Protein AF-0000000080440824 (afdb_homodimer)

Secondary structure (DSSP, 8-state):
---S----S-PPPHHHHHHHHHHHHHHHHHHHHHHHHHHHHHHHHHHHHHT--HHHHHHTT---BGGGS-HHHHHHTT-EEEEE-TTSBEEEEES------SB--HHHHHHHHHH-EETTEEEEEEEEE-TT--EEEEEEEEEHHHHSS---TTTS-HHHHHHHHHHHHHHHHHHHHHHHHHHHHHHHHHHHHHHHHHHHHHHHHHHHHTT--SS-------HHHHHHHHHHHHHHHHHHHHHHHHHHHHHHHHHHHHHHHHHHHHHHHHHHHHHHHHHTT----HHHHHHHHHHHHHHHHHHHHHHHHHHHHHHHH-TTPPP--EEEEHHHHHHHHHHHHHHHHHHTTPEEEEE--SS--EEEE-HHHHHHHHHHHHHHHHHT-TT--EEEEEEEE-SSEEEEEEEE-SS---HHHHTTTTSTT---HHHHHTT---S-HHHHHHHHHHHTTEEEEEE--SSS-EEEEEEE-/---S----S-PPPHHHHHHHHHHHHHHHHHHHHHHHHHHHHHHHHHHHHHT--HHHHHHHT---BGGGS-HHHHHHTT-EEEEE-TTSBEEEEES------SB--HHHHHHHHHH-EETTEEEEEEEEE-TT--EEEEEEEEEHHHHSS--SGGGS-HHHHHHHHHHHHHHHHHHHHHHHHHHHHHHHHHHHHHHHHHHHHHHHHHHHHTT--SS-------HHHHHHHHHHHHHHHHHHHHHHHHHHHHHHHHHHHHHHHHHHHHHHHHHHHHHHHHHTT----HHHHHHHHHHHHHHHHHHHHHHHHHHHHHHHH-TTPPP--EEEEHHHHHHHHHHHHHHHHHHTTPEEEEE--SS--EEEE-HHHHHHHHHHHHHHHHHT-TT--EEEEEEEE-SSEEEEEEEE-SS---HHHHTTTTSTT---HHHHHTT---S-HHHHHHHHHHHTTEEEEEE--SSS-EEEEEEE-

Structure (mmCIF, N/CA/C/O backbone):
data_AF-0000000080440824-model_v1
#
loop_
_entity.id
_entity.type
_entity.pdbx_description
1 polymer 'histidine kinase'
#
loop_
_atom_site.group_PDB
_atom_site.id
_atom_site.type_symbol
_atom_site.label_atom_id
_atom_site.label_alt_id
_atom_site.label_comp_id
_atom_site.label_asym_id
_atom_site.label_entity_id
_atom_site.label_seq_id
_atom_site.pdbx_PDB_ins_code
_atom_site.Cartn_x
_atom_site.Cartn_y
_atom_site.Cartn_z
_atom_site.occupancy
_atom_site.B_iso_or_equiv
_atom_site.auth_seq_id
_atom_site.auth_comp_id
_atom_site.auth_asym_id
_atom_site.auth_atom_id
_atom_site.pdbx_PDB_model_num
ATOM 1 N N . MET A 1 1 ? 12.93 4.297 -14.852 1 28.53 1 MET A N 1
ATOM 2 C CA . MET A 1 1 ? 13.008 3.754 -13.5 1 28.53 1 MET A CA 1
ATOM 3 C C . MET A 1 1 ? 13.133 2.234 -13.531 1 28.53 1 MET A C 1
ATOM 5 O O . MET A 1 1 ? 12.148 1.528 -13.773 1 28.53 1 MET A O 1
ATOM 9 N N . LYS A 1 2 ? 14.406 1.755 -13.969 1 34.25 2 LYS A N 1
ATOM 10 C CA . LYS A 1 2 ? 15 0.425 -14.055 1 34.25 2 LYS A CA 1
ATOM 11 C C . LYS A 1 2 ? 14.578 -0.447 -12.875 1 34.25 2 LYS A C 1
ATOM 13 O O . LYS A 1 2 ? 14.18 0.066 -11.828 1 34.25 2 LYS A O 1
ATOM 18 N N . LYS A 1 3 ? 14.516 -1.812 -13.234 1 38.59 3 LYS A N 1
ATOM 19 C CA . LYS A 1 3 ? 14.344 -2.916 -12.289 1 38.59 3 LYS A CA 1
ATOM 20 C C . LYS A 1 3 ? 15.172 -2.701 -11.031 1 38.59 3 LYS A C 1
ATOM 22 O O . LYS A 1 3 ? 16.406 -2.762 -11.07 1 38.59 3 LYS A O 1
ATOM 27 N N . ILE A 1 4 ? 14.75 -1.822 -10.227 1 38.25 4 ILE A N 1
ATOM 28 C CA . ILE A 1 4 ? 15.555 -1.497 -9.055 1 38.25 4 ILE A CA 1
ATOM 29 C C . ILE A 1 4 ? 16.203 -2.766 -8.508 1 38.25 4 ILE A C 1
ATOM 31 O O . ILE A 1 4 ? 17.359 -2.732 -8.047 1 38.25 4 ILE A O 1
ATOM 35 N N . PHE A 1 5 ? 15.5 -3.883 -8.172 1 42.28 5 PHE A N 1
ATOM 36 C CA . PHE A 1 5 ? 16.188 -4.875 -7.352 1 42.28 5 PHE A CA 1
ATOM 37 C C . PHE A 1 5 ? 16.625 -6.066 -8.203 1 42.28 5 PHE A C 1
ATOM 39 O O . PHE A 1 5 ? 15.789 -6.754 -8.789 1 42.28 5 PHE A O 1
ATOM 46 N N . ARG A 1 6 ? 17.875 -5.789 -8.82 1 43.19 6 ARG A N 1
ATOM 47 C CA . ARG A 1 6 ? 18.578 -6.941 -9.375 1 43.19 6 ARG A CA 1
ATOM 48 C C . ARG A 1 6 ? 18.797 -8.016 -8.312 1 43.19 6 ARG A C 1
ATOM 50 O O . ARG A 1 6 ? 19.531 -7.789 -7.344 1 43.19 6 ARG A O 1
ATOM 57 N N . PHE A 1 7 ? 17.953 -8.984 -8.258 1 44.06 7 PHE A N 1
ATOM 58 C CA . PHE A 1 7 ? 17.875 -10.172 -7.422 1 44.06 7 PHE A CA 1
ATOM 59 C C . PHE A 1 7 ? 19.078 -11.086 -7.668 1 44.06 7 PHE A C 1
ATOM 61 O O . PHE A 1 7 ? 19.266 -11.578 -8.781 1 44.06 7 PHE A O 1
ATOM 68 N N . ASN A 1 8 ? 20.203 -10.984 -6.891 1 43.25 8 ASN A N 1
ATOM 69 C CA . ASN A 1 8 ? 21.359 -11.859 -6.988 1 43.25 8 ASN A CA 1
ATOM 70 C C . ASN A 1 8 ? 20.953 -13.328 -7.008 1 43.25 8 ASN A C 1
ATOM 72 O O . ASN A 1 8 ? 21.75 -14.188 -7.402 1 43.25 8 ASN A O 1
ATOM 76 N N . ARG A 1 9 ? 20.609 -14.031 -5.539 1 44.53 9 ARG A N 1
ATOM 77 C CA . ARG A 1 9 ? 20.75 -15.461 -5.262 1 44.53 9 ARG A CA 1
ATOM 78 C C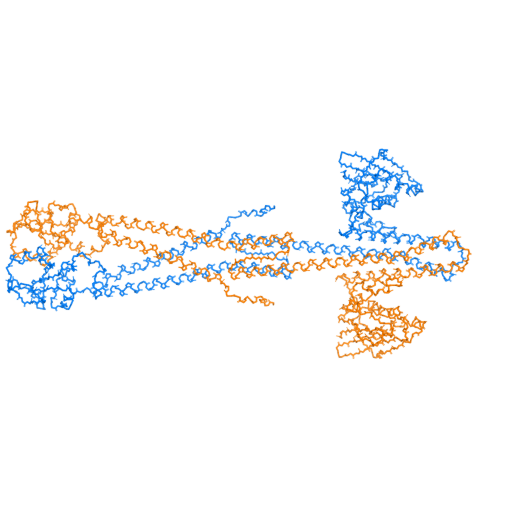 . ARG A 1 9 ? 20.047 -16.297 -6.324 1 44.53 9 ARG A C 1
ATOM 80 O O . ARG A 1 9 ? 19.062 -15.859 -6.922 1 44.53 9 ARG A O 1
ATOM 87 N N . LYS A 1 10 ? 20.547 -17.625 -6.504 1 52.56 10 LYS A N 1
ATOM 88 C CA . LYS A 1 10 ? 20.281 -18.641 -7.512 1 52.56 10 LYS A CA 1
ATOM 89 C C . LYS A 1 10 ? 18.844 -19.125 -7.422 1 52.56 10 LYS A C 1
ATOM 91 O O . LYS A 1 10 ? 18.578 -20.234 -6.945 1 52.56 10 LYS A O 1
ATOM 96 N N . LYS A 1 11 ? 17.75 -18.359 -7.117 1 67.56 11 LYS A N 1
ATOM 97 C CA . LYS A 1 11 ? 16.344 -18.641 -6.867 1 67.56 11 LYS A CA 1
ATOM 98 C C . LYS A 1 11 ? 15.672 -19.234 -8.109 1 67.56 11 LYS A C 1
ATOM 100 O O . LYS A 1 11 ? 15.922 -18.781 -9.227 1 67.56 11 LYS A O 1
ATOM 105 N N . GLU A 1 12 ? 14.953 -20.266 -7.719 1 85.38 12 GLU A N 1
ATOM 106 C CA . GLU A 1 12 ? 14.383 -21.062 -8.805 1 85.38 12 GLU A CA 1
ATOM 107 C C . GLU A 1 12 ? 13.203 -20.344 -9.453 1 85.38 12 GLU A C 1
ATOM 109 O O . GLU A 1 12 ? 12.32 -19.828 -8.758 1 85.38 12 GLU A O 1
ATOM 114 N N . LYS A 1 13 ? 13.273 -20.25 -10.766 1 92 13 LYS A N 1
ATOM 115 C CA . LYS A 1 13 ? 12.188 -19.641 -11.539 1 92 13 LYS A CA 1
ATOM 116 C C . LYS A 1 13 ? 10.961 -20.547 -11.57 1 92 13 LYS A C 1
ATOM 118 O O . LYS A 1 13 ? 11.078 -21.766 -11.438 1 92 13 LYS A O 1
ATOM 123 N N . LEU A 1 14 ? 9.82 -19.953 -11.625 1 93 14 LEU A N 1
ATOM 124 C CA . LEU A 1 14 ? 8.555 -20.688 -11.664 1 93 14 LEU A CA 1
ATOM 125 C C . LEU A 1 14 ? 8.555 -21.719 -12.789 1 93 14 LEU A C 1
ATOM 127 O O . LEU A 1 14 ? 8.086 -22.844 -12.609 1 93 14 LEU A O 1
ATOM 131 N N . ILE A 1 15 ? 9.164 -21.328 -13.922 1 93.62 15 ILE A N 1
ATOM 132 C CA . ILE A 1 15 ? 9.211 -22.219 -15.07 1 93.62 15 ILE A CA 1
ATOM 133 C C . ILE A 1 15 ? 10.016 -23.469 -14.719 1 93.62 15 ILE A C 1
ATOM 135 O O . ILE A 1 15 ? 9.648 -24.578 -15.109 1 93.62 15 ILE A O 1
ATOM 139 N N . VAL A 1 16 ? 11.055 -23.312 -14.031 1 94.12 16 VAL A N 1
ATOM 140 C CA . VAL A 1 16 ? 11.914 -24.438 -13.648 1 94.12 16 VAL A CA 1
ATOM 141 C C . VAL A 1 16 ? 11.18 -25.328 -12.656 1 94.12 16 VAL A C 1
ATOM 143 O O . VAL A 1 16 ? 11.227 -26.562 -12.766 1 94.12 16 VAL A O 1
ATOM 146 N N . SER A 1 17 ? 10.508 -24.766 -11.688 1 93.62 17 SER A N 1
ATOM 147 C CA . SER A 1 17 ? 9.766 -25.547 -10.703 1 93.62 17 SER A CA 1
ATOM 148 C C . SER A 1 17 ? 8.641 -26.344 -11.359 1 93.62 17 SER A C 1
ATOM 150 O O . SER A 1 17 ? 8.453 -27.516 -11.055 1 93.62 17 SER A O 1
ATOM 152 N N . VAL A 1 18 ? 7.902 -25.75 -12.305 1 93.88 18 VAL A N 1
ATOM 153 C CA . VAL A 1 18 ? 6.812 -26.422 -13.008 1 93.88 18 VAL A CA 1
ATOM 154 C C . VAL A 1 18 ? 7.371 -27.547 -13.883 1 93.88 18 VAL A C 1
ATOM 156 O O . VAL A 1 18 ? 6.816 -28.641 -13.914 1 93.88 18 VAL A O 1
ATOM 159 N N . PHE A 1 19 ? 8.461 -27.266 -14.523 1 94.81 19 PHE A N 1
ATOM 160 C CA . PHE A 1 19 ? 9.141 -28.281 -15.336 1 94.81 19 PHE A CA 1
ATOM 161 C C . PHE A 1 19 ? 9.5 -29.5 -14.5 1 94.81 19 PHE A C 1
ATOM 163 O O . PHE A 1 19 ? 9.219 -30.625 -14.891 1 94.81 19 PHE A O 1
ATOM 170 N N . LYS A 1 20 ? 10.117 -29.266 -13.391 1 94.38 20 LYS A N 1
ATOM 171 C CA . LYS A 1 20 ? 10.516 -30.359 -12.5 1 94.38 20 LYS A CA 1
ATOM 172 C C . LYS A 1 20 ? 9.305 -31.188 -12.062 1 94.38 20 LYS A C 1
ATOM 174 O O . LYS A 1 20 ? 9.398 -32.406 -11.93 1 94.38 20 LYS A O 1
ATOM 179 N N . ARG A 1 21 ? 8.203 -30.594 -11.883 1 94.12 21 ARG A N 1
ATOM 180 C CA . ARG A 1 21 ? 6.996 -31.281 -11.438 1 94.12 21 ARG A CA 1
ATOM 181 C C . ARG A 1 21 ? 6.422 -32.156 -12.547 1 94.12 21 ARG A C 1
ATOM 183 O O . ARG A 1 21 ? 6.023 -33.312 -12.305 1 94.12 21 ARG A O 1
ATOM 190 N N . TYR A 1 22 ? 6.426 -31.609 -13.766 1 94.81 22 TYR A N 1
ATOM 191 C CA . TYR A 1 22 ? 5.949 -32.406 -14.891 1 94.81 22 TYR A CA 1
ATOM 192 C C . TYR A 1 22 ? 6.871 -33.594 -15.148 1 94.81 22 TYR A C 1
ATOM 194 O O . TYR A 1 22 ? 6.41 -34.688 -15.461 1 94.81 22 TYR A O 1
ATOM 202 N N . VAL A 1 23 ? 8.172 -33.312 -14.984 1 93.94 23 VAL A N 1
ATOM 203 C CA . VAL A 1 23 ? 9.141 -34.375 -15.164 1 93.94 23 VAL A CA 1
ATOM 204 C C . VAL A 1 23 ? 8.906 -35.469 -14.125 1 93.94 23 VAL A C 1
ATOM 206 O O . VAL A 1 23 ? 8.82 -36.656 -14.461 1 93.94 23 VAL A O 1
ATOM 209 N N . SER A 1 24 ? 8.797 -35.062 -12.836 1 94.81 24 SER A N 1
ATOM 210 C CA . SER A 1 24 ? 8.562 -36.031 -11.766 1 94.81 24 SER A CA 1
ATOM 211 C C . SER A 1 24 ? 7.246 -36.781 -11.977 1 94.81 24 SER A C 1
ATOM 213 O O . SER A 1 24 ? 7.156 -37.969 -11.703 1 94.81 24 SER A O 1
ATOM 215 N N . PHE A 1 25 ? 6.246 -36.094 -12.516 1 95.06 25 PHE A N 1
ATOM 216 C CA . PHE A 1 25 ? 4.945 -36.688 -12.789 1 95.06 25 PHE A CA 1
ATOM 217 C C . PHE A 1 25 ? 5.059 -37.781 -13.859 1 95.06 25 PHE A C 1
ATOM 219 O O . PHE A 1 25 ? 4.512 -38.875 -13.703 1 95.06 25 PHE A O 1
ATOM 226 N N . VAL A 1 26 ? 5.816 -37.5 -14.891 1 93.56 26 VAL A N 1
ATOM 227 C CA . VAL A 1 26 ? 5.988 -38.438 -15.984 1 93.56 26 VAL A CA 1
ATOM 228 C C . VAL A 1 26 ? 6.773 -39.656 -15.492 1 93.56 26 VAL A C 1
ATOM 230 O O . VAL A 1 26 ? 6.484 -40.812 -15.883 1 93.56 26 VAL A O 1
ATOM 233 N N . ILE A 1 27 ? 7.742 -39.438 -14.617 1 92.38 27 ILE A N 1
ATOM 234 C CA . ILE A 1 27 ? 8.523 -40.531 -14.062 1 92.38 27 ILE A CA 1
ATOM 235 C C . ILE A 1 27 ? 7.613 -41.438 -13.25 1 92.38 27 ILE A C 1
ATOM 237 O O . ILE A 1 27 ? 7.676 -42.688 -13.391 1 92.38 27 ILE A O 1
ATOM 241 N N . VAL A 1 28 ? 6.719 -40.875 -12.43 1 93.38 28 VAL A N 1
ATOM 242 C CA . VAL A 1 28 ? 5.793 -41.656 -11.617 1 93.38 28 VAL A CA 1
ATOM 243 C C . VAL A 1 28 ? 4.836 -42.438 -12.523 1 93.38 28 VAL A C 1
ATOM 245 O O . VAL A 1 28 ? 4.559 -43.625 -12.281 1 93.38 28 VAL A O 1
ATOM 248 N N . LEU A 1 29 ? 4.34 -41.812 -13.633 1 92.56 29 LEU A N 1
ATOM 249 C CA . LEU A 1 29 ? 3.471 -42.469 -14.594 1 92.56 29 LEU A CA 1
ATOM 250 C C . LEU A 1 29 ? 4.207 -43.625 -15.289 1 92.56 29 LEU A C 1
ATOM 252 O O . LEU A 1 29 ? 3.623 -44.688 -15.531 1 92.56 29 LEU A O 1
ATOM 256 N N . GLY A 1 30 ? 5.539 -43.344 -15.555 1 90.06 30 GLY A N 1
ATOM 257 C CA . GLY A 1 30 ? 6.363 -44.375 -16.141 1 90.06 30 GLY A CA 1
ATOM 258 C C . GLY A 1 30 ? 6.512 -45.594 -15.242 1 90.06 30 GLY A C 1
ATOM 259 O O . GLY A 1 30 ? 6.469 -46.719 -15.719 1 90.06 30 GLY A O 1
ATOM 260 N N . ILE A 1 31 ? 6.605 -45.344 -13.977 1 91.25 31 ILE A N 1
ATOM 261 C CA . ILE A 1 31 ? 6.73 -46.438 -13 1 91.25 31 ILE A CA 1
ATOM 262 C C . ILE A 1 31 ? 5.43 -47.25 -12.945 1 91.25 31 ILE A C 1
ATOM 264 O O . ILE A 1 31 ? 5.453 -48.469 -12.914 1 91.25 31 ILE A O 1
ATOM 268 N N . VAL A 1 32 ? 4.285 -46.531 -12.938 1 91.25 32 VAL A N 1
ATOM 269 C CA . VAL A 1 32 ? 2.982 -47.188 -12.922 1 91.25 32 VAL A CA 1
ATOM 270 C C . VAL A 1 32 ? 2.838 -48.094 -14.156 1 91.25 32 VAL A C 1
ATOM 272 O O . VAL A 1 32 ? 2.424 -49.25 -1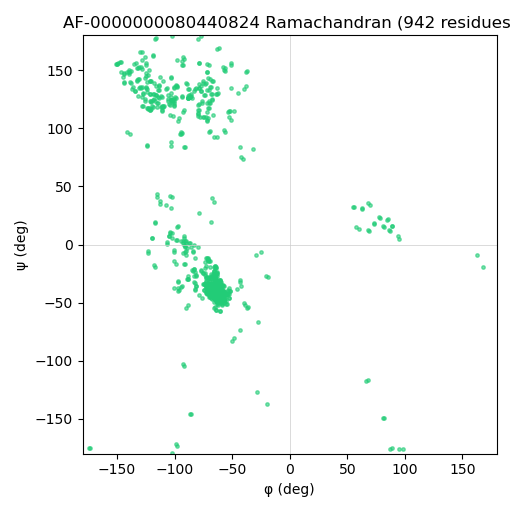4.055 1 91.25 32 VAL A O 1
ATOM 275 N N . CYS A 1 33 ? 3.301 -47.562 -15.328 1 87.94 33 CYS A N 1
ATOM 276 C CA . CYS A 1 33 ? 3.215 -48.312 -16.578 1 87.94 33 CYS A CA 1
ATOM 277 C C . CYS A 1 33 ? 4.16 -49.5 -16.562 1 87.94 33 CYS A C 1
ATOM 279 O O . CYS A 1 33 ? 3.809 -50.594 -17.031 1 87.94 33 CYS A O 1
ATOM 281 N N . SER A 1 34 ? 5.324 -49.344 -15.93 1 86.56 34 SER A N 1
ATOM 282 C CA . SER A 1 34 ? 6.305 -50.406 -15.859 1 86.56 34 SER A CA 1
ATOM 283 C C . SER A 1 34 ? 5.82 -51.531 -14.953 1 86.56 34 SER A C 1
ATOM 285 O O . SER A 1 34 ? 5.984 -52.719 -15.281 1 86.56 34 SER A O 1
ATOM 287 N N . ILE A 1 35 ? 5.211 -51.188 -13.875 1 89.56 35 ILE A N 1
ATOM 288 C CA . ILE A 1 35 ? 4.68 -52.188 -12.953 1 89.56 35 ILE A CA 1
ATOM 289 C C . ILE A 1 35 ? 3.545 -52.938 -13.625 1 89.56 35 ILE A C 1
ATOM 291 O O . ILE A 1 35 ? 3.465 -54.188 -13.516 1 89.56 35 ILE A O 1
ATOM 295 N N . ALA A 1 36 ? 2.645 -52.188 -14.344 1 87.12 36 ALA A N 1
ATOM 296 C CA . ALA A 1 36 ? 1.547 -52.812 -15.078 1 87.12 36 ALA A CA 1
ATOM 297 C C . ALA A 1 36 ? 2.074 -53.781 -16.141 1 87.12 36 ALA A C 1
ATOM 299 O O . ALA A 1 36 ? 1.58 -54.906 -16.266 1 87.12 36 ALA A O 1
ATOM 300 N N . TYR A 1 37 ? 3.139 -53.344 -16.797 1 81.19 37 TYR A N 1
ATOM 301 C CA . TYR A 1 37 ? 3.734 -54.188 -17.828 1 81.19 37 TYR A CA 1
ATOM 302 C C . TYR A 1 37 ? 4.352 -55.438 -17.234 1 81.19 37 TYR A C 1
ATOM 304 O O . TYR A 1 37 ? 4.188 -56.531 -17.781 1 81.19 37 TYR A O 1
ATOM 312 N N . LEU A 1 38 ? 5.043 -55.281 -16.141 1 82.88 38 LEU A N 1
ATOM 313 C CA . LEU A 1 38 ? 5.688 -56.406 -15.469 1 82.88 38 LEU A CA 1
ATOM 314 C C . LEU A 1 38 ? 4.648 -57.406 -14.961 1 82.88 38 LEU A C 1
ATOM 316 O O . LEU A 1 38 ? 4.844 -58.594 -15.062 1 82.88 38 LEU A O 1
ATOM 320 N N . TYR A 1 39 ? 3.531 -56.875 -14.531 1 85.12 39 TYR A N 1
ATOM 321 C CA . TYR A 1 39 ? 2.463 -57.75 -14.039 1 85.12 39 TYR A CA 1
ATOM 322 C C . TYR A 1 39 ? 1.868 -58.562 -15.172 1 85.12 39 TYR A C 1
ATOM 324 O O . TYR A 1 39 ? 1.649 -59.781 -15.016 1 85.12 39 TYR A O 1
ATOM 332 N N . ILE A 1 40 ? 1.668 -57.938 -16.297 1 81.12 40 ILE A N 1
ATOM 333 C CA . ILE A 1 40 ? 1.106 -58.656 -17.453 1 81.12 40 ILE A CA 1
ATOM 334 C C . ILE A 1 40 ? 2.094 -59.719 -17.938 1 81.12 40 ILE A C 1
ATOM 336 O O . ILE A 1 40 ? 1.701 -60.812 -18.281 1 81.12 40 ILE A O 1
ATOM 340 N N . ALA A 1 41 ? 3.424 -59.375 -17.906 1 74.75 41 ALA A N 1
ATOM 341 C CA . ALA A 1 41 ? 4.465 -60.281 -18.375 1 74.75 41 ALA A CA 1
ATOM 342 C C . ALA A 1 41 ? 4.551 -61.531 -17.5 1 74.75 41 ALA A C 1
ATOM 344 O O . ALA A 1 41 ? 4.836 -62.625 -18 1 74.75 41 ALA A O 1
ATOM 345 N N . LEU A 1 42 ? 4.164 -61.406 -16.328 1 77.31 42 LEU A N 1
ATOM 346 C CA . LEU A 1 42 ? 4.277 -62.531 -15.391 1 77.31 42 LEU A CA 1
ATOM 347 C C . LEU A 1 42 ? 2.99 -63.344 -15.352 1 77.31 42 LEU A C 1
ATOM 349 O O . LEU A 1 42 ? 3.031 -64.562 -15.234 1 77.31 42 LEU A O 1
ATOM 353 N N . GLU A 1 43 ? 1.827 -62.656 -15.484 1 77.62 43 GLU A N 1
ATOM 354 C CA . GLU A 1 43 ? 0.539 -63.312 -15.273 1 77.62 43 GLU A CA 1
ATOM 355 C C . GLU A 1 43 ? 0.011 -63.938 -16.562 1 77.62 43 GLU A C 1
ATOM 357 O O . GLU A 1 43 ? -0.681 -64.938 -16.547 1 77.62 43 GLU A O 1
ATOM 362 N N . LEU A 1 44 ? 0.389 -63.312 -17.734 1 73.19 44 LEU A N 1
ATOM 363 C CA . LEU A 1 44 ? -0.181 -63.719 -19 1 73.19 44 LEU A CA 1
ATOM 364 C C . LEU A 1 44 ? 0.197 -65.125 -19.328 1 73.19 44 LEU A C 1
ATOM 366 O O . LEU A 1 44 ? -0.655 -65.938 -19.75 1 73.19 44 LEU A O 1
ATOM 370 N N . PRO A 1 45 ? 1.508 -65.5 -19.125 1 64.06 45 PRO A N 1
ATOM 371 C CA . PRO A 1 45 ? 1.854 -66.875 -19.406 1 64.06 45 PRO A CA 1
ATOM 372 C C . PRO A 1 45 ? 1.074 -67.875 -18.531 1 64.06 45 PRO A C 1
ATOM 374 O O . PRO A 1 45 ? 0.71 -68.938 -19 1 64.06 45 PRO A O 1
ATOM 377 N N . LYS A 1 46 ? 0.75 -67.562 -17.469 1 70.88 46 LYS A N 1
ATOM 378 C CA . LYS A 1 46 ? -0.002 -68.438 -16.562 1 70.88 46 LYS A CA 1
ATOM 379 C C . LYS A 1 46 ? -1.436 -68.625 -17.062 1 70.88 46 LYS A C 1
ATOM 381 O O . LYS A 1 46 ? -1.991 -69.688 -16.969 1 70.88 46 LYS A O 1
ATOM 386 N N . VAL A 1 47 ? -2.014 -67.5 -17.562 1 70.12 47 VAL A N 1
ATOM 387 C CA . VAL A 1 47 ? -3.383 -67.562 -18.062 1 70.12 47 VAL A CA 1
ATOM 388 C C . VAL A 1 47 ? -3.445 -68.375 -19.328 1 70.12 47 VAL A C 1
ATOM 390 O O . VAL A 1 47 ? -4.41 -69.125 -19.531 1 70.12 47 VAL A O 1
ATOM 393 N N . ILE A 1 48 ? -2.408 -68.375 -20.125 1 64.12 48 ILE A N 1
ATOM 394 C CA . ILE A 1 48 ? -2.328 -69.125 -21.344 1 64.12 48 ILE A CA 1
ATOM 395 C C . ILE A 1 48 ? -2.225 -70.625 -21 1 64.12 48 ILE A C 1
ATOM 397 O O . ILE A 1 48 ? -2.906 -71.438 -21.594 1 64.12 48 ILE A O 1
ATOM 401 N N . GLU A 1 49 ? -1.372 -70.875 -20.031 1 60.88 49 GLU A N 1
ATOM 402 C CA . GLU A 1 49 ? -1.168 -72.312 -19.609 1 60.88 49 GLU A CA 1
ATOM 403 C C . GLU A 1 49 ? -2.447 -72.875 -19.016 1 60.88 49 GLU A C 1
ATOM 405 O O . GLU A 1 49 ? -2.789 -74 -19.297 1 60.88 49 GLU A O 1
ATOM 410 N N . LYS A 1 50 ? -3.041 -72.062 -18.25 1 63.66 50 LYS A N 1
ATOM 411 C CA . LYS A 1 50 ? -4.207 -72.562 -17.531 1 63.66 50 LYS A CA 1
ATOM 412 C C . LYS A 1 50 ? -5.402 -72.75 -18.469 1 63.66 50 LYS A C 1
ATOM 414 O O . LYS A 1 50 ? -6.23 -73.625 -18.281 1 63.66 50 LYS A O 1
ATOM 419 N N . ASN A 1 51 ? -5.465 -71.812 -19.438 1 55.94 51 ASN A N 1
ATOM 420 C CA . ASN A 1 51 ? -6.625 -71.812 -20.312 1 55.94 51 ASN A CA 1
ATOM 421 C C . ASN A 1 51 ? -6.273 -72.438 -21.688 1 55.94 51 ASN A C 1
ATOM 423 O O . ASN A 1 51 ? -6.949 -72.125 -22.672 1 55.94 51 ASN A O 1
ATOM 427 N N . SER A 1 52 ? -5.062 -72.938 -21.719 1 53.72 52 SER A N 1
ATOM 428 C CA . SER A 1 52 ? -4.684 -73.562 -22.984 1 53.72 52 SER A CA 1
ATOM 429 C C . SER A 1 52 ? -5.734 -74.625 -23.438 1 53.72 52 SER A C 1
ATOM 431 O O . SER A 1 52 ? -6.203 -75.438 -22.641 1 53.72 52 SER A O 1
ATOM 433 N N . LEU A 1 53 ? -6.414 -74.312 -24.422 1 55.31 53 LEU A N 1
ATOM 434 C CA . LEU A 1 53 ? -7.406 -75.188 -25.031 1 55.31 53 LEU A CA 1
ATOM 435 C C . LEU A 1 53 ? -6.746 -76.438 -25.609 1 55.31 53 LEU A C 1
ATOM 437 O O . LEU A 1 53 ? -5.668 -76.375 -26.219 1 55.31 53 LEU A O 1
ATOM 441 N N . PRO A 1 54 ? -7.375 -77.562 -25.188 1 56.03 54 PRO A N 1
ATOM 442 C CA . PRO A 1 54 ? -6.828 -78.812 -25.719 1 56.03 54 PRO A CA 1
ATOM 443 C C . PRO A 1 54 ? -6.508 -78.75 -27.219 1 56.03 54 PRO A C 1
ATOM 445 O O . PRO A 1 54 ? -5.531 -79.375 -27.672 1 56.03 54 PRO A O 1
ATOM 448 N N . LEU A 1 55 ? -7.328 -77.938 -27.812 1 56.94 55 LEU A N 1
ATOM 449 C CA . LEU A 1 55 ? -7.074 -77.812 -29.234 1 56.94 55 LEU A CA 1
ATOM 450 C C . LEU A 1 55 ? -5.766 -77.062 -29.5 1 56.94 55 LEU A C 1
ATOM 452 O O . LEU A 1 55 ? -5.02 -77.438 -30.406 1 56.94 55 LEU A O 1
ATOM 456 N N . ILE A 1 56 ? -5.477 -76.125 -28.656 1 59.22 56 ILE A N 1
ATOM 457 C CA . ILE A 1 56 ? -4.223 -75.438 -28.797 1 59.22 56 ILE A CA 1
ATOM 458 C C . ILE A 1 56 ? -3.047 -76.312 -28.453 1 59.22 56 ILE A C 1
ATOM 460 O O . ILE A 1 56 ? -1.983 -76.25 -29.062 1 59.22 56 ILE A O 1
ATOM 464 N N . ASP A 1 57 ? -3.365 -77.188 -27.594 1 59.09 57 ASP A N 1
ATOM 465 C CA . ASP A 1 57 ? -2.336 -78.188 -27.234 1 59.09 57 ASP A CA 1
ATOM 466 C C . ASP A 1 57 ? -2.018 -79.062 -28.422 1 59.09 57 ASP A C 1
ATOM 468 O O . ASP A 1 57 ? -0.855 -79.438 -28.656 1 59.09 57 ASP A O 1
ATOM 472 N N . VAL A 1 58 ? -3.141 -79.5 -29.078 1 60.38 58 VAL A N 1
ATOM 473 C CA . VAL A 1 58 ? -2.945 -80.375 -30.266 1 60.38 58 VAL A CA 1
ATOM 474 C C . VAL A 1 58 ? -2.205 -79.562 -31.344 1 60.38 58 VAL A C 1
ATOM 476 O O . VAL A 1 58 ? -1.278 -80.062 -31.969 1 60.38 58 VAL A O 1
ATOM 479 N N . ILE A 1 59 ? -2.611 -78.312 -31.328 1 60.03 59 ILE A N 1
ATOM 480 C CA . ILE A 1 59 ? -1.98 -77.438 -32.312 1 60.03 59 ILE A CA 1
ATOM 481 C C . ILE A 1 59 ? -0.51 -77.25 -31.969 1 60.03 59 ILE A C 1
ATOM 483 O O . ILE A 1 59 ? 0.353 -77.25 -32.844 1 60.03 59 ILE A O 1
ATOM 487 N N . SER A 1 60 ? -0.257 -77.188 -30.703 1 58.03 60 SER A N 1
ATOM 488 C CA . SER A 1 60 ? 1.106 -77 -30.234 1 58.03 60 SER A CA 1
ATOM 489 C C . SER A 1 60 ? 1.913 -78.25 -30.234 1 58.03 60 SER A C 1
ATOM 491 O O . SER A 1 60 ? 3.125 -78.25 -30 1 58.03 60 SER A O 1
ATOM 493 N N . GLY A 1 61 ? 1.263 -79.375 -30.625 1 60.44 61 GLY A N 1
ATOM 494 C CA . GLY A 1 61 ? 1.94 -80.688 -30.719 1 60.44 61 GLY A CA 1
ATOM 495 C C . GLY A 1 61 ? 2.002 -81.438 -29.406 1 60.44 61 GLY A C 1
ATOM 496 O O . GLY A 1 61 ? 2.822 -82.312 -29.234 1 60.44 61 GLY A O 1
ATOM 497 N N . GLU A 1 62 ? 1.128 -81.062 -28.531 1 62.31 62 GLU A N 1
ATOM 498 C CA . GLU A 1 62 ? 1.178 -81.75 -27.234 1 62.31 62 GLU A CA 1
ATOM 499 C C . GLU A 1 62 ? 0.452 -83.125 -27.297 1 62.31 62 GLU A C 1
ATOM 501 O O . GLU A 1 62 ? -0.535 -83.25 -28.031 1 62.31 62 GLU A O 1
ATOM 506 N N . TYR A 1 63 ? 1.154 -84.125 -26.719 1 65.38 63 TYR A N 1
ATOM 507 C CA . TYR A 1 63 ? 0.606 -85.438 -26.609 1 65.38 63 TYR A CA 1
ATOM 508 C C . TYR A 1 63 ? -0.546 -85.5 -25.625 1 65.38 63 TYR A C 1
ATOM 510 O O . TYR A 1 63 ? -0.324 -85.562 -24.406 1 65.38 63 TYR A O 1
ATOM 518 N N . ILE A 1 64 ? -1.812 -85.438 -26.109 1 70.38 64 ILE A N 1
ATOM 519 C CA . ILE A 1 64 ? -2.949 -85.312 -25.203 1 70.38 64 ILE A CA 1
ATOM 520 C C . ILE A 1 64 ? -3.977 -86.375 -25.516 1 70.38 64 ILE A C 1
ATOM 522 O O . ILE A 1 64 ? -3.904 -87 -26.562 1 70.38 64 ILE A O 1
ATOM 526 N N . ASP A 1 65 ? -4.812 -86.625 -24.5 1 76.19 65 ASP A N 1
ATOM 527 C CA . ASP A 1 65 ? -5.992 -87.438 -24.703 1 76.19 65 ASP A CA 1
ATOM 528 C C . ASP A 1 65 ? -7 -86.75 -25.625 1 76.19 65 ASP A C 1
ATOM 530 O O . ASP A 1 65 ? -7.547 -85.688 -25.297 1 76.19 65 ASP A O 1
ATOM 534 N N . TYR A 1 66 ? -7.152 -87.375 -26.859 1 77.81 66 TYR A N 1
ATOM 535 C CA . TYR A 1 66 ? -7.98 -86.75 -27.859 1 77.81 66 TYR A CA 1
ATOM 536 C C . TYR A 1 66 ? -9.438 -86.688 -27.406 1 77.81 66 TYR A C 1
ATOM 538 O O . TYR A 1 66 ? -10.219 -85.875 -27.938 1 77.81 66 TYR A O 1
ATOM 546 N N . THR A 1 67 ? -9.781 -87.5 -26.438 1 76.94 67 THR A N 1
ATOM 547 C CA . THR A 1 67 ? -11.156 -87.438 -25.953 1 76.94 67 THR A CA 1
ATOM 548 C C . THR A 1 67 ? -11.445 -86.188 -25.172 1 76.94 67 THR A C 1
ATOM 550 O O . THR A 1 67 ? -12.602 -85.812 -24.953 1 76.94 67 THR A O 1
ATOM 553 N N . THR A 1 68 ? -10.438 -85.5 -24.844 1 76.06 68 THR A N 1
ATOM 554 C CA . THR A 1 68 ? -10.594 -84.25 -24.047 1 76.06 68 THR A CA 1
ATOM 555 C C . THR A 1 68 ? -10.75 -83.062 -24.969 1 76.06 68 THR A C 1
ATOM 557 O O . THR A 1 68 ? -10.992 -81.938 -24.484 1 76.06 68 THR A O 1
ATOM 560 N N . ILE A 1 69 ? -10.602 -83.312 -26.172 1 73.81 69 ILE A N 1
ATOM 561 C CA . ILE A 1 69 ? -10.688 -82.188 -27.125 1 73.81 69 ILE A CA 1
ATOM 562 C C . ILE A 1 69 ? -12.125 -81.688 -27.219 1 73.81 69 ILE A C 1
ATOM 564 O O . ILE A 1 69 ? -13.055 -82.5 -27.422 1 73.81 69 ILE A O 1
ATOM 568 N N . ASN A 1 70 ? -12.289 -80.5 -26.938 1 68.12 70 ASN A N 1
ATOM 569 C CA . ASN A 1 70 ? -13.602 -79.875 -27.031 1 68.12 70 ASN A CA 1
ATOM 570 C C . ASN A 1 70 ? -14.023 -79.688 -28.484 1 68.12 70 ASN A C 1
ATOM 572 O O . ASN A 1 70 ? -13.492 -78.812 -29.172 1 68.12 70 ASN A O 1
ATOM 576 N N . ILE A 1 71 ? -14.906 -80.375 -29.016 1 74 71 ILE A N 1
ATOM 577 C CA . ILE A 1 71 ? -15.375 -80.438 -30.406 1 74 71 ILE A CA 1
ATOM 578 C C . ILE A 1 71 ? -16.047 -79.125 -30.734 1 74 71 ILE A C 1
ATOM 580 O O . ILE A 1 71 ? -16.016 -78.625 -31.891 1 74 71 ILE A O 1
ATOM 584 N N . LYS A 1 72 ? -16.609 -78.438 -29.75 1 73.31 72 LYS A N 1
ATOM 585 C CA . LYS A 1 72 ? -17.25 -77.188 -29.984 1 73.31 72 LYS A CA 1
ATOM 586 C C . LYS A 1 72 ? -16.25 -76.125 -30.469 1 73.31 72 LYS A C 1
ATOM 588 O O . LYS A 1 72 ? -16.562 -75.375 -31.359 1 73.31 72 LYS A O 1
ATOM 593 N N . GLU A 1 73 ? -15.141 -76.125 -29.922 1 69.44 73 GLU A N 1
ATOM 594 C CA . GLU A 1 73 ? -14.086 -75.188 -30.328 1 69.44 73 GLU A CA 1
ATOM 595 C C . GLU A 1 73 ? -13.641 -75.5 -31.766 1 69.44 73 GLU A C 1
ATOM 597 O O . GLU A 1 73 ? -13.367 -74.562 -32.531 1 69.44 73 GLU A O 1
ATOM 602 N N . LEU A 1 74 ? -13.555 -76.75 -32.062 1 74.31 74 LEU A N 1
ATOM 603 C CA . LEU A 1 74 ? -13.188 -77.188 -33.406 1 74.31 74 LEU A CA 1
ATOM 604 C C . LEU A 1 74 ? -14.203 -76.625 -34.406 1 74.31 74 LEU A C 1
ATOM 606 O O . LEU A 1 74 ? -13.828 -76.188 -35.5 1 74.31 74 LEU A O 1
ATOM 610 N N . LYS A 1 75 ? -15.391 -76.688 -34.031 1 74.19 75 LYS A N 1
ATOM 611 C CA . LYS A 1 75 ? -16.453 -76.25 -34.906 1 74.19 75 LYS A CA 1
ATOM 612 C C . LYS A 1 75 ? -16.375 -74.75 -35.094 1 74.19 75 LYS A C 1
ATOM 614 O O . LYS A 1 75 ? -16.609 -74.25 -36.188 1 74.19 75 LYS A O 1
ATOM 619 N N . GLU A 1 76 ? -16.047 -74.062 -34.031 1 71.81 76 GLU A N 1
ATOM 620 C CA . GLU A 1 76 ? -15.938 -72.625 -34.094 1 71.81 76 GLU A CA 1
ATOM 621 C C . GLU A 1 76 ? -14.82 -72.188 -35.062 1 71.81 76 GLU A C 1
ATOM 623 O O . GLU A 1 76 ? -14.891 -71.125 -35.656 1 71.81 76 GLU A O 1
ATOM 628 N N . LEU A 1 77 ? -13.867 -73.062 -35.188 1 69.19 77 LEU A N 1
ATOM 629 C CA . LEU A 1 77 ? -12.75 -72.75 -36.094 1 69.19 77 LEU A CA 1
ATOM 630 C C . LEU A 1 77 ? -13.031 -73.312 -37.469 1 69.19 77 LEU A C 1
ATOM 632 O O . LEU A 1 77 ? -12.18 -73.188 -38.375 1 69.19 77 LEU A O 1
ATOM 636 N N . ASN A 1 78 ? -14.141 -73.875 -37.625 1 74.94 78 ASN A N 1
ATOM 637 C CA . ASN A 1 78 ? -14.484 -74.562 -38.875 1 74.94 78 ASN A CA 1
ATOM 638 C C . ASN A 1 78 ? -13.453 -75.625 -39.219 1 74.94 78 ASN A C 1
ATOM 640 O O . ASN A 1 78 ? -13.102 -75.812 -40.375 1 74.94 78 ASN A O 1
ATOM 644 N N . GLY A 1 79 ? -12.914 -76.188 -38.125 1 77.69 79 GLY A N 1
ATOM 645 C CA . GLY A 1 79 ? -11.906 -77.25 -38.312 1 77.69 79 GLY A CA 1
ATOM 646 C C . GLY A 1 79 ? -12.484 -78.625 -38.312 1 77.69 79 GLY A C 1
ATOM 647 O O . GLY A 1 79 ? -13.664 -78.812 -38.031 1 77.69 79 GLY A O 1
ATOM 648 N N . GLU A 1 80 ? -11.688 -79.625 -38.875 1 86.38 80 GLU A N 1
ATOM 649 C CA . GLU A 1 80 ? -12.016 -81.062 -38.938 1 86.38 80 GLU A CA 1
ATOM 650 C C . GLU A 1 80 ? -10.922 -81.875 -38.281 1 86.38 80 GLU A C 1
ATOM 652 O O . GLU A 1 80 ? -9.758 -81.5 -38.25 1 86.38 80 GLU A O 1
ATOM 657 N N . MET A 1 81 ? -11.445 -82.938 -37.688 1 88 81 MET A N 1
ATOM 658 C CA . MET A 1 81 ? -10.477 -83.812 -37 1 88 81 MET A CA 1
ATOM 659 C C . MET A 1 81 ? -10.773 -85.312 -37.281 1 88 81 MET A C 1
ATOM 661 O O . MET A 1 81 ? -11.93 -85.688 -37.312 1 88 81 MET A O 1
ATOM 665 N N . GLU A 1 82 ? -9.75 -86 -37.594 1 90.44 82 GLU A N 1
ATOM 666 C CA . GLU A 1 82 ? -9.844 -87.438 -37.781 1 90.44 82 GLU A CA 1
ATOM 667 C C . GLU A 1 82 ? -8.867 -88.188 -36.875 1 90.44 82 GLU A C 1
ATOM 669 O O . GLU A 1 82 ? -7.727 -87.75 -36.688 1 90.44 82 GLU A O 1
ATOM 674 N N . ILE A 1 83 ? -9.391 -89.125 -36.25 1 90.62 83 ILE A N 1
ATOM 675 C CA . ILE A 1 83 ? -8.555 -90 -35.438 1 90.62 83 ILE A CA 1
ATOM 676 C C . ILE A 1 83 ? -8.281 -91.312 -36.219 1 90.62 83 ILE A C 1
ATOM 678 O O . ILE A 1 83 ? -9.211 -92 -36.594 1 90.62 83 ILE A O 1
ATOM 682 N N . ILE A 1 84 ? -7.043 -91.625 -36.375 1 92.62 84 ILE A N 1
ATOM 683 C CA . ILE A 1 84 ? -6.617 -92.75 -37.219 1 92.62 84 ILE A CA 1
ATOM 684 C C . ILE A 1 84 ? -5.754 -93.688 -36.375 1 92.62 84 ILE A C 1
ATOM 686 O O . ILE A 1 84 ? -4.859 -93.25 -35.656 1 92.62 84 ILE A O 1
ATOM 690 N N . ASN A 1 85 ? -6.047 -94.875 -36.531 1 90.75 85 ASN A N 1
ATOM 691 C CA . ASN A 1 85 ? -5.207 -95.875 -35.844 1 90.75 85 ASN A CA 1
ATOM 692 C C . ASN A 1 85 ? -3.896 -96.062 -36.562 1 90.75 85 ASN A C 1
ATOM 694 O O . ASN A 1 85 ? -3.691 -95.562 -37.656 1 90.75 85 ASN A O 1
ATOM 698 N N . LYS A 1 86 ? -3.008 -96.875 -36.125 1 88.25 86 LYS A N 1
ATOM 699 C CA . LYS A 1 86 ? -1.665 -97.062 -36.656 1 88.25 86 LYS A CA 1
ATOM 700 C C . LYS A 1 86 ? -1.711 -97.812 -38 1 88.25 86 LYS A C 1
ATOM 702 O O . LYS A 1 86 ? -0.77 -97.688 -38.781 1 88.25 86 LYS A O 1
ATOM 707 N N . ASN A 1 87 ? -2.834 -98.438 -38.188 1 88.38 87 ASN A N 1
ATOM 708 C CA . ASN A 1 87 ? -2.979 -99.188 -39.469 1 88.38 87 ASN A CA 1
ATOM 709 C C . ASN A 1 87 ? -3.602 -98.312 -40.531 1 88.38 87 ASN A C 1
ATOM 711 O O . ASN A 1 87 ? -3.811 -98.75 -41.656 1 88.38 87 ASN A O 1
ATOM 715 N N . GLY A 1 88 ? -3.953 -97.062 -40.188 1 90.44 88 GLY A N 1
ATOM 716 C CA . GLY A 1 88 ? -4.461 -96.125 -41.156 1 90.44 88 GLY A CA 1
ATOM 717 C C . GLY A 1 88 ? -5.977 -96.125 -41.219 1 90.44 88 GLY A C 1
ATOM 718 O O . GLY A 1 88 ? -6.547 -95.438 -42.094 1 90.44 88 GLY A O 1
ATOM 719 N N . VAL A 1 89 ? -6.566 -96.812 -40.344 1 91.81 89 VAL A N 1
ATOM 720 C CA . VAL A 1 89 ? -8.023 -96.812 -40.344 1 91.81 89 VAL A CA 1
ATOM 721 C C . VAL A 1 89 ? -8.578 -95.688 -39.531 1 91.81 89 VAL A C 1
ATOM 723 O O . VAL A 1 89 ? -8.117 -95.438 -38.406 1 91.81 89 VAL A O 1
ATOM 726 N N . ILE A 1 90 ? -9.547 -95 -40.062 1 92.56 90 ILE A N 1
ATOM 727 C CA . ILE A 1 90 ? -10.18 -93.875 -39.375 1 92.56 90 ILE A CA 1
ATOM 728 C C . ILE A 1 90 ? -11.125 -94.438 -38.281 1 92.56 90 ILE A C 1
ATOM 730 O O . ILE A 1 90 ? -12.062 -95.188 -38.594 1 92.56 90 ILE A O 1
ATOM 734 N N . VAL A 1 91 ? -10.93 -94.062 -37.125 1 90.56 91 VAL A N 1
ATOM 735 C CA . VAL A 1 91 ? -11.719 -94.5 -36 1 90.56 91 VAL A CA 1
ATOM 736 C C . VAL A 1 91 ? -12.82 -93.5 -35.656 1 90.56 91 VAL A C 1
ATOM 738 O O . VAL A 1 91 ? -13.93 -93.875 -35.281 1 90.56 91 VAL A O 1
ATOM 741 N N . LYS A 1 92 ? -12.484 -92.312 -35.781 1 89.75 92 LYS A N 1
ATOM 742 C CA . LYS A 1 92 ? -13.453 -91.25 -35.469 1 89.75 92 LYS A CA 1
ATOM 743 C C . LYS A 1 92 ? -13.289 -90.062 -36.375 1 89.75 92 LYS A C 1
ATOM 745 O O . LYS A 1 92 ? -12.164 -89.688 -36.75 1 89.75 92 LYS A O 1
ATOM 750 N N . ARG A 1 93 ? -14.344 -89.438 -36.719 1 89.5 93 ARG A N 1
ATOM 751 C CA . ARG A 1 93 ? -14.359 -88.25 -37.531 1 89.5 93 ARG A CA 1
ATOM 752 C C . ARG A 1 93 ? -15.18 -87.125 -36.875 1 89.5 93 ARG A C 1
ATOM 754 O O . ARG A 1 93 ? -16.266 -87.375 -36.344 1 89.5 93 ARG A O 1
ATOM 761 N N . TYR A 1 94 ? -14.586 -86.125 -36.781 1 84.5 94 TYR A N 1
ATOM 762 C CA . TYR A 1 94 ? -15.297 -84.938 -36.281 1 84.5 94 TYR A CA 1
ATOM 763 C C . TYR A 1 94 ? -15.336 -83.812 -37.344 1 84.5 94 TYR A C 1
ATOM 765 O O . TYR A 1 94 ? -14.305 -83.438 -37.906 1 84.5 94 TYR A O 1
ATOM 773 N N . GLY A 1 95 ? -16.562 -83.25 -37.75 1 79.94 95 GLY A N 1
ATOM 774 C CA . GLY A 1 95 ? -16.734 -82.25 -38.75 1 79.94 95 GLY A CA 1
ATOM 775 C C . GLY A 1 95 ? -17.141 -82.812 -40.125 1 79.94 95 GLY A C 1
ATOM 776 O O . GLY A 1 95 ? -17.484 -83.938 -40.25 1 79.94 95 GLY A O 1
ATOM 777 N N . GLU A 1 96 ? -17.234 -81.938 -41.125 1 73.44 96 GLU A N 1
ATOM 778 C CA . GLU A 1 96 ? -17.594 -82.312 -42.5 1 73.44 96 GLU A CA 1
ATOM 779 C C . GLU A 1 96 ? -16.359 -82.625 -43.344 1 73.44 96 GLU A C 1
ATOM 781 O O . GLU A 1 96 ? -15.727 -81.75 -43.875 1 73.44 96 GLU A O 1
ATOM 786 N N . ILE A 1 97 ? -15.789 -83.75 -43.344 1 70.19 97 ILE A N 1
ATOM 787 C CA . ILE A 1 97 ? -14.523 -84.125 -43.938 1 70.19 97 ILE A CA 1
ATOM 788 C C . ILE A 1 97 ? -14.734 -84.5 -45.406 1 70.19 97 ILE A C 1
ATOM 790 O O . ILE A 1 97 ? -15.625 -85.312 -45.75 1 70.19 97 ILE A O 1
ATOM 794 N N . PRO A 1 98 ? -13.953 -83.875 -46.25 1 61.25 98 PRO A N 1
ATOM 795 C CA . PRO A 1 98 ? -14.094 -84.188 -47.688 1 61.25 98 PRO A CA 1
ATOM 796 C C . PRO A 1 98 ? -13.633 -85.562 -48.062 1 61.25 98 PRO A C 1
ATOM 798 O O . PRO A 1 98 ? -13.898 -86.062 -49.156 1 61.25 98 PRO A O 1
ATOM 801 N N . HIS A 1 99 ? -12.906 -86.312 -47.25 1 64.56 99 HIS A N 1
ATOM 802 C CA . HIS A 1 99 ? -12.32 -87.562 -47.656 1 64.56 99 HIS A CA 1
ATOM 803 C C . HIS A 1 99 ? -13.352 -88.688 -47.625 1 64.56 99 HIS A C 1
ATOM 805 O O . HIS A 1 99 ? -14.016 -88.938 -46.625 1 64.56 99 HIS A O 1
ATOM 811 N N . GLU A 1 100 ? -13.656 -89.25 -48.75 1 67.56 100 GLU A N 1
ATOM 812 C CA . GLU A 1 100 ? -14.656 -90.312 -48.906 1 67.56 100 GLU A CA 1
ATOM 813 C C . GLU A 1 100 ? -14.141 -91.625 -48.375 1 67.56 100 GLU A C 1
ATOM 815 O O . GLU A 1 100 ? -14.922 -92.5 -47.938 1 67.56 100 GLU A O 1
ATOM 820 N N . GLY A 1 101 ? -12.859 -91.875 -48.094 1 76.69 101 GLY A N 1
ATOM 821 C CA . GLY A 1 101 ? -12.352 -93.188 -47.719 1 76.69 101 GLY A CA 1
ATOM 822 C C . GLY A 1 101 ? -12.219 -93.312 -46.188 1 76.69 101 GLY A C 1
ATOM 823 O O . GLY A 1 101 ? -12.289 -92.312 -45.469 1 76.69 101 GLY A O 1
ATOM 824 N N . ASN A 1 102 ? -12.203 -94.688 -45.781 1 84.75 102 ASN A N 1
ATOM 825 C CA . ASN A 1 102 ? -12.117 -94.938 -44.344 1 84.75 102 ASN A CA 1
ATOM 826 C C . ASN A 1 102 ? -10.703 -95.375 -43.938 1 84.75 102 ASN A C 1
ATOM 828 O O . ASN A 1 102 ? -10.492 -95.875 -42.844 1 84.75 102 ASN A O 1
ATOM 832 N N . ARG A 1 103 ? -9.797 -95.25 -44.875 1 89.31 103 ARG A N 1
ATOM 833 C CA . ARG A 1 103 ? -8.422 -95.625 -44.562 1 89.31 103 ARG A CA 1
ATOM 834 C C . ARG A 1 103 ? -7.422 -94.75 -45.312 1 89.31 103 ARG A C 1
ATOM 836 O O . ARG A 1 103 ? -7.695 -94.312 -46.406 1 89.31 103 ARG A O 1
ATOM 843 N N . TYR A 1 104 ? -6.352 -94.562 -44.688 1 91.94 104 TYR A N 1
ATOM 844 C CA . TYR A 1 104 ? -5.219 -93.875 -45.281 1 91.94 104 TYR A CA 1
ATOM 845 C C . TYR A 1 104 ? -4.016 -94.812 -45.406 1 91.94 104 TYR A C 1
ATOM 847 O O . TYR A 1 104 ? -3.777 -95.625 -44.531 1 91.94 104 TYR A O 1
ATOM 855 N N . SER A 1 105 ? -3.35 -94.75 -46.562 1 88.75 105 SER A N 1
ATOM 856 C CA . SER A 1 105 ? -2.053 -95.375 -46.625 1 88.75 105 SER A CA 1
ATOM 857 C C . SER A 1 105 ? -0.998 -94.625 -45.812 1 88.75 105 SER A C 1
ATOM 859 O O . SER A 1 105 ? -1.17 -93.438 -45.531 1 88.75 105 SER A O 1
ATOM 861 N N . GLN A 1 106 ? -0.035 -95.312 -45.406 1 88.69 106 GLN A N 1
ATOM 862 C CA . GLN A 1 106 ? 1.056 -94.688 -44.688 1 88.69 106 GLN A CA 1
ATOM 863 C C . GLN A 1 106 ? 1.681 -93.562 -45.531 1 88.69 106 GLN A C 1
ATOM 865 O O . GLN A 1 106 ? 2.049 -92.5 -44.969 1 88.69 106 GLN A O 1
ATOM 870 N N . ALA A 1 107 ? 1.801 -93.812 -46.75 1 86.75 107 ALA A N 1
ATOM 871 C CA . ALA A 1 107 ? 2.357 -92.812 -47.656 1 86.75 107 ALA A CA 1
ATOM 872 C C . ALA A 1 107 ? 1.476 -91.562 -47.688 1 86.75 107 ALA A C 1
ATOM 874 O O . ALA A 1 107 ? 1.979 -90.438 -47.688 1 86.75 107 ALA A O 1
ATOM 875 N N . GLU A 1 108 ? 0.21 -91.812 -47.688 1 88.81 108 GLU A N 1
ATOM 876 C CA . GLU A 1 108 ? -0.729 -90.688 -47.688 1 88.81 108 GLU A CA 1
ATOM 877 C C . GLU A 1 108 ? -0.64 -89.875 -46.406 1 88.81 108 GLU A C 1
ATOM 879 O O . GLU A 1 108 ? -0.628 -88.625 -46.438 1 88.81 108 GLU A O 1
ATOM 884 N N . LEU A 1 109 ? -0.596 -90.5 -45.375 1 91.06 109 LEU A N 1
ATOM 885 C CA . LEU A 1 109 ? -0.507 -89.875 -44.062 1 91.06 109 LEU A CA 1
ATOM 886 C C . LEU A 1 109 ? 0.789 -89.062 -43.938 1 91.06 109 LEU A C 1
ATOM 888 O O . LEU A 1 109 ? 0.791 -87.938 -43.406 1 91.06 109 LEU A O 1
ATOM 892 N N . LEU A 1 110 ? 1.812 -89.688 -44.375 1 90.06 110 LEU A N 1
ATOM 893 C CA . LEU A 1 110 ? 3.098 -89 -44.312 1 90.06 110 LEU A CA 1
ATOM 894 C C . LEU A 1 110 ? 3.066 -87.75 -45.188 1 90.06 110 LEU A C 1
ATOM 896 O O . LEU A 1 110 ? 3.59 -86.688 -44.781 1 90.06 110 LEU A O 1
ATOM 900 N N . ASN A 1 111 ? 2.531 -87.812 -46.312 1 87.56 111 ASN A N 1
ATOM 901 C CA . ASN A 1 111 ? 2.398 -86.625 -47.156 1 87.56 111 ASN A CA 1
ATOM 902 C C . ASN A 1 111 ? 1.588 -85.562 -46.5 1 87.56 111 ASN A C 1
ATOM 904 O O . ASN A 1 111 ? 1.963 -84.375 -46.562 1 87.56 111 ASN A O 1
ATOM 908 N N . LEU A 1 112 ? 0.574 -85.875 -45.875 1 87.69 112 LEU A N 1
ATOM 909 C CA . LEU A 1 112 ? -0.267 -84.938 -45.188 1 87.69 112 LEU A CA 1
ATOM 910 C C . LEU A 1 112 ? 0.477 -84.312 -44 1 87.69 112 LEU A C 1
ATOM 912 O O . LEU A 1 112 ? 0.384 -83.125 -43.781 1 87.69 112 LEU A O 1
ATOM 916 N N . ALA A 1 113 ? 1.135 -85.125 -43.312 1 86.56 113 ALA A N 1
ATOM 917 C CA . ALA A 1 113 ? 1.858 -84.625 -42.125 1 86.56 113 ALA A CA 1
ATOM 918 C C . ALA A 1 113 ? 2.984 -83.688 -42.5 1 86.56 113 ALA A C 1
ATOM 920 O O . ALA A 1 113 ? 3.336 -82.812 -41.75 1 86.56 113 ALA A O 1
ATOM 921 N N . THR A 1 114 ? 3.498 -83.812 -43.656 1 85.19 114 THR A N 1
ATOM 922 C CA . THR A 1 114 ? 4.68 -83.062 -44.031 1 85.19 114 THR A CA 1
ATOM 923 C C . THR A 1 114 ? 4.289 -81.875 -44.875 1 85.19 114 THR A C 1
ATOM 925 O O . THR A 1 114 ? 4.953 -80.812 -44.844 1 85.19 114 THR A O 1
ATOM 928 N N . ARG A 1 115 ? 3.354 -81.938 -45.719 1 81.25 115 ARG A N 1
ATOM 929 C CA . ARG A 1 115 ? 2.912 -80.812 -46.531 1 81.25 115 ARG A CA 1
ATOM 930 C C . ARG A 1 115 ? 2.16 -79.812 -45.688 1 81.25 115 ARG A C 1
ATOM 932 O O . ARG A 1 115 ? 2.174 -78.625 -46 1 81.25 115 ARG A O 1
ATOM 939 N N . LYS A 1 116 ? 1.54 -80.25 -44.688 1 80.44 116 LYS A N 1
ATOM 940 C CA . LYS A 1 116 ? 0.834 -79.438 -43.688 1 80.44 116 LYS A CA 1
ATOM 941 C C . LYS A 1 116 ? -0.249 -78.562 -44.344 1 80.44 116 LYS A C 1
ATOM 943 O O . LYS A 1 116 ? -0.67 -77.562 -43.781 1 80.44 116 LYS A O 1
ATOM 948 N N . GLU A 1 117 ? -0.586 -78.875 -45.562 1 82.38 117 GLU A N 1
ATOM 949 C CA . GLU A 1 117 ? -1.682 -78.188 -46.25 1 82.38 117 GLU A CA 1
ATOM 950 C C . GLU A 1 117 ? -2.457 -79.188 -47.156 1 82.38 117 GLU A C 1
ATOM 952 O O . GLU A 1 117 ? -1.889 -80.125 -47.688 1 82.38 117 GLU A O 1
ATOM 957 N N . ASP A 1 118 ? -3.645 -79.062 -47.156 1 80.31 118 ASP A N 1
ATOM 958 C CA . ASP A 1 118 ? -4.555 -79.812 -48.062 1 80.31 118 ASP A CA 1
ATOM 959 C C . ASP A 1 118 ? -5.68 -78.875 -48.531 1 80.31 118 ASP A C 1
ATOM 961 O O . ASP A 1 118 ? -6.684 -78.688 -47.844 1 80.31 118 ASP A O 1
ATOM 965 N N . GLY A 1 119 ? -5.426 -78.312 -49.781 1 80 119 GLY A N 1
ATOM 966 C CA . GLY A 1 119 ? -6.414 -77.438 -50.312 1 80 119 GLY A CA 1
ATOM 967 C C . GLY A 1 119 ? -6.523 -76.125 -49.5 1 80 119 GLY A C 1
ATOM 968 O O . GLY A 1 119 ? -5.543 -75.375 -49.344 1 80 119 GLY A O 1
ATOM 969 N N . LYS A 1 120 ? -7.625 -75.938 -48.938 1 81.19 120 LYS A N 1
ATOM 970 C CA . LYS A 1 120 ? -7.891 -74.688 -48.188 1 81.19 120 LYS A CA 1
ATOM 971 C C . LYS A 1 120 ? -7.594 -74.875 -46.688 1 81.19 120 LYS A C 1
ATOM 973 O O . LYS A 1 120 ? -7.734 -73.938 -45.906 1 81.19 120 LYS A O 1
ATOM 978 N N . TYR A 1 121 ? -7.113 -76.062 -46.375 1 81.06 121 TYR A N 1
ATOM 979 C CA . TYR A 1 121 ? -6.926 -76.312 -44.969 1 81.06 121 TYR A CA 1
ATOM 980 C C . TYR A 1 121 ? -5.445 -76.438 -44.625 1 81.06 121 TYR A C 1
ATOM 982 O O . TYR A 1 121 ? -4.645 -76.875 -45.438 1 81.06 121 TYR A O 1
ATOM 990 N N . ARG A 1 122 ? -5.133 -75.938 -43.469 1 78.75 122 ARG A N 1
ATOM 991 C CA . ARG A 1 122 ? -3.861 -76.312 -42.812 1 78.75 122 ARG A CA 1
ATOM 992 C C . ARG A 1 122 ? -3.971 -77.625 -42.062 1 78.75 122 ARG A C 1
ATOM 994 O O . ARG A 1 122 ? -4.941 -77.812 -41.312 1 78.75 122 ARG A O 1
ATOM 1001 N N . ILE A 1 123 ? -3.035 -78.438 -42.281 1 81.5 123 ILE A N 1
ATOM 1002 C CA . ILE A 1 123 ? -3.082 -79.812 -41.688 1 81.5 123 ILE A CA 1
ATOM 1003 C C . ILE A 1 123 ? -2.09 -79.875 -40.531 1 81.5 123 ILE A C 1
ATOM 1005 O O . ILE A 1 123 ? -0.945 -79.438 -40.656 1 81.5 123 ILE A O 1
ATOM 1009 N N . LEU A 1 124 ? -2.547 -80.25 -39.406 1 80.81 124 LEU A N 1
ATOM 1010 C CA . LEU A 1 124 ? -1.714 -80.562 -38.25 1 80.81 124 LEU A CA 1
ATOM 1011 C C . LEU A 1 124 ? -1.901 -82 -37.844 1 80.81 124 LEU A C 1
ATOM 1013 O O . LEU A 1 124 ? -3.033 -82.5 -37.688 1 80.81 124 LEU A O 1
ATOM 1017 N N . MET A 1 125 ? -0.888 -82.688 -37.906 1 85.38 125 MET A N 1
ATOM 1018 C CA . MET A 1 125 ? -0.969 -84.125 -37.531 1 85.38 125 MET A CA 1
ATOM 1019 C C . MET A 1 125 ? -0.129 -84.375 -36.281 1 85.38 125 MET A C 1
ATOM 1021 O O . MET A 1 125 ? 1.05 -84 -36.25 1 85.38 125 MET A O 1
ATOM 1025 N N . ASN A 1 126 ? -0.745 -84.875 -35.219 1 84.19 126 ASN A N 1
ATOM 1026 C CA . ASN A 1 126 ? -0.085 -85.25 -33.969 1 84.19 126 ASN A CA 1
ATOM 1027 C C . ASN A 1 126 ? -0.471 -86.625 -33.469 1 84.19 126 ASN A C 1
ATOM 1029 O O . ASN A 1 126 ? -1.524 -87.125 -33.844 1 84.19 126 ASN A O 1
ATOM 1033 N N . MET A 1 127 ? 0.438 -87.188 -32.781 1 86.69 127 MET A N 1
ATOM 1034 C CA . MET A 1 127 ? 0.091 -88.438 -32.094 1 86.69 127 MET A CA 1
ATOM 1035 C C . MET A 1 127 ? -0.733 -88.125 -30.844 1 86.69 127 MET A C 1
ATOM 1037 O O . MET A 1 127 ? -0.428 -87.188 -30.094 1 86.69 127 MET A O 1
ATOM 1041 N N . VAL A 1 128 ? -1.765 -88.75 -30.641 1 84.81 128 VAL A N 1
ATOM 1042 C CA . VAL A 1 128 ? -2.623 -88.625 -29.469 1 84.81 128 VAL A CA 1
ATOM 1043 C C . VAL A 1 128 ? -2.902 -89.938 -28.844 1 84.81 128 VAL A C 1
ATOM 1045 O O . VAL A 1 128 ? -2.547 -91 -29.406 1 84.81 128 VAL A O 1
ATOM 1048 N N . LYS A 1 129 ? -3.393 -89.875 -27.672 1 86.69 129 LYS A N 1
ATOM 1049 C CA . LYS A 1 129 ? -3.734 -91.062 -27 1 86.69 129 LYS A CA 1
ATOM 1050 C C . LYS A 1 129 ? -5.188 -91.062 -26.531 1 86.69 129 LYS A C 1
ATOM 1052 O O . LYS A 1 129 ? -5.824 -90 -26.484 1 86.69 129 LYS A O 1
ATOM 1057 N N . ASP A 1 130 ? -5.746 -92.25 -26.344 1 84.25 130 ASP A N 1
ATOM 1058 C CA . ASP A 1 130 ? -7.074 -92.312 -25.75 1 84.25 130 ASP A CA 1
ATOM 1059 C C . ASP A 1 130 ? -6.984 -92.625 -24.25 1 84.25 130 ASP A C 1
ATOM 1061 O O . ASP A 1 130 ? -5.891 -92.625 -23.688 1 84.25 130 ASP A O 1
ATOM 1065 N N . LYS A 1 131 ? -8.039 -92.875 -23.609 1 85.62 131 LYS A N 1
ATOM 1066 C CA . LYS A 1 131 ? -8.117 -93.062 -22.172 1 85.62 131 LYS A CA 1
ATOM 1067 C C . LYS A 1 131 ? -7.332 -94.375 -21.797 1 85.62 131 LYS A C 1
ATOM 1069 O O . LYS A 1 131 ? -6.789 -94.438 -20.688 1 85.62 131 LYS A O 1
ATOM 1074 N N . ASP A 1 132 ? -7.254 -95.312 -22.703 1 86.25 132 ASP A N 1
ATOM 1075 C CA . ASP A 1 132 ? -6.574 -96.562 -22.438 1 86.25 132 ASP A CA 1
ATOM 1076 C C . ASP A 1 132 ? -5.105 -96.5 -22.859 1 86.25 132 ASP A C 1
ATOM 1078 O O . ASP A 1 132 ? -4.43 -97.562 -22.938 1 86.25 132 ASP A O 1
ATOM 1082 N N . ASN A 1 133 ? -4.621 -95.375 -23.266 1 86.62 133 ASN A N 1
ATOM 1083 C CA . ASN A 1 133 ? -3.238 -95.125 -23.641 1 86.62 133 ASN A CA 1
ATOM 1084 C C . ASN A 1 133 ? -2.881 -95.75 -24.984 1 86.62 133 ASN A C 1
ATOM 1086 O O . ASN A 1 133 ? -1.715 -96.062 -25.25 1 86.62 133 ASN A O 1
ATOM 1090 N N . GLN A 1 134 ? -3.887 -96.062 -25.719 1 88.81 134 GLN A N 1
ATOM 1091 C CA . GLN A 1 134 ? -3.613 -96.5 -27.094 1 88.81 134 GLN A CA 1
ATOM 1092 C C . GLN A 1 134 ? -3.334 -95.25 -27.969 1 88.81 134 GLN A C 1
ATOM 1094 O O . GLN A 1 134 ? -4.016 -94.25 -27.859 1 88.81 134 GLN A O 1
ATOM 1099 N N . GLU A 1 135 ? -2.377 -95.375 -28.781 1 90.38 135 GLU A N 1
ATOM 1100 C CA . GLU A 1 135 ? -1.92 -94.25 -29.578 1 90.38 135 GLU A CA 1
ATOM 1101 C C . GLU A 1 135 ? -2.668 -94.188 -30.906 1 90.38 135 GLU A C 1
ATOM 1103 O O . GLU A 1 135 ? -2.959 -95.188 -31.531 1 90.38 135 GLU A O 1
ATOM 1108 N N . TYR A 1 136 ? -3.025 -93 -31.297 1 89.94 136 TYR A N 1
ATOM 1109 C CA . TYR A 1 136 ? -3.684 -92.75 -32.562 1 89.94 136 TYR A CA 1
ATOM 1110 C C . TYR A 1 136 ? -3.027 -91.5 -33.25 1 89.94 136 TYR A C 1
ATOM 1112 O O . TYR A 1 136 ? -2.32 -90.75 -32.594 1 89.94 136 TYR A O 1
ATOM 1120 N N . TYR A 1 137 ? -3.17 -91.5 -34.562 1 90.5 137 TYR A N 1
ATOM 1121 C CA . TYR A 1 137 ? -2.844 -90.312 -35.281 1 90.5 137 TYR A CA 1
ATOM 1122 C C . TYR A 1 137 ? -4.035 -89.312 -35.312 1 90.5 137 TYR A C 1
ATOM 1124 O O . TYR A 1 137 ? -5.156 -89.75 -35.625 1 90.5 137 TYR A O 1
ATOM 1132 N N . CYS A 1 138 ? -3.766 -88.188 -34.906 1 88.62 138 CYS A N 1
ATOM 1133 C CA . CYS A 1 138 ? -4.793 -87.125 -35 1 88.62 138 CYS A CA 1
ATOM 1134 C C . CYS A 1 138 ? -4.52 -86.188 -36.188 1 88.62 138 CYS A C 1
ATOM 1136 O O . CYS A 1 138 ? -3.49 -85.562 -36.219 1 88.62 138 CYS A O 1
ATOM 1138 N N . LEU A 1 139 ? -5.336 -86.25 -37.156 1 88.62 139 LEU A N 1
ATOM 1139 C CA . LEU A 1 139 ? -5.277 -85.375 -38.312 1 88.62 139 LEU A CA 1
ATOM 1140 C C . LEU A 1 139 ? -6.242 -84.188 -38.156 1 88.62 139 LEU A C 1
ATOM 1142 O O . LEU A 1 139 ? -7.461 -84.375 -38.219 1 88.62 139 LEU A O 1
ATOM 1146 N N . LEU A 1 140 ? -5.66 -83.062 -37.906 1 85.88 140 LEU A N 1
ATOM 1147 C CA . LEU A 1 140 ? -6.441 -81.875 -37.719 1 85.88 140 LEU A CA 1
ATOM 1148 C C . LEU A 1 140 ? -6.375 -81 -38.969 1 85.88 140 LEU A C 1
ATOM 1150 O O . LEU A 1 140 ? -5.289 -80.688 -39.469 1 85.88 140 LEU A O 1
ATOM 1154 N N . ARG A 1 141 ? -7.488 -80.625 -39.5 1 83.62 141 ARG A N 1
ATOM 1155 C CA . ARG A 1 141 ? -7.617 -79.688 -40.625 1 83.62 141 ARG A CA 1
ATOM 1156 C C . ARG A 1 141 ? -8.242 -78.375 -40.188 1 83.62 141 ARG A C 1
ATOM 1158 O O . ARG A 1 141 ? -9.391 -78.312 -39.75 1 83.62 141 ARG A O 1
ATOM 1165 N N . ILE A 1 142 ? -7.465 -77.312 -40.281 1 78 142 ILE A N 1
ATOM 1166 C CA . ILE A 1 142 ? -7.945 -76 -39.938 1 78 142 ILE A CA 1
ATOM 1167 C C . ILE A 1 142 ? -7.859 -75.125 -41.188 1 78 142 ILE A C 1
ATOM 1169 O O . ILE A 1 142 ? -6.824 -75.062 -41.844 1 78 142 ILE A O 1
ATOM 1173 N N . PRO A 1 143 ? -8.922 -74.438 -41.562 1 73.81 143 PRO A N 1
ATOM 1174 C CA . PRO A 1 143 ? -8.852 -73.5 -42.719 1 73.81 143 PRO A CA 1
ATOM 1175 C C . PRO A 1 143 ? -7.691 -72.562 -42.594 1 73.81 143 PRO A C 1
ATOM 1177 O O . PRO A 1 143 ? -7.434 -72 -41.531 1 73.81 143 PRO A O 1
ATOM 1180 N N . LYS A 1 144 ? -6.891 -72.375 -43.781 1 69.12 144 LYS A N 1
ATOM 1181 C CA . LYS A 1 144 ? -5.684 -71.562 -43.875 1 69.12 144 LYS A CA 1
ATOM 1182 C C . LYS A 1 144 ? -5.953 -70.188 -43.375 1 69.12 144 LYS A C 1
ATOM 1184 O O . LYS A 1 144 ? -5.078 -69.5 -42.781 1 69.12 144 LYS A O 1
ATOM 1189 N N . ASP A 1 145 ? -6.988 -69.688 -43.719 1 60.19 145 ASP A N 1
ATOM 1190 C CA . ASP A 1 145 ? -7.324 -68.312 -43.344 1 60.19 145 ASP A CA 1
ATOM 1191 C C . ASP A 1 145 ? -7.457 -68.125 -41.844 1 60.19 145 ASP A C 1
ATOM 1193 O O . ASP A 1 145 ? -7.309 -67.062 -41.312 1 60.19 145 ASP A O 1
ATOM 1197 N N . LYS A 1 146 ? -7.754 -69.375 -41.25 1 54.22 146 LYS A N 1
ATOM 1198 C CA . LYS A 1 146 ? -7.945 -69.312 -39.812 1 54.22 146 LYS A CA 1
ATOM 1199 C C . LYS A 1 146 ? -6.633 -69.5 -39.062 1 54.22 146 LYS A C 1
ATOM 1201 O O . LYS A 1 146 ? -6.473 -69.125 -37.938 1 54.22 146 LYS A O 1
ATOM 1206 N N . LEU A 1 147 ? -5.68 -70.375 -39.844 1 50.03 147 LEU A N 1
ATOM 1207 C CA . LEU A 1 147 ? -4.461 -70.75 -39.156 1 50.03 147 LEU A CA 1
ATOM 1208 C C . LEU A 1 147 ? -3.357 -69.688 -39.375 1 50.03 147 LEU A C 1
ATOM 1210 O O . LEU A 1 147 ? -2.5 -69.5 -38.5 1 50.03 147 LEU A O 1
ATOM 1214 N N . ARG A 1 148 ? -3.225 -69.438 -40.844 1 44.25 148 ARG A N 1
ATOM 1215 C CA . ARG A 1 148 ? -1.992 -68.688 -41.062 1 44.25 148 ARG A CA 1
ATOM 1216 C C . ARG A 1 148 ? -1.538 -68 -39.75 1 44.25 148 ARG A C 1
ATOM 1218 O O . ARG A 1 148 ? -0.391 -68.188 -39.344 1 44.25 148 ARG A O 1
ATOM 1225 N N . LEU A 1 149 ? -1.167 -66.812 -40.125 1 38.44 149 LEU A N 1
ATOM 1226 C CA . LEU A 1 149 ? -0.226 -66 -39.375 1 38.44 149 LEU A CA 1
ATOM 1227 C C . LEU A 1 149 ? -0.521 -66.062 -37.906 1 38.44 149 LEU A C 1
ATOM 1229 O O . LEU A 1 149 ? 0.402 -66.062 -37.062 1 38.44 149 LEU A O 1
ATOM 1233 N N . ASN A 1 150 ? -1.764 -65.312 -37.281 1 36.84 150 ASN A N 1
ATOM 1234 C CA . ASN A 1 150 ? -2.195 -64.438 -36.188 1 36.84 150 ASN A CA 1
ATOM 1235 C C . ASN A 1 150 ? -2.369 -65.25 -34.906 1 36.84 150 ASN A C 1
ATOM 1237 O O . ASN A 1 150 ? -3.443 -65.75 -34.625 1 36.84 150 ASN A O 1
ATOM 1241 N N . LEU A 1 151 ? -1.861 -66.125 -34.688 1 38.81 151 LEU A N 1
ATOM 1242 C CA . LEU A 1 151 ? -1.518 -66.062 -33.25 1 38.81 151 LEU A CA 1
ATOM 1243 C C . LEU A 1 151 ? -1.446 -64.625 -32.781 1 38.81 151 LEU A C 1
ATOM 1245 O O . LEU A 1 151 ? -0.482 -64.25 -32.094 1 38.81 151 LEU A O 1
ATOM 1249 N N . ASN A 1 152 ? -1.529 -63.656 -33.531 1 36.78 152 ASN A N 1
ATOM 1250 C CA . ASN A 1 152 ? -1.993 -62.312 -33.219 1 36.78 152 ASN A CA 1
ATOM 1251 C C . ASN A 1 152 ? -3.074 -62.344 -32.125 1 36.78 152 ASN A C 1
ATOM 1253 O O . ASN A 1 152 ? -4.152 -62.906 -32.344 1 36.78 152 ASN A O 1
ATOM 1257 N N . LEU A 1 153 ? -2.58 -62.406 -31.141 1 43.38 153 LEU A N 1
ATOM 1258 C CA . LEU A 1 153 ? -3.439 -62.281 -29.969 1 43.38 153 LEU A CA 1
ATOM 1259 C C . LEU A 1 153 ? -4.754 -61.594 -30.328 1 43.38 153 LEU A C 1
ATOM 1261 O O . LEU A 1 153 ? -5.793 -61.875 -29.734 1 43.38 153 LEU A O 1
ATOM 1265 N N . PHE A 1 154 ? -4.727 -60.75 -31.375 1 41.28 154 PHE A N 1
ATOM 1266 C CA . PHE A 1 154 ? -5.918 -59.938 -31.656 1 41.28 154 PHE A CA 1
ATOM 1267 C C . PHE A 1 154 ? -6.926 -60.75 -32.469 1 41.28 154 PHE A C 1
ATOM 1269 O O . PHE A 1 154 ? -8.117 -60.438 -32.469 1 41.28 154 PHE A O 1
ATOM 1276 N N . LYS A 1 155 ? -6.512 -61.812 -33.156 1 45.19 155 LYS A N 1
ATOM 1277 C CA . LYS A 1 155 ? -7.504 -62.531 -33.938 1 45.19 155 LYS A CA 1
ATOM 1278 C C . LYS A 1 155 ? -7.969 -63.781 -33.219 1 45.19 155 LYS A C 1
ATOM 1280 O O . LYS A 1 155 ? -8.648 -64.625 -33.781 1 45.19 155 LYS A O 1
ATOM 1285 N N . LEU A 1 156 ? -7.355 -64 -32.219 1 47.12 156 LEU A N 1
ATOM 1286 C CA . LEU A 1 156 ? -7.918 -65.062 -31.422 1 47.12 156 LEU A CA 1
ATOM 1287 C C . LEU A 1 156 ? -9.414 -64.875 -31.219 1 47.12 156 LEU A C 1
ATOM 1289 O O . LEU A 1 156 ? -9.859 -63.781 -30.891 1 47.12 156 LEU A O 1
ATOM 1293 N N . PRO A 1 157 ? -10.211 -65.688 -31.703 1 46.53 157 PRO A N 1
ATOM 1294 C CA . PRO A 1 157 ? -11.633 -65.562 -31.359 1 46.53 157 PRO A CA 1
ATOM 1295 C C . PRO A 1 157 ? -11.859 -65.188 -29.906 1 46.53 157 PRO A C 1
ATOM 1297 O O . PRO A 1 157 ? -11.07 -65.562 -29.031 1 46.53 157 PRO A O 1
ATOM 1300 N N . PHE A 1 158 ? -12.711 -64.25 -29.781 1 55.47 158 PHE A N 1
ATOM 1301 C CA . PHE A 1 158 ? -13.039 -63.688 -28.484 1 55.47 158 PHE A CA 1
ATOM 1302 C C . PHE A 1 158 ? -13.18 -64.75 -27.422 1 55.47 158 PHE A C 1
ATOM 1304 O O . PHE A 1 158 ? -12.797 -64.562 -26.266 1 55.47 158 PHE A O 1
ATOM 1311 N N . SER A 1 159 ? -13.734 -65.938 -27.812 1 53.75 159 SER A N 1
ATOM 1312 C CA . SER A 1 159 ? -13.961 -67.062 -26.891 1 53.75 159 SER A CA 1
ATOM 1313 C C . SER A 1 159 ? -12.641 -67.562 -26.344 1 53.75 159 SER A C 1
ATOM 1315 O O . SER A 1 159 ? -12.555 -67.938 -25.156 1 53.75 159 SER A O 1
ATOM 1317 N N . VAL A 1 160 ? -11.664 -67.625 -27.234 1 54.62 160 VAL A N 1
ATOM 1318 C CA . VAL A 1 160 ? -10.367 -68.125 -26.781 1 54.62 160 VAL A CA 1
ATOM 1319 C C . VAL A 1 160 ? -9.602 -67 -26.078 1 54.62 160 VAL A C 1
ATOM 1321 O O . VAL A 1 160 ? -8.883 -67.25 -25.109 1 54.62 160 VAL A O 1
ATOM 1324 N N . GLY A 1 161 ? -9.945 -65.812 -26.5 1 61.56 161 GLY A N 1
ATOM 1325 C CA . GLY A 1 161 ? -9.195 -64.625 -25.984 1 61.56 161 GLY A CA 1
ATOM 1326 C C . GLY A 1 161 ? -9.812 -64.062 -24.75 1 61.56 161 GLY A C 1
ATOM 1327 O O . GLY A 1 161 ? -9.203 -63.188 -24.109 1 61.56 161 GLY A O 1
ATOM 1328 N N . LYS A 1 162 ? -11.055 -64.562 -24.375 1 71.38 162 LYS A N 1
ATOM 1329 C CA . LYS A 1 162 ? -11.82 -63.938 -23.281 1 71.38 162 LYS A CA 1
ATOM 1330 C C . LYS A 1 162 ? -10.984 -63.844 -22 1 71.38 162 LYS A C 1
ATOM 1332 O O . LYS A 1 162 ? -10.938 -62.812 -21.359 1 71.38 162 LYS A O 1
ATOM 1337 N N . PRO A 1 163 ? -10.227 -64.938 -21.656 1 70.25 163 PRO A N 1
ATOM 1338 C CA . PRO A 1 163 ? -9.445 -64.812 -20.422 1 70.25 163 PRO A CA 1
ATOM 1339 C C . PRO A 1 163 ? -8.312 -63.812 -20.547 1 70.25 163 PRO A C 1
ATOM 1341 O O . PRO A 1 163 ? -7.992 -63.125 -19.562 1 70.25 163 PRO A O 1
ATOM 1344 N N . PHE A 1 164 ? -7.805 -63.594 -21.75 1 71.19 164 PHE A N 1
ATOM 1345 C CA . PHE A 1 164 ? -6.75 -62.625 -22 1 71.19 164 PHE A CA 1
ATOM 1346 C C . PHE A 1 164 ? -7.285 -61.219 -21.875 1 71.19 164 PHE A C 1
ATOM 1348 O O . PHE A 1 164 ? -6.68 -60.375 -21.203 1 71.19 164 PHE A O 1
ATOM 1355 N N . TYR A 1 165 ? -8.445 -61.062 -22.422 1 76.25 165 TYR A N 1
ATOM 1356 C CA . TYR A 1 165 ? -9.039 -59.719 -22.391 1 76.25 165 TYR A CA 1
ATOM 1357 C C . TYR A 1 165 ? -9.422 -59.312 -20.969 1 76.25 165 TYR A C 1
ATOM 1359 O O . TYR A 1 165 ? -9.289 -58.156 -20.594 1 76.25 165 TYR A O 1
ATOM 1367 N N . LYS A 1 166 ? -9.844 -60.312 -20.188 1 80.5 166 LYS A N 1
ATOM 1368 C CA . LYS A 1 166 ? -10.219 -60.062 -18.812 1 80.5 166 LYS A CA 1
ATOM 1369 C C . LYS A 1 166 ? -9.008 -59.656 -17.984 1 80.5 166 LYS A C 1
ATOM 1371 O O . LYS A 1 166 ? -9.078 -58.719 -17.188 1 80.5 166 LYS A O 1
ATOM 1376 N N . GLU A 1 167 ? -7.844 -60.25 -18.172 1 80.56 167 GLU A N 1
ATOM 1377 C CA . GLU A 1 167 ? -6.637 -59.938 -17.422 1 80.56 167 GLU A CA 1
ATOM 1378 C C . GLU A 1 167 ? -6.07 -58.594 -17.844 1 80.56 167 GLU A C 1
ATOM 1380 O O . GLU A 1 167 ? -5.66 -57.781 -17 1 80.56 167 GLU A O 1
ATOM 1385 N N . TYR A 1 168 ? -6.121 -58.281 -19.156 1 82.69 168 TYR A N 1
ATOM 1386 C CA . TYR A 1 168 ? -5.676 -56.969 -19.641 1 82.69 168 TYR A CA 1
ATOM 1387 C C . TYR A 1 168 ? -6.566 -55.875 -19.109 1 82.69 168 TYR A C 1
ATOM 1389 O O . TYR A 1 168 ? -6.078 -54.812 -18.719 1 82.69 168 TYR A O 1
ATOM 1397 N N . GLY A 1 169 ? -7.875 -56.156 -19.125 1 86.44 169 GLY A N 1
ATOM 1398 C CA . GLY A 1 169 ? -8.82 -55.188 -18.594 1 86.44 169 GLY A CA 1
ATOM 1399 C C . GLY A 1 169 ? -8.586 -54.844 -17.141 1 86.44 169 GLY A C 1
ATOM 1400 O O . GLY A 1 169 ? -8.633 -53.688 -16.75 1 86.44 169 GLY A O 1
ATOM 1401 N N . LYS A 1 170 ? -8.273 -55.906 -16.375 1 88.75 170 LYS A N 1
ATOM 1402 C CA . LYS A 1 170 ? -7.992 -55.719 -14.945 1 88.75 170 LYS A CA 1
ATOM 1403 C C . LYS A 1 170 ? -6.75 -54.875 -14.742 1 88.75 170 LYS A C 1
ATOM 1405 O O . LYS A 1 170 ? -6.766 -53.906 -13.945 1 88.75 170 LYS A O 1
ATOM 1410 N N . VAL A 1 171 ? -5.629 -55.062 -15.508 1 87.94 171 VAL A N 1
ATOM 1411 C CA . VAL A 1 171 ? -4.375 -54.344 -15.352 1 87.94 171 VAL A CA 1
ATOM 1412 C C . VAL A 1 171 ? -4.551 -52.875 -15.805 1 87.94 171 VAL A C 1
ATOM 1414 O O . VAL A 1 171 ? -4.105 -51.969 -15.125 1 87.94 171 VAL A O 1
ATOM 1417 N N . ILE A 1 172 ? -5.312 -52.688 -16.891 1 88.19 172 ILE A N 1
ATOM 1418 C CA . ILE A 1 172 ? -5.535 -51.344 -17.422 1 88.19 172 ILE A CA 1
ATOM 1419 C C . ILE A 1 172 ? -6.383 -50.531 -16.438 1 88.19 172 ILE A C 1
ATOM 1421 O O . ILE A 1 172 ? -6.113 -49.375 -16.219 1 88.19 172 ILE A O 1
ATOM 1425 N N . SER A 1 173 ? -7.383 -51.219 -15.844 1 91.44 173 SER A N 1
ATOM 1426 C CA . SER A 1 173 ? -8.25 -50.531 -14.891 1 91.44 173 SER A CA 1
ATOM 1427 C C . SER A 1 173 ? -7.477 -50.094 -13.656 1 91.44 173 SER A C 1
ATOM 1429 O O . SER A 1 173 ? -7.641 -48.969 -13.18 1 91.44 173 SER A O 1
ATOM 1431 N N . ILE A 1 174 ? -6.559 -50.938 -13.164 1 91.69 174 ILE A N 1
ATOM 1432 C CA . ILE A 1 174 ? -5.766 -50.625 -11.984 1 91.69 174 ILE A CA 1
ATOM 1433 C C . ILE A 1 174 ? -4.785 -49.5 -12.312 1 91.69 174 ILE A C 1
ATOM 1435 O O . ILE A 1 174 ? -4.609 -48.562 -11.523 1 91.69 174 ILE A O 1
ATOM 1439 N N . ALA A 1 175 ? -4.156 -49.531 -13.523 1 90.94 175 ALA A N 1
ATOM 1440 C CA . ALA A 1 175 ? -3.225 -48.5 -13.953 1 90.94 175 ALA A CA 1
ATOM 1441 C C . ALA A 1 175 ? -3.939 -47.156 -14.125 1 90.94 175 ALA A C 1
ATOM 1443 O O . ALA A 1 175 ? -3.404 -46.125 -13.758 1 90.94 175 ALA A O 1
ATOM 1444 N N . ALA A 1 176 ? -5.141 -47.25 -14.68 1 91.56 176 ALA A N 1
ATOM 1445 C CA . ALA A 1 176 ? -5.941 -46.031 -14.844 1 91.56 176 ALA A CA 1
ATOM 1446 C C . ALA A 1 176 ? -6.305 -45.438 -13.492 1 91.56 176 ALA A C 1
ATOM 1448 O O . ALA A 1 176 ? -6.223 -44.219 -13.305 1 91.56 176 ALA A O 1
ATOM 1449 N N . GLY A 1 177 ? -6.734 -46.312 -12.562 1 94.19 177 GLY A N 1
ATOM 1450 C CA . GLY A 1 177 ? -7.027 -45.875 -11.219 1 94.19 177 GLY A CA 1
ATOM 1451 C C . GLY A 1 177 ? -5.836 -45.219 -10.539 1 94.19 177 GLY A C 1
ATOM 1452 O O . GLY A 1 177 ? -5.973 -44.156 -9.914 1 94.19 177 GLY A O 1
ATOM 1453 N N . ALA A 1 178 ? -4.648 -45.75 -10.68 1 94.19 178 ALA A N 1
ATOM 1454 C CA . ALA A 1 178 ? -3.426 -45.219 -10.109 1 94.19 178 ALA A CA 1
ATOM 1455 C C . ALA A 1 178 ? -3.098 -43.844 -10.734 1 94.19 178 ALA A C 1
ATOM 1457 O O . ALA A 1 178 ? -2.703 -42.906 -10.039 1 94.19 178 ALA A O 1
ATOM 1458 N N . THR A 1 179 ? -3.262 -43.781 -12.078 1 93.44 179 THR A N 1
ATOM 1459 C CA . THR A 1 179 ? -2.984 -42.531 -12.781 1 93.44 179 THR A CA 1
ATOM 1460 C C . THR A 1 179 ? -3.885 -41.406 -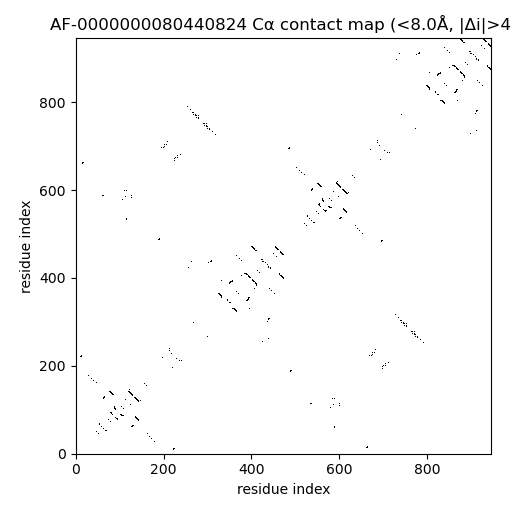12.273 1 93.44 179 THR A C 1
ATOM 1462 O O . THR A 1 179 ? -3.418 -40.312 -12.016 1 93.44 179 THR A O 1
ATOM 1465 N N . ILE A 1 180 ? -5.18 -41.688 -12.117 1 94.44 180 ILE A N 1
ATOM 1466 C CA . ILE A 1 180 ? -6.129 -40.688 -11.609 1 94.44 180 ILE A CA 1
ATOM 1467 C C . ILE A 1 180 ? -5.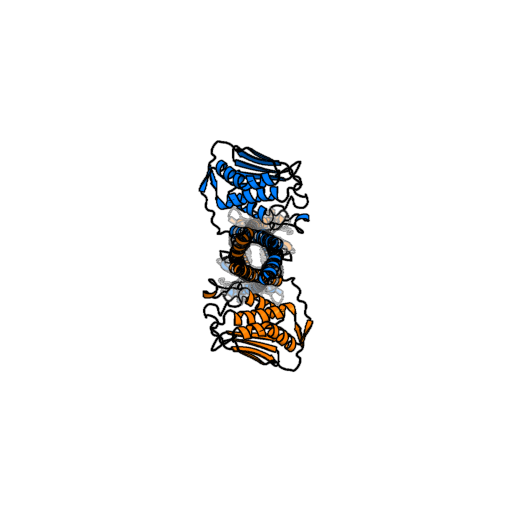715 -40.25 -10.211 1 94.44 180 ILE A C 1
ATOM 1469 O O . ILE A 1 180 ? -5.734 -39.062 -9.898 1 94.44 180 ILE A O 1
ATOM 1473 N N . LEU A 1 181 ? -5.328 -41.219 -9.391 1 95.75 181 LEU A N 1
ATOM 1474 C CA . LEU A 1 181 ? -4.879 -40.938 -8.031 1 95.75 181 LEU A CA 1
ATOM 1475 C C . LEU A 1 181 ? -3.682 -40 -8.047 1 95.75 181 LEU A C 1
ATOM 1477 O O . LEU A 1 181 ? -3.652 -39 -7.301 1 95.75 181 LEU A O 1
ATOM 1481 N N . PHE A 1 182 ? -2.732 -40.219 -8.938 1 94.31 182 PHE A N 1
ATOM 1482 C CA . PHE A 1 182 ? -1.527 -39.406 -8.977 1 94.31 182 PHE A CA 1
ATOM 1483 C C . PHE A 1 182 ? -1.827 -38.031 -9.547 1 94.31 182 PHE A C 1
ATOM 1485 O O . PHE A 1 182 ? -1.213 -37.031 -9.141 1 94.31 182 PHE A O 1
ATOM 1492 N N . ILE A 1 183 ? -2.76 -37.969 -10.5 1 94.5 183 ILE A N 1
ATOM 1493 C CA . ILE A 1 183 ? -3.191 -36.688 -11 1 94.5 183 ILE A CA 1
ATOM 1494 C C . ILE A 1 183 ? -3.719 -35.844 -9.844 1 94.5 183 ILE A C 1
ATOM 1496 O O . ILE A 1 183 ? -3.334 -34.688 -9.695 1 94.5 183 ILE A O 1
ATOM 1500 N N . ILE A 1 184 ? -4.562 -36.438 -9.031 1 95.56 184 ILE A N 1
ATOM 1501 C CA . ILE A 1 184 ? -5.18 -35.719 -7.906 1 95.56 184 ILE A CA 1
ATOM 1502 C C . ILE A 1 184 ? -4.105 -35.312 -6.906 1 95.56 184 ILE A C 1
ATOM 1504 O O . ILE A 1 184 ? -4.055 -34.156 -6.492 1 95.56 184 ILE A O 1
ATOM 1508 N N . LEU A 1 185 ? -3.193 -36.188 -6.586 1 95.69 185 LEU A N 1
ATOM 1509 C CA . LEU A 1 185 ? -2.146 -35.938 -5.605 1 95.69 185 LEU A CA 1
ATOM 1510 C C . LEU A 1 185 ? -1.231 -34.812 -6.074 1 95.69 185 LEU A C 1
ATOM 1512 O O . LEU A 1 185 ? -0.935 -33.875 -5.309 1 95.69 185 LEU A O 1
ATOM 1516 N N . TYR A 1 186 ? -0.841 -34.875 -7.336 1 94.69 186 TYR A N 1
ATOM 1517 C CA . TYR A 1 186 ? 0.061 -33.844 -7.867 1 94.69 186 TYR A CA 1
ATOM 1518 C C . TYR A 1 186 ? -0.654 -32.5 -8.008 1 94.69 186 TYR A C 1
ATOM 1520 O O . TYR A 1 186 ? -0.051 -31.453 -7.809 1 94.69 186 TYR A O 1
ATOM 1528 N N . SER A 1 187 ? -1.915 -32.594 -8.344 1 94.25 187 SER A N 1
ATOM 1529 C CA . SER A 1 187 ? -2.697 -31.375 -8.445 1 94.25 187 SER A CA 1
ATOM 1530 C C . SER A 1 187 ? -2.807 -30.672 -7.098 1 94.25 187 SER A C 1
ATOM 1532 O O . SER A 1 187 ? -2.602 -29.453 -7 1 94.25 187 SER A O 1
ATOM 1534 N N . ILE A 1 188 ? -3.105 -31.422 -6.047 1 95.25 188 ILE A N 1
ATOM 1535 C CA . ILE A 1 188 ? -3.227 -30.875 -4.699 1 95.25 188 ILE A CA 1
ATOM 1536 C C . ILE A 1 188 ? -1.879 -30.312 -4.246 1 95.25 188 ILE A C 1
ATOM 1538 O O . ILE A 1 188 ? -1.806 -29.203 -3.719 1 95.25 188 ILE A O 1
ATOM 1542 N N . TYR A 1 189 ? -0.859 -31.047 -4.516 1 95.56 189 TYR A N 1
ATOM 1543 C CA . TYR A 1 189 ? 0.485 -30.656 -4.105 1 95.56 189 TYR A CA 1
ATOM 1544 C C . TYR A 1 189 ? 0.899 -29.359 -4.789 1 95.56 189 TYR A C 1
ATOM 1546 O O . TYR A 1 189 ? 1.332 -28.406 -4.125 1 95.56 189 TYR A O 1
ATOM 1554 N N . THR A 1 190 ? 0.753 -29.344 -6.078 1 94 190 THR A N 1
ATOM 1555 C CA . THR A 1 190 ? 1.137 -28.172 -6.848 1 94 190 THR A CA 1
ATOM 1556 C C . THR A 1 190 ? 0.293 -26.969 -6.449 1 94 190 THR A C 1
ATOM 1558 O O . THR A 1 190 ? 0.823 -25.875 -6.242 1 94 190 THR A O 1
ATOM 1561 N N . ALA A 1 191 ? -0.968 -27.156 -6.344 1 94.56 191 ALA A N 1
ATOM 1562 C CA . ALA A 1 191 ? -1.883 -26.078 -5.977 1 94.56 191 ALA A CA 1
ATOM 1563 C C . ALA A 1 191 ? -1.538 -25.5 -4.602 1 94.56 191 ALA A C 1
ATOM 1565 O O . ALA A 1 191 ? -1.533 -24.281 -4.41 1 94.56 191 ALA A O 1
ATOM 1566 N N . ARG A 1 192 ? -1.246 -26.297 -3.627 1 94.38 192 ARG A N 1
ATOM 1567 C CA . ARG A 1 192 ? -0.916 -25.859 -2.275 1 94.38 192 ARG A CA 1
ATOM 1568 C C . ARG A 1 192 ? 0.386 -25.062 -2.264 1 94.38 192 ARG A C 1
ATOM 1570 O O . ARG A 1 192 ? 0.494 -24.047 -1.57 1 94.38 192 ARG A O 1
ATOM 1577 N N . LYS A 1 193 ? 1.315 -25.531 -2.986 1 93.94 193 LYS A N 1
ATOM 1578 C CA . LYS A 1 193 ? 2.613 -24.859 -3.049 1 93.94 193 LYS A CA 1
ATOM 1579 C C . LYS A 1 193 ? 2.488 -23.469 -3.656 1 93.94 193 LYS A C 1
ATOM 1581 O O . LYS A 1 193 ? 3.199 -22.547 -3.254 1 93.94 193 LYS A O 1
ATOM 1586 N N . LEU A 1 194 ? 1.6 -23.312 -4.574 1 93.88 194 LEU A N 1
ATOM 1587 C CA . LEU A 1 194 ? 1.362 -22.031 -5.23 1 93.88 194 LEU A CA 1
ATOM 1588 C C . LEU A 1 194 ? 0.473 -21.141 -4.367 1 93.88 194 LEU A C 1
ATOM 1590 O O . LEU A 1 194 ? 0.652 -19.922 -4.34 1 93.88 194 LEU A O 1
ATOM 1594 N N . LYS A 1 195 ? -0.459 -21.734 -3.682 1 94.56 195 LYS A N 1
ATOM 1595 C CA . LYS A 1 195 ? -1.439 -20.984 -2.895 1 94.56 195 LYS A CA 1
ATOM 1596 C C . LYS A 1 195 ? -0.799 -20.391 -1.647 1 94.56 195 LYS A C 1
ATOM 1598 O O . LYS A 1 195 ? -1.179 -19.297 -1.214 1 94.56 195 LYS A O 1
ATOM 1603 N N . LYS A 1 196 ? 0.129 -21.016 -1.096 1 95.38 196 LYS A N 1
ATOM 1604 C CA . LYS A 1 196 ? 0.718 -20.578 0.166 1 95.38 196 LYS A CA 1
ATOM 1605 C C . LYS A 1 196 ? 1.326 -19.188 0.033 1 95.38 196 LYS A C 1
ATOM 1607 O O . LYS A 1 196 ? 0.946 -18.266 0.758 1 95.38 196 LYS A O 1
ATOM 1612 N N . PRO A 1 197 ? 2.271 -19.031 -0.923 1 95.5 197 PRO A N 1
ATOM 1613 C CA . PRO A 1 197 ? 2.809 -17.672 -1.062 1 95.5 197 PRO A CA 1
ATOM 1614 C C . PRO A 1 197 ? 1.742 -16.641 -1.448 1 95.5 197 PRO A C 1
ATOM 1616 O O . PRO A 1 197 ? 1.817 -15.484 -1.039 1 95.5 197 PRO A O 1
ATOM 1619 N N . LEU A 1 198 ? 0.762 -17.031 -2.201 1 95.81 198 LEU A N 1
ATOM 1620 C CA . LEU A 1 198 ? -0.313 -16.125 -2.594 1 95.81 198 LEU A CA 1
ATOM 1621 C C . LEU A 1 198 ? -1.105 -15.656 -1.375 1 95.81 198 LEU A C 1
ATOM 1623 O O . LEU A 1 198 ? -1.461 -14.484 -1.271 1 95.81 198 LEU A O 1
ATOM 1627 N N . THR A 1 199 ? -1.362 -16.594 -0.506 1 95.69 199 THR A N 1
ATOM 1628 C CA . THR A 1 199 ? -2.082 -16.266 0.718 1 95.69 199 THR A CA 1
ATOM 1629 C C . THR A 1 199 ? -1.261 -15.32 1.59 1 95.69 199 THR A C 1
ATOM 1631 O O . THR A 1 199 ? -1.805 -14.391 2.191 1 95.69 199 THR A O 1
ATOM 1634 N N . GLU A 1 200 ? 0.011 -15.516 1.63 1 95.56 200 GLU A N 1
ATOM 1635 C CA . GLU A 1 200 ? 0.9 -14.648 2.393 1 95.56 200 GLU A CA 1
ATOM 1636 C C . GLU A 1 200 ? 0.901 -13.227 1.83 1 95.56 200 GLU A C 1
ATOM 1638 O O . GLU A 1 200 ? 0.921 -12.258 2.586 1 95.56 200 GLU A O 1
ATOM 1643 N N . ILE A 1 201 ? 0.915 -13.133 0.584 1 95.75 201 ILE A N 1
ATOM 1644 C CA . ILE A 1 201 ? 0.849 -11.828 -0.076 1 95.75 201 ILE A CA 1
ATOM 1645 C C . ILE A 1 201 ? -0.457 -11.133 0.294 1 95.75 201 ILE A C 1
ATOM 1647 O O . ILE A 1 201 ? -0.453 -9.953 0.668 1 95.75 201 ILE A O 1
ATOM 1651 N N . ASP A 1 202 ? -1.511 -11.914 0.189 1 95.62 202 ASP A N 1
ATOM 1652 C CA . ASP A 1 202 ? -2.824 -11.367 0.512 1 95.62 202 ASP A CA 1
ATOM 1653 C C . ASP A 1 202 ? -2.879 -10.891 1.963 1 95.62 202 ASP A C 1
ATOM 1655 O O . ASP A 1 202 ? -3.373 -9.797 2.248 1 95.62 202 ASP A O 1
ATOM 1659 N N . ASN A 1 203 ? -2.375 -11.617 2.854 1 94.5 203 ASN A N 1
ATOM 1660 C CA . ASN A 1 203 ? -2.334 -11.266 4.27 1 94.5 203 ASN A CA 1
ATOM 1661 C C . ASN A 1 203 ? -1.496 -10.016 4.512 1 94.5 203 ASN A C 1
ATOM 1663 O O . ASN A 1 203 ? -1.851 -9.18 5.34 1 94.5 203 ASN A O 1
ATOM 1667 N N . ALA A 1 204 ? -0.414 -9.961 3.838 1 94 204 ALA A N 1
ATOM 1668 C CA . ALA A 1 204 ? 0.445 -8.789 3.957 1 94 204 ALA A CA 1
ATOM 1669 C C . ALA A 1 204 ? -0.295 -7.52 3.535 1 94 204 ALA A C 1
ATOM 1671 O O . ALA A 1 204 ? -0.217 -6.492 4.215 1 94 204 ALA A O 1
ATOM 1672 N N . LEU A 1 205 ? -1.025 -7.617 2.459 1 95.25 205 LEU A N 1
ATOM 1673 C CA . LEU A 1 205 ? -1.8 -6.488 1.963 1 95.25 205 LEU A CA 1
ATOM 1674 C C . LEU A 1 205 ? -2.859 -6.066 2.977 1 95.25 205 LEU A C 1
ATOM 1676 O O . LEU A 1 205 ? -3.051 -4.875 3.223 1 95.25 205 LEU A O 1
ATOM 1680 N N . VAL A 1 206 ? -3.486 -7.023 3.539 1 94.25 206 VAL A N 1
ATOM 1681 C CA . VAL A 1 206 ? -4.516 -6.746 4.531 1 94.25 206 VAL A CA 1
ATOM 1682 C C . VAL A 1 206 ? -3.895 -6.066 5.75 1 94.25 206 VAL A C 1
ATOM 1684 O O . VAL A 1 206 ? -4.469 -5.129 6.309 1 94.25 206 VAL A O 1
ATOM 1687 N N . SER A 1 207 ? -2.746 -6.543 6.129 1 93.12 207 SER A N 1
ATOM 1688 C CA . SER A 1 207 ? -2.033 -5.922 7.238 1 93.12 207 SER A CA 1
ATOM 1689 C C . SER A 1 207 ? -1.723 -4.457 6.949 1 93.12 207 SER A C 1
ATOM 1691 O O . SER A 1 207 ? -1.887 -3.6 7.82 1 93.12 207 SER A O 1
ATOM 1693 N N . ILE A 1 208 ? -1.338 -4.176 5.742 1 92.31 208 ILE A N 1
ATOM 1694 C CA . ILE A 1 208 ? -1.04 -2.812 5.32 1 92.31 208 ILE A CA 1
ATOM 1695 C C . ILE A 1 208 ? -2.309 -1.966 5.375 1 92.31 208 ILE A C 1
ATOM 1697 O O . ILE A 1 208 ? -2.283 -0.83 5.855 1 92.31 208 ILE A O 1
ATOM 1701 N N . ILE A 1 209 ? -3.398 -2.531 4.945 1 92.06 209 ILE A N 1
ATOM 1702 C CA . ILE A 1 209 ? -4.688 -1.851 4.949 1 92.06 209 ILE A CA 1
ATOM 1703 C C . ILE A 1 209 ? -5.066 -1.466 6.379 1 92.06 209 ILE A C 1
ATOM 1705 O O . ILE A 1 209 ? -5.613 -0.387 6.613 1 92.06 209 ILE A O 1
ATOM 1709 N N . ASN A 1 210 ? -4.672 -2.266 7.297 1 91.25 210 ASN A N 1
ATOM 1710 C CA . ASN A 1 210 ? -5.016 -2.035 8.695 1 91.25 210 ASN A CA 1
ATOM 1711 C C . ASN A 1 210 ? 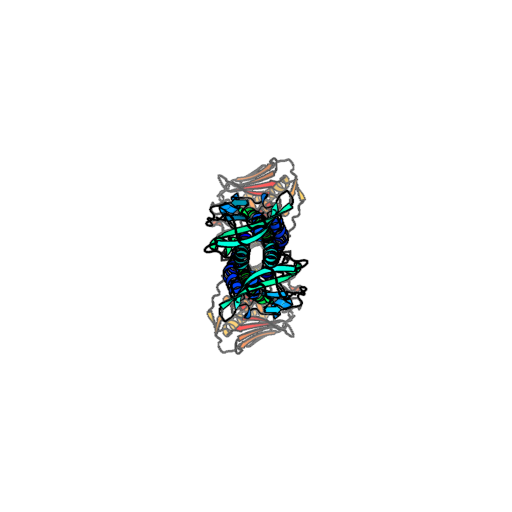-3.998 -1.125 9.383 1 91.25 210 ASN A C 1
ATOM 1713 O O . ASN A 1 210 ? -4.074 -0.904 10.594 1 91.25 210 ASN A O 1
ATOM 1717 N N . GLY A 1 211 ? -3.049 -0.671 8.711 1 88.25 211 GLY A N 1
ATOM 1718 C CA . GLY A 1 211 ? -2.1 0.302 9.227 1 88.25 211 GLY A CA 1
ATOM 1719 C C . GLY A 1 211 ? -0.914 -0.333 9.922 1 88.25 211 GLY A C 1
ATOM 1720 O O . GLY A 1 211 ? -0.202 0.333 10.68 1 88.25 211 GLY A O 1
ATOM 1721 N N . ASN A 1 212 ? -0.764 -1.597 9.672 1 86.75 212 ASN A N 1
ATOM 1722 C CA . ASN A 1 212 ? 0.363 -2.305 10.266 1 86.75 212 ASN A CA 1
ATOM 1723 C C . ASN A 1 212 ? 1.565 -2.34 9.328 1 86.75 212 ASN A C 1
ATOM 1725 O O . ASN A 1 212 ? 1.658 -3.211 8.461 1 86.75 212 ASN A O 1
ATOM 1729 N N . TYR A 1 213 ? 2.459 -1.372 9.578 1 81.62 213 TYR A N 1
ATOM 1730 C CA . TYR A 1 213 ? 3.654 -1.257 8.75 1 81.62 213 TYR A CA 1
ATOM 1731 C C . TYR A 1 213 ? 4.883 -1.778 9.492 1 81.62 213 TYR A C 1
ATOM 1733 O O . TYR A 1 213 ? 6.012 -1.599 9.031 1 81.62 213 TYR A O 1
ATOM 1741 N N . SER A 1 214 ? 4.703 -2.369 10.641 1 77.38 214 SER A N 1
ATOM 1742 C CA . SER A 1 214 ? 5.812 -2.578 11.562 1 77.38 214 SER A CA 1
ATOM 1743 C C . SER A 1 214 ? 6.59 -3.844 11.211 1 77.38 214 SER A C 1
ATOM 1745 O O . SER A 1 214 ? 7.766 -3.971 11.555 1 77.38 214 SER A O 1
ATOM 1747 N N . GLU A 1 215 ? 5.941 -4.738 10.516 1 83.06 215 GLU A N 1
ATOM 1748 C CA . GLU A 1 215 ? 6.629 -6.016 10.352 1 83.06 215 GLU A CA 1
ATOM 1749 C C . GLU A 1 215 ? 6.945 -6.289 8.883 1 83.06 215 GLU A C 1
ATOM 1751 O O . GLU A 1 215 ? 6.094 -6.09 8.008 1 83.06 215 GLU A O 1
ATOM 1756 N N . LYS A 1 216 ? 8.25 -6.617 8.688 1 89.62 216 LYS A N 1
ATOM 1757 C CA . LYS A 1 216 ? 8.664 -7.062 7.359 1 89.62 216 LYS A CA 1
ATOM 1758 C C . LYS A 1 216 ? 8.031 -8.414 7.016 1 89.62 216 LYS A C 1
ATOM 1760 O O . LYS A 1 216 ? 7.918 -9.289 7.875 1 89.62 216 LYS A O 1
ATOM 1765 N N . ILE A 1 217 ? 7.656 -8.555 5.84 1 90.75 217 ILE A N 1
ATOM 1766 C CA . ILE A 1 217 ? 7.016 -9.773 5.363 1 90.75 217 ILE A CA 1
ATOM 1767 C C . ILE A 1 217 ? 8.078 -10.758 4.883 1 90.75 217 ILE A C 1
ATOM 1769 O O . ILE A 1 217 ? 8.977 -10.391 4.121 1 90.75 217 ILE A O 1
ATOM 1773 N N . GLU A 1 218 ? 7.984 -12.031 5.477 1 92.12 218 GLU A N 1
ATOM 1774 C CA . GLU A 1 218 ? 8.922 -13.07 5.055 1 92.12 218 GLU A CA 1
ATOM 1775 C C . GLU A 1 218 ? 8.18 -14.344 4.652 1 92.12 218 GLU A C 1
ATOM 1777 O O . GLU A 1 218 ? 7.359 -14.859 5.41 1 92.12 218 GLU A O 1
ATOM 1782 N N . PHE A 1 219 ? 8.359 -14.727 3.418 1 89.38 219 PHE A N 1
ATOM 1783 C CA . PHE A 1 219 ? 7.914 -16.031 2.932 1 89.38 219 PHE A CA 1
ATOM 1784 C C . PHE A 1 219 ? 8.812 -16.516 1.808 1 89.38 219 PHE A C 1
ATOM 1786 O O . PHE A 1 219 ? 9.547 -15.742 1.2 1 89.38 219 PHE A O 1
ATOM 1793 N N . LYS A 1 220 ? 8.82 -17.828 1.664 1 89.5 220 LYS A N 1
ATOM 1794 C CA . LYS A 1 220 ? 9.656 -18.438 0.636 1 89.5 220 LYS A CA 1
ATOM 1795 C C . LYS A 1 220 ? 8.82 -18.875 -0.565 1 89.5 220 LYS A C 1
ATOM 1797 O O . LYS A 1 220 ? 7.637 -19.188 -0.425 1 89.5 220 LYS A O 1
ATOM 1802 N N . GLY A 1 221 ? 9.383 -18.734 -1.694 1 89.69 221 GLY A N 1
ATOM 1803 C CA . GLY A 1 221 ? 8.766 -19.156 -2.941 1 89.69 221 GLY A CA 1
ATOM 1804 C C . GLY A 1 221 ? 9.68 -19.016 -4.141 1 89.69 221 GLY A C 1
ATOM 1805 O O . GLY A 1 221 ? 10.898 -18.906 -3.982 1 89.69 221 GLY A O 1
ATOM 1806 N N . GLU A 1 222 ? 9.141 -19.281 -5.258 1 93.19 222 GLU A N 1
ATOM 1807 C CA . GLU A 1 222 ? 9.883 -19.094 -6.496 1 93.19 222 GLU A CA 1
ATOM 1808 C C . GLU A 1 222 ? 10.273 -17.625 -6.688 1 93.19 222 GLU A C 1
ATOM 1810 O O . GLU A 1 222 ? 9.805 -16.75 -5.949 1 93.19 222 GLU A O 1
ATOM 1815 N N . GLU A 1 223 ? 11.125 -17.359 -7.629 1 93.75 223 GLU A N 1
ATOM 1816 C CA . GLU A 1 223 ? 11.68 -16.047 -7.895 1 93.75 223 GLU A CA 1
ATOM 1817 C C . GLU A 1 223 ? 10.578 -15 -8.039 1 93.75 223 GLU A C 1
ATOM 1819 O O . GLU A 1 223 ? 10.688 -13.891 -7.508 1 93.75 223 GLU A O 1
ATOM 1824 N N . GLU A 1 224 ? 9.508 -15.32 -8.672 1 94.69 224 GLU A N 1
ATOM 1825 C CA . GLU A 1 224 ? 8.414 -14.391 -8.922 1 94.69 224 GLU A CA 1
ATOM 1826 C C . GLU A 1 224 ? 7.715 -14 -7.621 1 94.69 224 GLU A C 1
ATOM 1828 O O . GLU A 1 224 ? 7.391 -12.828 -7.414 1 94.69 224 GLU A O 1
ATOM 1833 N N . PHE A 1 225 ? 7.574 -14.922 -6.715 1 95.38 225 PHE A N 1
ATOM 1834 C CA . PHE A 1 225 ? 6.945 -14.664 -5.426 1 95.38 225 PHE A CA 1
ATOM 1835 C C . PHE A 1 225 ? 7.863 -13.828 -4.539 1 95.38 225 PHE A C 1
ATOM 1837 O O . PHE A 1 225 ? 7.406 -12.898 -3.869 1 95.38 225 PHE A O 1
ATOM 1844 N N . GLU A 1 226 ? 9.055 -14.141 -4.578 1 93.88 226 GLU A N 1
ATOM 1845 C CA . GLU A 1 226 ? 10.016 -13.406 -3.762 1 93.88 226 GLU A CA 1
ATOM 1846 C C . GLU A 1 226 ? 10.18 -11.969 -4.246 1 93.88 226 GLU A C 1
ATOM 1848 O O . GLU A 1 226 ? 10.398 -11.062 -3.445 1 93.88 226 GLU A O 1
ATOM 1853 N N . GLY A 1 227 ? 10.117 -11.82 -5.559 1 93.94 227 GLY A N 1
ATOM 1854 C CA . GLY A 1 227 ? 10.102 -10.469 -6.094 1 93.94 227 GLY A CA 1
ATOM 1855 C C . GLY A 1 227 ? 8.969 -9.617 -5.543 1 93.94 227 GLY A C 1
ATOM 1856 O O . GLY A 1 227 ? 9.18 -8.477 -5.148 1 93.94 227 GLY A O 1
ATOM 1857 N N . ILE A 1 228 ? 7.883 -10.188 -5.469 1 96.19 228 ILE A N 1
ATOM 1858 C CA . ILE A 1 228 ? 6.715 -9.492 -4.938 1 96.19 228 ILE A CA 1
ATOM 1859 C C . ILE A 1 228 ? 6.918 -9.211 -3.449 1 96.19 228 ILE A C 1
ATOM 1861 O O . ILE A 1 228 ? 6.555 -8.133 -2.961 1 96.19 228 ILE A O 1
ATOM 1865 N N . ARG A 1 229 ? 7.465 -10.203 -2.74 1 95.81 229 ARG A N 1
ATOM 1866 C CA . ARG A 1 229 ? 7.789 -10.008 -1.331 1 95.81 229 ARG A CA 1
ATOM 1867 C C . ARG A 1 229 ? 8.656 -8.766 -1.133 1 95.81 229 ARG A C 1
ATOM 1869 O O . ARG A 1 229 ? 8.375 -7.941 -0.264 1 95.81 229 ARG A O 1
ATOM 1876 N N . ASP A 1 230 ? 9.641 -8.641 -1.947 1 95.44 230 ASP A N 1
ATOM 1877 C CA . ASP A 1 230 ? 10.555 -7.516 -1.839 1 95.44 230 ASP A CA 1
ATOM 1878 C C . ASP A 1 230 ? 9.852 -6.199 -2.154 1 95.44 230 ASP A C 1
ATOM 1880 O O . ASP A 1 230 ? 10.078 -5.188 -1.484 1 95.44 230 ASP A O 1
ATOM 1884 N N . THR A 1 231 ? 9.039 -6.223 -3.145 1 95.44 231 THR A N 1
ATOM 1885 C CA . THR A 1 231 ? 8.273 -5.031 -3.5 1 95.44 231 THR A CA 1
ATOM 1886 C C . THR A 1 231 ? 7.336 -4.633 -2.365 1 95.44 231 THR A C 1
ATOM 1888 O O . THR A 1 231 ? 7.207 -3.447 -2.051 1 95.44 231 THR A O 1
ATOM 1891 N N . LEU A 1 232 ? 6.754 -5.586 -1.768 1 95.94 232 LEU A N 1
ATOM 1892 C CA . LEU A 1 232 ? 5.875 -5.336 -0.631 1 95.94 232 LEU A CA 1
ATOM 1893 C C . LEU A 1 232 ? 6.648 -4.715 0.528 1 95.94 232 LEU A C 1
ATOM 1895 O O . LEU A 1 232 ? 6.184 -3.754 1.146 1 95.94 232 LEU A O 1
ATOM 1899 N N . ASN A 1 233 ? 7.77 -5.23 0.816 1 94.75 233 ASN A N 1
ATOM 1900 C CA . ASN A 1 233 ? 8.594 -4.695 1.894 1 94.75 233 ASN A CA 1
ATOM 1901 C C . ASN A 1 233 ? 9.031 -3.262 1.604 1 94.75 233 ASN A C 1
ATOM 1903 O O . ASN A 1 233 ? 9.078 -2.428 2.51 1 94.75 233 ASN A O 1
ATOM 1907 N N . TYR A 1 234 ? 9.289 -3.014 0.405 1 94.88 234 TYR A N 1
ATOM 1908 C CA . TYR A 1 234 ? 9.633 -1.655 0.007 1 94.88 234 TYR A CA 1
ATOM 1909 C C . TYR A 1 234 ? 8.453 -0.714 0.19 1 94.88 234 TYR A C 1
ATOM 1911 O O . TYR A 1 234 ? 8.609 0.409 0.673 1 94.88 234 TYR A O 1
ATOM 1919 N N . LEU A 1 235 ? 7.312 -1.163 -0.203 1 94.69 235 LEU A N 1
ATOM 1920 C CA . LEU A 1 235 ? 6.094 -0.386 -0.007 1 94.69 235 LEU A CA 1
ATOM 1921 C C . LEU A 1 235 ? 5.875 -0.083 1.471 1 94.69 235 LEU A C 1
ATOM 1923 O O . LEU A 1 235 ? 5.586 1.058 1.839 1 94.69 235 LEU A O 1
ATOM 1927 N N . ILE A 1 236 ? 6.035 -1.082 2.275 1 94.38 236 ILE A N 1
ATOM 1928 C CA . ILE A 1 236 ? 5.871 -0.931 3.717 1 94.38 236 ILE A CA 1
ATOM 1929 C C . ILE A 1 236 ? 6.848 0.123 4.238 1 94.38 236 ILE A C 1
ATOM 1931 O O . ILE A 1 236 ? 6.461 1.002 5.016 1 94.38 236 ILE A O 1
ATOM 1935 N N . GLU A 1 237 ? 8.016 0.037 3.812 1 93.44 237 GLU A N 1
ATOM 1936 C CA . GLU A 1 237 ? 9.039 0.995 4.219 1 93.44 237 GLU A CA 1
ATOM 1937 C C . GLU A 1 237 ? 8.68 2.41 3.779 1 93.44 237 GLU A C 1
ATOM 1939 O O . GLU A 1 237 ? 8.797 3.357 4.559 1 93.44 237 GLU A O 1
ATOM 1944 N N . LYS A 1 238 ? 8.266 2.547 2.641 1 93 238 LYS A N 1
ATOM 1945 C CA . LYS A 1 238 ? 7.898 3.852 2.1 1 93 238 LYS A CA 1
ATOM 1946 C C . LYS A 1 238 ? 6.707 4.445 2.852 1 93 238 LYS A C 1
ATOM 1948 O O . LYS A 1 238 ? 6.703 5.633 3.18 1 93 238 LYS A O 1
ATOM 1953 N N . LEU A 1 239 ? 5.777 3.623 3.115 1 92.31 239 LEU A N 1
ATOM 1954 C CA . LEU A 1 239 ? 4.598 4.082 3.842 1 92.31 239 LEU A CA 1
ATOM 1955 C C . LEU A 1 239 ? 4.957 4.473 5.273 1 92.31 239 LEU A C 1
ATOM 1957 O O . LEU A 1 239 ? 4.477 5.484 5.781 1 92.31 239 LEU A O 1
ATOM 1961 N N . ASN A 1 240 ? 5.77 3.699 5.848 1 92.12 240 ASN A N 1
ATOM 1962 C CA . ASN A 1 240 ? 6.238 4.012 7.191 1 92.12 240 ASN A CA 1
ATOM 1963 C C . ASN A 1 240 ? 6.984 5.34 7.23 1 92.12 240 ASN A C 1
ATOM 1965 O O . ASN A 1 240 ? 6.734 6.172 8.102 1 92.12 240 ASN A O 1
ATOM 1969 N N . ASN A 1 241 ? 7.848 5.496 6.348 1 91.75 241 ASN A N 1
ATOM 1970 C CA . ASN A 1 241 ? 8.609 6.738 6.273 1 91.75 241 ASN A CA 1
ATOM 1971 C C . ASN A 1 241 ? 7.703 7.941 6.031 1 91.75 241 ASN A C 1
ATOM 1973 O O . ASN A 1 241 ? 7.898 9 6.629 1 91.75 241 ASN A O 1
ATOM 1977 N N . SER A 1 242 ? 6.785 7.762 5.18 1 90.38 242 SER A N 1
ATOM 1978 C CA . SER A 1 242 ? 5.84 8.836 4.891 1 90.38 242 SER A CA 1
ATOM 1979 C C . SER A 1 242 ? 5.016 9.195 6.125 1 90.38 242 SER A C 1
ATOM 1981 O O . SER A 1 242 ? 4.801 10.375 6.414 1 90.38 242 SER A O 1
ATOM 1983 N N . GLU A 1 243 ? 4.59 8.258 6.84 1 89.25 243 GLU A N 1
ATOM 1984 C CA . GLU A 1 243 ? 3.816 8.484 8.055 1 89.25 243 GLU A CA 1
ATOM 1985 C C . GLU A 1 243 ? 4.652 9.188 9.117 1 89.25 243 GLU A C 1
ATOM 1987 O O . GLU A 1 243 ? 4.172 10.109 9.789 1 89.25 243 GLU A O 1
ATOM 1992 N N . GLU A 1 244 ? 5.82 8.797 9.258 1 90.25 244 GLU A N 1
ATOM 1993 C CA . GLU A 1 244 ? 6.715 9.414 10.234 1 90.25 244 GLU A CA 1
ATOM 1994 C C . GLU A 1 244 ? 7.012 10.867 9.867 1 90.25 244 GLU A C 1
ATOM 1996 O O . GLU A 1 244 ? 7.031 11.742 10.734 1 90.25 244 GLU A O 1
ATOM 2001 N N . GLU A 1 245 ? 7.23 11.031 8.641 1 88.69 245 GLU A N 1
ATOM 2002 C CA . GLU A 1 245 ? 7.48 12.391 8.164 1 88.69 245 GLU A CA 1
ATOM 2003 C C . GLU A 1 245 ? 6.27 13.289 8.398 1 88.69 245 GLU A C 1
ATOM 2005 O O . GLU A 1 245 ? 6.414 14.43 8.852 1 88.69 245 GLU A O 1
ATOM 2010 N N . ASN A 1 246 ? 5.164 12.812 8.109 1 87.88 246 ASN A N 1
ATOM 2011 C CA . ASN A 1 246 ? 3.938 13.57 8.336 1 87.88 246 ASN A CA 1
ATOM 2012 C C . ASN A 1 246 ? 3.738 13.883 9.82 1 87.88 246 ASN A C 1
ATOM 2014 O O . ASN A 1 246 ? 3.35 14.992 10.18 1 87.88 246 ASN A O 1
ATOM 2018 N N . ARG A 1 247 ? 4.016 12.961 10.641 1 87.94 247 ARG A N 1
ATOM 2019 C CA . ARG A 1 247 ? 3.916 13.156 12.078 1 87.94 247 ARG A CA 1
ATOM 2020 C C . ARG A 1 247 ? 4.914 14.211 12.555 1 87.94 247 ARG A C 1
ATOM 2022 O O . ARG A 1 247 ? 4.578 15.062 13.383 1 87.94 247 ARG A O 1
ATOM 2029 N N . ARG A 1 248 ? 6.047 14.156 12.031 1 86.75 248 ARG A N 1
ATOM 2030 C CA . ARG A 1 248 ? 7.074 15.133 12.391 1 86.75 248 ARG A CA 1
ATOM 2031 C C . ARG A 1 248 ? 6.668 16.547 11.969 1 86.75 248 ARG A C 1
ATOM 2033 O O . ARG A 1 248 ? 6.805 17.484 12.742 1 86.75 248 ARG A O 1
ATOM 2040 N N . LEU A 1 249 ? 6.184 16.609 10.797 1 83.75 249 LEU A N 1
ATOM 2041 C CA . LEU A 1 249 ? 5.734 17.906 10.289 1 83.75 249 LEU A CA 1
ATOM 2042 C C . LEU A 1 249 ? 4.578 18.453 11.125 1 83.75 249 LEU A C 1
ATOM 2044 O O . LEU A 1 249 ? 4.535 19.641 11.438 1 83.75 249 LEU A O 1
ATOM 2048 N N . GLU A 1 250 ? 3.711 17.594 11.469 1 84.19 250 GLU A N 1
ATOM 2049 C CA . GLU A 1 250 ? 2.574 18 12.297 1 84.19 250 GLU A CA 1
ATOM 2050 C C . GLU A 1 250 ? 3.029 18.469 13.672 1 84.19 250 GLU A C 1
ATOM 2052 O O . GLU A 1 250 ? 2.559 19.484 14.172 1 84.19 250 GLU A O 1
ATOM 2057 N N . LYS A 1 251 ? 3.92 17.766 14.266 1 85 251 LYS A N 1
ATOM 2058 C CA . LYS A 1 251 ? 4.453 18.141 15.57 1 85 251 LYS A CA 1
ATOM 2059 C C . LYS A 1 251 ? 5.184 19.484 15.5 1 85 251 LYS A C 1
ATOM 2061 O O . LYS A 1 251 ? 5.043 20.312 16.406 1 85 251 LYS A O 1
ATOM 2066 N N . SER A 1 252 ? 5.926 19.609 14.469 1 81.62 252 SER A N 1
ATOM 2067 C CA . SER A 1 252 ? 6.66 20.859 14.281 1 81.62 252 SER A CA 1
ATOM 2068 C C . SER A 1 252 ? 5.707 22.031 14.117 1 81.62 252 SER A C 1
ATOM 2070 O O . SER A 1 252 ? 5.918 23.094 14.711 1 81.62 252 SER A O 1
ATOM 2072 N N . LYS A 1 253 ? 4.695 21.828 13.367 1 83 253 LYS A N 1
ATOM 2073 C CA . LYS A 1 253 ? 3.703 22.875 13.148 1 83 253 LYS A CA 1
ATOM 2074 C C . LYS A 1 253 ? 2.971 23.219 14.445 1 83 253 LYS A C 1
ATOM 2076 O O . LYS A 1 253 ? 2.75 24.391 14.742 1 83 253 LYS A O 1
ATOM 2081 N N . ASN A 1 254 ? 2.631 22.25 15.172 1 84.44 254 ASN A N 1
ATOM 2082 C CA . ASN A 1 254 ? 1.972 22.469 16.453 1 84.44 254 ASN A CA 1
ATOM 2083 C C . ASN A 1 254 ? 2.877 23.219 17.422 1 84.44 254 ASN A C 1
ATOM 2085 O O . ASN A 1 254 ? 2.428 24.141 18.109 1 84.44 254 ASN A O 1
ATOM 2089 N N . LYS A 1 255 ? 4.07 22.812 17.484 1 83.12 255 LYS A N 1
ATOM 2090 C CA . LYS A 1 255 ? 5.031 23.5 18.328 1 83.12 255 LYS A CA 1
ATOM 2091 C C . LYS A 1 255 ? 5.176 24.969 17.938 1 83.12 255 LYS A C 1
ATOM 2093 O O . LYS A 1 255 ? 5.211 25.859 18.781 1 83.12 255 LYS A O 1
ATOM 2098 N N . LEU A 1 256 ? 5.168 25.188 16.703 1 80.25 256 LEU A N 1
ATOM 2099 C CA . LEU A 1 256 ? 5.242 26.547 16.188 1 80.25 256 LEU A CA 1
ATOM 2100 C C . LEU A 1 256 ? 4.047 27.375 16.641 1 80.25 256 LEU A C 1
ATOM 2102 O O . LEU A 1 256 ? 4.215 28.5 17.109 1 80.25 256 LEU A O 1
ATOM 2106 N N . LEU A 1 257 ? 2.975 26.828 16.5 1 84.25 257 LEU A N 1
ATOM 2107 C CA . LEU A 1 257 ? 1.756 27.547 16.859 1 84.25 257 LEU A CA 1
ATOM 2108 C C . LEU A 1 257 ? 1.716 27.844 18.359 1 84.25 257 LEU A C 1
ATOM 2110 O O . LEU A 1 257 ? 1.288 28.938 18.766 1 84.25 257 LEU A O 1
ATOM 2114 N N . LEU A 1 258 ? 2.17 26.969 19.141 1 85.06 258 LEU A N 1
ATOM 2115 C CA . LEU A 1 258 ? 2.242 27.172 20.578 1 85.06 258 LEU A CA 1
ATOM 2116 C C . LEU A 1 258 ? 3.238 28.281 20.938 1 85.06 258 LEU A C 1
ATOM 2118 O O . LEU A 1 258 ? 2.939 29.156 21.75 1 85.06 258 LEU A O 1
ATOM 2122 N N . ASP A 1 259 ? 4.355 28.172 20.312 1 82.5 259 ASP A N 1
ATOM 2123 C CA . ASP A 1 259 ? 5.387 29.188 20.547 1 82.5 259 ASP A CA 1
ATOM 2124 C C . ASP A 1 259 ? 4.906 30.562 20.125 1 82.5 259 ASP A C 1
ATOM 2126 O O . ASP A 1 259 ? 5.113 31.547 20.844 1 82.5 259 ASP A O 1
ATOM 2130 N N . LEU A 1 260 ? 4.32 30.609 18.984 1 84.06 260 LEU A N 1
ATOM 2131 C CA . LEU A 1 260 ? 3.791 31.875 18.484 1 84.06 260 LEU A CA 1
ATOM 2132 C C . LEU A 1 260 ? 2.729 32.438 19.438 1 84.06 260 LEU A C 1
ATOM 2134 O O . LEU A 1 260 ? 2.715 33.625 19.719 1 84.06 260 LEU A O 1
ATOM 2138 N N . SER A 1 261 ? 1.818 31.625 19.828 1 86.38 261 SER A N 1
ATOM 2139 C CA . SER A 1 261 ? 0.792 32.031 20.781 1 86.38 261 SER A CA 1
ATOM 2140 C C . SER A 1 261 ? 1.412 32.594 22.062 1 86.38 261 SER A C 1
ATOM 2142 O O . SER A 1 261 ? 0.962 33.625 22.562 1 86.38 261 SER A O 1
ATOM 2144 N N . HIS A 1 262 ? 2.441 31.953 22.531 1 84.88 262 HIS A N 1
ATOM 2145 C CA . HIS A 1 262 ? 3.148 32.406 23.719 1 84.88 262 HIS A CA 1
ATOM 2146 C C . HIS A 1 262 ? 3.814 33.781 23.469 1 84.88 262 HIS A C 1
ATOM 2148 O O . HIS A 1 262 ? 3.732 34.688 24.297 1 84.88 262 HIS A O 1
ATOM 2154 N N . ASP A 1 263 ? 4.379 33.906 22.328 1 85.19 263 ASP A N 1
ATOM 2155 C CA . ASP A 1 263 ? 5.125 35.094 21.984 1 85.19 263 ASP A CA 1
ATOM 2156 C C . ASP A 1 263 ? 4.184 36.281 21.797 1 85.19 263 ASP A C 1
ATOM 2158 O O . ASP A 1 263 ? 4.586 37.438 21.984 1 85.19 263 ASP A O 1
ATOM 2162 N N . ILE A 1 264 ? 3.02 36.031 21.422 1 89 264 ILE A N 1
ATOM 2163 C CA . ILE A 1 264 ? 2.033 37.094 21.234 1 89 264 ILE A CA 1
ATOM 2164 C C . ILE A 1 264 ? 1.39 37.438 22.578 1 89 264 ILE A C 1
ATOM 2166 O O . ILE A 1 264 ? 1.121 38.594 22.875 1 89 264 ILE A O 1
ATOM 2170 N N . LYS A 1 265 ? 1.26 36.469 23.438 1 88.69 265 LYS A N 1
ATOM 2171 C CA . LYS A 1 265 ? 0.591 36.656 24.719 1 88.69 265 LYS A CA 1
ATOM 2172 C C . LYS A 1 265 ? 1.354 37.625 25.609 1 88.69 265 LYS A C 1
ATOM 2174 O O . LYS A 1 265 ? 0.749 38.469 26.281 1 88.69 265 LYS A O 1
ATOM 2179 N N . THR A 1 266 ? 2.584 37.562 25.625 1 89.12 266 THR A N 1
ATOM 2180 C CA . THR A 1 266 ? 3.414 38.344 26.531 1 89.12 266 THR A CA 1
ATOM 2181 C C . THR A 1 266 ? 3.258 39.844 26.219 1 89.12 266 THR A C 1
ATOM 2183 O O . THR A 1 266 ? 2.896 40.625 27.109 1 89.12 266 THR A O 1
ATOM 2186 N N . PRO A 1 267 ? 3.502 40.312 25 1 92.94 267 PRO A N 1
ATOM 2187 C CA . PRO A 1 267 ? 3.283 41.719 24.734 1 92.94 267 PRO A CA 1
ATOM 2188 C C . PRO A 1 267 ? 1.82 42.125 24.891 1 92.94 267 PRO A C 1
ATOM 2190 O O . PRO A 1 267 ? 1.533 43.281 25.281 1 92.94 267 PRO A O 1
ATOM 2193 N N . MET A 1 268 ? 0.952 41.312 24.641 1 92.94 268 MET A N 1
ATOM 2194 C CA . MET A 1 268 ? -0.465 41.625 24.766 1 92.94 268 MET A CA 1
ATOM 2195 C C . MET A 1 268 ? -0.846 41.875 26.219 1 92.94 268 MET A C 1
ATOM 2197 O O . MET A 1 268 ? -1.679 42.75 26.5 1 92.94 268 MET A O 1
ATOM 2201 N N . THR A 1 269 ? -0.272 41.156 27.078 1 92.25 269 THR A N 1
ATOM 2202 C CA . THR A 1 269 ? -0.504 41.344 28.5 1 92.25 269 THR A CA 1
ATOM 2203 C C . THR A 1 269 ? -0.035 42.75 28.938 1 92.25 269 THR A C 1
ATOM 2205 O O . THR A 1 269 ? -0.713 43.438 29.703 1 92.25 269 THR A O 1
ATOM 2208 N N . THR A 1 270 ? 1.072 43.125 28.422 1 94 270 THR A N 1
ATOM 2209 C CA . THR A 1 270 ? 1.602 44.469 28.719 1 94 270 THR A CA 1
ATOM 2210 C C . THR A 1 270 ? 0.668 45.531 28.188 1 94 270 THR A C 1
ATOM 2212 O O . THR A 1 270 ? 0.357 46.5 28.891 1 94 270 THR A O 1
ATOM 2215 N N . ILE A 1 271 ? 0.263 45.375 26.969 1 95.19 271 ILE A N 1
ATOM 2216 C CA . ILE A 1 271 ? -0.64 46.344 26.359 1 95.19 271 ILE A CA 1
ATOM 2217 C C . ILE A 1 271 ? -1.929 46.438 27.172 1 95.19 271 ILE A C 1
ATOM 2219 O O . ILE A 1 271 ? -2.404 47.531 27.469 1 95.19 271 ILE A O 1
ATOM 2223 N N . LYS A 1 272 ? -2.393 45.344 27.547 1 94 272 LYS A N 1
ATOM 2224 C CA . LYS A 1 272 ? -3.629 45.312 28.328 1 94 272 LYS A CA 1
ATOM 2225 C C . LYS A 1 272 ? -3.459 45.969 29.672 1 94 272 LYS A C 1
ATOM 2227 O O . LYS A 1 272 ? -4.281 46.812 30.062 1 94 272 LYS A O 1
ATOM 2232 N N . SER A 1 273 ? -2.467 45.688 30.375 1 94.44 273 SER A N 1
ATOM 2233 C CA . SER A 1 273 ? -2.225 46.219 31.703 1 94.44 273 SER A CA 1
ATOM 2234 C C . SER A 1 273 ? -2.002 47.719 31.656 1 94.44 273 SER A C 1
ATOM 2236 O O . SER A 1 273 ? -2.559 48.469 32.469 1 94.44 273 SER A O 1
ATOM 2238 N N . TYR A 1 274 ? -1.224 48.125 30.688 1 94.62 274 TYR A N 1
ATOM 2239 C CA . TYR A 1 274 ? -0.909 49.562 30.562 1 94.62 274 TYR A CA 1
ATOM 2240 C C . TYR A 1 274 ? -2.135 50.344 30.141 1 94.62 274 TYR A C 1
ATOM 2242 O O . TYR A 1 274 ? -2.387 51.438 30.656 1 94.62 274 TYR A O 1
ATOM 2250 N N . SER A 1 275 ? -2.799 49.812 29.25 1 94.25 275 SER A N 1
ATOM 2251 C CA . SER A 1 275 ? -4.008 50.5 28.797 1 94.25 275 SER A CA 1
ATOM 2252 C C . SER A 1 275 ? -5.047 50.562 29.906 1 94.25 275 SER A C 1
ATOM 2254 O O . SER A 1 275 ? -5.758 51.562 30.047 1 94.25 275 SER A O 1
ATOM 2256 N N . ALA A 1 276 ? -5.152 49.562 30.703 1 93.31 276 ALA A N 1
ATOM 2257 C CA . ALA A 1 276 ? -6.055 49.562 31.859 1 93.31 276 ALA A CA 1
ATOM 2258 C C . ALA A 1 276 ? -5.664 50.656 32.844 1 93.31 276 ALA A C 1
ATOM 2260 O O . ALA A 1 276 ? -6.523 51.406 33.344 1 93.31 276 ALA A O 1
ATOM 2261 N N . ALA A 1 277 ? -4.418 50.719 33.156 1 93.94 277 ALA A N 1
ATOM 2262 C CA . ALA A 1 277 ? -3.914 51.719 34.094 1 93.94 277 ALA A CA 1
ATOM 2263 C C . ALA A 1 277 ? -4.211 53.156 33.594 1 93.94 277 ALA A C 1
ATOM 2265 O O . ALA A 1 277 ? -4.59 54.031 34.375 1 93.94 277 ALA A O 1
ATOM 2266 N N . LEU A 1 278 ? -4.09 53.375 32.344 1 93 278 LEU A N 1
ATOM 2267 C CA . LEU A 1 278 ? -4.352 54.656 31.75 1 93 278 LEU A CA 1
ATOM 2268 C C . LEU A 1 278 ? -5.84 55 31.781 1 93 278 LEU A C 1
ATOM 2270 O O . LEU A 1 278 ? -6.223 56.125 32.125 1 93 278 LEU A O 1
ATOM 2274 N N . SER A 1 279 ? -6.598 54.031 31.438 1 90.81 279 SER A N 1
ATOM 2275 C CA . SER A 1 279 ? -8.039 54.219 31.391 1 90.81 279 SER A CA 1
ATOM 2276 C C . SER A 1 279 ? -8.617 54.5 32.781 1 90.81 279 SER A C 1
ATOM 2278 O O . SER A 1 279 ? -9.602 55.219 32.906 1 90.81 279 SER A O 1
ATOM 2280 N N . GLN A 1 280 ? -8 54 33.781 1 91.12 280 GLN A N 1
ATOM 2281 C CA . GLN A 1 280 ? -8.484 54.156 35.156 1 91.12 280 GLN A CA 1
ATOM 2282 C C . GLN A 1 280 ? -7.871 55.375 35.812 1 91.12 280 GLN A C 1
ATOM 2284 O O . GLN A 1 280 ? -8.172 55.688 36.969 1 91.12 280 GLN A O 1
ATOM 2289 N N . GLY A 1 281 ? -7.02 56.094 35.125 1 87.12 281 GLY A N 1
ATOM 2290 C CA . GLY A 1 281 ? -6.414 57.312 35.625 1 87.12 281 GLY A CA 1
ATOM 2291 C C . GLY A 1 281 ? -5.445 57.062 36.781 1 87.12 281 GLY A C 1
ATOM 2292 O O . GLY A 1 281 ? -5.348 57.875 37.688 1 87.12 281 GLY A O 1
ATOM 2293 N N . MET A 1 282 ? -4.805 56.031 36.688 1 86.94 282 MET A N 1
ATOM 2294 C CA . MET A 1 282 ? -3.936 55.625 37.781 1 86.94 282 MET A CA 1
ATOM 2295 C C . MET A 1 282 ? -2.594 56.344 37.719 1 86.94 282 MET A C 1
ATOM 2297 O O . MET A 1 282 ? -1.778 56.25 38.625 1 86.94 282 MET A O 1
ATOM 2301 N N . LEU A 1 283 ? -2.406 56.969 36.594 1 83.44 283 LEU A N 1
ATOM 2302 C CA . LEU A 1 283 ? -1.112 57.625 36.406 1 83.44 283 LEU A CA 1
ATOM 2303 C C . LEU A 1 283 ? -1.227 59.125 36.594 1 83.44 283 LEU A C 1
ATOM 2305 O O . LEU A 1 283 ? -2.117 59.781 36.031 1 83.44 283 LEU A O 1
ATOM 2309 N N . ASP A 1 284 ? -0.331 59.625 37.406 1 78.94 284 ASP A N 1
ATOM 2310 C CA . ASP A 1 284 ? -0.43 61.062 37.781 1 78.94 284 ASP A CA 1
ATOM 2311 C C . ASP A 1 284 ? 0.493 61.906 36.906 1 78.94 284 ASP A C 1
ATOM 2313 O O . ASP A 1 284 ? 0.156 63.031 36.594 1 78.94 284 ASP A O 1
ATOM 2317 N N . SER A 1 285 ? 1.595 61.375 36.5 1 89.5 285 SER A N 1
ATOM 2318 C CA . SER A 1 285 ? 2.568 62.219 35.781 1 89.5 285 SER A CA 1
ATOM 2319 C C . SER A 1 285 ? 2.457 62.031 34.281 1 89.5 285 SER A C 1
ATOM 2321 O O . SER A 1 285 ? 2.293 60.906 33.812 1 89.5 285 SER A O 1
ATOM 2323 N N . GLU A 1 286 ? 2.506 63.125 33.594 1 86.56 286 GLU A N 1
ATOM 2324 C CA . GLU A 1 286 ? 2.48 63.094 32.125 1 86.56 286 GLU A CA 1
ATOM 2325 C C . GLU A 1 286 ? 3.668 62.312 31.562 1 86.56 286 GLU A C 1
ATOM 2327 O O . GLU A 1 286 ? 3.561 61.688 30.516 1 86.56 286 GLU A O 1
ATOM 2332 N N . GLU A 1 287 ? 4.73 62.375 32.281 1 89.75 287 GLU A N 1
ATOM 2333 C CA . GLU A 1 287 ? 5.922 61.656 31.844 1 89.75 287 GLU A CA 1
ATOM 2334 C C . GLU A 1 287 ? 5.688 60.125 31.891 1 89.75 287 GLU A C 1
ATOM 2336 O O . GLU A 1 287 ? 6.105 59.406 30.984 1 89.75 287 GLU A O 1
ATOM 2341 N N . GLN A 1 288 ? 5.027 59.75 32.906 1 91.88 288 GLN A N 1
ATOM 2342 C CA . GLN A 1 288 ? 4.707 58.312 33.031 1 91.88 288 GLN A CA 1
ATOM 2343 C C . GLN A 1 288 ? 3.721 57.875 31.953 1 91.88 288 GLN A C 1
ATOM 2345 O O . GLN A 1 288 ? 3.844 56.781 31.406 1 91.88 288 GLN A O 1
ATOM 2350 N N . LYS A 1 289 ? 2.781 58.656 31.734 1 92.5 289 LYS A N 1
ATOM 2351 C CA . LYS A 1 289 ? 1.812 58.344 30.688 1 92.5 289 LYS A CA 1
ATOM 2352 C C . LYS A 1 289 ? 2.5 58.188 29.328 1 92.5 289 LYS A C 1
ATOM 2354 O O . LYS A 1 289 ? 2.207 57.25 28.594 1 92.5 289 LYS A O 1
ATOM 2359 N N . LYS A 1 290 ? 3.361 59.094 29.031 1 91 290 LYS A N 1
ATOM 2360 C CA . LYS A 1 290 ? 4.086 59.031 27.766 1 91 290 LYS A CA 1
ATOM 2361 C C . LYS A 1 290 ? 4.91 57.75 27.656 1 91 290 LYS A C 1
ATOM 2363 O O . LYS A 1 290 ? 5.031 57.156 26.578 1 91 290 LYS A O 1
ATOM 2368 N N . GLN A 1 291 ? 5.434 57.344 28.734 1 92.5 291 GLN A N 1
ATOM 2369 C CA . GLN A 1 291 ? 6.172 56.062 28.75 1 92.5 291 GLN A CA 1
ATOM 2370 C C . GLN A 1 291 ? 5.262 54.906 28.438 1 92.5 291 GLN A C 1
ATOM 2372 O O . GLN A 1 291 ? 5.648 53.969 27.719 1 92.5 291 GLN A O 1
ATOM 2377 N N . TYR A 1 292 ? 4.129 54.906 28.969 1 93.94 292 TYR A N 1
ATOM 2378 C CA . TYR A 1 292 ? 3.16 53.844 28.719 1 93.94 292 TYR A CA 1
ATOM 2379 C C . TYR A 1 292 ? 2.709 53.844 27.266 1 93.94 292 TYR A C 1
ATOM 2381 O O . TYR A 1 292 ? 2.57 52.812 26.641 1 93.94 292 TYR A O 1
ATOM 2389 N N . TYR A 1 293 ? 2.494 55.094 26.719 1 93.81 293 TYR A N 1
ATOM 2390 C CA . TYR A 1 293 ? 2.139 55.219 25.312 1 93.81 293 TYR A CA 1
ATOM 2391 C C . TYR A 1 293 ? 3.197 54.531 24.438 1 93.81 293 TYR A C 1
ATOM 2393 O O . TYR A 1 293 ? 2.873 53.75 23.547 1 93.81 293 TYR A O 1
ATOM 2401 N N . ASN A 1 294 ? 4.344 54.844 24.719 1 93.44 294 ASN A N 1
ATOM 2402 C CA . ASN A 1 294 ? 5.449 54.312 23.922 1 93.44 294 ASN A CA 1
ATOM 2403 C C . ASN A 1 294 ? 5.582 52.812 24.062 1 93.44 294 ASN A C 1
ATOM 2405 O O . ASN A 1 294 ? 5.871 52.125 23.078 1 93.44 294 ASN A O 1
ATOM 2409 N N . ALA A 1 295 ? 5.395 52.375 25.25 1 93.88 295 ALA A N 1
ATOM 2410 C CA . ALA A 1 295 ? 5.473 50.938 25.469 1 93.88 295 ALA A CA 1
ATOM 2411 C C . ALA A 1 295 ? 4.379 50.219 24.703 1 93.88 295 ALA A C 1
ATOM 2413 O O . ALA A 1 295 ? 4.641 49.188 24.062 1 93.88 295 ALA A O 1
ATOM 2414 N N . ILE A 1 296 ? 3.188 50.688 24.812 1 95.5 296 ILE A N 1
ATOM 2415 C CA . ILE A 1 296 ? 2.064 50.062 24.094 1 95.5 296 ILE A CA 1
ATOM 2416 C C . ILE A 1 296 ? 2.336 50.094 22.594 1 95.5 296 ILE A C 1
ATOM 2418 O O . ILE A 1 296 ? 2.121 49.094 21.906 1 95.5 296 ILE A O 1
ATOM 2422 N N . TYR A 1 297 ? 2.779 51.188 22.141 1 94.12 297 TYR A N 1
ATOM 2423 C CA . TYR A 1 297 ? 3.072 51.344 20.719 1 94.12 297 TYR A CA 1
ATOM 2424 C C . TYR A 1 297 ? 4.133 50.312 20.281 1 94.12 297 TYR A C 1
ATOM 2426 O O . TYR A 1 297 ? 3.945 49.594 19.297 1 94.12 297 TYR A O 1
ATOM 2434 N N . LYS A 1 298 ? 5.184 50.25 20.984 1 91.69 298 LYS A N 1
ATOM 2435 C CA . LYS A 1 298 ? 6.273 49.344 20.641 1 91.69 298 LYS A CA 1
ATOM 2436 C C . LYS A 1 298 ? 5.812 47.875 20.688 1 91.69 298 LYS A C 1
ATOM 2438 O O . LYS A 1 298 ? 6.141 47.094 19.797 1 91.69 298 LYS A O 1
ATOM 2443 N N . LYS A 1 299 ? 5.094 47.5 21.734 1 93.75 299 LYS A N 1
ATOM 2444 C CA . LYS A 1 299 ? 4.582 46.156 21.844 1 93.75 299 LYS A CA 1
ATOM 2445 C C . LYS A 1 299 ? 3.594 45.812 20.734 1 93.75 299 LYS A C 1
ATOM 2447 O O . LYS A 1 299 ? 3.541 44.688 20.25 1 93.75 299 LYS A O 1
ATOM 2452 N N . SER A 1 300 ? 2.791 46.75 20.391 1 93.81 300 SER A N 1
ATOM 2453 C CA . SER A 1 300 ? 1.846 46.562 19.297 1 93.81 300 SER A CA 1
ATOM 2454 C C . SER A 1 300 ? 2.57 46.344 17.969 1 93.81 300 SER A C 1
ATOM 2456 O O . SER A 1 300 ? 2.131 45.531 17.141 1 93.81 300 SER A O 1
ATOM 2458 N N . GLU A 1 301 ? 3.598 47.031 17.703 1 90.12 301 GLU A N 1
ATOM 2459 C CA . GLU A 1 301 ? 4.418 46.844 16.516 1 90.12 301 GLU A CA 1
ATOM 2460 C C . GLU A 1 301 ? 5.004 45.438 16.469 1 90.12 301 GLU A C 1
ATOM 2462 O O . GLU A 1 301 ? 5.031 44.812 15.414 1 90.12 301 GLU A O 1
ATOM 2467 N N . ARG A 1 302 ? 5.363 45.062 17.594 1 88.31 302 ARG A N 1
ATOM 2468 C CA . ARG A 1 302 ? 5.938 43.75 17.703 1 88.31 302 ARG A CA 1
ATOM 2469 C C . ARG A 1 302 ? 4.902 42.656 17.359 1 88.31 302 ARG A C 1
ATOM 2471 O O . ARG A 1 302 ? 5.164 41.781 16.547 1 88.31 302 ARG A O 1
ATOM 2478 N N . VAL A 1 303 ? 3.82 42.688 18 1 92.19 303 VAL A N 1
ATOM 2479 C CA . VAL A 1 303 ? 2.764 41.688 17.75 1 92.19 303 VAL A CA 1
ATOM 2480 C C . VAL A 1 303 ? 2.348 41.75 16.281 1 92.19 303 VAL A C 1
ATOM 2482 O O . VAL A 1 303 ? 2.135 40.688 15.672 1 92.19 303 VAL A O 1
ATOM 2485 N N . SER A 1 304 ? 2.221 42.938 15.75 1 89.94 304 SER A N 1
ATOM 2486 C CA . SER A 1 304 ? 1.881 43.062 14.344 1 89.94 304 SER A CA 1
ATOM 2487 C C . SER A 1 304 ? 2.896 42.375 13.453 1 89.94 304 SER A C 1
ATOM 2489 O O . SER A 1 304 ? 2.525 41.719 12.469 1 89.94 304 SER A O 1
ATOM 2491 N N . GLY A 1 305 ? 4.125 42.5 13.773 1 87.06 305 GLY A N 1
ATOM 2492 C CA . GLY A 1 305 ? 5.172 41.844 13.023 1 87.06 305 GLY A CA 1
ATOM 2493 C C . GLY A 1 305 ? 5.07 40.312 13.086 1 87.06 305 GLY A C 1
ATOM 2494 O O . GLY A 1 305 ? 5.25 39.625 12.078 1 87.06 305 GLY A O 1
ATOM 2495 N N . LEU A 1 306 ? 4.824 39.781 14.234 1 88.12 306 LEU A N 1
ATOM 2496 C CA . LEU A 1 306 ? 4.68 38.344 14.43 1 88.12 306 LEU A CA 1
ATOM 2497 C C . LEU A 1 306 ? 3.523 37.812 13.594 1 88.12 306 LEU A C 1
ATOM 2499 O O . LEU A 1 306 ? 3.654 36.75 12.953 1 88.12 306 LEU A O 1
ATOM 2503 N N . ILE A 1 307 ? 2.447 38.438 13.594 1 88.88 307 ILE A N 1
ATOM 2504 C CA . ILE A 1 307 ? 1.252 38.031 12.875 1 88.88 307 ILE A CA 1
ATOM 2505 C C . ILE A 1 307 ? 1.502 38.094 11.375 1 88.88 307 ILE A C 1
ATOM 2507 O O . ILE A 1 307 ? 1.031 37.25 10.617 1 88.88 307 ILE A O 1
ATOM 2511 N N . GLU A 1 308 ? 2.094 39.188 10.992 1 87.31 308 GLU A N 1
ATOM 2512 C CA . GLU A 1 308 ? 2.424 39.312 9.578 1 87.31 308 GLU A CA 1
ATOM 2513 C C . GLU A 1 308 ? 3.309 38.156 9.102 1 87.31 308 GLU A C 1
ATOM 2515 O O . GLU A 1 308 ? 3.127 37.656 7.996 1 87.31 308 GLU A O 1
ATOM 2520 N N . ASP A 1 309 ? 4.23 37.812 9.922 1 87.12 309 ASP A N 1
ATOM 2521 C CA . ASP A 1 309 ? 5.09 36.688 9.609 1 87.12 309 ASP A CA 1
ATOM 2522 C C . ASP A 1 309 ? 4.27 35.406 9.445 1 87.12 309 ASP A C 1
ATOM 2524 O O . ASP A 1 309 ? 4.484 34.625 8.508 1 87.12 309 ASP A O 1
ATOM 2528 N N . LEU A 1 310 ? 3.447 35.219 10.344 1 87.12 310 LEU A N 1
ATOM 2529 C CA . LEU A 1 310 ? 2.604 34.031 10.297 1 87.12 310 LEU A CA 1
ATOM 2530 C C . LEU A 1 310 ? 1.747 34.031 9.031 1 87.12 310 LEU A C 1
ATOM 2532 O O . LEU A 1 310 ? 1.644 33 8.352 1 87.12 310 LEU A O 1
ATOM 2536 N N . PHE A 1 311 ? 1.147 35.156 8.773 1 86.44 311 PHE A N 1
ATOM 2537 C CA . PHE A 1 311 ? 0.307 35.312 7.59 1 86.44 311 PHE A CA 1
ATOM 2538 C C . PHE A 1 311 ? 1.093 35 6.324 1 86.44 311 PHE A C 1
ATOM 2540 O O . PHE A 1 311 ? 0.631 34.219 5.477 1 86.44 311 PHE A O 1
ATOM 2547 N N . GLU A 1 312 ? 2.227 35.562 6.25 1 88.19 312 GLU A N 1
ATOM 2548 C CA . GLU A 1 312 ? 3.066 35.344 5.074 1 88.19 312 GLU A CA 1
ATOM 2549 C C . GLU A 1 312 ? 3.492 33.875 4.973 1 88.19 312 GLU A C 1
ATOM 2551 O O . GLU A 1 312 ? 3.516 33.312 3.877 1 88.19 312 GLU A O 1
ATOM 2556 N N . PHE A 1 313 ? 3.85 33.312 6.066 1 87.69 313 PHE A N 1
ATOM 2557 C CA . PHE A 1 313 ? 4.277 31.922 6.109 1 87.69 313 PHE A CA 1
ATOM 2558 C C . PHE A 1 313 ? 3.172 31 5.605 1 87.69 313 PHE A C 1
ATOM 2560 O O . PHE A 1 313 ? 3.41 30.156 4.746 1 87.69 313 PHE A O 1
ATOM 2567 N N . VAL A 1 314 ? 1.991 31.141 6.129 1 85.38 314 VAL A N 1
ATOM 2568 C CA . VAL A 1 314 ? 0.86 30.281 5.785 1 85.38 314 VAL A CA 1
ATOM 2569 C C . VAL A 1 314 ? 0.515 30.453 4.309 1 85.38 314 VAL A C 1
ATOM 2571 O O . VAL A 1 314 ? 0.208 29.484 3.621 1 85.38 314 VAL A O 1
ATOM 2574 N N . LYS A 1 315 ? 0.55 31.656 3.834 1 87.38 315 LYS A N 1
ATOM 2575 C CA . LYS A 1 315 ? 0.257 31.938 2.43 1 87.38 315 LYS A CA 1
ATOM 2576 C C . LYS A 1 315 ? 1.251 31.219 1.515 1 87.38 315 LYS A C 1
ATOM 2578 O O . LYS A 1 315 ? 0.861 30.625 0.509 1 87.38 315 LYS A O 1
ATOM 2583 N N . LEU A 1 316 ? 2.439 31.234 1.906 1 88.19 316 LEU A N 1
ATOM 2584 C CA . LEU A 1 316 ? 3.494 30.656 1.081 1 88.19 316 LEU A CA 1
ATOM 2585 C C . LEU A 1 316 ? 3.461 29.141 1.143 1 88.19 316 LEU A C 1
ATOM 2587 O O . LEU A 1 316 ? 3.965 28.469 0.241 1 88.19 316 LEU A O 1
ATOM 2591 N N . GLU A 1 317 ? 2.9 28.656 2.238 1 81.69 317 GLU A N 1
ATOM 2592 C CA . GLU A 1 317 ? 2.771 27.219 2.391 1 81.69 317 GLU A CA 1
ATOM 2593 C C . GLU A 1 317 ? 1.695 26.656 1.463 1 81.69 317 GLU A C 1
ATOM 2595 O O . GLU A 1 317 ? 1.724 25.469 1.113 1 81.69 317 GLU A O 1
ATOM 2600 N N . ASN A 1 318 ? 0.833 27.531 1.226 1 78.38 318 ASN A N 1
ATOM 2601 C CA . ASN A 1 318 ? -0.22 27.125 0.304 1 78.38 318 ASN A CA 1
ATOM 2602 C C . ASN A 1 318 ? 0.308 26.969 -1.12 1 78.38 318 ASN A C 1
ATOM 2604 O O . ASN A 1 318 ? 0.809 27.938 -1.704 1 78.38 318 ASN A O 1
ATOM 2608 N N . ASN A 1 319 ? 0.233 25.781 -1.633 1 72.62 319 ASN A N 1
ATOM 2609 C CA . ASN A 1 319 ? 0.76 25.469 -2.957 1 72.62 319 ASN A CA 1
ATOM 2610 C C . ASN A 1 319 ? 0.011 26.219 -4.051 1 72.62 319 ASN A C 1
ATOM 2612 O O . ASN A 1 319 ? 0.533 26.406 -5.148 1 72.62 319 ASN A O 1
ATOM 2616 N N . SER A 1 320 ? -1.162 26.672 -3.686 1 76 320 SER A N 1
ATOM 2617 C CA . SER A 1 320 ? -1.968 27.344 -4.695 1 76 320 SER A CA 1
ATOM 2618 C C . SER A 1 320 ? -1.696 28.844 -4.703 1 76 320 SER A C 1
ATOM 2620 O O . SER A 1 320 ? -2.293 29.594 -5.488 1 76 320 SER A O 1
ATOM 2622 N N . PHE A 1 321 ? -0.748 29.219 -3.857 1 84.19 321 PHE A N 1
ATOM 2623 C CA . PHE A 1 321 ? -0.428 30.641 -3.824 1 84.19 321 PHE A CA 1
ATOM 2624 C C . PHE A 1 321 ? 0.236 31.078 -5.125 1 84.19 321 PHE A C 1
ATOM 2626 O O . PHE A 1 321 ? 1.147 30.406 -5.617 1 84.19 321 PHE A O 1
ATOM 2633 N N . LYS A 1 322 ? -0.269 32.156 -5.727 1 88.31 322 LYS A N 1
ATOM 2634 C CA . LYS A 1 322 ? 0.252 32.625 -7.004 1 88.31 322 LYS A CA 1
ATOM 2635 C C . LYS A 1 322 ? 1.166 33.844 -6.809 1 88.31 322 LYS A C 1
ATOM 2637 O O . LYS A 1 322 ? 0.753 34.844 -6.238 1 88.31 322 LYS A O 1
ATOM 2642 N N . PHE A 1 323 ? 2.361 33.719 -7.297 1 91.69 323 PHE A N 1
ATOM 2643 C CA . PHE A 1 323 ? 3.324 34.812 -7.281 1 91.69 323 PHE A CA 1
ATOM 2644 C C . PHE A 1 323 ? 3.037 35.812 -8.406 1 91.69 323 PHE A C 1
ATOM 2646 O O . PHE A 1 323 ? 2.664 35.406 -9.508 1 91.69 323 PHE A O 1
ATOM 2653 N N . ASN A 1 324 ? 3.078 37.062 -8.055 1 93.62 324 ASN A N 1
ATOM 2654 C CA . ASN A 1 324 ? 2.934 38.094 -9.062 1 93.62 324 ASN A CA 1
ATOM 2655 C C . ASN A 1 324 ? 4.289 38.594 -9.562 1 93.62 324 ASN A C 1
ATOM 2657 O O . ASN A 1 324 ? 4.809 39.594 -9.086 1 93.62 324 ASN A O 1
ATOM 2661 N N . TYR A 1 325 ? 4.734 37.969 -10.719 1 94.69 325 TYR A N 1
ATOM 2662 C CA . TYR A 1 325 ? 6.055 38.281 -11.25 1 94.69 325 TYR A CA 1
ATOM 2663 C C . TYR A 1 325 ? 5.988 39.469 -12.203 1 94.69 325 TYR A C 1
ATOM 2665 O O . TYR A 1 325 ? 5.129 39.5 -13.086 1 94.69 325 TYR A O 1
ATOM 2673 N N . LEU A 1 326 ? 6.801 40.375 -11.883 1 96.06 326 LEU A N 1
ATOM 2674 C CA . LEU A 1 326 ? 6.977 41.531 -12.773 1 96.06 326 LEU A CA 1
ATOM 2675 C C . LEU A 1 326 ? 8.445 41.719 -13.141 1 96.06 326 LEU A C 1
ATOM 2677 O O . LEU A 1 326 ? 9.328 41.375 -12.352 1 96.06 326 LEU A O 1
ATOM 2681 N N . LYS A 1 327 ? 8.664 42.125 -14.375 1 96.44 327 LYS A N 1
ATOM 2682 C CA . LYS A 1 327 ? 10.023 42.438 -14.781 1 96.44 327 LYS A CA 1
ATOM 2683 C C . LYS A 1 327 ? 10.523 43.719 -14.125 1 96.44 327 LYS A C 1
ATOM 2685 O O . LYS A 1 327 ? 10.008 44.812 -14.391 1 96.44 327 LYS A O 1
ATOM 2690 N N . VAL A 1 328 ? 11.414 43.562 -13.227 1 95.69 328 VAL A N 1
ATOM 2691 C CA . VAL A 1 328 ? 11.867 44.75 -12.469 1 95.69 328 VAL A CA 1
ATOM 2692 C C . VAL A 1 328 ? 13.398 44.781 -12.469 1 95.69 328 VAL A C 1
ATOM 2694 O O . VAL A 1 328 ? 14.055 43.781 -12.695 1 95.69 328 VAL A O 1
ATOM 2697 N N . ASP A 1 329 ? 13.898 46.031 -12.352 1 96.62 329 ASP A N 1
ATOM 2698 C CA . ASP A 1 329 ? 15.328 46.219 -12.148 1 96.62 329 ASP A CA 1
ATOM 2699 C C . ASP A 1 329 ? 15.742 45.875 -10.727 1 96.62 329 ASP A C 1
ATOM 2701 O O . ASP A 1 329 ? 15.492 46.625 -9.789 1 96.62 329 ASP A O 1
ATOM 2705 N N . ILE A 1 330 ? 16.484 44.719 -10.648 1 95.62 330 ILE A N 1
ATOM 2706 C CA . ILE A 1 330 ? 16.812 44.188 -9.336 1 95.62 330 ILE A CA 1
ATOM 2707 C C . ILE A 1 330 ? 17.766 45.125 -8.617 1 95.62 330 ILE A C 1
ATOM 2709 O O . ILE A 1 330 ? 17.719 45.25 -7.387 1 95.62 330 ILE A O 1
ATOM 2713 N N . CYS A 1 331 ? 18.594 45.812 -9.297 1 96.38 331 CYS A N 1
ATOM 2714 C CA . CYS A 1 331 ? 19.531 46.781 -8.703 1 96.38 331 CYS A CA 1
ATOM 2715 C C . CYS A 1 331 ? 18.781 47.938 -8.055 1 96.38 331 CYS A C 1
ATOM 2717 O O . CYS A 1 331 ? 19.031 48.281 -6.895 1 96.38 331 CYS A O 1
ATOM 2719 N N . GLU A 1 332 ? 17.891 48.469 -8.766 1 96.19 332 GLU A N 1
ATOM 2720 C CA . GLU A 1 332 ? 17.125 49.562 -8.242 1 96.19 332 GLU A CA 1
ATOM 2721 C C . GLU A 1 332 ? 16.219 49.156 -7.09 1 96.19 332 GLU A C 1
ATOM 2723 O O . GLU A 1 332 ? 16.047 49.875 -6.121 1 96.19 332 GLU A O 1
ATOM 2728 N N . LEU A 1 333 ? 15.68 48.031 -7.301 1 96.31 333 LEU A N 1
ATOM 2729 C CA . LEU A 1 333 ? 14.828 47.5 -6.238 1 96.31 333 LEU A CA 1
ATOM 2730 C C . LEU A 1 333 ? 15.609 47.344 -4.941 1 96.31 333 LEU A C 1
ATOM 2732 O O . LEU A 1 333 ? 15.141 47.719 -3.871 1 96.31 333 LEU A O 1
ATOM 2736 N N . LEU A 1 334 ? 16.797 46.781 -5.039 1 96.81 334 LEU A N 1
ATOM 2737 C CA . LEU A 1 334 ? 17.641 46.562 -3.875 1 96.81 334 LEU A CA 1
ATOM 2738 C C . LEU A 1 334 ? 18.016 47.906 -3.219 1 96.81 334 LEU A C 1
ATOM 2740 O O . LEU A 1 334 ? 17.969 48.031 -1.992 1 96.81 334 LEU A O 1
ATOM 2744 N N . ARG A 1 335 ? 18.328 48.875 -3.977 1 96.38 335 ARG A N 1
ATOM 2745 C CA . ARG A 1 335 ? 18.656 50.188 -3.461 1 96.38 335 ARG A CA 1
ATOM 2746 C C . ARG A 1 335 ? 17.484 50.812 -2.711 1 96.38 335 ARG A C 1
ATOM 2748 O O . ARG A 1 335 ? 17.656 51.406 -1.645 1 96.38 335 ARG A O 1
ATOM 2755 N N . THR A 1 336 ? 16.344 50.656 -3.295 1 95.5 336 THR A N 1
ATOM 2756 C CA . THR A 1 336 ? 15.125 51.188 -2.693 1 95.5 336 THR A CA 1
ATOM 2757 C C . THR A 1 336 ? 14.867 50.562 -1.331 1 95.5 336 THR A C 1
ATOM 2759 O O . THR A 1 336 ? 14.484 51.25 -0.384 1 95.5 336 THR A O 1
ATOM 2762 N N . ILE A 1 337 ? 15.117 49.281 -1.222 1 95.06 337 ILE A N 1
ATOM 2763 C CA . ILE A 1 337 ? 14.898 48.562 0.032 1 95.06 337 ILE A CA 1
ATOM 2764 C C . ILE A 1 337 ? 15.914 49.031 1.074 1 95.06 337 ILE A C 1
ATOM 2766 O O . ILE A 1 337 ? 15.555 49.312 2.227 1 95.06 337 ILE A O 1
ATOM 2770 N N . ILE A 1 338 ? 17.109 49.219 0.687 1 95.06 338 ILE A N 1
ATOM 2771 C CA . ILE A 1 338 ? 18.203 49.594 1.591 1 95.06 338 ILE A CA 1
ATOM 2772 C C . ILE A 1 338 ? 17.938 50.969 2.166 1 95.06 338 ILE A C 1
ATOM 2774 O O . ILE A 1 338 ? 18.188 51.219 3.352 1 95.06 338 ILE A O 1
ATOM 2778 N N . VAL A 1 339 ? 17.438 51.844 1.362 1 94.62 339 VAL A N 1
ATOM 2779 C CA . VAL A 1 339 ? 17.188 53.219 1.76 1 94.62 339 VAL A CA 1
ATOM 2780 C C . VAL A 1 339 ? 16.188 53.281 2.908 1 94.62 339 VAL A C 1
ATOM 2782 O O . VAL A 1 339 ? 16.281 54.094 3.803 1 94.62 339 VAL A O 1
ATOM 2785 N N . GLU A 1 340 ? 15.352 52.375 2.865 1 92.88 340 GLU A N 1
ATOM 2786 C CA . GLU A 1 340 ? 14.32 52.312 3.898 1 92.88 340 GLU A CA 1
ATOM 2787 C C . GLU A 1 340 ? 14.93 52.031 5.27 1 92.88 340 GLU A C 1
ATOM 2789 O O . GLU A 1 340 ? 14.352 52.375 6.297 1 92.88 340 GLU A O 1
ATOM 2794 N N . TYR A 1 341 ? 16.094 51.406 5.336 1 92.88 341 TYR A N 1
ATOM 2795 C CA . TYR A 1 341 ? 16.703 51.031 6.598 1 92.88 341 TYR A CA 1
ATOM 2796 C C . TYR A 1 341 ? 17.891 51.906 6.934 1 92.88 341 TYR A C 1
ATOM 2798 O O . TYR A 1 341 ? 18.547 51.75 7.965 1 92.88 341 TYR A O 1
ATOM 2806 N N . TYR A 1 342 ? 18.125 52.844 6.086 1 92.19 342 TYR A N 1
ATOM 2807 C CA . TYR A 1 342 ? 19.328 53.688 6.211 1 92.19 342 TYR A CA 1
ATOM 2808 C C . TYR A 1 342 ? 19.328 54.438 7.531 1 92.19 342 TYR A C 1
ATOM 2810 O O . TYR A 1 342 ? 20.344 54.469 8.234 1 92.19 342 TYR A O 1
ATOM 2818 N N . GLU A 1 343 ? 18.234 55.031 7.84 1 91 343 GLU A N 1
ATOM 2819 C CA . GLU A 1 343 ? 18.125 55.812 9.07 1 91 343 GLU A CA 1
ATOM 2820 C C . GLU A 1 343 ? 18.375 54.938 10.297 1 91 343 GLU A C 1
ATOM 2822 O O . GLU A 1 343 ? 19.094 55.344 11.219 1 91 343 GLU A O 1
ATOM 2827 N N . GLU A 1 344 ? 17.781 53.906 10.273 1 89.06 344 GLU A N 1
ATOM 2828 C CA . GLU A 1 344 ? 17.938 52.969 11.398 1 89.06 344 GLU A CA 1
ATOM 2829 C C . GLU A 1 344 ? 19.391 52.5 11.523 1 89.06 344 GLU A C 1
ATOM 2831 O O . GLU A 1 344 ? 19.922 52.375 12.625 1 89.06 344 GLU A O 1
ATOM 2836 N N . ILE A 1 345 ? 20.031 52.188 10.461 1 91.25 345 ILE A N 1
ATOM 2837 C CA . ILE A 1 345 ? 21.406 51.719 10.414 1 91.25 345 ILE A CA 1
ATOM 2838 C C . ILE A 1 345 ? 22.344 52.812 10.961 1 91.25 345 ILE A C 1
ATOM 2840 O O . ILE A 1 345 ? 23.234 52.531 11.766 1 91.25 345 ILE A O 1
ATOM 2844 N N . GLU A 1 346 ? 22.031 54 10.617 1 90.56 346 GLU A N 1
ATOM 2845 C CA . GLU A 1 346 ? 22.812 55.125 11.086 1 90.56 346 GLU A CA 1
ATOM 2846 C C . GLU A 1 346 ? 22.625 55.375 12.578 1 90.56 346 GLU A C 1
ATOM 2848 O O . GLU A 1 346 ? 23.578 55.656 13.297 1 90.56 346 GLU A O 1
ATOM 2853 N N . GLU A 1 347 ? 21.453 55.219 12.938 1 88.75 347 GLU A N 1
ATOM 2854 C CA . GLU A 1 347 ? 21.125 55.406 14.344 1 88.75 347 GLU A CA 1
ATOM 2855 C C . GLU A 1 347 ? 21.828 54.406 15.227 1 88.75 347 GLU A C 1
ATOM 2857 O O . GLU A 1 347 ? 22.203 54.719 16.359 1 88.75 347 GLU A O 1
ATOM 2862 N N . ASP A 1 348 ? 22.031 53.344 14.734 1 89 348 ASP A N 1
ATOM 2863 C CA . ASP A 1 348 ? 22.688 52.25 15.484 1 89 348 ASP A CA 1
ATOM 2864 C C . ASP A 1 348 ? 24.203 52.406 15.422 1 89 348 ASP A C 1
ATOM 2866 O O . ASP A 1 348 ? 24.938 51.594 16.016 1 89 348 ASP A O 1
ATOM 2870 N N . GLY A 1 349 ? 24.609 53.344 14.68 1 89.5 349 GLY A N 1
ATOM 2871 C CA . GLY A 1 349 ? 26.047 53.594 14.586 1 89.5 349 GLY A CA 1
ATOM 2872 C C . GLY A 1 349 ? 26.766 52.625 13.688 1 89.5 349 GLY A C 1
ATOM 2873 O O . GLY A 1 349 ? 27.953 52.375 13.867 1 89.5 349 GLY A O 1
ATOM 2874 N N . ILE A 1 350 ? 26.078 52.062 12.828 1 93.12 350 ILE A N 1
ATOM 2875 C CA . ILE A 1 350 ? 26.625 51.062 11.922 1 93.12 350 ILE A CA 1
ATOM 2876 C C . ILE A 1 350 ? 26.969 51.688 10.586 1 93.12 350 ILE A C 1
ATOM 2878 O O . ILE A 1 350 ? 26.219 52.531 10.086 1 93.12 350 ILE A O 1
ATOM 2882 N N . GLU A 1 351 ? 28.078 51.375 10.047 1 94.88 351 GLU A N 1
ATOM 2883 C CA . GLU A 1 351 ? 28.469 51.844 8.727 1 94.88 351 GLU A CA 1
ATOM 2884 C C . GLU A 1 351 ? 27.938 50.938 7.629 1 94.88 351 GLU A C 1
ATOM 2886 O O . GLU A 1 351 ? 28.125 49.719 7.684 1 94.88 351 GLU A O 1
ATOM 2891 N N . LEU A 1 352 ? 27.266 51.469 6.664 1 95.62 352 LEU A N 1
ATOM 2892 C CA . LEU A 1 352 ? 26.672 50.719 5.566 1 95.62 352 LEU A CA 1
ATOM 2893 C C . LEU A 1 352 ? 27.547 50.812 4.316 1 95.62 352 LEU A C 1
ATOM 2895 O O . LEU A 1 352 ? 27.906 51.906 3.877 1 95.62 352 LEU A O 1
ATOM 2899 N N . HIS A 1 353 ? 27.953 49.688 3.799 1 96 353 HIS A N 1
ATOM 2900 C CA . HIS A 1 353 ? 28.719 49.562 2.561 1 96 353 HIS A CA 1
ATOM 2901 C C . HIS A 1 353 ? 27.891 48.938 1.453 1 96 353 HIS A C 1
ATOM 2903 O O . HIS A 1 353 ? 27.469 47.781 1.576 1 96 353 HIS A O 1
ATOM 2909 N N . ILE A 1 354 ? 27.656 49.625 0.368 1 96.62 354 ILE A N 1
ATOM 2910 C CA . ILE A 1 354 ? 26.812 49.156 -0.715 1 96.62 354 ILE A CA 1
ATOM 2911 C C . ILE A 1 354 ? 27.641 49 -1.99 1 96.62 354 ILE A C 1
ATOM 2913 O O . ILE A 1 354 ? 28.391 49.906 -2.357 1 96.62 354 ILE A O 1
ATOM 2917 N N . ASN A 1 355 ? 27.656 47.875 -2.562 1 96.88 355 ASN A N 1
ATOM 2918 C CA . ASN A 1 355 ? 28.266 47.625 -3.861 1 96.88 355 ASN A CA 1
ATOM 2919 C C . ASN A 1 355 ? 27.266 47.031 -4.844 1 96.88 355 ASN A C 1
ATOM 2921 O O . ASN A 1 355 ? 27.219 45.812 -5 1 96.88 355 ASN A O 1
ATOM 2925 N N . ILE A 1 356 ? 26.484 47.812 -5.527 1 96.69 356 ILE A N 1
ATOM 2926 C CA . ILE A 1 356 ? 25.469 47.406 -6.496 1 96.69 356 ILE A CA 1
ATOM 2927 C C . ILE A 1 356 ? 25.781 48.031 -7.859 1 96.69 356 ILE A C 1
ATOM 2929 O O . ILE A 1 356 ? 26.031 49.219 -7.961 1 96.69 356 ILE A O 1
ATOM 2933 N N . PRO A 1 357 ? 25.797 47.25 -8.875 1 94.75 357 PRO A N 1
ATOM 2934 C CA . PRO A 1 357 ? 26.109 47.781 -10.203 1 94.75 357 PRO A CA 1
ATOM 2935 C C . PRO A 1 357 ? 25.188 48.906 -10.617 1 94.75 357 PRO A C 1
ATOM 2937 O O . PRO A 1 357 ? 24 48.906 -10.25 1 94.75 357 PRO A O 1
ATOM 2940 N N . GLU A 1 358 ? 25.672 49.812 -11.469 1 92.94 358 GLU A N 1
ATOM 2941 C CA . GLU A 1 358 ? 24.891 50.938 -11.977 1 92.94 358 GLU A CA 1
ATOM 2942 C C . GLU A 1 358 ? 24 50.5 -13.141 1 92.94 358 GLU A C 1
ATOM 2944 O O . GLU A 1 358 ? 22.922 51.062 -13.352 1 92.94 358 GLU A O 1
ATOM 2949 N N . GLU A 1 359 ? 24.484 49.438 -13.789 1 93.5 359 GLU A N 1
ATOM 2950 C CA . GLU A 1 359 ? 23.719 48.938 -14.922 1 93.5 359 GLU A CA 1
ATOM 2951 C C . GLU A 1 359 ? 22.453 48.219 -14.461 1 93.5 359 GLU A C 1
ATOM 2953 O O . GLU A 1 359 ? 22.453 47.5 -13.461 1 93.5 359 GLU A O 1
ATOM 2958 N N . SER A 1 360 ? 21.422 48.469 -15.18 1 93.25 360 SER A N 1
ATOM 2959 C CA . SER A 1 360 ? 20.156 47.844 -14.859 1 93.25 360 SER A CA 1
ATOM 2960 C C . SER A 1 360 ? 20.172 46.375 -15.188 1 93.25 360 SER A C 1
ATOM 2962 O O . SER A 1 360 ? 20.719 45.969 -16.219 1 93.25 360 SER A O 1
ATOM 2964 N N . LYS A 1 361 ? 19.719 45.594 -14.258 1 93.44 361 LYS A N 1
ATOM 2965 C CA . LYS A 1 361 ? 19.516 44.188 -14.453 1 93.44 361 LYS A CA 1
ATOM 2966 C C . LYS A 1 361 ? 18.062 43.781 -14.242 1 93.44 361 LYS A C 1
ATOM 2968 O O . LYS A 1 361 ? 17.562 43.844 -13.117 1 93.44 361 LYS A O 1
ATOM 2973 N N . PHE A 1 362 ? 17.469 43.25 -15.305 1 94.25 362 PHE A N 1
ATOM 2974 C CA . PHE A 1 362 ? 16.047 42.969 -15.227 1 94.25 362 PHE A CA 1
ATOM 2975 C C . PHE A 1 362 ? 15.797 41.5 -14.969 1 94.25 362 PHE A C 1
ATOM 2977 O O . PHE A 1 362 ? 16.5 40.656 -15.516 1 94.25 362 PHE A O 1
ATOM 2984 N N . HIS A 1 363 ? 14.906 41.219 -14.086 1 94.81 363 HIS A N 1
ATOM 2985 C CA . HIS A 1 363 ? 14.492 39.875 -13.75 1 94.81 363 HIS A CA 1
ATOM 2986 C C . HIS A 1 363 ? 13.023 39.812 -13.352 1 94.81 363 HIS A C 1
ATOM 2988 O O . HIS A 1 363 ? 12.43 40.844 -13.031 1 94.81 363 HIS A O 1
ATOM 2994 N N . LEU A 1 364 ? 12.453 38.625 -13.492 1 95.38 364 LEU A N 1
ATOM 2995 C CA . LEU A 1 364 ? 11.078 38.438 -13.055 1 95.38 364 LEU A CA 1
ATOM 2996 C C . LEU A 1 364 ? 11.016 38.25 -11.547 1 95.38 364 LEU A C 1
ATOM 2998 O O . LEU A 1 364 ? 11.508 37.219 -11.023 1 95.38 364 LEU A O 1
ATOM 3002 N N . ILE A 1 365 ? 10.398 39.25 -10.852 1 95.5 365 ILE A N 1
ATOM 3003 C CA . ILE A 1 365 ? 10.414 39.219 -9.391 1 95.5 365 ILE A CA 1
ATOM 3004 C C . ILE A 1 365 ? 9.039 39.625 -8.859 1 95.5 365 ILE A C 1
ATOM 3006 O O . ILE A 1 365 ? 8.352 40.438 -9.461 1 95.5 365 ILE A O 1
ATOM 3010 N N . ASP A 1 366 ? 8.594 38.969 -7.863 1 96.31 366 ASP A N 1
ATOM 3011 C CA . ASP A 1 366 ? 7.516 39.5 -7.035 1 96.31 366 ASP A CA 1
ATOM 3012 C C . ASP A 1 366 ? 8.039 40.562 -6.062 1 96.31 366 ASP A C 1
ATOM 3014 O O . ASP A 1 366 ? 8.68 40.219 -5.062 1 96.31 366 ASP A O 1
ATOM 3018 N N . ILE A 1 367 ? 7.699 41.75 -6.277 1 95.69 367 ILE A N 1
ATOM 3019 C CA . ILE A 1 367 ? 8.312 42.906 -5.613 1 95.69 367 ILE A CA 1
ATOM 3020 C C . ILE A 1 367 ? 8.023 42.844 -4.113 1 95.69 367 ILE A C 1
ATOM 3022 O O . ILE A 1 367 ? 8.938 42.969 -3.295 1 95.69 367 ILE A O 1
ATOM 3026 N N . ARG A 1 368 ? 6.812 42.594 -3.768 1 93.5 368 ARG A N 1
ATOM 3027 C CA . ARG A 1 368 ? 6.402 42.594 -2.365 1 93.5 368 ARG A CA 1
ATOM 3028 C C . ARG A 1 368 ? 7.133 41.5 -1.584 1 93.5 368 ARG A C 1
ATOM 3030 O O . ARG A 1 368 ? 7.676 41.781 -0.509 1 93.5 368 ARG A O 1
ATOM 3037 N N . LEU A 1 369 ? 7.148 40.375 -2.18 1 94.25 369 LEU A N 1
ATOM 3038 C CA . LEU A 1 369 ? 7.734 39.219 -1.48 1 94.25 369 LEU A CA 1
ATOM 3039 C C . LEU A 1 369 ? 9.258 39.312 -1.464 1 94.25 369 LEU A C 1
ATOM 3041 O O . LEU A 1 369 ? 9.891 38.969 -0.466 1 94.25 369 LEU A O 1
ATOM 3045 N N . PHE A 1 370 ? 9.766 39.75 -2.541 1 95.88 370 PHE A N 1
ATOM 3046 C CA . PHE A 1 370 ? 11.211 39.906 -2.602 1 95.88 370 PHE A CA 1
ATOM 3047 C C . PHE A 1 370 ? 11.688 40.969 -1.592 1 95.88 370 PHE A C 1
ATOM 3049 O O . PHE A 1 370 ? 12.695 40.75 -0.911 1 95.88 370 PHE A O 1
ATOM 3056 N N . LYS A 1 371 ? 11 42 -1.484 1 95.81 371 LYS A N 1
ATOM 3057 C CA . LYS A 1 371 ? 11.289 43.031 -0.474 1 95.81 371 LYS A CA 1
ATOM 3058 C C . LYS A 1 371 ? 11.266 42.406 0.93 1 95.81 371 LYS A C 1
ATOM 3060 O O . LYS A 1 371 ? 12.125 42.719 1.755 1 95.81 371 LYS A O 1
ATOM 3065 N N . ARG A 1 372 ? 10.312 41.625 1.123 1 93.25 372 ARG A N 1
ATOM 3066 C CA . ARG A 1 372 ? 10.188 40.969 2.418 1 93.25 372 ARG A CA 1
ATOM 3067 C C . ARG A 1 372 ? 11.406 40.094 2.703 1 93.25 372 ARG A C 1
ATOM 3069 O O . ARG A 1 372 ? 11.922 40.094 3.824 1 93.25 372 ARG A O 1
ATOM 3076 N N . ALA A 1 373 ? 11.805 39.375 1.682 1 95.88 373 ALA A N 1
ATOM 3077 C CA . ALA A 1 373 ? 12.953 38.469 1.84 1 95.88 373 ALA A CA 1
ATOM 3078 C C . ALA A 1 373 ? 14.211 39.25 2.209 1 95.88 373 ALA A C 1
ATOM 3080 O O . ALA A 1 373 ? 14.891 38.938 3.186 1 95.88 373 ALA A O 1
ATOM 3081 N N . ILE A 1 374 ? 14.445 40.281 1.526 1 96.25 374 ILE A N 1
ATOM 3082 C CA . ILE A 1 374 ? 15.633 41.094 1.752 1 96.25 374 ILE A CA 1
ATOM 3083 C C . ILE A 1 374 ? 15.531 41.812 3.111 1 96.25 374 ILE A C 1
ATOM 3085 O O . ILE A 1 374 ? 16.516 41.844 3.865 1 96.25 374 ILE A O 1
ATOM 3089 N N . SER A 1 375 ? 14.367 42.312 3.422 1 94.5 375 SER A N 1
ATOM 3090 C CA . SER A 1 375 ? 14.125 43 4.691 1 94.5 375 SER A CA 1
ATOM 3091 C C . SER A 1 375 ? 14.398 42.062 5.871 1 94.5 375 SER A C 1
ATOM 3093 O O . SER A 1 375 ? 14.969 42.5 6.883 1 94.5 375 SER A O 1
ATOM 3095 N N . ASN A 1 376 ? 14.039 40.875 5.734 1 92.44 376 ASN A N 1
ATOM 3096 C CA . ASN A 1 376 ? 14.242 39.906 6.805 1 92.44 376 ASN A CA 1
ATOM 3097 C C . ASN A 1 376 ? 15.727 39.75 7.133 1 92.44 376 ASN A C 1
ATOM 3099 O O . ASN A 1 376 ? 16.109 39.688 8.305 1 92.44 376 ASN A O 1
ATOM 3103 N N . ILE A 1 377 ? 16.5 39.688 6.105 1 94.62 377 ILE A N 1
ATOM 3104 C CA . ILE A 1 377 ? 17.938 39.5 6.293 1 94.62 377 ILE A CA 1
ATOM 3105 C C . ILE A 1 377 ? 18.562 40.75 6.898 1 94.62 377 ILE A C 1
ATOM 3107 O O . ILE A 1 377 ? 19.359 40.656 7.836 1 94.62 377 ILE A O 1
ATOM 3111 N N . ILE A 1 378 ? 18.172 41.844 6.414 1 93.31 378 ILE A N 1
ATOM 3112 C CA . ILE A 1 378 ? 18.688 43.125 6.934 1 93.31 378 ILE A CA 1
ATOM 3113 C C . ILE A 1 378 ? 18.297 43.281 8.398 1 93.31 378 ILE A C 1
ATOM 3115 O O . ILE A 1 378 ? 19.125 43.656 9.234 1 93.31 378 ILE A O 1
ATOM 3119 N N . GLU A 1 379 ? 17.031 43 8.68 1 88.81 379 GLU A N 1
ATOM 3120 C CA . GLU A 1 379 ? 16.547 43.125 10.047 1 88.81 379 GLU A CA 1
ATOM 3121 C C . GLU A 1 379 ? 17.281 42.188 10.992 1 88.81 379 GLU A C 1
ATOM 3123 O O . GLU A 1 379 ? 17.562 42.531 12.141 1 88.81 379 GLU A O 1
ATOM 3128 N N . ASN A 1 380 ? 17.609 41.062 10.5 1 87.5 380 ASN A N 1
ATOM 3129 C CA . ASN A 1 380 ? 18.391 40.125 11.289 1 87.5 380 ASN A CA 1
ATOM 3130 C C . ASN A 1 380 ? 19.766 40.656 11.617 1 87.5 380 ASN A C 1
ATOM 3132 O O . ASN A 1 380 ? 20.266 40.5 12.734 1 87.5 380 ASN A O 1
ATOM 3136 N N . SER A 1 381 ? 20.344 41.25 10.656 1 89.31 381 SER A N 1
ATOM 3137 C CA . SER A 1 381 ? 21.656 41.844 10.828 1 89.31 381 SER A CA 1
ATOM 3138 C C . SER A 1 381 ? 21.625 43 11.844 1 89.31 381 SER A C 1
ATOM 3140 O O . SER A 1 381 ? 22.609 43.25 12.547 1 89.31 381 SER A O 1
ATOM 3142 N N . LEU A 1 382 ? 20.516 43.656 11.914 1 87.69 382 LEU A N 1
ATOM 3143 C CA . LEU A 1 382 ? 20.375 44.781 12.828 1 87.69 382 LEU A CA 1
ATOM 3144 C C . LEU A 1 382 ? 20.047 44.312 14.234 1 87.69 382 LEU A C 1
ATOM 3146 O O . LEU A 1 382 ? 20.562 44.844 15.219 1 87.69 382 LEU A O 1
ATOM 3150 N N . LYS A 1 383 ? 19.219 43.281 14.273 1 81.75 383 LYS A N 1
ATOM 3151 C CA . LYS A 1 383 ? 18.719 42.812 15.562 1 81.75 383 LYS A CA 1
ATOM 3152 C C . LYS A 1 383 ? 19.766 41.969 16.281 1 81.75 383 LYS A C 1
ATOM 3154 O O . LYS A 1 383 ? 19.906 42.094 17.5 1 81.75 383 LYS A O 1
ATOM 3159 N N . TYR A 1 384 ? 20.375 41.125 15.562 1 78.44 384 TYR A N 1
ATOM 3160 C CA . TYR A 1 384 ? 21.297 40.188 16.188 1 78.44 384 TYR A CA 1
ATOM 3161 C C . TYR A 1 384 ? 22.75 40.594 15.938 1 78.44 384 TYR A C 1
ATOM 3163 O O . TYR A 1 384 ? 23.578 39.781 15.555 1 78.44 384 TYR A O 1
ATOM 3171 N N . ASN A 1 385 ? 22.969 41.875 16.047 1 72.56 385 ASN A N 1
ATOM 3172 C CA . ASN A 1 385 ? 24.281 42.438 15.703 1 72.56 385 ASN A CA 1
ATOM 3173 C C . ASN A 1 385 ? 24.969 43.031 16.922 1 72.56 385 ASN A C 1
ATOM 3175 O O . ASN A 1 385 ? 25.656 44.062 16.797 1 72.56 385 ASN A O 1
ATOM 3179 N N . GLU A 1 386 ? 24.891 42.312 17.984 1 74.25 386 GLU A N 1
ATOM 3180 C CA . GLU A 1 386 ? 25.625 42.906 19.094 1 74.25 386 GLU A CA 1
ATOM 3181 C C . GLU A 1 386 ? 27.062 43.219 18.719 1 74.25 386 GLU A C 1
ATOM 3183 O O . GLU A 1 386 ? 27.781 42.375 18.203 1 74.25 386 GLU A O 1
ATOM 3188 N N . ASN A 1 387 ? 27.5 44.469 18.656 1 74.94 387 ASN A N 1
ATOM 3189 C CA . ASN A 1 387 ? 28.859 44.969 18.453 1 74.94 387 ASN A CA 1
ATOM 3190 C C . ASN A 1 387 ? 29.203 45.094 16.984 1 74.94 387 ASN A C 1
ATOM 3192 O O . ASN A 1 387 ? 30.375 45.156 16.609 1 74.94 387 ASN A O 1
ATOM 3196 N N . ALA A 1 388 ? 28.125 44.969 16.188 1 81.25 388 ALA A N 1
ATOM 3197 C CA . ALA A 1 388 ? 28.422 45.125 14.766 1 81.25 388 ALA A CA 1
ATOM 3198 C C . ALA A 1 388 ? 28.797 46.562 14.438 1 81.25 388 ALA A C 1
ATOM 3200 O O . ALA A 1 388 ? 28.203 47.5 14.977 1 81.25 388 ALA A O 1
ATOM 3201 N N . LYS A 1 389 ? 29.766 46.781 13.531 1 90.44 389 LYS A N 1
ATOM 3202 C CA . LYS A 1 389 ? 30.188 48.125 13.133 1 90.44 389 LYS A CA 1
ATOM 3203 C C . LYS A 1 389 ? 29.922 48.344 11.648 1 90.44 389 LYS A C 1
ATOM 3205 O O . LYS A 1 389 ? 29.812 49.5 11.203 1 90.44 389 LYS A O 1
ATOM 3210 N N . ASN A 1 390 ? 29.75 47.219 11.008 1 93.56 390 ASN A N 1
ATOM 3211 C CA . ASN A 1 390 ? 29.594 47.344 9.57 1 93.56 390 ASN A CA 1
ATOM 3212 C C . ASN A 1 390 ? 28.531 46.406 9.031 1 93.56 390 ASN A C 1
ATOM 3214 O O . ASN A 1 390 ? 28.359 45.281 9.555 1 93.56 390 ASN A O 1
ATOM 3218 N N . ILE A 1 391 ? 27.828 46.781 8.023 1 95 391 ILE A N 1
ATOM 3219 C CA . ILE A 1 391 ? 26.969 45.938 7.195 1 95 391 ILE A CA 1
ATOM 3220 C C . ILE A 1 391 ? 27.344 46.125 5.727 1 95 391 ILE A C 1
ATOM 3222 O O . ILE A 1 391 ? 27.516 47.25 5.25 1 95 391 ILE A O 1
ATOM 3226 N N . TYR A 1 392 ? 27.531 45.031 5.051 1 95.19 392 TYR A N 1
ATOM 3227 C CA . TYR A 1 392 ? 27.891 45 3.639 1 95.19 392 TYR A CA 1
ATOM 3228 C C . TYR A 1 392 ? 26.781 44.406 2.787 1 95.19 392 TYR A C 1
ATOM 3230 O O . TYR A 1 392 ? 26.297 43.312 3.076 1 95.19 392 TYR A O 1
ATOM 3238 N N . ILE A 1 393 ? 26.328 45.094 1.766 1 97 393 ILE A N 1
ATOM 3239 C CA . ILE A 1 393 ? 25.359 44.594 0.81 1 97 393 ILE A CA 1
ATOM 3240 C C . ILE A 1 393 ? 25.891 44.719 -0.609 1 97 393 ILE A C 1
ATOM 3242 O O . ILE A 1 393 ? 26.312 45.812 -1.021 1 97 393 ILE A O 1
ATOM 3246 N N . SER A 1 394 ? 25.938 43.656 -1.298 1 96.75 394 SER A N 1
ATOM 3247 C CA . SER A 1 394 ? 26.484 43.688 -2.652 1 96.75 394 SER A CA 1
ATOM 3248 C C . SER A 1 394 ? 25.641 42.844 -3.607 1 96.75 394 SER A C 1
ATOM 3250 O O . SER A 1 394 ? 24.953 41.906 -3.184 1 96.75 394 SER A O 1
ATOM 3252 N N . LEU A 1 395 ? 25.578 43.188 -4.805 1 97.06 395 LEU A N 1
ATOM 3253 C CA . LEU A 1 395 ? 25 42.438 -5.902 1 97.06 395 LEU A CA 1
ATOM 3254 C C . LEU A 1 395 ? 26.031 42.188 -7 1 97.06 395 LEU A C 1
ATOM 3256 O O . LEU A 1 395 ? 26.625 43.156 -7.508 1 97.06 395 LEU A O 1
ATOM 3260 N N . LYS A 1 396 ? 26.312 40.969 -7.223 1 95 396 LYS A N 1
ATOM 3261 C CA . LYS A 1 396 ? 27.25 40.625 -8.273 1 95 396 LYS A CA 1
ATOM 3262 C C . LYS A 1 396 ? 26.594 39.719 -9.328 1 95 396 LYS A C 1
ATOM 3264 O O . LYS A 1 396 ? 25.734 38.906 -9.008 1 95 396 LYS A O 1
ATOM 3269 N N . GLU A 1 397 ? 26.953 40 -10.523 1 92.56 397 GLU A N 1
ATOM 3270 C CA . GLU A 1 397 ? 26.453 39.188 -11.625 1 92.56 397 GLU A CA 1
ATOM 3271 C C . GLU A 1 397 ? 27.484 38.188 -12.086 1 92.56 397 GLU A C 1
ATOM 3273 O O . GLU A 1 397 ? 28.641 38.531 -12.336 1 92.56 397 GLU A O 1
ATOM 3278 N N . ASP A 1 398 ? 27.094 37.031 -11.977 1 88.12 398 ASP A N 1
ATOM 3279 C CA . ASP A 1 398 ? 27.906 35.969 -12.578 1 88.12 398 ASP A CA 1
ATOM 3280 C C . ASP A 1 398 ? 27.297 35.5 -13.898 1 88.12 398 ASP A C 1
ATOM 3282 O O . ASP A 1 398 ? 26.297 36.062 -14.359 1 88.12 398 ASP A O 1
ATOM 3286 N N . ASN A 1 399 ? 27.906 34.531 -14.602 1 87.12 399 ASN A N 1
ATOM 3287 C CA . ASN A 1 399 ? 27.484 34.062 -15.922 1 87.12 399 ASN A CA 1
ATOM 3288 C C . ASN A 1 399 ? 26.047 33.562 -15.898 1 87.12 399 ASN A C 1
ATOM 3290 O O . ASN A 1 399 ? 25.25 33.875 -16.797 1 87.12 399 ASN A O 1
ATOM 3294 N N . GLU A 1 400 ? 25.641 32.938 -14.812 1 91.31 400 GLU A N 1
ATOM 3295 C CA . GLU A 1 400 ? 24.344 32.25 -14.867 1 91.31 400 GLU A CA 1
ATOM 3296 C C . GLU A 1 400 ? 23.406 32.781 -13.773 1 91.31 400 GLU A C 1
ATOM 3298 O O . GLU A 1 400 ? 22.219 32.438 -13.758 1 91.31 400 GLU A O 1
ATOM 3303 N N . SER A 1 401 ? 23.953 33.625 -12.898 1 93.5 401 SER A N 1
ATOM 3304 C CA . SER A 1 401 ? 23.109 33.969 -11.766 1 93.5 401 SER A CA 1
ATOM 3305 C C . SER A 1 401 ? 23.438 35.375 -11.258 1 93.5 401 SER A C 1
ATOM 3307 O O . SER A 1 401 ? 24.484 35.938 -11.586 1 93.5 401 SER A O 1
ATOM 3309 N N . TYR A 1 402 ? 22.469 36 -10.617 1 94.62 402 TYR A N 1
ATOM 3310 C CA . TYR A 1 402 ? 22.688 37.188 -9.789 1 94.62 402 TYR A CA 1
ATOM 3311 C C . TYR A 1 402 ? 22.906 36.812 -8.328 1 94.62 402 TYR A C 1
ATOM 3313 O O . TYR A 1 402 ? 22.125 36.031 -7.762 1 94.62 402 TYR A O 1
ATOM 3321 N N . ASN A 1 403 ? 23.969 37.281 -7.75 1 96.38 403 ASN A N 1
ATOM 3322 C CA . ASN A 1 403 ? 24.297 36.969 -6.359 1 96.38 403 ASN A CA 1
ATOM 3323 C C . ASN A 1 403 ? 24.156 38.219 -5.473 1 96.38 403 ASN A C 1
ATOM 3325 O O . ASN A 1 403 ? 24.844 39.219 -5.68 1 96.38 403 ASN A O 1
ATOM 3329 N N . ILE A 1 404 ? 23.25 38.125 -4.512 1 97.06 404 ILE A N 1
ATOM 3330 C CA . ILE A 1 404 ? 23.094 39.188 -3.516 1 97.06 404 ILE A CA 1
ATOM 3331 C C . ILE A 1 404 ? 23.703 38.719 -2.188 1 97.06 404 ILE A C 1
ATOM 3333 O O . ILE A 1 404 ? 23.266 37.719 -1.61 1 97.06 404 ILE A O 1
ATOM 3337 N N . ASP A 1 405 ? 24.672 39.438 -1.698 1 96.69 405 ASP A N 1
ATOM 3338 C CA . ASP A 1 405 ? 25.312 39.125 -0.428 1 96.69 405 ASP A CA 1
ATOM 3339 C C . ASP A 1 405 ? 24.984 40.188 0.631 1 96.69 405 ASP A C 1
ATOM 3341 O O . ASP A 1 405 ? 25.078 41.375 0.374 1 96.69 405 ASP A O 1
ATOM 3345 N N . ILE A 1 406 ? 24.547 39.781 1.705 1 96.12 406 ILE A N 1
ATOM 3346 C CA . ILE A 1 406 ? 24.312 40.625 2.873 1 96.12 406 ILE A CA 1
ATOM 3347 C C . ILE A 1 406 ? 25.141 40.094 4.051 1 96.12 406 ILE A C 1
ATOM 3349 O O . ILE A 1 406 ? 24.922 38.969 4.516 1 96.12 406 ILE A O 1
ATOM 3353 N N . GLU A 1 407 ? 26.078 40.938 4.477 1 94.56 407 GLU A N 1
ATOM 3354 C CA . GLU A 1 407 ? 27.031 40.5 5.492 1 94.56 407 GLU A CA 1
ATOM 3355 C C . GLU A 1 407 ? 27.141 41.531 6.625 1 94.56 407 GLU A C 1
ATOM 3357 O O . GLU A 1 407 ? 27.094 42.75 6.383 1 94.56 407 GLU A O 1
ATOM 3362 N N . ASP A 1 408 ? 27.109 40.969 7.812 1 93.06 408 ASP A N 1
ATOM 3363 C CA . ASP A 1 408 ? 27.391 41.812 8.977 1 93.06 408 ASP A CA 1
ATOM 3364 C C . ASP A 1 408 ? 28.625 41.312 9.719 1 93.06 408 ASP A C 1
ATOM 3366 O O . ASP A 1 408 ? 29.141 40.219 9.445 1 93.06 408 ASP A O 1
ATOM 3370 N N . ASP A 1 409 ? 29.219 42.188 10.586 1 90.75 409 ASP A N 1
ATOM 3371 C CA . ASP A 1 409 ? 30.406 41.781 11.344 1 90.75 409 ASP A CA 1
ATOM 3372 C C . ASP A 1 409 ? 30.094 41.688 12.836 1 90.75 409 ASP A C 1
ATOM 3374 O O . ASP A 1 409 ? 30.906 42.094 13.68 1 90.75 409 ASP A O 1
ATOM 3378 N N . GLY A 1 410 ? 28.906 41.219 13.07 1 88.5 410 GLY A N 1
ATOM 3379 C CA . GLY A 1 410 ? 28.484 41.094 14.461 1 88.5 410 GLY A CA 1
ATOM 3380 C C . GLY A 1 410 ? 28.906 39.781 15.086 1 88.5 410 GLY A C 1
ATOM 3381 O O . GLY A 1 410 ? 30.031 39.312 14.859 1 88.5 410 GLY A O 1
ATOM 3382 N N . VAL A 1 411 ? 28.078 39.188 16.016 1 84.38 411 VAL A N 1
ATOM 3383 C CA . VAL A 1 411 ? 28.391 38 16.812 1 84.38 411 VAL A CA 1
ATOM 3384 C C . VAL A 1 411 ? 28.328 36.75 15.938 1 84.38 411 VAL A C 1
ATOM 3386 O O . VAL A 1 411 ? 28.969 35.75 16.234 1 84.38 411 VAL A O 1
ATOM 3389 N N . GLY A 1 412 ? 27.578 36.812 14.883 1 85.94 412 GLY A N 1
ATOM 3390 C CA . GLY A 1 412 ? 27.453 35.656 13.992 1 85.94 412 GLY A CA 1
ATOM 3391 C C . GLY A 1 412 ? 26.359 34.688 14.414 1 85.94 412 GLY A C 1
ATOM 3392 O O . GLY A 1 412 ? 25.531 35 15.266 1 85.94 412 GLY A O 1
ATOM 3393 N N . VAL A 1 413 ? 26.25 33.562 13.695 1 87.38 413 VAL A N 1
ATOM 3394 C CA . VAL A 1 413 ? 25.25 32.531 13.945 1 87.38 413 VAL A CA 1
ATOM 3395 C C . VAL A 1 413 ? 25.859 31.375 14.75 1 87.38 413 VAL A C 1
ATOM 3397 O O . VAL A 1 413 ? 26.922 30.859 14.383 1 87.38 413 VAL A O 1
ATOM 3400 N N . PRO A 1 414 ? 25.234 31.047 15.852 1 85.81 414 PRO A N 1
ATOM 3401 C CA . PRO A 1 414 ? 25.766 29.922 16.625 1 85.81 414 PRO A CA 1
ATOM 3402 C C . PRO A 1 414 ? 25.859 28.641 15.82 1 85.81 414 PRO A C 1
ATOM 3404 O O . PRO A 1 414 ? 24.984 28.359 14.992 1 85.81 414 PRO A O 1
ATOM 3407 N N . ASP A 1 415 ? 26.781 27.812 16.141 1 85.56 415 ASP A N 1
ATOM 3408 C CA . ASP A 1 415 ? 27.047 26.594 15.398 1 85.56 415 ASP A CA 1
ATOM 3409 C C . ASP A 1 415 ? 25.875 25.609 15.5 1 85.56 415 ASP A C 1
ATOM 3411 O O . ASP A 1 415 ? 25.578 24.891 14.547 1 85.56 415 ASP A O 1
ATOM 3415 N N . LYS A 1 416 ? 25.219 25.609 16.578 1 85.81 416 LYS A N 1
ATOM 3416 C CA . LYS A 1 416 ? 24.156 24.656 16.875 1 85.81 416 LYS A CA 1
ATOM 3417 C C . LYS A 1 416 ? 23 24.797 15.906 1 85.81 416 LYS A C 1
ATOM 3419 O O . LYS A 1 416 ? 22.281 23.828 15.648 1 85.81 416 LYS A O 1
ATOM 3424 N N . ILE A 1 417 ? 22.812 25.984 15.305 1 87 417 ILE A N 1
ATOM 3425 C CA . ILE A 1 417 ? 21.609 26.172 14.5 1 87 417 ILE A CA 1
ATOM 3426 C C . ILE A 1 417 ? 22.016 26.5 13.055 1 87 417 ILE A C 1
ATOM 3428 O O . ILE A 1 417 ? 21.141 26.719 12.203 1 87 417 ILE A O 1
ATOM 3432 N N . LYS A 1 418 ? 23.234 26.469 12.711 1 88.5 418 LYS A N 1
ATOM 3433 C CA . LYS A 1 418 ? 23.719 26.828 11.383 1 88.5 418 LYS A CA 1
ATOM 3434 C C . LYS A 1 418 ? 23.078 25.969 10.305 1 88.5 418 LYS A C 1
ATOM 3436 O O . LYS A 1 418 ? 22.688 26.469 9.242 1 88.5 418 LYS A O 1
ATOM 3441 N N . GLU A 1 419 ? 22.984 24.75 10.664 1 88.38 419 GLU A N 1
ATOM 3442 C CA . GLU A 1 419 ? 22.484 23.812 9.672 1 88.38 419 GLU A CA 1
ATOM 3443 C C . GLU A 1 419 ? 20.969 23.922 9.516 1 88.38 419 GLU A C 1
ATOM 3445 O O . GLU A 1 419 ? 20.422 23.562 8.469 1 88.38 419 GLU A O 1
ATOM 3450 N N . THR A 1 420 ? 20.312 24.422 10.516 1 88.31 420 THR A N 1
ATOM 3451 C CA . THR A 1 420 ? 18.859 24.438 10.5 1 88.31 420 THR A CA 1
ATOM 3452 C C . THR A 1 420 ? 18.328 25.875 10.516 1 88.31 420 THR A C 1
ATOM 3454 O O . THR A 1 420 ? 17.156 26.109 10.797 1 88.31 420 THR A O 1
ATOM 3457 N N . ILE A 1 421 ? 19.125 26.812 10.172 1 89.88 421 ILE A N 1
ATOM 3458 C CA . ILE A 1 421 ? 18.812 28.234 10.352 1 89.88 421 ILE A CA 1
ATOM 3459 C C . ILE A 1 421 ? 17.641 28.625 9.461 1 89.88 421 ILE A C 1
ATOM 3461 O O . ILE A 1 421 ? 16.922 29.578 9.758 1 89.88 421 ILE A O 1
ATOM 3465 N N . PHE A 1 422 ? 17.438 27.844 8.375 1 91.25 422 PHE A N 1
ATOM 3466 C CA . PHE A 1 422 ? 16.375 28.188 7.438 1 91.25 422 PHE A CA 1
ATOM 3467 C C . PHE A 1 422 ? 15.125 27.359 7.715 1 91.25 422 PHE A C 1
ATOM 3469 O O . PHE A 1 422 ? 14.125 27.484 7.004 1 91.25 422 PHE A O 1
ATOM 3476 N N . ASP A 1 423 ? 15.227 26.578 8.766 1 86.25 423 ASP A N 1
ATOM 3477 C CA . ASP A 1 423 ? 14.055 25.812 9.148 1 86.25 423 ASP A CA 1
ATOM 3478 C C . ASP A 1 423 ? 13.047 26.672 9.906 1 86.25 423 ASP A C 1
ATOM 3480 O O . ASP A 1 423 ? 13.414 27.719 10.461 1 86.25 423 ASP A O 1
ATOM 3484 N N . GLU A 1 424 ? 11.852 26.219 9.844 1 79.75 424 GLU A N 1
ATOM 3485 C CA . GLU A 1 424 ? 10.789 26.969 10.5 1 79.75 424 GLU A CA 1
ATOM 3486 C C . GLU A 1 424 ? 10.953 26.938 12.016 1 79.75 424 GLU A C 1
ATOM 3488 O O . GLU A 1 424 ? 11.305 25.906 12.594 1 79.75 424 GLU A O 1
ATOM 3493 N N . PHE A 1 425 ? 11 28.125 12.586 1 74.44 425 PHE A N 1
ATOM 3494 C CA . PHE A 1 425 ? 10.898 28.312 14.031 1 74.44 425 PHE A CA 1
ATOM 3495 C C . PHE A 1 425 ? 12.242 28.062 14.703 1 74.44 425 PHE A C 1
ATOM 3497 O O . PHE A 1 425 ? 12.297 27.688 15.875 1 74.44 425 PHE A O 1
ATOM 3504 N N . VAL A 1 426 ? 13.25 28.047 13.906 1 78.25 426 VAL A N 1
ATOM 3505 C CA . VAL A 1 426 ? 14.586 27.938 14.484 1 78.25 426 VAL A CA 1
ATOM 3506 C C . VAL A 1 426 ? 15.039 29.297 15.016 1 78.25 426 VAL A C 1
ATOM 3508 O O . VAL A 1 426 ? 14.992 30.297 14.297 1 78.25 426 VAL A O 1
ATOM 3511 N N . ARG A 1 427 ? 15.312 29.25 16.375 1 77.12 427 ARG A N 1
ATOM 3512 C CA . ARG A 1 427 ? 15.797 30.469 17.016 1 77.12 427 ARG A CA 1
ATOM 3513 C C . ARG A 1 427 ? 17.016 30.188 17.875 1 77.12 427 ARG A C 1
ATOM 3515 O O . ARG A 1 427 ? 17.172 29.078 18.406 1 77.12 427 ARG A O 1
ATOM 3522 N N . GLY A 1 428 ? 17.969 31.094 17.891 1 68 428 GLY A N 1
ATOM 3523 C CA . GLY A 1 428 ? 19.094 30.938 18.797 1 68 428 GLY A CA 1
ATOM 3524 C C . GLY A 1 428 ? 18.734 31.109 20.25 1 68 428 GLY A C 1
ATOM 3525 O O . GLY A 1 428 ? 17.719 31.734 20.578 1 68 428 GLY A O 1
ATOM 3526 N N . ASP A 1 429 ? 19.203 30.219 21.266 1 58.5 429 ASP A N 1
ATOM 3527 C CA . ASP A 1 429 ? 18.938 30.156 22.688 1 58.5 429 ASP A CA 1
ATOM 3528 C C . ASP A 1 429 ? 18.812 31.562 23.281 1 58.5 429 ASP A C 1
ATOM 3530 O O . ASP A 1 429 ? 17.922 31.812 24.109 1 58.5 429 ASP A O 1
ATOM 3534 N N . GLU A 1 430 ? 19.766 32.406 23.078 1 52.81 430 GLU A N 1
ATOM 3535 C CA . GLU A 1 430 ? 19.828 33.719 23.734 1 52.81 430 GLU A CA 1
ATOM 3536 C C . GLU A 1 430 ? 18.672 34.594 23.281 1 52.81 430 GLU A C 1
ATOM 3538 O O . GLU A 1 430 ? 18.234 35.5 24.031 1 52.81 430 GLU A O 1
ATOM 3543 N N . SER A 1 431 ? 18.156 34.281 22.266 1 51.22 431 SER A N 1
ATOM 3544 C CA . SER A 1 431 ? 17.156 35.156 21.672 1 51.22 431 SER A CA 1
ATOM 3545 C C . SER A 1 431 ? 15.758 34.781 22.156 1 51.22 431 SER A C 1
ATOM 3547 O O . SER A 1 431 ? 14.812 35.562 21.984 1 51.22 431 SER A O 1
ATOM 3549 N N . ARG A 1 432 ? 15.539 33.594 22.734 1 49.56 432 ARG A N 1
ATOM 3550 C CA . ARG A 1 432 ? 14.25 33.156 23.234 1 49.56 432 ARG A CA 1
ATOM 3551 C C . ARG A 1 432 ? 13.773 34.031 24.391 1 49.56 432 ARG A C 1
ATOM 3553 O O . ARG A 1 432 ? 12.57 34.125 24.641 1 49.56 432 ARG A O 1
ATOM 3560 N N . GLN A 1 433 ? 14.719 34.375 25.281 1 47.47 433 GLN A N 1
ATOM 3561 C CA . GLN A 1 433 ? 14.328 35.094 26.484 1 47.47 433 GLN A CA 1
ATOM 3562 C C . GLN A 1 433 ? 13.844 36.5 26.156 1 47.47 433 GLN A C 1
ATOM 3564 O O . GLN A 1 433 ? 13.125 37.125 26.953 1 47.47 433 GLN A O 1
ATOM 3569 N N . THR A 1 434 ? 14.688 37.125 25.297 1 45.66 434 THR A N 1
ATOM 3570 C CA . THR A 1 434 ? 14.453 38.562 25.312 1 45.66 434 THR A CA 1
ATOM 3571 C C . THR A 1 434 ? 13.438 38.969 24.25 1 45.66 434 THR A C 1
ATOM 3573 O O . THR A 1 434 ? 12.445 39.656 24.547 1 45.66 434 THR A O 1
ATOM 3576 N N . ASP A 1 435 ? 13.914 39.625 23.016 1 48.66 435 ASP A N 1
ATOM 3577 C CA . ASP A 1 435 ? 13.414 40.625 22.078 1 48.66 435 ASP A CA 1
ATOM 3578 C C . ASP A 1 435 ? 12.914 39.969 20.797 1 48.66 435 ASP A C 1
ATOM 3580 O O . ASP A 1 435 ? 12.406 40.656 19.906 1 48.66 435 ASP A O 1
ATOM 3584 N N . GLY A 1 436 ? 12.5 39.25 20.188 1 55.28 436 GLY A N 1
ATOM 3585 C CA . GLY A 1 436 ? 11.773 39.844 19.078 1 55.28 436 GLY A CA 1
ATOM 3586 C C . GLY A 1 436 ? 11.414 38.812 18 1 55.28 436 GLY A C 1
ATOM 3587 O O . GLY A 1 436 ? 10.758 39.156 17.016 1 55.28 436 GLY A O 1
ATOM 3588 N N . GLY A 1 437 ? 11.898 37.5 17.641 1 65 437 GLY A N 1
ATOM 3589 C CA . GLY A 1 437 ? 11.516 37.031 16.312 1 65 437 GLY A CA 1
ATOM 3590 C C . GLY A 1 437 ? 10.75 35.719 16.344 1 65 437 GLY A C 1
ATOM 3591 O O . GLY A 1 437 ? 10.711 35.031 17.359 1 65 437 GLY A O 1
ATOM 3592 N N . THR A 1 438 ? 9.852 35.406 15.422 1 68.75 438 THR A N 1
ATOM 3593 C CA . THR A 1 438 ? 9.031 34.219 15.266 1 68.75 438 THR A CA 1
ATOM 3594 C C . THR A 1 438 ? 9.883 33.031 14.852 1 68.75 438 THR A C 1
ATOM 3596 O O . THR A 1 438 ? 9.453 31.875 14.961 1 68.75 438 THR A O 1
ATOM 3599 N N . GLY A 1 439 ? 11.133 33.281 14.445 1 79.56 439 GLY A N 1
ATOM 3600 C CA . GLY A 1 439 ? 11.922 32.25 13.805 1 79.56 439 GLY A CA 1
ATOM 3601 C C . GLY A 1 439 ? 11.398 31.859 12.438 1 79.56 439 GLY A C 1
ATOM 3602 O O . GLY A 1 439 ? 11.773 30.812 11.891 1 79.56 439 GLY A O 1
ATOM 3603 N N . LEU A 1 440 ? 10.492 32.656 11.914 1 87.94 440 LEU A N 1
ATOM 3604 C CA . LEU A 1 440 ? 9.898 32.344 10.609 1 87.94 440 LEU A CA 1
ATOM 3605 C C . LEU A 1 440 ? 10.547 33.188 9.516 1 87.94 440 LEU A C 1
ATOM 3607 O O . LEU A 1 440 ? 10.406 32.906 8.328 1 87.94 440 LEU A O 1
ATOM 3611 N N . GLY A 1 441 ? 11.25 34.188 9.914 1 89.62 441 GLY A N 1
ATOM 3612 C CA . GLY A 1 441 ? 11.781 35.156 8.953 1 89.62 441 GLY A CA 1
ATOM 3613 C C . GLY A 1 441 ? 12.625 34.5 7.871 1 89.62 441 GLY A C 1
ATOM 3614 O O . GLY A 1 441 ? 12.344 34.688 6.68 1 89.62 441 GLY A O 1
ATOM 3615 N N . LEU A 1 442 ? 13.555 33.719 8.297 1 91.94 442 LEU A N 1
ATOM 3616 C CA . LEU A 1 442 ? 14.5 33.125 7.34 1 91.94 442 LEU A CA 1
ATOM 3617 C C . LEU A 1 442 ? 13.844 32 6.547 1 91.94 442 LEU A C 1
ATOM 3619 O O . LEU A 1 442 ? 14.195 31.781 5.387 1 91.94 442 LEU A O 1
ATOM 3623 N N . SER A 1 443 ? 12.945 31.297 7.199 1 91.19 443 SER A N 1
ATOM 3624 C CA . SER A 1 443 ? 12.227 30.266 6.461 1 91.19 443 SER A CA 1
ATOM 3625 C C . SER A 1 443 ? 11.352 30.859 5.371 1 91.19 443 SER A C 1
ATOM 3627 O O . SER A 1 443 ? 11.266 30.328 4.27 1 91.19 443 SER A O 1
ATOM 3629 N N . ILE A 1 444 ? 10.688 31.938 5.695 1 92.56 444 ILE A N 1
ATOM 3630 C CA . ILE A 1 444 ? 9.891 32.688 4.715 1 92.56 444 ILE A CA 1
ATOM 3631 C C . ILE A 1 444 ? 10.789 33.156 3.574 1 92.56 444 ILE A C 1
ATOM 3633 O O . ILE A 1 444 ? 10.445 33 2.4 1 92.56 444 ILE A O 1
ATOM 3637 N N . THR A 1 445 ? 11.961 33.656 3.961 1 95.69 445 THR A N 1
ATOM 3638 C CA . THR A 1 445 ? 12.93 34.125 2.975 1 95.69 445 THR A CA 1
ATOM 3639 C C . THR A 1 445 ? 13.328 32.969 2.033 1 95.69 445 THR A C 1
ATOM 3641 O O . THR A 1 445 ? 13.336 33.156 0.813 1 95.69 445 THR A O 1
ATOM 3644 N N . LYS A 1 446 ? 13.641 31.906 2.568 1 95.19 446 LYS A N 1
ATOM 3645 C CA . LYS A 1 446 ? 14.031 30.75 1.776 1 95.19 446 LYS A CA 1
ATOM 3646 C C . LYS A 1 446 ? 12.93 30.375 0.783 1 95.19 446 LYS A C 1
ATOM 3648 O O . LYS A 1 446 ? 13.203 30.156 -0.4 1 95.19 446 LYS A O 1
ATOM 3653 N N . LYS A 1 447 ? 11.688 30.312 1.227 1 93 447 LYS A N 1
ATOM 3654 C CA . LYS A 1 447 ? 10.562 29.953 0.375 1 93 447 LYS A CA 1
ATOM 3655 C C . LYS A 1 447 ? 10.383 30.953 -0.76 1 93 447 LYS A C 1
ATOM 3657 O O . LYS A 1 447 ? 10.117 30.562 -1.9 1 93 447 LYS A O 1
ATOM 3662 N N . ILE A 1 448 ? 10.5 32.188 -0.401 1 94.94 448 ILE A N 1
ATOM 3663 C CA . ILE A 1 448 ? 10.352 33.25 -1.395 1 94.94 448 ILE A CA 1
ATOM 3664 C C . ILE A 1 448 ? 11.422 33.094 -2.473 1 94.94 448 ILE A C 1
ATOM 3666 O O . ILE A 1 448 ? 11.117 33.125 -3.668 1 94.94 448 ILE A O 1
ATOM 3670 N N . ILE A 1 449 ? 12.633 32.906 -2.082 1 96.31 449 ILE A N 1
ATOM 3671 C CA . ILE A 1 449 ? 13.758 32.812 -3.004 1 96.31 449 ILE A CA 1
ATOM 3672 C C . ILE A 1 449 ? 13.641 31.562 -3.859 1 96.31 449 ILE A C 1
ATOM 3674 O O . ILE A 1 449 ? 13.883 31.594 -5.07 1 96.31 449 ILE A O 1
ATOM 3678 N N . GLU A 1 450 ? 13.273 30.5 -3.26 1 94.25 450 GLU A N 1
ATOM 3679 C CA . GLU A 1 450 ? 13.094 29.25 -3.99 1 94.25 450 GLU A CA 1
ATOM 3680 C C . GLU A 1 450 ? 12.023 29.375 -5.066 1 94.25 450 GLU A C 1
ATOM 3682 O O . GLU A 1 450 ? 12.164 28.844 -6.164 1 94.25 450 GLU A O 1
ATOM 3687 N N . ASN A 1 451 ? 10.977 30.062 -4.742 1 93.5 451 ASN A N 1
ATOM 3688 C CA . ASN A 1 451 ? 9.906 30.266 -5.711 1 93.5 451 ASN A CA 1
ATOM 3689 C C . ASN A 1 451 ? 10.312 31.25 -6.805 1 93.5 451 ASN A C 1
ATOM 3691 O O . ASN A 1 451 ? 9.609 31.406 -7.801 1 93.5 451 ASN A O 1
ATOM 3695 N N . HIS A 1 452 ? 11.383 31.891 -6.57 1 94.25 452 HIS A N 1
ATOM 3696 C CA . HIS A 1 452 ? 11.984 32.719 -7.602 1 94.25 452 HIS A CA 1
ATOM 3697 C C . HIS A 1 452 ? 13.109 31.984 -8.328 1 94.25 452 HIS A C 1
ATOM 3699 O O . HIS A 1 452 ? 13.984 32.594 -8.93 1 94.25 452 HIS A O 1
ATOM 3705 N N . ASN A 1 453 ? 13.156 30.609 -8.156 1 93 453 ASN A N 1
ATOM 3706 C CA . ASN A 1 453 ? 14.148 29.734 -8.758 1 93 453 ASN A CA 1
ATOM 3707 C C . ASN A 1 453 ? 15.555 30.047 -8.273 1 93 453 ASN A C 1
ATOM 3709 O O . ASN A 1 453 ? 16.5 30.031 -9.062 1 93 453 ASN A O 1
ATOM 3713 N N . GLY A 1 454 ? 15.617 30.516 -7.07 1 95.44 454 GLY A N 1
ATOM 3714 C CA . GLY A 1 454 ? 16.906 30.828 -6.461 1 95.44 454 GLY A CA 1
ATOM 3715 C C . GLY A 1 454 ? 17.219 29.984 -5.242 1 95.44 454 GLY A C 1
ATOM 3716 O O . GLY A 1 454 ? 16.469 29.047 -4.926 1 95.44 454 GLY A O 1
ATOM 3717 N N . ILE A 1 455 ? 18.469 30.281 -4.738 1 96.12 455 ILE A N 1
ATOM 3718 C CA . ILE A 1 455 ? 18.891 29.578 -3.529 1 96.12 455 ILE A CA 1
ATOM 3719 C C . ILE A 1 455 ? 19.469 30.594 -2.531 1 96.12 455 ILE A C 1
ATOM 3721 O O . ILE A 1 455 ? 20.062 31.594 -2.926 1 96.12 455 ILE A O 1
ATOM 3725 N N . ILE A 1 456 ? 19.156 30.359 -1.267 1 96.69 456 ILE A N 1
ATOM 3726 C CA . ILE A 1 456 ? 19.734 31.156 -0.199 1 96.69 456 ILE A CA 1
ATOM 3727 C C . ILE A 1 456 ? 20.656 30.281 0.658 1 96.69 456 ILE A C 1
ATOM 3729 O O . ILE A 1 456 ? 20.328 29.125 0.938 1 96.69 456 ILE A O 1
ATOM 3733 N N . GLU A 1 457 ? 21.812 30.797 0.999 1 95.81 457 GLU A N 1
ATOM 3734 C CA . GLU A 1 457 ? 22.766 30.047 1.799 1 95.81 457 GLU A CA 1
ATOM 3735 C C . GLU A 1 457 ? 23.438 30.938 2.848 1 95.81 457 GLU A C 1
ATOM 3737 O O . GLU A 1 457 ? 23.5 32.156 2.684 1 95.81 457 GLU A O 1
ATOM 3742 N N . LEU A 1 458 ? 23.75 30.312 3.906 1 94.75 458 LEU A N 1
ATOM 3743 C CA . LEU A 1 458 ? 24.609 30.938 4.918 1 94.75 458 LEU A CA 1
ATOM 3744 C C . LEU A 1 458 ? 26.062 30.594 4.676 1 94.75 458 LEU A C 1
ATOM 3746 O O . LEU A 1 458 ? 26.453 29.422 4.68 1 94.75 458 LEU A O 1
ATOM 3750 N N . LEU A 1 459 ? 26.812 31.578 4.359 1 93.06 459 LEU A N 1
ATOM 3751 C CA . LEU A 1 459 ? 28.234 31.359 4.074 1 93.06 459 LEU A CA 1
ATOM 3752 C C . LEU A 1 459 ? 29.078 31.547 5.328 1 93.06 459 LEU A C 1
ATOM 3754 O O . LEU A 1 459 ? 28.672 32.25 6.254 1 93.06 459 LEU A O 1
ATOM 3758 N N . ASP A 1 460 ? 30.25 30.875 5.309 1 85.12 460 ASP A N 1
ATOM 3759 C CA . ASP A 1 460 ? 31.188 31.016 6.418 1 85.12 460 ASP A CA 1
ATOM 3760 C C . ASP A 1 460 ? 31.797 32.406 6.434 1 85.12 460 ASP A C 1
ATOM 3762 O O . ASP A 1 460 ? 32.125 32.969 5.383 1 85.12 460 ASP A O 1
ATOM 3766 N N . SER A 1 461 ? 31.594 33.062 7.543 1 78.38 461 SER A N 1
ATOM 3767 C CA . SER A 1 461 ? 32.188 34.375 7.727 1 78.38 461 SER A CA 1
ATOM 3768 C C . SER A 1 461 ? 33.094 34.406 8.969 1 78.38 461 SER A C 1
ATOM 3770 O O . SER A 1 461 ? 32.875 33.656 9.906 1 78.38 461 SER A O 1
ATOM 3772 N N . LYS A 1 462 ? 34.219 35.125 8.797 1 74.56 462 LYS A N 1
ATOM 3773 C CA . LYS A 1 462 ? 35.156 35.25 9.922 1 74.56 462 LYS A CA 1
ATOM 3774 C C . LYS A 1 462 ? 34.469 35.938 11.109 1 74.56 462 LYS A C 1
ATOM 3776 O O . LYS A 1 462 ? 34.688 35.531 12.258 1 74.56 462 LYS A O 1
ATOM 3781 N N . LYS A 1 463 ? 33.719 36.938 10.875 1 82.31 463 LYS A N 1
ATOM 3782 C CA . LYS A 1 463 ? 32.969 37.688 11.883 1 82.31 463 LYS A CA 1
ATOM 3783 C C . LYS A 1 463 ? 31.531 37.938 11.43 1 82.31 463 LYS A C 1
ATOM 3785 O O . LYS A 1 463 ? 31.297 38.281 10.266 1 82.31 463 LYS A O 1
ATOM 3790 N N . GLY A 1 464 ? 30.609 37.688 12.266 1 90 464 GLY A N 1
ATOM 3791 C CA . GLY A 1 464 ? 29.203 38 11.984 1 90 464 GLY A CA 1
ATOM 3792 C C . GLY A 1 464 ? 28.516 36.969 11.133 1 90 464 GLY A C 1
ATOM 3793 O O . GLY A 1 464 ? 28.812 35.75 11.25 1 90 464 GLY A O 1
ATOM 3794 N N . ALA A 1 465 ? 27.578 37.281 10.328 1 92.38 465 ALA A N 1
ATOM 3795 C CA . ALA A 1 465 ? 26.781 36.406 9.484 1 92.38 465 ALA A CA 1
ATOM 3796 C C . ALA A 1 465 ? 26.766 36.906 8.039 1 92.38 465 ALA A C 1
ATOM 3798 O O . ALA A 1 465 ? 26.672 38.094 7.785 1 92.38 465 ALA A O 1
ATOM 3799 N N . LYS A 1 466 ? 26.953 36.031 7.148 1 94.94 466 LYS A N 1
ATOM 3800 C CA . LYS A 1 466 ? 26.922 36.344 5.723 1 94.94 466 LYS A CA 1
ATOM 3801 C C . LYS A 1 466 ? 25.875 35.469 5.004 1 94.94 466 LYS A C 1
ATOM 3803 O O . LYS A 1 466 ? 26.031 34.25 4.922 1 94.94 466 LYS A O 1
ATOM 3808 N N . PHE A 1 467 ? 24.891 36.094 4.465 1 96.38 467 PHE A N 1
ATOM 3809 C CA . PHE A 1 467 ? 23.859 35.406 3.686 1 96.38 467 PHE A CA 1
ATOM 3810 C C . PHE A 1 467 ? 24.031 35.719 2.197 1 96.38 467 PHE A C 1
ATOM 3812 O O . PHE A 1 467 ? 24.281 36.844 1.805 1 96.38 467 PHE A O 1
ATOM 3819 N N . ARG A 1 468 ? 23.953 34.656 1.342 1 97.31 468 ARG A N 1
ATOM 3820 C CA . ARG A 1 468 ? 24.016 34.844 -0.106 1 97.31 468 ARG A CA 1
ATOM 3821 C C . ARG A 1 468 ? 22.75 34.312 -0.778 1 97.31 468 ARG A C 1
ATOM 3823 O O . ARG A 1 468 ? 22.344 33.188 -0.554 1 97.31 468 ARG A O 1
ATOM 3830 N N . ILE A 1 469 ? 22.125 35.188 -1.484 1 97.25 469 ILE A N 1
ATOM 3831 C CA . ILE A 1 469 ? 20.984 34.812 -2.326 1 97.25 469 ILE A CA 1
ATOM 3832 C C . ILE A 1 469 ? 21.438 34.688 -3.779 1 97.25 469 ILE A C 1
ATOM 3834 O O . ILE A 1 469 ? 22.016 35.625 -4.332 1 97.25 469 ILE A O 1
ATOM 3838 N N . LYS A 1 470 ? 21.25 33.531 -4.387 1 96.38 470 LYS A N 1
ATOM 3839 C CA . LYS A 1 470 ? 21.562 33.312 -5.793 1 96.38 470 LYS A CA 1
ATOM 3840 C C . LYS A 1 470 ? 20.297 33.156 -6.625 1 96.38 470 LYS A C 1
ATOM 3842 O O . LYS A 1 470 ? 19.5 32.25 -6.379 1 96.38 470 LYS A O 1
ATOM 3847 N N . ILE A 1 471 ? 20.109 34 -7.543 1 94.75 471 ILE A N 1
ATOM 3848 C CA . ILE A 1 471 ? 18.953 33.906 -8.43 1 94.75 471 ILE A CA 1
ATOM 3849 C C . ILE A 1 471 ? 19.422 33.594 -9.852 1 94.75 471 ILE A C 1
ATOM 3851 O O . ILE A 1 471 ? 20.297 34.281 -10.383 1 94.75 471 ILE A O 1
ATOM 3855 N N . ARG A 1 472 ? 18.781 32.656 -10.445 1 92 472 ARG A N 1
ATOM 3856 C CA . ARG A 1 472 ? 19.156 32.281 -11.805 1 92 472 ARG A CA 1
ATOM 3857 C C . ARG A 1 472 ? 18.656 33.312 -12.812 1 92 472 ARG A C 1
ATOM 3859 O O . ARG A 1 472 ? 17.531 33.812 -12.695 1 92 472 ARG A O 1
ATOM 3866 N N . LYS A 1 473 ? 19.484 33.562 -13.758 1 86.88 473 LYS A N 1
ATOM 3867 C CA . LYS A 1 473 ? 19.156 34.531 -14.805 1 86.88 473 LYS A CA 1
ATOM 3868 C C . LYS A 1 473 ? 18.109 33.969 -15.758 1 86.88 473 LYS A C 1
ATOM 3870 O O . LYS A 1 473 ? 18.062 32.781 -16 1 86.88 473 LYS A O 1
ATOM 3875 N N . MET B 1 1 ? -12.445 -9.898 12.336 1 28.23 1 MET B N 1
ATOM 3876 C CA . MET B 1 1 ? -12.555 -9.211 11.055 1 28.23 1 MET B CA 1
ATOM 3877 C C . MET B 1 1 ? -12.562 -10.203 9.898 1 28.23 1 MET B C 1
ATOM 3879 O O . MET B 1 1 ? -11.523 -10.742 9.523 1 28.23 1 MET B O 1
ATOM 3883 N N . LYS B 1 2 ? -13.766 -10.945 9.773 1 33.78 2 LYS B N 1
ATOM 3884 C CA . LYS B 1 2 ? -14.242 -11.891 8.773 1 33.78 2 LYS B CA 1
ATOM 3885 C C . LYS B 1 2 ? -13.82 -11.461 7.367 1 33.78 2 LYS B C 1
ATOM 3887 O O . LYS B 1 2 ? -13.555 -10.281 7.129 1 33.78 2 LYS B O 1
ATOM 3892 N N . LYS B 1 3 ? -13.609 -12.555 6.535 1 39.22 3 LYS B N 1
ATOM 3893 C CA . LYS B 1 3 ? -13.383 -12.492 5.094 1 39.22 3 LYS B CA 1
ATOM 3894 C C . LYS B 1 3 ? -14.32 -11.477 4.438 1 39.22 3 LYS B C 1
ATOM 3896 O O . LYS B 1 3 ? -15.531 -11.695 4.387 1 39.22 3 LYS B O 1
ATOM 3901 N N . ILE B 1 4 ? -14.031 -10.266 4.605 1 38.09 4 ILE B N 1
ATOM 3902 C CA . ILE B 1 4 ? -14.93 -9.234 4.102 1 38.09 4 ILE B CA 1
ATOM 3903 C C . ILE B 1 4 ? -15.484 -9.648 2.74 1 38.09 4 ILE B C 1
ATOM 3905 O O . ILE B 1 4 ? -16.641 -9.359 2.42 1 38.09 4 ILE B O 1
ATOM 3909 N N . PHE B 1 5 ? -14.672 -10.078 1.726 1 42.38 5 PHE B N 1
ATOM 3910 C CA . PHE B 1 5 ? -15.289 -10.109 0.405 1 42.38 5 PHE B CA 1
ATOM 3911 C C . PHE B 1 5 ? -15.656 -11.531 0.012 1 42.38 5 PHE B C 1
ATOM 3913 O O . PHE B 1 5 ? -14.789 -12.406 -0.058 1 42.38 5 PHE B O 1
ATOM 3920 N N . ARG B 1 6 ? -16.953 -11.844 0.472 1 43.06 6 ARG B N 1
ATOM 3921 C CA . ARG B 1 6 ? -17.578 -13.039 -0.09 1 43.06 6 ARG B CA 1
ATOM 3922 C C . ARG B 1 6 ? -17.656 -12.953 -1.61 1 43.06 6 ARG B C 1
ATOM 3924 O O . ARG B 1 6 ? -18.375 -12.109 -2.156 1 43.06 6 ARG B O 1
ATOM 3931 N N . PHE B 1 7 ? -16.75 -13.555 -2.283 1 44.12 7 PHE B N 1
ATOM 3932 C CA . PHE B 1 7 ? -16.547 -13.695 -3.719 1 44.12 7 PHE B CA 1
ATOM 3933 C C . PHE B 1 7 ? -17.656 -14.508 -4.355 1 44.12 7 PHE B C 1
ATOM 3935 O O . PHE B 1 7 ? -17.859 -15.68 -4.012 1 44.12 7 PHE B O 1
ATOM 3942 N N . ASN B 1 8 ? -18.797 -13.906 -4.891 1 43.38 8 ASN B N 1
ATOM 3943 C CA . ASN B 1 8 ? -19.875 -14.602 -5.566 1 43.38 8 ASN B CA 1
ATOM 3944 C C . ASN B 1 8 ? -19.359 -15.531 -6.656 1 43.38 8 ASN B C 1
ATOM 3946 O O . ASN B 1 8 ? -20.047 -16.453 -7.082 1 43.38 8 ASN B O 1
ATOM 3950 N N . ARG B 1 9 ? -19.016 -14.844 -8.141 1 44.97 9 ARG B N 1
ATOM 3951 C CA . ARG B 1 9 ? -19.047 -15.562 -9.414 1 44.97 9 ARG B CA 1
ATOM 3952 C C . ARG B 1 9 ? -18.234 -16.844 -9.344 1 44.97 9 ARG B C 1
ATOM 3954 O O . ARG B 1 9 ? -17.266 -16.922 -8.578 1 44.97 9 ARG B O 1
ATOM 3961 N N . LYS B 1 10 ? -18.578 -17.844 -10.266 1 52.44 10 LYS B N 1
ATOM 3962 C CA . LYS B 1 10 ? -18.172 -19.25 -10.359 1 52.44 10 LYS B CA 1
ATOM 3963 C C . LYS B 1 10 ? -16.688 -19.359 -10.703 1 52.44 10 LYS B C 1
ATOM 3965 O O . LYS B 1 10 ? -16.328 -19.656 -11.844 1 52.44 10 LYS B O 1
ATOM 3970 N N . LYS B 1 11 ? -15.688 -18.562 -10.195 1 68.75 11 LYS B N 1
ATOM 3971 C CA . LYS B 1 11 ? -14.258 -18.406 -10.438 1 68.75 11 LYS B CA 1
ATOM 3972 C C . LYS B 1 11 ? -13.508 -19.703 -10.102 1 68.75 11 LYS B C 1
ATOM 3974 O O . LYS B 1 11 ? -13.766 -20.328 -9.078 1 68.75 11 LYS B O 1
ATOM 3979 N N . GLU B 1 12 ? -12.727 -19.984 -11.141 1 85.62 12 GLU B N 1
ATOM 3980 C CA . GLU B 1 12 ? -12.055 -21.266 -11.039 1 85.62 12 GLU B CA 1
ATOM 3981 C C . GLU B 1 12 ? -10.914 -21.219 -10.023 1 85.62 12 GLU B C 1
ATOM 3983 O O . GLU B 1 12 ? -10.109 -20.297 -10.039 1 85.62 12 GLU B O 1
ATOM 3988 N N . LYS B 1 13 ? -10.953 -22.188 -9.109 1 92.12 13 LYS B N 1
ATOM 3989 C CA . LYS B 1 13 ? -9.898 -22.312 -8.109 1 92.12 13 LYS B CA 1
ATOM 3990 C C . LYS B 1 13 ? -8.602 -22.812 -8.734 1 92.12 13 LYS B C 1
ATOM 3992 O O . LYS B 1 13 ? -8.625 -23.5 -9.758 1 92.12 13 LYS B O 1
ATOM 3997 N N . LEU B 1 14 ? -7.516 -22.406 -8.203 1 93.12 14 LEU B N 1
ATOM 3998 C CA . LEU B 1 14 ? -6.195 -22.797 -8.688 1 93.12 14 LEU B CA 1
ATOM 3999 C C . LEU B 1 14 ? -6.07 -24.312 -8.758 1 93.12 14 LEU B C 1
ATOM 4001 O O . LEU B 1 14 ? -5.52 -24.844 -9.719 1 93.12 14 LEU B O 1
ATOM 4005 N N . ILE B 1 15 ? -6.648 -24.984 -7.754 1 93.69 15 ILE B N 1
ATOM 4006 C CA . ILE B 1 15 ? -6.578 -26.438 -7.707 1 93.69 15 ILE B CA 1
ATOM 4007 C C . ILE B 1 15 ? -7.293 -27.031 -8.922 1 93.69 15 ILE B C 1
ATOM 4009 O O . ILE B 1 15 ? -6.832 -28.016 -9.5 1 93.69 15 ILE B O 1
ATOM 4013 N N . VAL B 1 16 ? -8.367 -26.5 -9.297 1 94.25 16 VAL B N 1
ATOM 4014 C CA . VAL B 1 16 ? -9.148 -26.984 -10.422 1 94.25 16 VAL B CA 1
ATOM 4015 C C . VAL B 1 16 ? -8.383 -26.734 -11.727 1 94.25 16 VAL B C 1
ATOM 4017 O O . VAL B 1 16 ? -8.328 -27.609 -12.594 1 94.25 16 VAL B O 1
ATOM 4020 N N . SER B 1 17 ? -7.801 -25.578 -11.883 1 93.75 17 SER B N 1
ATOM 4021 C CA . SER B 1 17 ? -7.031 -25.25 -13.086 1 93.75 17 SER B CA 1
ATOM 4022 C C . SER B 1 17 ? -5.828 -26.188 -13.234 1 93.75 17 SER B C 1
ATOM 4024 O O . SER B 1 17 ? -5.555 -26.688 -14.32 1 93.75 17 SER B O 1
ATOM 4026 N N . VAL B 1 18 ? -5.098 -26.469 -12.141 1 93.94 18 VAL B N 1
ATOM 4027 C CA . VAL B 1 18 ? -3.932 -27.359 -12.148 1 93.94 18 VAL B CA 1
ATOM 4028 C C . VAL B 1 18 ? -4.363 -28.781 -12.477 1 93.94 18 VAL B C 1
ATOM 4030 O O . VAL B 1 18 ? -3.721 -29.469 -13.281 1 93.94 18 VAL B O 1
ATOM 4033 N N . PHE B 1 19 ? -5.453 -29.188 -11.906 1 94.94 19 PHE B N 1
ATOM 4034 C CA . PHE B 1 19 ? -6.016 -30.516 -12.172 1 94.94 19 PHE B CA 1
ATOM 4035 C C . PHE B 1 19 ? -6.312 -30.672 -13.664 1 94.94 19 PHE B C 1
ATOM 4037 O O . PHE B 1 19 ? -5.922 -31.672 -14.266 1 94.94 19 PHE B O 1
ATOM 4044 N N . LYS B 1 20 ? -6.977 -29.719 -14.211 1 94.38 20 LYS B N 1
ATOM 4045 C CA . LYS B 1 20 ? -7.316 -29.766 -15.633 1 94.38 20 LYS B CA 1
ATOM 4046 C C . LYS B 1 20 ? -6.062 -29.859 -16.5 1 94.38 20 LYS B C 1
ATOM 4048 O O . LYS B 1 20 ? -6.062 -30.547 -17.531 1 94.38 20 LYS B O 1
ATOM 4053 N N . ARG B 1 21 ? -5.012 -29.25 -16.125 1 94 21 ARG B N 1
ATOM 4054 C CA . ARG B 1 21 ? -3.773 -29.25 -16.891 1 94 21 ARG B CA 1
ATOM 4055 C C . ARG B 1 21 ? -3.096 -30.625 -16.828 1 94 21 ARG B C 1
ATOM 4057 O O . ARG B 1 21 ? -2.613 -31.125 -17.844 1 94 21 ARG B O 1
ATOM 4064 N N . TYR B 1 22 ? -3.105 -31.203 -15.633 1 94.81 22 TYR B N 1
ATOM 4065 C CA . TYR B 1 22 ? -2.527 -32.531 -15.5 1 94.81 22 TYR B CA 1
ATOM 4066 C C . TYR B 1 22 ? -3.342 -33.562 -16.281 1 94.81 22 TYR B C 1
ATOM 4068 O O . TYR B 1 22 ? -2.781 -34.469 -16.906 1 94.81 22 TYR B O 1
ATOM 4076 N N . VAL B 1 23 ? -4.672 -33.344 -16.203 1 93.94 23 VAL B N 1
ATOM 4077 C CA . VAL B 1 23 ? -5.547 -34.25 -16.953 1 93.94 23 VAL B CA 1
ATOM 4078 C C . VAL B 1 23 ? -5.266 -34.125 -18.438 1 93.94 23 VAL B C 1
ATOM 4080 O O . VAL B 1 23 ? -5.074 -35.156 -19.125 1 93.94 23 VAL B O 1
ATOM 4083 N N . SER B 1 24 ? -5.23 -32.875 -18.953 1 94.88 24 SER B N 1
ATOM 4084 C CA . SER B 1 24 ? -4.953 -32.656 -20.375 1 94.88 24 SER B CA 1
ATOM 4085 C C . SER B 1 24 ? -3.576 -33.188 -20.766 1 94.88 24 SER B C 1
ATOM 4087 O O . SER B 1 24 ? -3.402 -33.75 -21.844 1 94.88 24 SER B O 1
ATOM 4089 N N . PHE B 1 25 ? -2.609 -33.094 -19.844 1 94.94 25 PHE B N 1
ATOM 4090 C CA . PHE B 1 25 ? -1.256 -33.594 -20.078 1 94.94 25 PHE B CA 1
ATOM 4091 C C . PHE B 1 25 ? -1.247 -35.094 -20.234 1 94.94 25 PHE B C 1
ATOM 4093 O O . PHE B 1 25 ? -0.622 -35.625 -21.141 1 94.94 25 PHE B O 1
ATOM 4100 N N . VAL B 1 26 ? -1.99 -35.781 -19.391 1 93.5 26 VAL B N 1
ATOM 4101 C CA . VAL B 1 26 ? -2.049 -37.25 -19.422 1 93.5 26 VAL B CA 1
ATOM 4102 C C . VAL B 1 26 ? -2.752 -37.688 -20.703 1 93.5 26 VAL B C 1
ATOM 4104 O O . VAL B 1 26 ? -2.355 -38.688 -21.297 1 93.5 26 VAL B O 1
ATOM 4107 N N . ILE B 1 27 ? -3.764 -36.969 -21.109 1 92.38 27 ILE B N 1
ATOM 4108 C CA . ILE B 1 27 ? -4.473 -37.281 -22.344 1 92.38 27 ILE B CA 1
ATOM 4109 C C . ILE B 1 27 ? -3.521 -37.188 -23.531 1 92.38 27 ILE B C 1
ATOM 4111 O O . ILE B 1 27 ? -3.48 -38.094 -24.375 1 92.38 27 ILE B O 1
ATOM 4115 N N . VAL B 1 28 ? -2.709 -36.125 -23.594 1 93.38 28 VAL B N 1
ATOM 4116 C CA . VAL B 1 28 ? -1.753 -35.938 -24.688 1 93.38 28 VAL B CA 1
ATOM 4117 C C . VAL B 1 28 ? -0.705 -37.062 -24.656 1 93.38 28 VAL B C 1
ATOM 4119 O O . VAL B 1 28 ? -0.344 -37.594 -25.703 1 93.38 28 VAL B O 1
ATOM 4122 N N . LEU B 1 29 ? -0.217 -37.438 -23.422 1 92.44 29 LEU B N 1
ATOM 4123 C CA . LEU B 1 29 ? 0.74 -38.531 -23.297 1 92.44 29 LEU B CA 1
ATOM 4124 C C . LEU B 1 29 ? 0.126 -39.844 -23.75 1 92.44 29 LEU B C 1
ATOM 4126 O O . LEU B 1 29 ? 0.799 -40.688 -24.375 1 92.44 29 LEU B O 1
ATOM 4130 N N . GLY B 1 30 ? -1.219 -40 -23.406 1 90.12 30 GLY B N 1
ATOM 4131 C CA . GLY B 1 30 ? -1.932 -41.156 -23.859 1 90.12 30 GLY B CA 1
ATOM 4132 C C . GLY B 1 30 ? -2.02 -41.281 -25.375 1 90.12 30 GLY B C 1
ATOM 4133 O O . GLY B 1 30 ? -1.863 -42.375 -25.938 1 90.12 30 GLY B O 1
ATOM 4134 N N . ILE B 1 31 ? -2.184 -40.156 -26.016 1 91.19 31 ILE B N 1
ATOM 4135 C CA . ILE B 1 31 ? -2.262 -40.125 -27.469 1 91.19 31 ILE B CA 1
ATOM 4136 C C . ILE B 1 31 ? -0.903 -40.469 -28.062 1 91.19 31 ILE B C 1
ATOM 4138 O O . ILE B 1 31 ? -0.825 -41.25 -29.031 1 91.19 31 ILE B O 1
ATOM 4142 N N . VAL B 1 32 ? 0.187 -39.938 -27.5 1 91.31 32 VAL B N 1
ATOM 4143 C CA . VAL B 1 32 ? 1.535 -40.219 -27.969 1 91.31 32 VAL B CA 1
ATOM 4144 C C . VAL B 1 32 ? 1.802 -41.719 -27.844 1 91.31 32 VAL B C 1
ATOM 4146 O O . VAL B 1 32 ? 2.299 -42.344 -28.781 1 91.31 32 VAL B O 1
ATOM 4149 N N . CYS B 1 33 ? 1.354 -42.344 -26.703 1 87.88 33 CYS B N 1
ATOM 4150 C CA . CYS B 1 33 ? 1.552 -43.75 -26.484 1 87.88 33 CYS B CA 1
ATOM 4151 C C . CYS B 1 33 ? 0.705 -44.594 -27.438 1 87.88 33 CYS B C 1
ATOM 4153 O O . CYS B 1 33 ? 1.158 -45.625 -27.953 1 87.88 33 CYS B O 1
ATOM 4155 N N . SER B 1 34 ? -0.502 -44.094 -27.75 1 86.31 34 SER B N 1
ATOM 4156 C CA . SER B 1 34 ? -1.396 -44.812 -28.656 1 86.31 34 SER B CA 1
ATOM 4157 C C . SER B 1 34 ? -0.864 -44.812 -30.078 1 86.31 34 SER B C 1
ATOM 4159 O O . SER B 1 34 ? -0.917 -45.812 -30.781 1 86.31 34 SER B O 1
ATOM 4161 N N . ILE B 1 35 ? -0.327 -43.688 -30.469 1 89.5 35 ILE B N 1
ATOM 4162 C CA . ILE B 1 35 ? 0.241 -43.594 -31.812 1 89.5 35 ILE B CA 1
ATOM 4163 C C . ILE B 1 35 ? 1.464 -44.5 -31.938 1 89.5 35 ILE B C 1
ATOM 4165 O O . ILE B 1 35 ? 1.636 -45.188 -32.938 1 89.5 35 ILE B O 1
ATOM 4169 N N . ALA B 1 36 ? 2.332 -44.469 -30.859 1 87 36 ALA B N 1
ATOM 4170 C CA . ALA B 1 36 ? 3.506 -45.344 -30.828 1 87 36 ALA B CA 1
ATOM 4171 C C . ALA B 1 36 ? 3.105 -46.812 -30.906 1 87 36 ALA B C 1
ATOM 4173 O O . ALA B 1 36 ? 3.695 -47.594 -31.672 1 87 36 ALA B O 1
ATOM 4174 N N . TYR B 1 37 ? 2.031 -47.156 -30.203 1 81 37 TYR B N 1
ATOM 4175 C CA . TYR B 1 37 ? 1.55 -48.531 -30.188 1 81 37 TYR B CA 1
ATOM 4176 C C . TYR B 1 37 ? 1.011 -48.906 -31.562 1 81 37 TYR B C 1
ATOM 4178 O O . TYR B 1 37 ? 1.286 -50 -32.062 1 81 37 TYR B O 1
ATOM 4186 N N . LEU B 1 38 ? 0.256 -48.031 -32.156 1 82.88 38 LEU B N 1
ATOM 4187 C CA . LEU B 1 38 ? -0.323 -48.281 -33.469 1 82.88 38 LEU B CA 1
ATOM 4188 C C . LEU B 1 38 ? 0.769 -48.438 -34.531 1 82.88 38 LEU B C 1
ATOM 4190 O O . LEU B 1 38 ? 0.675 -49.312 -35.406 1 82.88 38 LEU B O 1
ATOM 4194 N N . TYR B 1 39 ? 1.825 -47.688 -34.375 1 85 39 TYR B N 1
ATOM 4195 C CA . TYR B 1 39 ? 2.938 -47.781 -35.312 1 85 39 TYR B CA 1
ATOM 4196 C C . TYR B 1 39 ? 3.639 -49.125 -35.219 1 85 39 TYR B C 1
ATOM 4198 O O . TYR B 1 39 ? 3.943 -49.75 -36.219 1 85 39 TYR B O 1
ATOM 4206 N N . ILE B 1 40 ? 3.822 -49.562 -34 1 80.88 40 ILE B N 1
ATOM 4207 C CA . ILE B 1 40 ? 4.484 -50.844 -33.75 1 80.88 40 ILE B CA 1
ATOM 4208 C C . ILE B 1 40 ? 3.6 -52 -34.281 1 80.88 40 ILE B C 1
ATOM 4210 O O . ILE B 1 40 ? 4.09 -52.938 -34.906 1 80.88 40 ILE B O 1
ATOM 4214 N N . ALA B 1 41 ? 2.25 -51.844 -34.125 1 74.38 41 ALA B N 1
ATOM 4215 C CA . ALA B 1 41 ? 1.303 -52.875 -34.531 1 74.38 41 ALA B CA 1
ATOM 4216 C C . ALA B 1 41 ? 1.271 -53.031 -36.062 1 74.38 41 ALA B C 1
ATOM 4218 O O . ALA B 1 41 ? 1.087 -54.125 -36.594 1 74.38 41 ALA B O 1
ATOM 4219 N N . LEU B 1 42 ? 1.602 -52.031 -36.688 1 77.44 42 LEU B N 1
ATOM 4220 C CA . LEU B 1 42 ? 1.532 -52.031 -38.156 1 77.44 42 LEU B CA 1
ATOM 4221 C C . LEU B 1 42 ? 2.875 -52.406 -38.75 1 77.44 42 LEU B C 1
ATOM 4223 O O . LEU B 1 42 ? 2.922 -53.094 -39.781 1 77.44 42 LEU B O 1
ATOM 4227 N N . GLU B 1 43 ? 3.988 -51.969 -38.125 1 77.56 43 GLU B N 1
ATOM 4228 C CA . GLU B 1 43 ? 5.312 -52.125 -38.719 1 77.56 43 GLU B CA 1
ATOM 4229 C C . GLU B 1 43 ? 5.934 -53.469 -38.344 1 77.56 43 GLU B C 1
ATOM 4231 O O . GLU B 1 43 ? 6.695 -54.062 -39.125 1 77.56 43 GLU B O 1
ATOM 4236 N N . LEU B 1 44 ? 5.559 -54 -37.125 1 73 44 LEU B N 1
ATOM 4237 C CA . LEU B 1 44 ? 6.203 -55.188 -36.594 1 73 44 LEU B CA 1
ATOM 4238 C C . LEU B 1 44 ? 5.941 -56.375 -37.5 1 73 44 LEU B C 1
ATOM 4240 O O . LEU B 1 44 ? 6.859 -57.156 -37.812 1 73 44 LEU B O 1
ATOM 4244 N N . PRO B 1 45 ? 4.645 -56.531 -37.938 1 63.97 45 PRO B N 1
ATOM 4245 C CA . PRO B 1 45 ? 4.41 -57.688 -38.844 1 63.97 45 PRO B CA 1
ATOM 4246 C C . PRO B 1 45 ? 5.223 -57.594 -40.125 1 63.97 45 PRO B C 1
ATOM 4248 O O . PRO B 1 45 ? 5.68 -58.594 -40.656 1 63.97 45 PRO B O 1
ATOM 4251 N N . LYS B 1 46 ? 5.484 -56.531 -40.562 1 70.88 46 LYS B N 1
ATOM 4252 C CA . LYS B 1 46 ? 6.266 -56.344 -41.781 1 70.88 46 LYS B CA 1
ATOM 4253 C C . LYS B 1 46 ? 7.723 -56.719 -41.562 1 70.88 46 LYS B C 1
ATOM 4255 O O . LYS B 1 46 ? 8.352 -57.312 -42.438 1 70.88 46 LYS B O 1
ATOM 4260 N N . VAL B 1 47 ? 8.234 -56.375 -40.375 1 69.81 47 VAL B N 1
ATOM 4261 C CA . VAL B 1 47 ? 9.625 -56.688 -40.031 1 69.81 47 VAL B CA 1
ATOM 4262 C C . VAL B 1 47 ? 9.789 -58.188 -39.875 1 69.81 47 VAL B C 1
ATOM 4264 O O . VAL B 1 47 ? 10.812 -58.75 -40.281 1 69.81 47 VAL B O 1
ATOM 4267 N N . ILE B 1 48 ? 8.766 -58.844 -39.375 1 63.94 48 ILE B N 1
ATOM 4268 C CA . ILE B 1 48 ? 8.781 -60.281 -39.188 1 63.94 48 ILE B CA 1
ATOM 4269 C C . ILE B 1 48 ? 8.773 -60.969 -40.562 1 63.94 48 ILE B C 1
ATOM 4271 O O . ILE B 1 48 ? 9.531 -61.906 -40.781 1 63.94 48 ILE B O 1
ATOM 4275 N N . GLU B 1 49 ? 7.906 -60.469 -41.406 1 60.62 49 GLU B N 1
ATOM 4276 C CA . GLU B 1 49 ? 7.785 -61.062 -42.75 1 60.62 49 GLU B CA 1
ATOM 4277 C C . GLU B 1 49 ? 9.086 -60.875 -43.531 1 60.62 49 GLU B C 1
ATOM 4279 O O . GLU B 1 49 ? 9.516 -61.812 -44.219 1 60.62 49 GLU B O 1
ATOM 4284 N N . LYS B 1 50 ? 9.594 -59.719 -43.375 1 63 50 LYS B N 1
ATOM 4285 C CA . LYS B 1 50 ? 10.766 -59.406 -44.188 1 63 50 LYS B CA 1
ATOM 4286 C C . LYS B 1 50 ? 12 -60.156 -43.688 1 63 50 LYS B C 1
ATOM 4288 O O . LYS B 1 50 ? 12.883 -60.5 -44.469 1 63 50 LYS B O 1
ATOM 4293 N N . ASN B 1 51 ? 12.031 -60.281 -42.344 1 55.47 51 ASN B N 1
ATOM 4294 C CA . ASN B 1 51 ? 13.227 -60.906 -41.781 1 55.47 51 ASN B CA 1
ATOM 4295 C C . ASN B 1 51 ? 12.969 -62.344 -41.344 1 55.47 51 ASN B C 1
ATOM 4297 O O . ASN B 1 51 ? 13.656 -62.875 -40.469 1 55.47 51 ASN B O 1
ATOM 4301 N N . SER B 1 52 ? 11.773 -62.812 -41.781 1 53.97 52 SER B N 1
ATOM 4302 C CA . SER B 1 52 ? 11.477 -64.188 -41.5 1 53.97 52 SER B CA 1
ATOM 4303 C C . SER B 1 52 ? 12.617 -65.125 -41.938 1 53.97 52 SER B C 1
ATOM 4305 O O . SER B 1 52 ? 13.125 -65 -43.062 1 53.97 52 SER B O 1
ATOM 4307 N N . LEU B 1 53 ? 13.297 -65.625 -41.031 1 55.19 53 LEU B N 1
ATOM 4308 C CA . LEU B 1 53 ? 14.375 -66.625 -41.281 1 55.19 53 LEU B CA 1
ATOM 4309 C C . LEU B 1 53 ? 13.828 -67.875 -41.875 1 55.19 53 LEU B C 1
ATOM 4311 O O . LEU B 1 53 ? 12.766 -68.375 -41.469 1 55.19 53 LEU B O 1
ATOM 4315 N N . PRO B 1 54 ? 14.523 -68.25 -43 1 55.75 54 PRO B N 1
ATOM 4316 C CA . PRO B 1 54 ? 14.102 -69.5 -43.656 1 55.75 54 PRO B CA 1
ATOM 4317 C C . PRO B 1 54 ? 13.82 -70.625 -42.625 1 55.75 54 PRO B C 1
ATOM 4319 O O . PRO B 1 54 ? 12.906 -71.438 -42.844 1 55.75 54 PRO B O 1
ATOM 4322 N N . LEU B 1 55 ? 14.594 -70.5 -41.594 1 56.41 55 LEU B N 1
ATOM 4323 C CA . LEU B 1 55 ? 14.375 -71.562 -40.594 1 56.41 55 LEU B CA 1
ATOM 4324 C C . LEU B 1 55 ? 13.023 -71.375 -39.906 1 56.41 55 LEU B C 1
ATOM 4326 O O . LEU B 1 55 ? 12.328 -72.375 -39.625 1 56.41 55 LEU B O 1
ATOM 4330 N N . ILE B 1 56 ? 12.633 -70.188 -39.75 1 58.84 56 ILE B N 1
ATOM 4331 C CA . ILE B 1 56 ? 11.336 -69.875 -39.156 1 58.84 56 ILE B CA 1
ATOM 4332 C C . ILE B 1 56 ? 10.219 -70.25 -40.094 1 58.84 56 ILE B C 1
ATOM 4334 O O . ILE B 1 56 ? 9.172 -70.75 -39.688 1 58.84 56 ILE B O 1
ATOM 4338 N N . ASP B 1 57 ? 10.57 -70.188 -41.312 1 59.06 57 ASP B N 1
ATOM 4339 C CA . ASP B 1 57 ? 9.609 -70.562 -42.312 1 59.06 57 ASP B CA 1
ATOM 4340 C C . ASP B 1 57 ? 9.391 -72.062 -42.312 1 59.06 57 ASP B C 1
ATOM 4342 O O . ASP B 1 57 ? 8.266 -72.562 -42.438 1 59.06 57 ASP B O 1
ATOM 4346 N N . VAL B 1 58 ? 10.547 -72.812 -42.156 1 60.38 58 VAL B N 1
ATOM 4347 C CA . VAL B 1 58 ? 10.445 -74.25 -42.062 1 60.38 58 VAL B CA 1
ATOM 4348 C C . VAL B 1 58 ? 9.688 -74.625 -40.812 1 60.38 58 VAL B C 1
ATOM 4350 O O . VAL B 1 58 ? 8.812 -75.5 -40.844 1 60.38 58 VAL B O 1
ATOM 4353 N N . ILE B 1 59 ? 10.008 -73.812 -39.812 1 60 59 ILE B N 1
ATOM 4354 C CA . ILE B 1 59 ? 9.344 -74.062 -38.531 1 60 59 ILE B CA 1
ATOM 4355 C C . ILE B 1 59 ? 7.852 -73.75 -38.656 1 60 59 ILE B C 1
ATOM 4357 O O . ILE B 1 59 ? 7.016 -74.5 -38.125 1 60 59 ILE B O 1
ATOM 4361 N N . SER B 1 60 ? 7.566 -72.75 -39.469 1 57.88 60 SER B N 1
ATOM 4362 C CA . SER B 1 60 ? 6.18 -72.375 -39.625 1 57.88 60 SER B CA 1
ATOM 4363 C C . SER B 1 60 ? 5.465 -73.25 -40.656 1 57.88 60 SER B C 1
ATOM 4365 O O . SER B 1 60 ? 4.246 -73.125 -40.812 1 57.88 60 SER B O 1
ATOM 4367 N N . GLY B 1 61 ? 6.195 -74.188 -41.25 1 60.5 61 GLY B N 1
ATOM 4368 C CA . GLY B 1 61 ? 5.609 -75.125 -42.219 1 60.5 61 GLY B CA 1
ATOM 4369 C C . GLY B 1 61 ? 5.562 -74.562 -43.625 1 60.5 61 GLY B C 1
ATOM 4370 O O . GLY B 1 61 ? 4.809 -75.062 -44.469 1 60.5 61 GLY B O 1
ATOM 4371 N N . GLU B 1 62 ? 6.375 -73.625 -43.875 1 62.62 62 GLU B N 1
ATOM 4372 C CA . GLU B 1 62 ? 6.344 -73.062 -45.219 1 62.62 62 GLU B CA 1
ATOM 4373 C C . GLU B 1 62 ? 7.156 -73.938 -46.188 1 62.62 62 GLU B C 1
ATOM 4375 O O . GLU B 1 62 ? 8.172 -74.5 -45.812 1 62.62 62 GLU B O 1
ATOM 4380 N N . TYR B 1 63 ? 6.488 -74.188 -47.375 1 65.5 63 TYR B N 1
ATOM 4381 C CA . TYR B 1 63 ? 7.121 -74.938 -48.438 1 65.5 63 TYR B CA 1
ATOM 4382 C C . TYR B 1 63 ? 8.25 -74.125 -49.094 1 65.5 63 TYR B C 1
ATOM 4384 O O . TYR B 1 63 ? 8 -73.188 -49.875 1 65.5 63 TYR B O 1
ATOM 4392 N N . ILE B 1 64 ? 9.531 -74.375 -48.656 1 71.19 64 ILE B N 1
ATOM 4393 C CA . ILE B 1 64 ? 10.633 -73.5 -49.094 1 71.19 64 ILE B CA 1
ATOM 4394 C C . ILE B 1 64 ? 11.734 -74.375 -49.719 1 71.19 64 ILE B C 1
ATOM 4396 O O . ILE B 1 64 ? 11.734 -75.625 -49.531 1 71.19 64 ILE B O 1
ATOM 4400 N N . ASP B 1 65 ? 12.562 -73.688 -50.469 1 76.94 65 ASP B N 1
ATOM 4401 C CA . ASP B 1 65 ? 13.797 -74.312 -50.969 1 76.94 65 ASP B CA 1
ATOM 4402 C C . ASP B 1 65 ? 14.789 -74.5 -49.812 1 76.94 65 ASP B C 1
ATOM 4404 O O . ASP B 1 65 ? 15.25 -73.562 -49.188 1 76.94 65 ASP B O 1
ATOM 4408 N N . TYR B 1 66 ? 15.023 -75.875 -49.531 1 78.69 66 TYR B N 1
ATOM 4409 C CA . TYR B 1 66 ? 15.836 -76.188 -48.375 1 78.69 66 TYR B CA 1
ATOM 4410 C C . TYR B 1 66 ? 17.266 -75.688 -48.531 1 78.69 66 TYR B C 1
ATOM 4412 O O . TYR B 1 66 ? 18 -75.5 -47.562 1 78.69 66 TYR B O 1
ATOM 4420 N N . THR B 1 67 ? 17.641 -75.438 -49.781 1 77.5 67 THR B N 1
ATOM 4421 C CA . THR B 1 67 ? 19 -74.938 -50.031 1 77.5 67 THR B CA 1
ATOM 4422 C C . THR B 1 67 ? 19.172 -73.5 -49.531 1 77.5 67 THR B C 1
ATOM 4424 O O . THR B 1 67 ? 20.297 -73 -49.344 1 77.5 67 THR B O 1
ATOM 4427 N N . THR B 1 68 ? 18.109 -72.875 -49.25 1 76.75 68 THR B N 1
ATOM 4428 C CA . THR B 1 68 ? 18.156 -71.5 -48.781 1 76.75 68 THR B CA 1
ATOM 4429 C C . THR B 1 68 ? 18.25 -71.375 -47.281 1 76.75 68 THR B C 1
ATOM 4431 O O . THR B 1 68 ? 18.391 -70.312 -46.719 1 76.75 68 THR B O 1
ATOM 4434 N N . ILE B 1 69 ? 18.156 -72.5 -46.688 1 74.25 69 ILE B N 1
ATOM 4435 C CA . ILE B 1 69 ? 18.203 -72.5 -45.25 1 74.25 69 ILE B CA 1
ATOM 4436 C C . ILE B 1 69 ? 19.594 -72.188 -44.75 1 74.25 69 ILE B C 1
ATOM 4438 O O . ILE B 1 69 ? 20.578 -72.75 -45.188 1 74.25 69 ILE B O 1
ATOM 4442 N N . ASN B 1 70 ? 19.672 -71.188 -44 1 68.38 70 ASN B N 1
ATOM 4443 C CA . ASN B 1 70 ? 20.938 -70.812 -43.406 1 68.38 70 ASN B CA 1
ATOM 4444 C C . ASN B 1 70 ? 21.391 -71.75 -42.312 1 68.38 70 ASN B C 1
ATOM 4446 O O . ASN B 1 70 ? 20.828 -71.75 -41.219 1 68.38 70 ASN B O 1
ATOM 4450 N N . ILE B 1 71 ? 22.328 -72.562 -42.5 1 74.31 71 ILE B N 1
ATOM 4451 C CA . ILE B 1 71 ? 22.844 -73.625 -41.625 1 74.31 71 ILE B CA 1
ATOM 4452 C C . ILE B 1 71 ? 23.453 -73 -40.375 1 74.31 71 ILE B C 1
ATOM 4454 O O . ILE B 1 71 ? 23.422 -73.562 -39.312 1 74.31 71 ILE B O 1
ATOM 4458 N N . LYS B 1 72 ? 23.938 -71.75 -40.5 1 73.25 72 LYS B N 1
ATOM 4459 C CA . LYS B 1 72 ? 24.516 -71.125 -39.344 1 73.25 72 LYS B CA 1
ATOM 4460 C C . LYS B 1 72 ? 23.469 -70.875 -38.25 1 73.25 72 LYS B C 1
ATOM 4462 O O . LYS B 1 72 ? 23.75 -71.062 -37.062 1 73.25 72 LYS B O 1
ATOM 4467 N N . GLU B 1 73 ? 22.328 -70.5 -38.656 1 69.62 73 GLU B N 1
ATOM 4468 C CA . GLU B 1 73 ? 21.234 -70.312 -37.688 1 69.62 73 GLU B CA 1
ATOM 4469 C C . GLU B 1 73 ? 20.844 -71.625 -37.031 1 69.62 73 GLU B C 1
ATOM 4471 O O . GLU B 1 73 ? 20.531 -71.688 -35.844 1 69.62 73 GLU B O 1
ATOM 4476 N N . LEU B 1 74 ? 20.844 -72.688 -37.812 1 74.31 74 LEU B N 1
ATOM 4477 C CA . LEU B 1 74 ? 20.547 -74 -37.25 1 74.31 74 LEU B CA 1
ATOM 4478 C C . LEU B 1 74 ? 21.562 -74.375 -36.188 1 74.31 74 LEU B C 1
ATOM 4480 O O . LEU B 1 74 ? 21.188 -74.938 -35.156 1 74.31 74 LEU B O 1
ATOM 4484 N N . LYS B 1 75 ? 22.734 -74.062 -36.438 1 74.62 75 LYS B N 1
ATOM 4485 C CA . LYS B 1 75 ? 23.797 -74.375 -35.5 1 74.62 75 LYS B CA 1
ATOM 4486 C C . LYS B 1 75 ? 23.625 -73.562 -34.219 1 74.62 75 LYS B C 1
ATOM 4488 O O . LYS B 1 75 ? 23.859 -74.06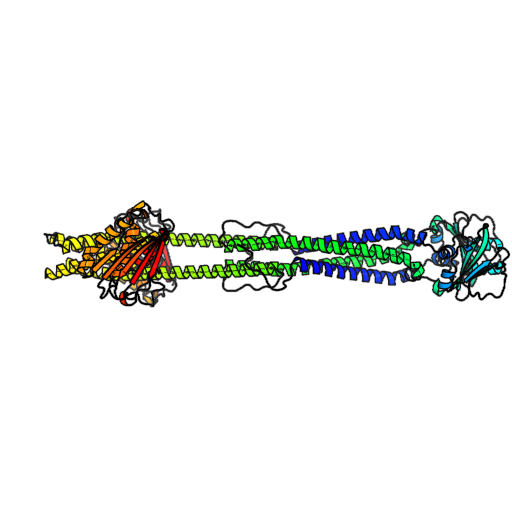2 -33.125 1 74.62 75 LYS B O 1
ATOM 4493 N N . GLU B 1 76 ? 23.219 -72.375 -34.406 1 72 76 GLU B N 1
ATOM 4494 C CA . GLU B 1 76 ? 23.016 -71.5 -33.25 1 72 76 GLU B CA 1
ATOM 4495 C C . GLU B 1 76 ? 21.891 -72 -32.344 1 72 76 GLU B C 1
ATOM 4497 O O . GLU B 1 76 ? 21.906 -71.812 -31.141 1 72 76 GLU B O 1
ATOM 4502 N N . LEU B 1 77 ? 21 -72.688 -32.938 1 69.38 77 LEU B N 1
ATOM 4503 C CA . LEU B 1 77 ? 19.891 -73.312 -32.188 1 69.38 77 LEU B CA 1
ATOM 4504 C C . LEU B 1 77 ? 20.25 -74.688 -31.734 1 69.38 77 LEU B C 1
ATOM 4506 O O . LEU B 1 77 ? 19.422 -75.375 -31.109 1 69.38 77 LEU B O 1
ATOM 4510 N N . ASN B 1 78 ? 21.391 -75.125 -32 1 75 78 ASN B N 1
ATOM 4511 C CA . ASN B 1 78 ? 21.812 -76.5 -31.734 1 75 78 ASN B CA 1
ATOM 4512 C C . ASN B 1 78 ? 20.875 -77.5 -32.375 1 75 78 ASN B C 1
ATOM 4514 O O . ASN B 1 78 ? 20.562 -78.5 -31.797 1 75 78 ASN B O 1
ATOM 4518 N N . GLY B 1 79 ? 20.344 -77.062 -33.531 1 78 79 GLY B N 1
ATOM 4519 C CA . GLY B 1 79 ? 19.406 -77.875 -34.25 1 78 79 GLY B CA 1
ATOM 4520 C C . GLY B 1 79 ? 20.078 -78.75 -35.281 1 78 79 GLY B C 1
ATOM 4521 O O . GLY B 1 79 ? 21.25 -78.562 -35.594 1 78 79 GLY B O 1
ATOM 4522 N N . GLU B 1 80 ? 19.359 -79.875 -35.719 1 86.5 80 GLU B N 1
ATOM 4523 C CA . GLU B 1 80 ? 19.781 -80.75 -36.75 1 86.5 80 GLU B CA 1
ATOM 4524 C C . GLU B 1 80 ? 18.719 -80.875 -37.844 1 86.5 80 GLU B C 1
ATOM 4526 O O . GLU B 1 80 ? 17.531 -80.688 -37.594 1 86.5 80 GLU B O 1
ATOM 4531 N N . MET B 1 81 ? 19.297 -81.062 -39.062 1 88.25 81 MET B N 1
ATOM 4532 C CA . MET B 1 81 ? 18.375 -81.188 -40.188 1 88.25 81 MET B CA 1
ATOM 4533 C C . MET B 1 81 ? 18.781 -82.312 -41.125 1 88.25 81 MET B C 1
ATOM 4535 O O . MET B 1 81 ? 19.969 -82.5 -41.406 1 88.25 81 MET B O 1
ATOM 4539 N N . GLU B 1 82 ? 17.812 -83.062 -41.5 1 90.62 82 GLU B N 1
ATOM 4540 C CA . GLU B 1 82 ? 18.016 -84.125 -42.5 1 90.62 82 GLU B CA 1
ATOM 4541 C C . GLU B 1 82 ? 17.062 -83.938 -43.688 1 90.62 82 GLU B C 1
ATOM 4543 O O . GLU B 1 82 ? 15.891 -83.562 -43.5 1 90.62 82 GLU B O 1
ATOM 4548 N N . ILE B 1 83 ? 17.625 -84.062 -44.781 1 90.75 83 ILE B N 1
ATOM 4549 C CA . ILE B 1 83 ? 16.828 -84 -46 1 90.75 83 ILE B CA 1
ATOM 4550 C C . ILE B 1 83 ? 16.672 -85.438 -46.5 1 90.75 83 ILE B C 1
ATOM 4552 O O . ILE B 1 83 ? 17.656 -86.125 -46.781 1 90.75 83 ILE B O 1
ATOM 4556 N N . ILE B 1 84 ? 15.438 -85.875 -46.688 1 92.81 84 ILE B N 1
ATOM 4557 C CA . ILE B 1 84 ? 15.109 -87.25 -47.031 1 92.81 84 ILE B CA 1
ATOM 4558 C C . ILE B 1 84 ? 14.281 -87.25 -48.312 1 92.81 84 ILE B C 1
ATOM 4560 O O . ILE B 1 84 ? 13.344 -86.5 -48.5 1 92.81 84 ILE B O 1
ATOM 4564 N N . ASN B 1 85 ? 14.664 -88.125 -49.125 1 90.94 85 ASN B N 1
ATOM 4565 C CA . ASN B 1 85 ? 13.875 -88.25 -50.344 1 90.94 85 ASN B CA 1
ATOM 4566 C C . ASN B 1 85 ? 12.609 -89.062 -50.094 1 90.94 85 ASN B C 1
ATOM 4568 O O . ASN B 1 85 ? 12.398 -89.562 -49 1 90.94 85 ASN B O 1
ATOM 4572 N N . LYS B 1 86 ? 11.734 -89.25 -51.031 1 88.38 86 LYS B N 1
ATOM 4573 C CA . LYS B 1 86 ? 10.422 -89.875 -50.875 1 88.38 86 LYS B CA 1
ATOM 4574 C C . LYS B 1 86 ? 10.555 -91.375 -50.594 1 88.38 86 LYS B C 1
ATOM 4576 O O . LYS B 1 86 ? 9.625 -92 -50.031 1 88.38 86 LYS B O 1
ATOM 4581 N N . ASN B 1 87 ? 11.727 -91.875 -50.938 1 88.62 87 ASN B N 1
ATOM 4582 C CA . ASN B 1 87 ? 11.953 -93.312 -50.688 1 88.62 87 ASN B CA 1
ATOM 4583 C C . ASN B 1 87 ? 12.547 -93.562 -49.281 1 88.62 87 ASN B C 1
ATOM 4585 O O . ASN B 1 87 ? 12.828 -94.688 -48.906 1 88.62 87 ASN B O 1
ATOM 4589 N N . GLY B 1 88 ? 12.812 -92.438 -48.562 1 90.69 88 GLY B N 1
ATOM 4590 C CA . GLY B 1 88 ? 13.289 -92.562 -47.219 1 90.69 88 GLY B CA 1
ATOM 4591 C C . GLY B 1 88 ? 14.797 -92.5 -47.094 1 90.69 88 GLY B C 1
ATOM 4592 O O . GLY B 1 88 ? 15.352 -92.75 -46 1 90.69 88 GLY B O 1
ATOM 4593 N N . VAL B 1 89 ? 15.414 -92.25 -48.156 1 92.06 89 VAL B N 1
ATOM 4594 C CA . VAL B 1 89 ? 16.875 -92.188 -48.125 1 92.06 89 VAL B CA 1
ATOM 4595 C C . VAL B 1 89 ? 17.328 -90.75 -47.781 1 92.06 89 VAL B C 1
ATOM 4597 O O . VAL B 1 89 ? 16.812 -89.812 -48.312 1 92.06 89 VAL B O 1
ATOM 4600 N N . ILE B 1 90 ? 18.266 -90.688 -46.875 1 92.69 90 ILE B N 1
ATOM 4601 C CA . ILE B 1 90 ? 18.797 -89.438 -46.438 1 92.69 90 ILE B CA 1
ATOM 4602 C C . ILE B 1 90 ? 19.75 -88.875 -47.5 1 92.69 90 ILE B C 1
ATOM 4604 O O . ILE B 1 90 ? 20.734 -89.5 -47.875 1 92.69 90 ILE B O 1
ATOM 4608 N N . VAL B 1 91 ? 19.5 -87.75 -47.969 1 90.88 91 VAL B N 1
ATOM 4609 C CA . VAL B 1 91 ? 20.281 -87.125 -49.031 1 90.88 91 VAL B CA 1
ATOM 4610 C C . VAL B 1 91 ? 21.312 -86.188 -48.438 1 90.88 91 VAL B C 1
ATOM 4612 O O . VAL B 1 91 ? 22.438 -86.062 -48.938 1 90.88 91 VAL B O 1
ATOM 4615 N N . LYS B 1 92 ? 20.906 -85.5 -47.406 1 89.94 92 LYS B N 1
ATOM 4616 C CA . LYS B 1 92 ? 21.797 -84.5 -46.781 1 89.94 92 LYS B CA 1
ATOM 4617 C C . LYS B 1 92 ? 21.578 -84.5 -45.281 1 89.94 92 LYS B C 1
ATOM 4619 O O . LYS B 1 92 ? 20.438 -84.625 -44.812 1 89.94 92 LYS B O 1
ATOM 4624 N N . ARG B 1 93 ? 22.594 -84.25 -44.562 1 89.88 93 ARG B N 1
ATOM 4625 C CA . ARG B 1 93 ? 22.547 -84.125 -43.094 1 89.88 93 ARG B CA 1
ATOM 4626 C C . ARG B 1 93 ? 23.281 -82.875 -42.656 1 89.88 93 ARG B C 1
ATOM 4628 O O . ARG B 1 93 ? 24.359 -82.562 -43.156 1 89.88 93 ARG B O 1
ATOM 4635 N N . TYR B 1 94 ? 22.609 -82.188 -41.938 1 85.25 94 TYR B N 1
ATOM 4636 C CA . TYR B 1 94 ? 23.234 -81.062 -41.312 1 85.25 94 TYR B CA 1
ATOM 4637 C C . TYR B 1 94 ? 23.219 -81.188 -39.781 1 85.25 94 TYR B C 1
ATOM 4639 O O . TYR B 1 94 ? 22.188 -81.375 -39.188 1 85.25 94 TYR B O 1
ATOM 4647 N N . GLY B 1 95 ? 24.406 -81 -39.094 1 80.44 95 GLY B N 1
ATOM 4648 C CA . GLY B 1 95 ? 24.531 -81.125 -37.625 1 80.44 95 GLY B CA 1
ATOM 4649 C C . GLY B 1 95 ? 25 -82.5 -37.188 1 80.44 95 GLY B C 1
ATOM 4650 O O . GLY B 1 95 ? 25.422 -83.312 -38 1 80.44 95 GLY B O 1
ATOM 4651 N N . GLU B 1 96 ? 25.062 -82.75 -35.875 1 74.38 96 GLU B N 1
ATOM 4652 C CA . GLU B 1 96 ? 25.484 -84 -35.281 1 74.38 96 GLU B CA 1
ATOM 4653 C C . GLU B 1 96 ? 24.297 -84.938 -35.031 1 74.38 96 GLU B C 1
ATOM 4655 O O . GLU B 1 96 ? 23.609 -84.812 -34.031 1 74.38 96 GLU B O 1
ATOM 4660 N N . ILE B 1 97 ? 23.797 -85.688 -35.875 1 71.06 97 ILE B N 1
ATOM 4661 C CA . ILE B 1 97 ? 22.578 -86.438 -35.875 1 71.06 97 ILE B CA 1
ATOM 4662 C C . ILE B 1 97 ? 22.828 -87.812 -35.188 1 71.06 97 ILE B C 1
ATOM 4664 O O . ILE B 1 97 ? 23.781 -88.5 -35.531 1 71.06 97 ILE B O 1
ATOM 4668 N N . PRO B 1 98 ? 22.016 -88.125 -34.219 1 61.72 98 PRO B N 1
ATOM 4669 C CA . PRO B 1 98 ? 22.203 -89.375 -33.531 1 61.72 98 PRO B CA 1
ATOM 4670 C C . PRO B 1 98 ? 21.844 -90.625 -34.375 1 61.72 98 PRO B C 1
ATOM 4672 O O . PRO B 1 98 ? 22.188 -91.75 -34.031 1 61.72 98 PRO B O 1
ATOM 4675 N N . HIS B 1 99 ? 21.172 -90.5 -35.469 1 64.81 99 HIS B N 1
ATOM 4676 C CA . HIS B 1 99 ? 20.688 -91.625 -36.219 1 64.81 99 HIS B CA 1
ATOM 4677 C C . HIS B 1 99 ? 21.797 -92.25 -37.062 1 64.81 99 HIS B C 1
ATOM 4679 O O . HIS B 1 99 ? 22.422 -91.562 -37.875 1 64.81 99 HIS B O 1
ATOM 4685 N N . GLU B 1 100 ? 22.172 -93.438 -36.812 1 68.12 100 GLU B N 1
ATOM 4686 C CA . GLU B 1 100 ? 23.25 -94.188 -37.469 1 68.12 100 GLU B CA 1
ATOM 4687 C C . GLU B 1 100 ? 22.812 -94.625 -38.875 1 68.12 100 GLU B C 1
ATOM 4689 O O . GLU B 1 100 ? 23.625 -94.75 -39.781 1 68.12 100 GLU B O 1
ATOM 4694 N N . GLY B 1 101 ? 21.547 -94.688 -39.219 1 76.94 101 GLY B N 1
ATOM 4695 C CA . GLY B 1 101 ? 21.109 -95.25 -40.5 1 76.94 101 GLY B CA 1
ATOM 4696 C C . GLY B 1 101 ? 20.953 -94.188 -41.594 1 76.94 101 GLY B C 1
ATOM 4697 O O . GLY B 1 101 ? 20.922 -93 -41.281 1 76.94 101 GLY B O 1
ATOM 4698 N N . ASN B 1 102 ? 21.031 -94.75 -42.906 1 84.81 102 ASN B N 1
ATOM 4699 C CA . ASN B 1 102 ? 20.922 -93.812 -44.031 1 84.81 102 ASN B CA 1
ATOM 4700 C C . ASN B 1 102 ? 19.531 -93.875 -44.656 1 84.81 102 ASN B C 1
ATOM 4702 O O . ASN B 1 102 ? 19.328 -93.312 -45.75 1 84.81 102 ASN B O 1
ATOM 4706 N N . ARG B 1 103 ? 18.656 -94.562 -44 1 89.44 103 ARG B N 1
ATOM 4707 C CA . ARG B 1 103 ? 17.297 -94.688 -44.531 1 89.44 103 ARG B CA 1
ATOM 4708 C C . ARG B 1 103 ? 16.266 -94.688 -43.406 1 89.44 103 ARG B C 1
ATOM 4710 O O . ARG B 1 103 ? 16.547 -95.25 -42.344 1 89.44 103 ARG B O 1
ATOM 4717 N N . TYR B 1 104 ? 15.18 -94.188 -43.688 1 92.12 104 TYR B N 1
ATOM 4718 C CA . TYR B 1 104 ? 14.023 -94.312 -42.812 1 92.12 104 TYR B CA 1
ATOM 4719 C C . TYR B 1 104 ? 12.891 -95.062 -43.5 1 92.12 104 TYR B C 1
ATOM 4721 O O . TYR B 1 104 ? 12.68 -94.875 -44.688 1 92.12 104 TYR B O 1
ATOM 4729 N N . SER B 1 105 ? 12.25 -95.938 -42.719 1 88.94 105 SER B N 1
ATOM 4730 C CA . SER B 1 105 ? 11 -96.5 -43.219 1 88.94 105 SER B CA 1
ATOM 4731 C C . SER B 1 105 ? 9.875 -95.438 -43.188 1 88.94 105 SER B C 1
ATOM 4733 O O . SER B 1 105 ? 9.961 -94.438 -42.438 1 88.94 105 SER B O 1
ATOM 4735 N N . GLN B 1 106 ? 8.945 -95.625 -44 1 88.88 106 GLN B N 1
ATOM 4736 C CA . GLN B 1 106 ? 7.797 -94.75 -44 1 88.88 106 GLN B CA 1
ATOM 4737 C C . GLN B 1 106 ? 7.125 -94.688 -42.625 1 88.88 106 GLN B C 1
ATOM 4739 O O . GLN B 1 106 ? 6.672 -93.625 -42.188 1 88.88 106 GLN B O 1
ATOM 4744 N N . ALA B 1 107 ? 7.055 -95.812 -42.062 1 86.88 107 ALA B N 1
ATOM 4745 C CA . ALA B 1 107 ? 6.461 -95.938 -40.719 1 86.88 107 ALA B CA 1
ATOM 4746 C C . ALA B 1 107 ? 7.262 -95.062 -39.719 1 86.88 107 ALA B C 1
ATOM 4748 O O . ALA B 1 107 ? 6.684 -94.438 -38.875 1 86.88 107 ALA B O 1
ATOM 4749 N N . GLU B 1 108 ? 8.547 -95.125 -39.844 1 88.88 108 GLU B N 1
ATOM 4750 C CA . GLU B 1 108 ? 9.406 -94.375 -38.938 1 88.88 108 GLU B CA 1
ATOM 4751 C C . GLU B 1 108 ? 9.227 -92.875 -39.156 1 88.88 108 GLU B C 1
ATOM 4753 O O . GLU B 1 108 ? 9.133 -92.125 -38.188 1 88.88 108 GLU B O 1
ATOM 4758 N N . LEU B 1 109 ? 9.203 -92.5 -40.344 1 91 109 LEU B N 1
ATOM 4759 C CA . LEU B 1 109 ? 9.031 -91.125 -40.656 1 91 109 LEU B CA 1
ATOM 4760 C C . LEU B 1 109 ? 7.68 -90.562 -40.156 1 91 109 LEU B C 1
ATOM 4762 O O . LEU B 1 109 ? 7.586 -89.5 -39.625 1 91 109 LEU B O 1
ATOM 4766 N N . LEU B 1 110 ? 6.719 -91.375 -40.406 1 90.12 110 LEU B N 1
ATOM 4767 C CA . LEU B 1 110 ? 5.387 -91 -39.938 1 90.12 110 LEU B CA 1
ATOM 4768 C C . LEU B 1 110 ? 5.363 -90.812 -38.406 1 90.12 110 LEU B C 1
ATOM 4770 O O . LEU B 1 110 ? 4.758 -89.938 -37.906 1 90.12 110 LEU B O 1
ATOM 4774 N N . ASN B 1 111 ? 5.938 -91.688 -37.75 1 87.62 111 ASN B N 1
ATOM 4775 C CA . ASN B 1 111 ? 6.023 -91.625 -36.281 1 87.62 111 ASN B CA 1
ATOM 4776 C C . ASN B 1 111 ? 6.734 -90.375 -35.844 1 87.62 111 ASN B C 1
ATOM 4778 O O . ASN B 1 111 ? 6.281 -89.688 -34.906 1 87.62 111 ASN B O 1
ATOM 4782 N N . LEU B 1 112 ? 7.758 -90.062 -36.469 1 87.69 112 LEU B N 1
ATOM 4783 C CA . LEU B 1 112 ? 8.508 -88.812 -36.125 1 87.69 112 LEU B CA 1
ATOM 4784 C C . LEU B 1 112 ? 7.691 -87.562 -36.438 1 87.69 112 LEU B C 1
ATOM 4786 O O . LEU B 1 112 ? 7.695 -86.625 -35.625 1 87.69 112 LEU B O 1
ATOM 4790 N N . ALA B 1 113 ? 7.066 -87.562 -37.531 1 86.62 113 ALA B N 1
ATOM 4791 C CA . ALA B 1 113 ? 6.277 -86.438 -37.938 1 86.62 113 ALA B CA 1
ATOM 4792 C C . ALA B 1 113 ? 5.102 -86.188 -37 1 86.62 113 ALA B C 1
ATOM 4794 O O . ALA B 1 113 ? 4.668 -85.062 -36.812 1 86.62 113 ALA B O 1
ATOM 4795 N N . THR B 1 114 ? 4.637 -87.188 -36.406 1 85.38 114 THR B N 1
ATOM 4796 C CA . THR B 1 114 ? 3.418 -87.125 -35.625 1 85.38 114 THR B CA 1
ATOM 4797 C C . THR B 1 114 ? 3.748 -86.938 -34.125 1 85.38 114 THR B C 1
ATOM 4799 O O . THR B 1 114 ? 3.012 -86.312 -33.375 1 85.38 114 THR B O 1
ATOM 4802 N N . ARG B 1 115 ? 4.711 -87.562 -33.625 1 81.44 115 ARG B N 1
ATOM 4803 C CA . ARG B 1 115 ? 5.102 -87.5 -32.219 1 81.44 115 ARG B CA 1
ATOM 4804 C C . ARG B 1 115 ? 5.754 -86.125 -31.938 1 81.44 115 ARG B C 1
ATOM 4806 O O . ARG B 1 115 ? 5.672 -85.625 -30.812 1 81.44 115 ARG B O 1
ATOM 4813 N N . LYS B 1 116 ? 6.375 -85.625 -32.906 1 80.88 116 LYS B N 1
ATOM 4814 C CA . LYS B 1 116 ? 6.992 -84.25 -32.906 1 80.88 116 LYS B CA 1
ATOM 4815 C C . LYS B 1 116 ? 8.039 -84.188 -31.797 1 80.88 116 LYS B C 1
ATOM 4817 O O . LYS B 1 116 ? 8.375 -83.062 -31.375 1 80.88 116 LYS B O 1
ATOM 4822 N N . GLU B 1 117 ? 8.43 -85.312 -31.234 1 82.56 117 GLU B N 1
ATOM 4823 C CA . GLU B 1 117 ? 9.5 -85.312 -30.234 1 82.56 117 GLU B CA 1
ATOM 4824 C C . GLU B 1 117 ? 10.359 -86.562 -30.375 1 82.56 117 GLU B C 1
ATOM 4826 O O . GLU B 1 117 ? 9.875 -87.625 -30.797 1 82.56 117 GLU B O 1
ATOM 4831 N N . ASP B 1 118 ? 11.531 -86.438 -30.266 1 80.62 118 ASP B N 1
ATOM 4832 C CA . ASP B 1 118 ? 12.516 -87.5 -30.234 1 80.62 118 ASP B CA 1
ATOM 4833 C C . ASP B 1 118 ? 13.594 -87.25 -29.188 1 80.62 118 ASP B C 1
ATOM 4835 O O . ASP B 1 118 ? 14.555 -86.5 -29.438 1 80.62 118 ASP B O 1
ATOM 4839 N N . GLY B 1 119 ? 13.336 -87.875 -27.984 1 80.19 119 GLY B N 1
ATOM 4840 C CA . GLY B 1 119 ? 14.273 -87.625 -26.906 1 80.19 119 GLY B CA 1
ATOM 4841 C C . GLY B 1 119 ? 14.273 -86.188 -26.422 1 80.19 119 GLY B C 1
ATOM 4842 O O . GLY B 1 119 ? 13.242 -85.688 -25.984 1 80.19 119 GLY B O 1
ATOM 4843 N N . LYS B 1 120 ? 15.328 -85.562 -26.562 1 81.38 120 LYS B N 1
ATOM 4844 C CA . LYS B 1 120 ? 15.492 -84.188 -26.094 1 81.38 120 LYS B CA 1
ATOM 4845 C C . LYS B 1 120 ? 15.164 -83.188 -27.188 1 81.38 120 LYS B C 1
ATOM 4847 O O . LYS B 1 120 ? 15.234 -81.938 -26.969 1 81.38 120 LYS B O 1
ATOM 4852 N N . TYR B 1 121 ? 14.766 -83.688 -28.328 1 81.06 121 TYR B N 1
ATOM 4853 C CA . TYR B 1 121 ? 14.555 -82.812 -29.469 1 81.06 121 TYR B CA 1
ATOM 4854 C C . TYR B 1 121 ? 13.07 -82.688 -29.812 1 81.06 121 TYR B C 1
ATOM 4856 O O . TYR B 1 121 ? 12.328 -83.625 -29.672 1 81.06 121 TYR B O 1
ATOM 4864 N N . ARG B 1 122 ? 12.688 -81.5 -30.172 1 78.81 122 ARG B N 1
ATOM 4865 C CA . ARG B 1 122 ? 11.43 -81.312 -30.891 1 78.81 122 ARG B CA 1
ATOM 4866 C C . ARG B 1 122 ? 11.602 -81.5 -32.375 1 78.81 122 ARG B C 1
ATOM 4868 O O . ARG B 1 122 ? 12.578 -81.062 -32.969 1 78.81 122 ARG B O 1
ATOM 4875 N N . ILE B 1 123 ? 10.75 -82.312 -32.938 1 81.69 123 ILE B N 1
ATOM 4876 C CA . ILE B 1 123 ? 10.867 -82.688 -34.344 1 81.69 123 ILE B CA 1
ATOM 4877 C C . ILE B 1 123 ? 9.852 -81.938 -35.156 1 81.69 123 ILE B C 1
ATOM 4879 O O . ILE B 1 123 ? 8.688 -81.812 -34.781 1 81.69 123 ILE B O 1
ATOM 4883 N N . LEU B 1 124 ? 10.297 -81.25 -36.125 1 80.75 124 LEU B N 1
ATOM 4884 C CA . LEU B 1 124 ? 9.453 -80.625 -37.156 1 80.75 124 LEU B CA 1
ATOM 4885 C C . LEU B 1 124 ? 9.734 -81.25 -38.531 1 80.75 124 LEU B C 1
ATOM 4887 O O . LEU B 1 124 ? 10.891 -81.312 -38.938 1 80.75 124 LEU B O 1
ATOM 4891 N N . MET B 1 125 ? 8.773 -81.812 -39.062 1 85.5 125 MET B N 1
ATOM 4892 C CA . MET B 1 125 ? 8.945 -82.375 -40.375 1 85.5 125 MET B CA 1
ATOM 4893 C C . MET B 1 125 ? 8.086 -81.688 -41.406 1 85.5 125 MET B C 1
ATOM 4895 O O . MET B 1 125 ? 6.883 -81.5 -41.219 1 85.5 125 MET B O 1
ATOM 4899 N N . ASN B 1 126 ? 8.695 -81.125 -42.469 1 84.38 126 ASN B N 1
ATOM 4900 C CA . ASN B 1 126 ? 8.023 -80.438 -43.531 1 84.38 126 ASN B CA 1
ATOM 4901 C C . ASN B 1 126 ? 8.492 -80.875 -44.906 1 84.38 126 ASN B C 1
ATOM 4903 O O . ASN B 1 126 ? 9.594 -81.438 -45.031 1 84.38 126 ASN B O 1
ATOM 4907 N N . MET B 1 127 ? 7.598 -80.75 -45.812 1 86.69 127 MET B N 1
ATOM 4908 C CA . MET B 1 127 ? 8 -81 -47.188 1 86.69 127 MET B CA 1
ATOM 4909 C C . MET B 1 127 ? 8.773 -79.812 -47.75 1 86.69 127 MET B C 1
ATOM 4911 O O . MET B 1 127 ? 8.383 -78.625 -47.5 1 86.69 127 MET B O 1
ATOM 4915 N N . VAL B 1 128 ? 9.836 -80 -48.344 1 85.06 128 VAL B N 1
ATOM 4916 C CA . VAL B 1 128 ? 10.648 -78.938 -48.938 1 85.06 128 VAL B CA 1
ATOM 4917 C C . VAL B 1 128 ? 11 -79.312 -50.375 1 85.06 128 VAL B C 1
ATOM 4919 O O . VAL B 1 128 ? 10.727 -80.375 -50.812 1 85.06 128 VAL B O 1
ATOM 4922 N N . LYS B 1 129 ? 11.445 -78.312 -51 1 86.94 129 LYS B N 1
ATOM 4923 C CA . LYS B 1 129 ? 11.844 -78.5 -52.375 1 86.94 129 LYS B CA 1
ATOM 4924 C C . LYS B 1 129 ? 13.281 -78.062 -52.625 1 86.94 129 LYS B C 1
ATOM 4926 O O . LYS B 1 129 ? 13.852 -77.312 -51.812 1 86.94 129 LYS B O 1
ATOM 4931 N N . ASP B 1 130 ? 13.914 -78.625 -53.625 1 84.62 130 ASP B N 1
ATOM 4932 C CA . ASP B 1 130 ? 15.234 -78.125 -54.031 1 84.62 130 ASP B CA 1
ATOM 4933 C C . ASP B 1 130 ? 15.125 -77.188 -55.188 1 84.62 130 ASP B C 1
ATOM 4935 O O . ASP B 1 130 ? 14.016 -76.812 -55.594 1 84.62 130 ASP B O 1
ATOM 4939 N N . LYS B 1 131 ? 16.188 -76.75 -55.75 1 85.38 131 LYS B N 1
ATOM 4940 C CA . LYS B 1 131 ? 16.25 -75.812 -56.844 1 85.38 131 LYS B CA 1
ATOM 4941 C C . LYS B 1 131 ? 15.539 -76.375 -58.094 1 85.38 131 LYS B C 1
ATOM 4943 O O . LYS B 1 131 ? 14.977 -75.562 -58.875 1 85.38 131 LYS B O 1
ATOM 4948 N N . ASP B 1 132 ? 15.531 -77.688 -58.281 1 86.31 132 ASP B N 1
ATOM 4949 C CA . ASP B 1 132 ? 14.922 -78.312 -59.438 1 86.31 132 ASP B CA 1
ATOM 4950 C C . ASP B 1 132 ? 13.469 -78.688 -59.156 1 86.31 132 ASP B C 1
ATOM 4952 O O . ASP B 1 132 ? 12.859 -79.438 -59.938 1 86.31 132 ASP B O 1
ATOM 4956 N N . ASN B 1 133 ? 12.914 -78.312 -58.062 1 86.88 133 ASN B N 1
ATOM 4957 C CA . ASN B 1 133 ? 11.523 -78.5 -57.656 1 86.88 133 ASN B CA 1
ATOM 4958 C C . ASN B 1 133 ? 11.242 -80 -57.281 1 86.88 133 ASN B C 1
ATOM 4960 O O . ASN B 1 133 ? 10.109 -80.438 -57.375 1 86.88 133 ASN B O 1
ATOM 4964 N N . GLN B 1 134 ? 12.289 -80.688 -57.031 1 89.19 134 GLN B N 1
ATOM 4965 C CA . GLN B 1 134 ? 12.086 -82 -56.469 1 89.19 134 GLN B CA 1
ATOM 4966 C C . GLN B 1 134 ? 11.742 -81.938 -54.969 1 89.19 134 GLN B C 1
ATOM 4968 O O . GLN B 1 134 ? 12.359 -81.188 -54.25 1 89.19 134 GLN B O 1
ATOM 4973 N N . GLU B 1 135 ? 10.82 -82.688 -54.594 1 90.56 135 GLU B N 1
ATOM 4974 C CA . GLU B 1 135 ? 10.312 -82.625 -53.219 1 90.56 135 GLU B CA 1
ATOM 4975 C C . GLU B 1 135 ? 11.094 -83.562 -52.281 1 90.56 135 GLU B C 1
ATOM 4977 O O . GLU B 1 135 ? 11.477 -84.688 -52.688 1 90.56 135 GLU B O 1
ATOM 4982 N N . TYR B 1 136 ? 11.383 -83.125 -51.156 1 90.06 136 TYR B N 1
ATOM 4983 C CA . TYR B 1 136 ? 12.055 -83.875 -50.094 1 90.06 136 TYR B CA 1
ATOM 4984 C C . TYR B 1 136 ? 11.344 -83.688 -48.75 1 90.06 136 TYR B C 1
ATOM 4986 O O . TYR B 1 136 ? 10.57 -82.688 -48.594 1 90.06 136 TYR B O 1
ATOM 4994 N N . TYR B 1 137 ? 11.523 -84.625 -47.875 1 90.62 137 TYR B N 1
ATOM 4995 C CA . TYR B 1 137 ? 11.141 -84.438 -46.5 1 90.62 137 TYR B CA 1
ATOM 4996 C C . TYR B 1 137 ? 12.266 -83.812 -45.719 1 90.62 137 TYR B C 1
ATOM 4998 O O . TYR B 1 137 ? 13.414 -84.188 -45.781 1 90.62 137 TYR B O 1
ATOM 5006 N N . CYS B 1 138 ? 11.906 -82.75 -45.062 1 88.75 138 CYS B N 1
ATOM 5007 C CA . CYS B 1 138 ? 12.867 -82.125 -44.188 1 88.75 138 CYS B CA 1
ATOM 5008 C C . CYS B 1 138 ? 12.57 -82.438 -42.719 1 88.75 138 CYS B C 1
ATOM 5010 O O . CYS B 1 138 ? 11.508 -82.125 -42.219 1 88.75 138 CYS B O 1
ATOM 5012 N N . LEU B 1 139 ? 13.422 -83.188 -42.125 1 88.88 139 LEU B N 1
ATOM 5013 C CA . LEU B 1 139 ? 13.336 -83.5 -40.719 1 88.88 139 LEU B CA 1
ATOM 5014 C C . LEU B 1 139 ? 14.219 -82.562 -39.875 1 88.88 139 LEU B C 1
ATOM 5016 O O . LEU B 1 139 ? 15.445 -82.688 -39.938 1 88.88 139 LEU B O 1
ATOM 5020 N N . LEU B 1 140 ? 13.547 -81.75 -39.188 1 86.06 140 LEU B N 1
ATOM 5021 C CA . LEU B 1 140 ? 14.234 -80.75 -38.344 1 86.06 140 LEU B CA 1
ATOM 5022 C C . LEU B 1 140 ? 14.148 -81.125 -36.875 1 86.06 140 LEU B C 1
ATOM 5024 O O . LEU B 1 140 ? 13.062 -81.438 -36.344 1 86.06 140 LEU B O 1
ATOM 5028 N N . ARG B 1 141 ? 15.234 -81.25 -36.188 1 82.94 141 ARG B N 1
ATOM 5029 C CA . ARG B 1 141 ? 15.344 -81.562 -34.75 1 82.94 141 ARG B CA 1
ATOM 5030 C C . ARG B 1 141 ? 15.867 -80.312 -34 1 82.94 141 ARG B C 1
ATOM 5032 O O . ARG B 1 141 ? 16.984 -79.875 -34.25 1 82.94 141 ARG B O 1
ATOM 5039 N N . ILE B 1 142 ? 15.039 -79.812 -33.156 1 77.88 142 ILE B N 1
ATOM 5040 C CA . ILE B 1 142 ? 15.414 -78.625 -32.344 1 77.88 142 ILE B CA 1
ATOM 5041 C C . ILE B 1 142 ? 15.305 -79 -30.859 1 77.88 142 ILE B C 1
ATOM 5043 O O . ILE B 1 142 ? 14.289 -79.562 -30.422 1 77.88 142 ILE B O 1
ATOM 5047 N N . PRO B 1 143 ? 16.344 -78.875 -30.062 1 74 143 PRO B N 1
ATOM 5048 C CA . PRO B 1 143 ? 16.234 -79.125 -28.641 1 74 143 PRO B CA 1
ATOM 5049 C C . PRO B 1 143 ? 15.008 -78.5 -27.984 1 74 143 PRO B C 1
ATOM 5051 O O . PRO B 1 143 ? 14.68 -77.375 -28.266 1 74 143 PRO B O 1
ATOM 5054 N N . LYS B 1 144 ? 14.234 -79.438 -27.141 1 69.06 144 LYS B N 1
ATOM 5055 C CA . LYS B 1 144 ? 12.977 -79 -26.516 1 69.06 144 LYS B CA 1
ATOM 5056 C C . LYS B 1 144 ? 13.141 -77.75 -25.719 1 69.06 144 LYS B C 1
ATOM 5058 O O . LYS B 1 144 ? 12.203 -76.938 -25.625 1 69.06 144 LYS B O 1
ATOM 5063 N N . ASP B 1 145 ? 14.164 -77.625 -25.047 1 60.25 145 ASP B N 1
ATOM 5064 C CA . ASP B 1 145 ? 14.398 -76.5 -24.203 1 60.25 145 ASP B CA 1
ATOM 5065 C C . ASP B 1 145 ? 14.492 -75.188 -25.062 1 60.25 145 ASP B C 1
ATOM 5067 O O . ASP B 1 145 ? 14.25 -74.125 -24.562 1 60.25 145 ASP B O 1
ATOM 5071 N N . LYS B 1 146 ? 14.867 -75.5 -26.312 1 53.97 146 LYS B N 1
ATOM 5072 C CA . LYS B 1 146 ? 15.031 -74.375 -27.172 1 53.97 146 LYS B CA 1
ATOM 5073 C C . LYS B 1 146 ? 13.711 -74 -27.875 1 53.97 146 LYS B C 1
ATOM 5075 O O . LYS B 1 146 ? 13.5 -72.875 -28.266 1 53.97 146 LYS B O 1
ATOM 5080 N N . LEU B 1 147 ? 12.875 -75.25 -27.969 1 49.91 147 LEU B N 1
ATOM 5081 C CA . LEU B 1 147 ? 11.648 -75 -28.719 1 49.91 147 LEU B CA 1
ATOM 5082 C C . LEU B 1 147 ? 10.516 -74.562 -27.797 1 49.91 147 LEU B C 1
ATOM 5084 O O . LEU B 1 147 ? 9.648 -73.812 -28.203 1 49.91 147 LEU B O 1
ATOM 5088 N N . ARG B 1 148 ? 10.25 -75.562 -26.609 1 44.75 148 ARG B N 1
ATOM 5089 C CA . ARG B 1 148 ? 9.055 -75.188 -25.859 1 44.75 148 ARG B CA 1
ATOM 5090 C C . ARG B 1 148 ? 8.789 -73.688 -25.953 1 44.75 148 ARG B C 1
ATOM 5092 O O . ARG B 1 148 ? 7.711 -73.25 -25.578 1 44.75 148 ARG B O 1
ATOM 5099 N N . LEU B 1 149 ? 9.844 -73.312 -25.297 1 38.44 149 LEU B N 1
ATOM 5100 C CA . LEU B 1 149 ? 9.555 -72 -24.688 1 38.44 149 LEU B CA 1
ATOM 5101 C C . LEU B 1 149 ? 8.539 -71.25 -25.531 1 38.44 149 LEU B C 1
ATOM 5103 O O . LEU B 1 149 ? 7.523 -70.75 -25 1 38.44 149 LEU B O 1
ATOM 5107 N N . ASN B 1 150 ? 9.148 -69.562 -25.969 1 35.5 150 ASN B N 1
ATOM 5108 C CA . ASN B 1 150 ? 9.266 -68.125 -26.406 1 35.5 150 ASN B CA 1
ATOM 5109 C C . ASN B 1 150 ? 8.992 -68 -27.906 1 35.5 150 ASN B C 1
ATOM 5111 O O . ASN B 1 150 ? 9.914 -68.125 -28.719 1 35.5 150 ASN B O 1
ATOM 5115 N N . LEU B 1 151 ? 8.516 -68.625 -28.578 1 38.78 151 LEU B N 1
ATOM 5116 C CA . LEU B 1 151 ? 7.773 -67.625 -29.344 1 38.78 151 LEU B CA 1
ATOM 5117 C C . LEU B 1 151 ? 7.449 -66.438 -28.453 1 38.78 151 LEU B C 1
ATOM 5119 O O . LEU B 1 151 ? 6.539 -65.625 -28.766 1 38.78 151 LEU B O 1
ATOM 5123 N N . ASN B 1 152 ? 7.633 -66.438 -27.25 1 37.03 152 ASN B N 1
ATOM 5124 C CA . ASN B 1 152 ? 7.93 -65.25 -26.406 1 37.03 152 ASN B CA 1
ATOM 5125 C C . ASN B 1 152 ? 8.953 -64.312 -27.062 1 37.03 152 ASN B C 1
ATOM 5127 O O . ASN B 1 152 ? 10.094 -64.75 -27.281 1 37.03 152 ASN B O 1
ATOM 5131 N N . LEU B 1 153 ? 8.516 -63.656 -27.734 1 43.16 153 LEU B N 1
ATOM 5132 C CA . LEU B 1 153 ? 9.281 -62.562 -28.359 1 43.16 153 LEU B CA 1
ATOM 5133 C C . LEU B 1 153 ? 10.547 -62.281 -27.562 1 43.16 153 LEU B C 1
ATOM 5135 O O . LEU B 1 153 ? 11.562 -61.875 -28.125 1 43.16 153 LEU B O 1
ATOM 5139 N N . PHE B 1 154 ? 10.57 -62.531 -26.25 1 41.41 154 PHE B N 1
ATOM 5140 C CA . PHE B 1 154 ? 11.68 -62.125 -25.406 1 41.41 154 PHE B CA 1
ATOM 5141 C C . PHE B 1 154 ? 12.812 -63.125 -25.453 1 41.41 154 PHE B C 1
ATOM 5143 O O . PHE B 1 154 ? 13.961 -62.812 -25.141 1 41.41 154 PHE B O 1
ATOM 5150 N N . LYS B 1 155 ? 12.609 -64.375 -25.828 1 45.16 155 LYS B N 1
ATOM 5151 C CA . LYS B 1 155 ? 13.703 -65.312 -25.844 1 45.16 155 LYS B CA 1
ATOM 5152 C C . LYS B 1 155 ? 14.25 -65.5 -27.25 1 45.16 155 LYS B C 1
ATOM 5154 O O . LYS B 1 155 ? 15.008 -66.438 -27.5 1 45.16 155 LYS B O 1
ATOM 5159 N N . LEU B 1 156 ? 13.664 -64.938 -28.094 1 46.88 156 LEU B N 1
ATOM 5160 C CA . LEU B 1 156 ? 14.289 -65 -29.406 1 46.88 156 LEU B CA 1
ATOM 5161 C C . LEU B 1 156 ? 15.758 -64.562 -29.328 1 46.88 156 LEU B C 1
ATOM 5163 O O . LEU B 1 156 ? 16.094 -63.594 -28.672 1 46.88 156 LEU B O 1
ATOM 5167 N N . PRO B 1 157 ? 16.656 -65.438 -29.594 1 46 157 PRO B N 1
ATOM 5168 C CA . PRO B 1 157 ? 18.047 -65 -29.641 1 46 157 PRO B CA 1
ATOM 5169 C C . PRO B 1 157 ? 18.188 -63.594 -30.266 1 46 157 PRO B C 1
ATOM 5171 O O . PRO B 1 157 ? 17.406 -63.219 -31.141 1 46 157 PRO B O 1
ATOM 5174 N N . PHE B 1 158 ? 19 -62.844 -29.625 1 55.03 158 PHE B N 1
ATOM 5175 C CA . PHE B 1 158 ? 19.234 -61.438 -30 1 55.03 158 PHE B CA 1
ATOM 5176 C C . PHE B 1 158 ? 19.438 -61.344 -31.516 1 55.03 158 PHE B C 1
ATOM 5178 O O . PHE B 1 158 ? 19.016 -60.344 -32.125 1 55.03 158 PHE B O 1
ATOM 5185 N N . SER B 1 159 ? 20.125 -62.312 -32.125 1 53.47 159 SER B N 1
ATOM 5186 C CA . SER B 1 159 ? 20.406 -62.312 -33.562 1 53.47 159 SER B CA 1
ATOM 5187 C C . SER B 1 159 ? 19.109 -62.344 -34.375 1 53.47 159 SER B C 1
ATOM 5189 O O . SER B 1 159 ? 19.016 -61.656 -35.406 1 53.47 159 SER B O 1
ATOM 5191 N N . VAL B 1 160 ? 18.172 -63.094 -33.844 1 54.38 160 VAL B N 1
ATOM 5192 C CA . VAL B 1 160 ? 16.906 -63.188 -34.562 1 54.38 160 VAL B CA 1
ATOM 5193 C C . VAL B 1 160 ? 16.031 -62 -34.219 1 54.38 160 VAL B C 1
ATOM 5195 O O . VAL B 1 160 ? 15.297 -61.469 -35.062 1 54.38 160 VAL B O 1
ATOM 5198 N N . GLY B 1 161 ? 16.312 -61.5 -33 1 61.28 161 GLY B N 1
ATOM 5199 C CA . GLY B 1 161 ? 15.461 -60.438 -32.469 1 61.28 161 GLY B CA 1
ATOM 5200 C C . GLY B 1 161 ? 15.984 -59.062 -32.781 1 61.28 161 GLY B C 1
ATOM 5201 O O . GLY B 1 161 ? 15.297 -58.062 -32.531 1 61.28 161 GLY B O 1
ATOM 5202 N N . LYS B 1 162 ? 17.25 -59 -33.375 1 71.06 162 LYS B N 1
ATOM 5203 C CA . LYS B 1 162 ? 17.938 -57.719 -33.562 1 71.06 162 LYS B CA 1
ATOM 5204 C C . LYS B 1 162 ? 17.047 -56.75 -34.344 1 71.06 162 LYS B C 1
ATOM 5206 O O . LYS B 1 162 ? 16.906 -55.594 -33.969 1 71.06 162 LYS B O 1
ATOM 5211 N N . PRO B 1 163 ? 16.375 -57.25 -35.438 1 69.81 163 PRO B N 1
ATOM 5212 C CA . PRO B 1 163 ? 15.539 -56.281 -36.156 1 69.81 163 PRO B CA 1
ATOM 5213 C C . PRO B 1 163 ? 14.344 -55.781 -35.344 1 69.81 163 PRO B C 1
ATOM 5215 O O . PRO B 1 163 ? 13.938 -54.625 -35.469 1 69.81 163 PRO B O 1
ATOM 5218 N N . PHE B 1 164 ? 13.875 -56.625 -34.438 1 71.19 164 PHE B N 1
ATOM 5219 C CA . PHE B 1 164 ? 12.758 -56.281 -33.594 1 71.19 164 PHE B CA 1
ATOM 5220 C C . PHE B 1 164 ? 13.18 -55.219 -32.562 1 71.19 164 PHE B C 1
ATOM 5222 O O . PHE B 1 164 ? 12.484 -54.219 -32.344 1 71.19 164 PHE B O 1
ATOM 5229 N N . TYR B 1 165 ? 14.359 -55.438 -32.062 1 76.31 165 TYR B N 1
ATOM 5230 C CA . TYR B 1 165 ? 14.844 -54.531 -31.031 1 76.31 165 TYR B CA 1
ATOM 5231 C C . TYR B 1 165 ? 15.141 -53.156 -31.625 1 76.31 165 TYR B C 1
ATOM 5233 O O . TYR B 1 165 ? 14.906 -52.125 -30.984 1 76.31 165 TYR B O 1
ATOM 5241 N N . LYS B 1 166 ? 15.602 -53.156 -32.875 1 80.38 166 LYS B N 1
ATOM 5242 C CA . LYS B 1 166 ? 15.906 -51.906 -33.562 1 80.38 166 LYS B CA 1
ATOM 5243 C C . LYS B 1 166 ? 14.633 -51.094 -33.812 1 80.38 166 LYS B C 1
ATOM 5245 O O . LYS B 1 166 ? 14.609 -49.875 -33.594 1 80.38 166 LYS B O 1
ATOM 5250 N N . GLU B 1 167 ? 13.539 -51.719 -34.219 1 80.38 167 GLU B N 1
ATOM 5251 C CA . GLU B 1 167 ? 12.281 -51.031 -34.469 1 80.38 167 GLU B CA 1
ATOM 5252 C C . GLU B 1 167 ? 11.625 -50.562 -33.188 1 80.38 167 GLU B C 1
ATOM 5254 O O . GLU B 1 167 ? 11.117 -49.438 -33.125 1 80.38 167 GLU B O 1
ATOM 5259 N N . TYR B 1 168 ? 11.711 -51.375 -32.125 1 82.62 168 TYR B N 1
ATOM 5260 C CA . TYR B 1 168 ? 11.188 -50.938 -30.828 1 82.62 168 TYR B CA 1
ATOM 5261 C C . TYR B 1 168 ? 11.969 -49.75 -30.281 1 82.62 168 TYR B C 1
ATOM 5263 O O . TYR B 1 168 ? 11.375 -48.812 -29.75 1 82.62 168 TYR B O 1
ATOM 5271 N N . GLY B 1 169 ? 13.289 -49.844 -30.453 1 86.31 169 GLY B N 1
ATOM 5272 C CA . GLY B 1 169 ? 14.133 -48.75 -30 1 86.31 169 GLY B CA 1
ATOM 5273 C C . GLY B 1 169 ? 13.82 -47.438 -30.688 1 86.31 169 GLY B C 1
ATOM 5274 O O . GLY B 1 169 ? 13.766 -46.375 -30.047 1 86.31 169 GLY B O 1
ATOM 5275 N N . LYS B 1 170 ? 13.562 -47.531 -32.031 1 88.69 170 LYS B N 1
ATOM 5276 C CA . LYS B 1 170 ? 13.211 -46.344 -32.781 1 88.69 170 LYS B CA 1
ATOM 5277 C C . LYS B 1 170 ? 11.898 -45.75 -32.312 1 88.69 170 LYS B C 1
ATOM 5279 O O . LYS B 1 170 ? 11.805 -44.531 -32.094 1 88.69 170 LYS B O 1
ATOM 5284 N N . VAL B 1 171 ? 10.836 -46.562 -32 1 87.62 171 VAL B N 1
ATOM 5285 C CA . VAL B 1 171 ? 9.516 -46.062 -31.609 1 87.62 171 VAL B CA 1
ATOM 5286 C C . VAL B 1 171 ? 9.594 -45.5 -30.203 1 87.62 171 VAL B C 1
ATOM 5288 O O . VAL B 1 171 ? 9.055 -44.406 -29.938 1 87.62 171 VAL B O 1
ATOM 5291 N N . ILE B 1 172 ? 10.383 -46.125 -29.328 1 88.12 172 ILE B N 1
ATOM 5292 C CA . ILE B 1 172 ? 10.516 -45.656 -27.953 1 88.12 172 ILE B CA 1
ATOM 5293 C C . ILE B 1 172 ? 11.258 -44.344 -27.922 1 88.12 172 ILE B C 1
ATOM 5295 O O . ILE B 1 172 ? 10.891 -43.438 -27.172 1 88.12 172 ILE B O 1
ATOM 5299 N N . SER B 1 173 ? 12.281 -44.219 -28.797 1 91.38 173 SER B N 1
ATOM 5300 C CA . SER B 1 173 ? 13.055 -43 -28.844 1 91.38 173 SER B CA 1
ATOM 5301 C C . SER B 1 173 ? 12.195 -41.812 -29.328 1 91.38 173 SER B C 1
ATOM 5303 O O . SER B 1 173 ? 12.258 -40.719 -28.75 1 91.38 173 SER B O 1
ATOM 5305 N N . ILE B 1 174 ? 11.344 -42.062 -30.328 1 91.62 174 ILE B N 1
ATOM 5306 C CA . ILE B 1 174 ? 10.477 -41.031 -30.859 1 91.62 174 ILE B CA 1
ATOM 5307 C C . ILE B 1 174 ? 9.422 -40.625 -29.828 1 91.62 174 ILE B C 1
ATOM 5309 O O . ILE B 1 174 ? 9.148 -39.469 -29.625 1 91.62 174 ILE B O 1
ATOM 5313 N N . ALA B 1 175 ? 8.844 -41.625 -29.094 1 90.75 175 ALA B N 1
ATOM 5314 C CA . ALA B 1 175 ? 7.855 -41.375 -28.062 1 90.75 175 ALA B CA 1
ATOM 5315 C C . ALA B 1 175 ? 8.469 -40.594 -26.891 1 90.75 175 ALA B C 1
ATOM 5317 O O . ALA B 1 175 ? 7.84 -39.688 -26.344 1 90.75 175 ALA B O 1
ATOM 5318 N N . ALA B 1 176 ? 9.68 -40.969 -26.562 1 91.56 176 ALA B N 1
ATOM 5319 C CA . ALA B 1 176 ? 10.398 -40.25 -25.5 1 91.56 176 ALA B CA 1
ATOM 5320 C C . ALA B 1 176 ? 10.656 -38.812 -25.891 1 91.56 176 ALA B C 1
ATOM 5322 O O . ALA B 1 176 ? 10.469 -37.906 -25.094 1 91.56 176 ALA B O 1
ATOM 5323 N N . GLY B 1 177 ? 11.117 -38.656 -27.156 1 94.12 177 GLY B N 1
ATOM 5324 C CA . GLY B 1 177 ? 11.32 -37.281 -27.656 1 94.12 177 GLY B CA 1
ATOM 5325 C C . GLY B 1 177 ? 10.062 -36.438 -27.641 1 94.12 177 GLY B C 1
ATOM 5326 O O . GLY B 1 177 ? 10.094 -35.281 -27.219 1 94.12 177 GLY B O 1
ATOM 5327 N N . ALA B 1 178 ? 8.938 -37 -28.016 1 94.06 178 ALA B N 1
ATOM 5328 C CA . ALA B 1 178 ? 7.648 -36.312 -28 1 94.06 178 ALA B CA 1
ATOM 5329 C C . ALA B 1 178 ? 7.238 -35.969 -26.578 1 94.06 178 ALA B C 1
ATOM 5331 O O . ALA B 1 178 ? 6.75 -34.844 -26.328 1 94.06 178 ALA B O 1
ATOM 5332 N N . THR B 1 179 ? 7.441 -36.906 -25.641 1 93.44 179 THR B N 1
ATOM 5333 C CA . THR B 1 179 ? 7.094 -36.688 -24.25 1 93.44 179 THR B CA 1
ATOM 5334 C C . THR B 1 179 ? 7.887 -35.5 -23.688 1 93.44 179 THR B C 1
ATOM 5336 O O . THR B 1 179 ? 7.324 -34.625 -23.016 1 93.44 179 THR B O 1
ATOM 5339 N N . ILE B 1 180 ? 9.188 -35.469 -23.953 1 94.38 180 ILE B N 1
ATOM 5340 C CA . ILE B 1 180 ? 10.039 -34.375 -23.484 1 94.38 180 ILE B CA 1
ATOM 5341 C C . ILE B 1 180 ? 9.539 -33.031 -24.062 1 94.38 180 ILE B C 1
ATOM 5343 O O . ILE B 1 180 ? 9.445 -32.031 -23.359 1 94.38 180 ILE B O 1
ATOM 5347 N N . LEU B 1 181 ? 9.195 -33.062 -25.359 1 95.69 181 LEU B N 1
ATOM 5348 C CA . LEU B 1 181 ? 8.68 -31.859 -26.031 1 95.69 181 LEU B CA 1
ATOM 5349 C C . LEU B 1 181 ? 7.41 -31.359 -25.344 1 95.69 181 LEU B C 1
ATOM 5351 O O . LEU B 1 181 ? 7.277 -30.172 -25.062 1 95.69 181 LEU B O 1
ATOM 5355 N N . PHE B 1 182 ? 6.52 -32.281 -24.969 1 94.31 182 PHE B N 1
ATOM 5356 C CA . PHE B 1 182 ? 5.254 -31.875 -24.375 1 94.31 182 PHE B CA 1
ATOM 5357 C C . PHE B 1 182 ? 5.465 -31.406 -22.938 1 94.31 182 PHE B C 1
ATOM 5359 O O . PHE B 1 182 ? 4.758 -30.516 -22.453 1 94.31 182 PHE B O 1
ATOM 5366 N N . ILE B 1 183 ? 6.418 -32.031 -22.25 1 94.44 183 ILE B N 1
ATOM 5367 C CA . ILE B 1 183 ? 6.762 -31.562 -20.922 1 94.44 183 ILE B CA 1
ATOM 5368 C C . ILE B 1 183 ? 7.18 -30.094 -21 1 94.44 183 ILE B C 1
ATOM 5370 O O . ILE B 1 183 ? 6.699 -29.266 -20.219 1 94.44 183 ILE B O 1
ATOM 5374 N N . ILE B 1 184 ? 8.039 -29.781 -21.938 1 95.5 184 ILE B N 1
ATOM 5375 C CA . ILE B 1 184 ? 8.562 -28.422 -22.094 1 95.5 184 ILE B CA 1
ATOM 5376 C C . ILE B 1 184 ? 7.422 -27.469 -22.453 1 95.5 184 ILE B C 1
ATOM 5378 O O . ILE B 1 184 ? 7.266 -26.422 -21.828 1 95.5 184 ILE B O 1
ATOM 5382 N N . LEU B 1 185 ? 6.57 -27.859 -23.375 1 95.75 185 LEU B N 1
ATOM 5383 C CA . LEU B 1 185 ? 5.469 -27.016 -23.844 1 95.75 185 LEU B CA 1
ATOM 5384 C C . LEU B 1 185 ? 4.488 -26.734 -22.719 1 95.75 185 LEU B C 1
ATOM 5386 O O . LEU B 1 185 ? 4.09 -25.578 -22.516 1 95.75 185 LEU B O 1
ATOM 5390 N N . TYR B 1 186 ? 4.156 -27.781 -21.969 1 94.75 186 TYR B N 1
ATOM 5391 C CA . TYR B 1 186 ? 3.199 -27.609 -20.875 1 94.75 186 TYR B CA 1
ATOM 5392 C C . TYR B 1 186 ? 3.811 -26.812 -19.734 1 94.75 186 TYR B C 1
ATOM 5394 O O . TYR B 1 186 ? 3.119 -26.031 -19.078 1 94.75 186 TYR B O 1
ATOM 5402 N N . SER B 1 187 ? 5.082 -27.016 -19.547 1 94.25 187 SER B N 1
ATOM 5403 C CA . SER B 1 187 ? 5.77 -26.25 -18.516 1 94.25 187 SER B CA 1
ATOM 5404 C C . SER B 1 187 ? 5.773 -24.766 -18.844 1 94.25 187 SER B C 1
ATOM 5406 O O . SER B 1 187 ? 5.469 -23.938 -17.984 1 94.25 187 SER B O 1
ATOM 5408 N N . ILE B 1 188 ? 6.09 -24.422 -20.078 1 95.12 188 ILE B N 1
ATOM 5409 C CA . ILE B 1 188 ? 6.113 -23.031 -20.531 1 95.12 188 ILE B CA 1
ATOM 5410 C C . ILE B 1 188 ? 4.707 -22.438 -20.438 1 95.12 188 ILE B C 1
ATOM 5412 O O . ILE B 1 188 ? 4.527 -21.328 -19.922 1 95.12 188 ILE B O 1
ATOM 5416 N N . TYR B 1 189 ? 3.758 -23.188 -20.859 1 95.56 189 TYR B N 1
ATOM 5417 C CA . TYR B 1 189 ? 2.371 -22.734 -20.859 1 95.56 189 TYR B CA 1
ATOM 5418 C C . TYR B 1 189 ? 1.884 -22.453 -19.453 1 95.56 189 TYR B C 1
ATOM 5420 O O . TYR B 1 189 ? 1.353 -21.391 -19.172 1 95.56 189 TYR B O 1
ATOM 5428 N N . THR B 1 190 ? 2.078 -23.422 -18.609 1 94 190 THR B N 1
ATOM 5429 C CA . THR B 1 190 ? 1.633 -23.297 -17.219 1 94 190 THR B CA 1
ATOM 5430 C C . THR B 1 190 ? 2.363 -22.156 -16.531 1 94 190 THR B C 1
ATOM 5432 O O . THR B 1 190 ? 1.741 -21.344 -15.836 1 94 190 THR B O 1
ATOM 5435 N N . ALA B 1 191 ? 3.623 -22.078 -16.688 1 94.62 191 ALA B N 1
ATOM 5436 C CA . ALA B 1 191 ? 4.434 -21.047 -16.078 1 94.62 191 ALA B CA 1
ATOM 5437 C C . ALA B 1 191 ? 3.994 -19.656 -16.531 1 94.62 191 ALA B C 1
ATOM 5439 O O . ALA B 1 191 ? 3.885 -18.734 -15.719 1 94.62 191 ALA B O 1
ATOM 5440 N N . ARG B 1 192 ? 3.727 -19.438 -17.781 1 94.38 192 ARG B N 1
ATOM 5441 C CA . ARG B 1 192 ? 3.309 -18.141 -18.328 1 94.38 192 ARG B CA 1
ATOM 5442 C C . ARG B 1 192 ? 1.948 -17.734 -17.766 1 94.38 192 ARG B C 1
ATOM 5444 O O . ARG B 1 192 ? 1.731 -16.562 -17.438 1 94.38 192 ARG B O 1
ATOM 5451 N N . LYS B 1 193 ? 1.087 -18.656 -17.688 1 94 193 LYS B N 1
ATOM 5452 C CA . LYS B 1 193 ? -0.258 -18.391 -17.188 1 94 193 LYS B CA 1
ATOM 5453 C C . LYS B 1 193 ? -0.221 -17.953 -15.727 1 94 193 LYS B C 1
ATOM 5455 O O . LYS B 1 193 ? -1.021 -17.109 -15.305 1 94 193 LYS B O 1
ATOM 5460 N N . LEU B 1 194 ? 0.685 -18.484 -14.984 1 93.81 194 LEU B N 1
ATOM 5461 C CA . LEU B 1 194 ? 0.844 -18.141 -13.578 1 93.81 194 LEU B CA 1
ATOM 5462 C C . LEU B 1 194 ? 1.626 -16.844 -13.414 1 93.81 194 LEU B C 1
ATOM 5464 O O . LEU B 1 194 ? 1.348 -16.062 -12.5 1 93.81 194 LEU B O 1
ATOM 5468 N N . LYS B 1 195 ? 2.574 -16.625 -14.273 1 94.62 195 LYS B N 1
ATOM 5469 C CA . LYS B 1 195 ? 3.463 -15.469 -14.172 1 94.62 195 LYS B CA 1
ATOM 5470 C C . LYS B 1 195 ? 2.73 -14.18 -14.531 1 94.62 195 LYS B C 1
ATOM 5472 O O . LYS B 1 195 ? 3.006 -13.125 -13.961 1 94.62 195 LYS B O 1
ATOM 5477 N N . LYS B 1 196 ? 1.836 -14.234 -15.398 1 95.44 196 LYS B N 1
ATOM 5478 C CA . LYS B 1 196 ? 1.169 -13.039 -15.898 1 95.44 196 LYS B CA 1
ATOM 5479 C C . LYS B 1 196 ? 0.454 -12.297 -14.766 1 95.44 196 LYS B C 1
ATOM 5481 O O . LYS B 1 196 ? 0.73 -11.125 -14.516 1 95.44 196 LYS B O 1
ATOM 5486 N N . PRO B 1 197 ? -0.469 -13.008 -14.07 1 95.56 197 PRO B N 1
ATOM 5487 C CA . PRO B 1 197 ? -1.11 -12.289 -12.969 1 95.56 197 PRO B CA 1
ATOM 5488 C C . PRO B 1 197 ? -0.116 -11.852 -11.891 1 95.56 197 PRO B C 1
ATOM 5490 O O . PRO B 1 197 ? -0.3 -10.805 -11.273 1 95.56 197 PRO B O 1
ATOM 5493 N N . LEU B 1 198 ? 0.919 -12.586 -11.664 1 95.81 198 LEU B N 1
ATOM 5494 C CA . LEU B 1 198 ? 1.932 -12.219 -10.68 1 95.81 198 LEU B CA 1
ATOM 5495 C C . LEU B 1 198 ? 2.637 -10.93 -11.078 1 95.81 198 LEU B C 1
ATOM 5497 O O . LEU B 1 198 ? 2.889 -10.07 -10.227 1 95.81 198 LEU B O 1
ATOM 5501 N N . THR B 1 199 ? 2.932 -10.844 -12.344 1 95.69 199 THR B N 1
ATOM 5502 C CA . THR B 1 199 ? 3.576 -9.633 -12.852 1 95.69 199 THR B CA 1
ATOM 5503 C C . THR B 1 199 ? 2.648 -8.43 -12.719 1 95.69 199 THR B C 1
ATOM 5505 O O . THR B 1 199 ? 3.092 -7.336 -12.367 1 95.69 199 THR B O 1
ATOM 5508 N N . GLU B 1 200 ? 1.399 -8.625 -12.938 1 95.69 200 GLU B N 1
ATOM 5509 C CA . GLU B 1 200 ? 0.415 -7.555 -12.797 1 95.69 200 GLU B CA 1
ATOM 5510 C C . GLU B 1 200 ? 0.322 -7.082 -11.344 1 95.69 200 GLU B C 1
ATOM 5512 O O . GLU B 1 200 ? 0.201 -5.883 -11.086 1 95.69 200 GLU B O 1
ATOM 5517 N N . ILE B 1 201 ? 0.343 -7.977 -10.477 1 95.81 201 ILE B N 1
ATOM 5518 C CA . ILE B 1 201 ? 0.329 -7.648 -9.055 1 95.81 201 ILE B CA 1
ATOM 5519 C C . ILE B 1 201 ? 1.56 -6.816 -8.703 1 95.81 201 ILE B C 1
ATOM 5521 O O . ILE B 1 201 ? 1.447 -5.781 -8.047 1 95.81 201 ILE B O 1
ATOM 5525 N N . ASP B 1 202 ? 2.674 -7.309 -9.188 1 95.69 202 ASP B N 1
ATOM 5526 C CA . ASP B 1 202 ? 3.928 -6.609 -8.922 1 95.69 202 ASP B CA 1
ATOM 5527 C C . ASP B 1 202 ? 3.893 -5.191 -9.492 1 95.69 202 ASP B C 1
ATOM 5529 O O . ASP B 1 202 ? 4.285 -4.238 -8.812 1 95.69 202 ASP B O 1
ATOM 5533 N N . ASN B 1 203 ? 3.418 -5.008 -10.641 1 94.69 203 ASN B N 1
ATOM 5534 C CA . ASN B 1 203 ? 3.297 -3.701 -11.281 1 94.69 203 ASN B CA 1
ATOM 5535 C C . ASN B 1 203 ? 2.35 -2.785 -10.508 1 94.69 203 ASN B C 1
ATOM 5537 O O . ASN B 1 203 ? 2.604 -1.586 -10.383 1 94.69 203 ASN B O 1
ATOM 5541 N N . ALA B 1 204 ? 1.286 -3.352 -10.07 1 94.12 204 ALA B N 1
ATOM 5542 C CA . ALA B 1 204 ? 0.33 -2.582 -9.281 1 94.12 204 ALA B CA 1
ATOM 5543 C C . ALA B 1 204 ? 0.979 -2.039 -8.016 1 94.12 204 ALA B C 1
ATOM 5545 O O . ALA B 1 204 ? 0.793 -0.871 -7.664 1 94.12 204 ALA B O 1
ATOM 5546 N N . LEU B 1 205 ? 1.757 -2.871 -7.379 1 95.25 205 LEU B N 1
ATOM 5547 C CA . LEU B 1 205 ? 2.453 -2.469 -6.164 1 95.25 205 LEU B CA 1
ATOM 5548 C C . LEU B 1 205 ? 3.438 -1.338 -6.449 1 95.25 205 LEU B C 1
ATOM 5550 O O . LEU B 1 205 ? 3.52 -0.375 -5.684 1 95.25 205 LEU B O 1
ATOM 5554 N N . VAL B 1 206 ? 4.121 -1.462 -7.508 1 94.31 206 VAL B N 1
ATOM 5555 C CA . VAL B 1 206 ? 5.09 -0.439 -7.891 1 94.31 206 VAL B CA 1
ATOM 5556 C C . VAL B 1 206 ? 4.367 0.877 -8.172 1 94.31 206 VAL B C 1
ATOM 5558 O O . VAL B 1 206 ? 4.84 1.947 -7.781 1 94.31 206 VAL B O 1
ATOM 5561 N N . SER B 1 207 ? 3.244 0.774 -8.828 1 93.19 207 SER B N 1
ATOM 5562 C CA . SER B 1 207 ? 2.441 1.964 -9.094 1 93.19 207 SER B CA 1
ATOM 5563 C C . SER B 1 207 ? 2.023 2.646 -7.793 1 93.19 207 SER B C 1
ATOM 5565 O O . SER B 1 207 ? 2.084 3.873 -7.684 1 93.19 207 SER B O 1
ATOM 5567 N N . ILE B 1 208 ? 1.661 1.867 -6.824 1 92.31 208 ILE B N 1
ATOM 5568 C CA . ILE B 1 208 ? 1.27 2.385 -5.516 1 92.31 208 ILE B CA 1
ATOM 5569 C C . ILE B 1 208 ? 2.461 3.07 -4.855 1 92.31 208 ILE B C 1
ATOM 5571 O O . ILE B 1 208 ? 2.324 4.16 -4.293 1 92.31 208 ILE B O 1
ATOM 5575 N N . ILE B 1 209 ? 3.611 2.475 -4.977 1 92.12 209 ILE B N 1
ATOM 5576 C CA . ILE B 1 209 ? 4.84 3.016 -4.402 1 92.12 209 ILE B CA 1
ATOM 5577 C C . ILE B 1 209 ? 5.129 4.387 -5.008 1 92.12 209 ILE B C 1
ATOM 5579 O O . ILE B 1 209 ? 5.582 5.297 -4.309 1 92.12 209 ILE B O 1
ATOM 5583 N N . ASN B 1 210 ? 4.77 4.551 -6.223 1 91.38 210 ASN B N 1
ATOM 5584 C CA . ASN B 1 210 ? 5.039 5.797 -6.93 1 91.38 210 ASN B CA 1
ATOM 5585 C C . ASN B 1 210 ? 3.932 6.82 -6.703 1 91.38 210 ASN B C 1
ATOM 5587 O O . ASN B 1 210 ? 3.943 7.898 -7.301 1 91.38 210 ASN B O 1
ATOM 5591 N N . GLY B 1 211 ? 2.979 6.512 -5.965 1 88.25 211 GLY B N 1
ATOM 5592 C CA . GLY B 1 211 ? 1.937 7.453 -5.578 1 88.25 211 GLY B CA 1
ATOM 5593 C C . GLY B 1 211 ? 0.777 7.492 -6.555 1 88.25 211 GLY B C 1
ATOM 5594 O O . GLY B 1 211 ? -0.016 8.438 -6.551 1 88.25 211 GLY B O 1
ATOM 5595 N N . ASN B 1 212 ? 0.735 6.477 -7.363 1 87 212 ASN B N 1
ATOM 5596 C CA . ASN B 1 212 ? -0.354 6.395 -8.328 1 87 212 ASN B CA 1
ATOM 5597 C C . ASN B 1 212 ? -1.511 5.555 -7.801 1 87 212 ASN B C 1
ATOM 5599 O O . ASN B 1 212 ? -1.495 4.328 -7.918 1 87 212 ASN B O 1
ATOM 5603 N N . TYR B 1 213 ? -2.492 6.289 -7.25 1 81.69 213 TYR B N 1
ATOM 5604 C CA . TYR B 1 213 ? -3.656 5.625 -6.676 1 81.69 213 TYR B CA 1
ATOM 5605 C C . TYR B 1 213 ? -4.867 5.758 -7.59 1 81.69 213 TYR B C 1
ATOM 5607 O O . TYR B 1 213 ? -5.988 5.422 -7.199 1 81.69 213 TYR B O 1
ATOM 5615 N N . SER B 1 214 ? -4.688 6.281 -8.781 1 77.69 214 SER B N 1
ATOM 5616 C CA . SER B 1 214 ? -5.816 6.762 -9.57 1 77.69 214 SER B CA 1
ATOM 5617 C C . SER B 1 214 ? -6.465 5.625 -10.359 1 77.69 214 SER B C 1
ATOM 5619 O O . SER B 1 214 ? -7.641 5.703 -10.719 1 77.69 214 SER B O 1
ATOM 5621 N N . GLU B 1 215 ? -5.719 4.582 -10.57 1 83.5 215 GLU B N 1
ATOM 5622 C CA . GLU B 1 215 ? -6.285 3.584 -11.477 1 83.5 215 GLU B CA 1
ATOM 5623 C C . GLU B 1 215 ? -6.527 2.26 -10.758 1 83.5 215 GLU B C 1
ATOM 5625 O O . GLU B 1 215 ? -5.668 1.788 -10.008 1 83.5 215 GLU B O 1
ATOM 5630 N N . LYS B 1 216 ? -7.797 1.794 -10.945 1 89.88 216 LYS B N 1
ATOM 5631 C CA . LYS B 1 216 ? -8.117 0.457 -10.453 1 89.88 216 LYS B CA 1
ATOM 5632 C C . LYS B 1 216 ? -7.371 -0.614 -11.242 1 89.88 216 LYS B C 1
ATOM 5634 O O . LYS B 1 216 ? -7.223 -0.505 -12.461 1 89.88 216 LYS B O 1
ATOM 5639 N N . ILE B 1 217 ? -6.938 -1.566 -10.578 1 90.88 217 ILE B N 1
ATOM 5640 C CA . ILE B 1 217 ? -6.18 -2.656 -11.188 1 90.88 217 ILE B CA 1
ATOM 5641 C C . ILE B 1 217 ? -7.141 -3.738 -11.672 1 90.88 217 ILE B C 1
ATOM 5643 O O . ILE B 1 217 ? -8.031 -4.168 -10.938 1 90.88 217 ILE B O 1
ATOM 5647 N N . GLU B 1 218 ? -6.973 -4.07 -13.023 1 92.25 218 GLU B N 1
ATOM 5648 C CA . GLU B 1 218 ? -7.805 -5.129 -13.586 1 92.25 218 GLU B CA 1
ATOM 5649 C C . GLU B 1 218 ? -6.953 -6.188 -14.281 1 92.25 218 GLU B C 1
ATOM 5651 O O . GLU B 1 218 ? -6.125 -5.863 -15.133 1 92.25 218 GLU B O 1
ATOM 5656 N N . PHE B 1 219 ? -7.047 -7.41 -13.789 1 89.5 219 PHE B N 1
ATOM 5657 C CA . PHE B 1 219 ? -6.48 -8.57 -14.461 1 89.5 219 PHE B CA 1
ATOM 5658 C C . PHE B 1 219 ? -7.297 -9.828 -14.148 1 89.5 219 PHE B C 1
ATOM 5660 O O . PHE B 1 219 ? -8.062 -9.852 -13.188 1 89.5 219 PHE B O 1
ATOM 5667 N N . LYS B 1 220 ? -7.188 -10.766 -15.07 1 89.5 220 LYS B N 1
ATOM 5668 C CA . LYS B 1 220 ? -7.93 -12.016 -14.914 1 89.5 220 LYS B CA 1
ATOM 5669 C C . LYS B 1 220 ? -7.016 -13.141 -14.445 1 89.5 220 LYS B C 1
ATOM 5671 O O . LYS B 1 220 ? -5.816 -13.133 -14.719 1 89.5 220 LYS B O 1
ATOM 5676 N N . GLY B 1 221 ? -7.551 -13.969 -13.625 1 89.88 221 GLY B N 1
ATOM 5677 C CA . GLY B 1 221 ? -6.848 -15.141 -13.117 1 89.88 221 GLY B CA 1
ATOM 5678 C C . GLY B 1 221 ? -7.73 -16.047 -12.289 1 89.88 221 GLY B C 1
ATOM 5679 O O . GLY B 1 221 ? -8.961 -15.953 -12.336 1 89.88 221 GLY B O 1
ATOM 5680 N N . GLU B 1 222 ? -7.117 -17.031 -11.75 1 93.25 222 GLU B N 1
ATOM 5681 C CA . GLU B 1 222 ? -7.832 -17.922 -10.844 1 93.25 222 GLU B CA 1
ATOM 5682 C C . GLU B 1 222 ? -8.32 -17.172 -9.609 1 93.25 222 GLU B C 1
ATOM 5684 O O . GLU B 1 222 ? -7.961 -16.016 -9.398 1 93.25 222 GLU B O 1
ATOM 5689 N N . GLU B 1 223 ? -9.164 -17.797 -8.836 1 93.88 223 GLU B N 1
ATOM 5690 C CA . GLU B 1 223 ? -9.812 -17.203 -7.672 1 93.88 223 GLU B CA 1
ATOM 5691 C C . GLU B 1 223 ? -8.797 -16.562 -6.738 1 93.88 223 GLU B C 1
ATOM 5693 O O . GLU B 1 223 ? -9.016 -15.453 -6.234 1 93.88 223 GLU B O 1
ATOM 5698 N N . GLU B 1 224 ? -7.68 -17.172 -6.531 1 94.88 224 GLU B N 1
ATOM 5699 C CA . GLU B 1 224 ? -6.648 -16.672 -5.617 1 94.88 224 GLU B CA 1
ATOM 5700 C C . GLU B 1 224 ? -6.039 -15.375 -6.125 1 94.88 224 GLU B C 1
ATOM 5702 O O . GLU B 1 224 ? -5.82 -14.438 -5.352 1 94.88 224 GLU B O 1
ATOM 5707 N N . PHE B 1 225 ? -5.863 -15.258 -7.414 1 95.5 225 PHE B N 1
ATOM 5708 C CA . PHE B 1 225 ? -5.309 -14.047 -8.016 1 95.5 225 PHE B CA 1
ATOM 5709 C C . PHE B 1 225 ? -6.324 -12.914 -7.98 1 95.5 225 PHE B C 1
ATOM 5711 O O . PHE B 1 225 ? -5.973 -11.773 -7.68 1 95.5 225 PHE B O 1
ATOM 5718 N N . GLU B 1 226 ? -7.48 -13.234 -8.258 1 94.06 226 GLU B N 1
ATOM 5719 C CA . GLU B 1 226 ? -8.531 -12.227 -8.258 1 94.06 226 GLU B CA 1
ATOM 5720 C C . GLU B 1 226 ? -8.789 -11.695 -6.848 1 94.06 226 GLU B C 1
ATOM 5722 O O . GLU B 1 226 ? -9.117 -10.523 -6.672 1 94.06 226 GLU B O 1
ATOM 5727 N N . GLY B 1 227 ? -8.695 -12.602 -5.891 1 94.19 227 GLY B N 1
ATOM 5728 C CA . GLY B 1 227 ? -8.766 -12.148 -4.512 1 94.19 227 GLY B CA 1
ATOM 5729 C C . GLY B 1 227 ? -7.73 -11.094 -4.172 1 94.19 227 GLY B C 1
ATOM 5730 O O . GLY B 1 227 ? -8.047 -10.078 -3.549 1 94.19 227 GLY B O 1
ATOM 5731 N N . ILE B 1 228 ? -6.602 -11.312 -4.613 1 96.25 228 ILE B N 1
ATOM 5732 C CA . ILE B 1 228 ? -5.516 -10.367 -4.371 1 96.25 228 ILE B CA 1
ATOM 5733 C C . ILE B 1 228 ? -5.797 -9.062 -5.113 1 96.25 228 ILE B C 1
ATOM 5735 O O . ILE B 1 228 ? -5.543 -7.973 -4.586 1 96.25 228 ILE B O 1
ATOM 5739 N N . ARG B 1 229 ? -6.285 -9.188 -6.348 1 95.88 229 ARG B N 1
ATOM 5740 C CA . ARG B 1 229 ? -6.68 -8.016 -7.113 1 95.88 229 ARG B CA 1
ATOM 5741 C C . ARG B 1 229 ? -7.656 -7.145 -6.324 1 95.88 229 ARG B C 1
ATOM 5743 O O . ARG B 1 229 ? -7.477 -5.93 -6.234 1 95.88 229 ARG B O 1
ATOM 5750 N N . ASP B 1 230 ? -8.609 -7.766 -5.746 1 95.56 230 ASP B N 1
ATOM 5751 C CA . ASP B 1 230 ? -9.625 -7.043 -4.984 1 95.56 230 ASP B CA 1
ATOM 5752 C C . ASP B 1 230 ? -9.016 -6.391 -3.744 1 95.56 230 ASP B C 1
ATOM 5754 O O . ASP B 1 230 ? -9.352 -5.254 -3.406 1 95.56 230 ASP B O 1
ATOM 5758 N N . THR B 1 231 ? -8.172 -7.094 -3.096 1 95.44 231 THR B N 1
ATOM 5759 C CA . THR B 1 231 ? -7.496 -6.551 -1.927 1 95.44 231 THR B CA 1
ATOM 5760 C C . THR B 1 231 ? -6.641 -5.348 -2.311 1 95.44 231 THR B C 1
ATOM 5762 O O . THR B 1 231 ? -6.621 -4.34 -1.601 1 95.44 231 THR B O 1
ATOM 5765 N N . LEU B 1 232 ? -6.004 -5.457 -3.396 1 95.94 232 LEU B N 1
ATOM 5766 C CA . LEU B 1 232 ? -5.191 -4.355 -3.898 1 95.94 232 LEU B CA 1
ATOM 5767 C C . LEU B 1 232 ? -6.055 -3.133 -4.195 1 95.94 232 LEU B C 1
ATOM 5769 O O . LEU B 1 232 ? -5.695 -2.01 -3.834 1 95.94 232 LEU B O 1
ATOM 5773 N N . ASN B 1 233 ? -7.133 -3.318 -4.824 1 94.88 233 ASN B N 1
ATOM 5774 C CA . ASN B 1 233 ? -8.039 -2.217 -5.137 1 94.88 233 ASN B CA 1
ATOM 5775 C C . ASN B 1 233 ? -8.578 -1.564 -3.867 1 94.88 233 ASN B C 1
ATOM 5777 O O . ASN B 1 233 ? -8.734 -0.343 -3.809 1 94.88 233 ASN B O 1
ATOM 5781 N N . TYR B 1 234 ? -8.82 -2.346 -2.92 1 95 234 TYR B N 1
ATOM 5782 C CA . TYR B 1 234 ? -9.266 -1.815 -1.635 1 95 234 TYR B CA 1
ATOM 5783 C C . TYR B 1 234 ? -8.164 -0.979 -0.983 1 95 234 TYR B C 1
ATOM 5785 O O . TYR B 1 234 ? -8.438 0.092 -0.436 1 95 234 TYR B O 1
ATOM 5793 N N . LEU B 1 235 ? -6.977 -1.483 -1.026 1 94.75 235 LEU B N 1
ATOM 5794 C CA . LEU B 1 235 ? -5.836 -0.74 -0.506 1 94.75 235 LEU B CA 1
ATOM 5795 C C . LEU B 1 235 ? -5.699 0.606 -1.21 1 94.75 235 LEU B C 1
ATOM 5797 O O . LEU B 1 235 ? -5.516 1.637 -0.558 1 94.75 235 LEU B O 1
ATOM 5801 N N . ILE B 1 236 ? -5.809 0.585 -2.5 1 94.62 236 ILE B N 1
ATOM 5802 C CA . ILE B 1 236 ? -5.715 1.801 -3.301 1 94.62 236 ILE B CA 1
ATOM 5803 C C . ILE B 1 236 ? -6.793 2.793 -2.865 1 94.62 236 ILE B C 1
ATOM 5805 O O . ILE B 1 236 ? -6.512 3.977 -2.67 1 94.62 236 ILE B O 1
ATOM 5809 N N . GLU B 1 237 ? -7.934 2.307 -2.707 1 93.56 237 GLU B N 1
ATOM 5810 C CA . GLU B 1 237 ? -9.047 3.145 -2.273 1 93.56 237 GLU B CA 1
ATOM 5811 C C . GLU B 1 237 ? -8.781 3.738 -0.892 1 93.56 237 GLU B C 1
ATOM 5813 O O . GLU B 1 237 ? -9.008 4.93 -0.668 1 93.56 237 GLU B O 1
ATOM 5818 N N . LYS B 1 238 ? -8.336 2.99 -0.043 1 93.12 238 LYS B N 1
ATOM 5819 C CA . LYS B 1 238 ? -8.055 3.436 1.318 1 93.12 238 LYS B CA 1
ATOM 5820 C C . LYS B 1 238 ? -6.945 4.484 1.336 1 93.12 238 LYS B C 1
ATOM 5822 O O . LYS B 1 238 ? -7.047 5.492 2.039 1 93.12 238 LYS B O 1
ATOM 5827 N N . LEU B 1 239 ? -5.961 4.242 0.577 1 92.31 239 LEU B N 1
ATOM 5828 C CA . LEU B 1 239 ? -4.848 5.184 0.51 1 92.31 239 LEU B CA 1
ATOM 5829 C C . LEU B 1 239 ? -5.293 6.5 -0.121 1 92.31 239 LEU B C 1
ATOM 5831 O O . LEU B 1 239 ? -4.914 7.578 0.35 1 92.31 239 LEU B O 1
ATOM 5835 N N . ASN B 1 240 ? -6.062 6.387 -1.117 1 92.19 240 ASN B N 1
ATOM 5836 C CA . ASN B 1 240 ? -6.605 7.582 -1.757 1 92.19 240 ASN B CA 1
ATOM 5837 C C . ASN B 1 240 ? -7.461 8.398 -0.791 1 92.19 240 ASN B C 1
ATOM 5839 O O . ASN B 1 240 ? -7.312 9.617 -0.698 1 92.19 240 ASN B O 1
ATOM 5843 N N . ASN B 1 241 ? -8.305 7.758 -0.129 1 91.88 241 ASN B N 1
ATOM 5844 C CA . ASN B 1 241 ? -9.164 8.422 0.843 1 91.88 241 ASN B CA 1
ATOM 5845 C C . ASN B 1 241 ? -8.352 9.078 1.956 1 91.88 241 ASN B C 1
ATOM 5847 O O . ASN B 1 241 ? -8.648 10.195 2.377 1 91.88 241 ASN B O 1
ATOM 5851 N N . SER B 1 242 ? -7.379 8.375 2.396 1 90.44 242 SER B N 1
ATOM 5852 C CA . SER B 1 242 ? -6.516 8.914 3.443 1 90.44 242 SER B CA 1
ATOM 5853 C C . SER B 1 242 ? -5.77 10.156 2.961 1 90.44 242 SER B C 1
ATOM 5855 O O . SER B 1 242 ? -5.66 11.141 3.691 1 90.44 242 SER B O 1
ATOM 5857 N N . GLU B 1 243 ? -5.297 10.141 1.798 1 89.31 243 GLU B N 1
ATOM 5858 C CA . GLU B 1 243 ? -4.59 11.281 1.224 1 89.31 243 GLU B CA 1
ATOM 5859 C C . GLU B 1 243 ? -5.52 12.477 1.054 1 89.31 243 GLU B C 1
ATOM 5861 O O . GLU B 1 243 ? -5.141 13.609 1.352 1 89.31 243 GLU B O 1
ATOM 5866 N N . GLU B 1 244 ? -6.656 12.242 0.622 1 90.38 244 GLU B N 1
ATOM 5867 C CA . GLU B 1 244 ? -7.637 13.312 0.442 1 90.38 244 GLU B CA 1
ATOM 5868 C C . GLU B 1 244 ? -8.039 13.93 1.781 1 90.38 244 GLU B C 1
ATOM 5870 O O . GLU B 1 244 ? -8.156 15.148 1.898 1 90.38 244 GLU B O 1
ATOM 5875 N N . GLU B 1 245 ? -8.219 13.078 2.686 1 88.88 245 GLU B N 1
ATOM 5876 C CA . GLU B 1 245 ? -8.562 13.555 4.023 1 88.88 245 GLU B CA 1
ATOM 5877 C C . GLU B 1 245 ? -7.438 14.406 4.609 1 88.88 245 GLU B C 1
ATOM 5879 O O . GLU B 1 245 ? -7.688 15.461 5.188 1 88.88 245 GLU B O 1
ATOM 5884 N N . ASN B 1 246 ? -6.281 13.969 4.477 1 87.94 246 ASN B N 1
ATOM 5885 C CA . ASN B 1 246 ? -5.129 14.727 4.957 1 87.94 246 ASN B CA 1
ATOM 5886 C C . ASN B 1 246 ? -5.012 16.078 4.258 1 87.94 246 ASN B C 1
ATOM 5888 O O . ASN B 1 246 ? -4.73 17.094 4.898 1 87.94 246 ASN B O 1
ATOM 5892 N N . ARG B 1 247 ? -5.254 16.094 3.018 1 88.06 247 ARG B N 1
ATOM 5893 C CA . ARG B 1 247 ? -5.227 17.344 2.254 1 88.06 247 ARG B CA 1
ATOM 5894 C C . ARG B 1 247 ? -6.32 18.297 2.721 1 88.06 247 ARG B C 1
ATOM 5896 O O . ARG B 1 247 ? -6.086 19.5 2.861 1 88.06 247 ARG B O 1
ATOM 5903 N N . ARG B 1 248 ? -7.43 17.781 2.969 1 86.94 248 ARG B N 1
ATOM 5904 C CA . ARG B 1 248 ? -8.547 18.578 3.451 1 86.94 248 ARG B CA 1
ATOM 5905 C C . ARG B 1 248 ? -8.234 19.188 4.82 1 86.94 248 ARG B C 1
ATOM 5907 O O . ARG B 1 248 ? -8.477 20.375 5.055 1 86.94 248 ARG B O 1
ATOM 5914 N N . LEU B 1 249 ? -7.715 18.375 5.641 1 83.88 249 LEU B N 1
ATOM 5915 C CA . LEU B 1 249 ? -7.352 18.844 6.973 1 83.88 249 LEU B CA 1
ATOM 5916 C C . LEU B 1 249 ? -6.273 19.906 6.898 1 83.88 249 LEU B C 1
ATOM 5918 O O . LEU B 1 249 ? -6.34 20.922 7.613 1 83.88 249 LEU B O 1
ATOM 5922 N N . GLU B 1 250 ? -5.355 19.703 6.059 1 84.25 250 GLU B N 1
ATOM 5923 C CA . GLU B 1 250 ? -4.285 20.688 5.883 1 84.25 250 GLU B CA 1
ATOM 5924 C C . GLU B 1 250 ? -4.828 22 5.344 1 84.25 250 GLU B C 1
ATOM 5926 O O . GLU B 1 250 ? -4.457 23.078 5.828 1 84.25 250 GLU B O 1
ATOM 5931 N N . LYS B 1 251 ? -5.684 21.953 4.406 1 84.94 251 LYS B N 1
ATOM 5932 C CA . LYS B 1 251 ? -6.293 23.156 3.84 1 84.94 251 LYS B CA 1
ATOM 5933 C C . LYS B 1 251 ? -7.121 23.891 4.887 1 84.94 251 LYS B C 1
ATOM 5935 O O . LYS B 1 251 ? -7.082 25.125 4.961 1 84.94 251 LYS B O 1
ATOM 5940 N N . SER B 1 252 ? -7.836 23.125 5.613 1 82 252 SER B N 1
ATOM 5941 C CA . SER B 1 252 ? -8.656 23.719 6.664 1 82 252 SER B CA 1
ATOM 5942 C C . SER B 1 252 ? -7.797 24.406 7.711 1 82 252 SER B C 1
ATOM 5944 O O . SER B 1 252 ? -8.117 25.516 8.148 1 82 252 SER B O 1
ATOM 5946 N N . LYS B 1 253 ? -6.746 23.766 8.07 1 83.12 253 LYS B N 1
ATOM 5947 C CA . LYS B 1 253 ? -5.832 24.344 9.055 1 83.12 253 LYS B CA 1
ATOM 5948 C C . LYS B 1 253 ? -5.18 25.609 8.523 1 83.12 253 LYS B C 1
ATOM 5950 O O . LYS B 1 253 ? -5.062 26.609 9.242 1 83.12 253 LYS B O 1
ATOM 5955 N N . ASN B 1 254 ? -4.793 25.594 7.328 1 84.56 254 ASN B N 1
ATOM 5956 C CA . ASN B 1 254 ? -4.203 26.781 6.703 1 84.56 254 ASN B CA 1
ATOM 5957 C C . ASN B 1 254 ? -5.199 27.938 6.629 1 84.56 254 ASN B C 1
ATOM 5959 O O . ASN B 1 254 ? -4.852 29.078 6.918 1 84.56 254 ASN B O 1
ATOM 5963 N N . LYS B 1 255 ? -6.355 27.625 6.238 1 83.38 255 LYS B N 1
ATOM 5964 C CA . LYS B 1 255 ? -7.398 28.641 6.191 1 83.38 255 LYS B CA 1
ATOM 5965 C C . LYS B 1 255 ? -7.641 29.25 7.57 1 83.38 255 LYS B C 1
ATOM 5967 O O . LYS B 1 255 ? -7.777 30.469 7.707 1 83.38 255 LYS B O 1
ATOM 5972 N N . LEU B 1 256 ? -7.602 28.438 8.516 1 80.88 256 LEU B N 1
ATOM 5973 C CA . LEU B 1 256 ? -7.762 28.891 9.898 1 80.88 256 LEU B CA 1
ATOM 5974 C C . LEU B 1 256 ? -6.656 29.859 10.289 1 80.88 256 LEU B C 1
ATOM 5976 O O . LEU B 1 256 ? -6.926 30.922 10.852 1 80.88 256 LEU B O 1
ATOM 5980 N N . LEU B 1 257 ? -5.547 29.484 10 1 84.31 257 LEU B N 1
ATOM 5981 C CA . LEU B 1 257 ? -4.402 30.312 10.375 1 84.31 257 LEU B CA 1
ATOM 5982 C C . LEU B 1 257 ? -4.441 31.656 9.648 1 84.31 257 LEU B C 1
ATOM 5984 O O . LEU B 1 257 ? -4.117 32.688 10.234 1 84.31 257 LEU B O 1
ATOM 5988 N N . LEU B 1 258 ? -4.848 31.672 8.453 1 85.19 258 LEU B N 1
ATOM 5989 C CA . LEU B 1 258 ? -4.992 32.906 7.684 1 85.19 258 LEU B CA 1
ATOM 5990 C C . LEU B 1 258 ? -6.082 33.781 8.273 1 85.19 258 LEU B C 1
ATOM 5992 O O . LEU B 1 258 ? -5.883 35 8.438 1 85.19 258 LEU B O 1
ATOM 5996 N N . ASP B 1 259 ? -7.168 33.156 8.555 1 82.69 259 ASP B N 1
ATOM 5997 C CA . ASP B 1 259 ? -8.281 33.906 9.141 1 82.69 259 ASP B CA 1
ATOM 5998 C C . ASP B 1 259 ? -7.895 34.5 10.5 1 82.69 259 ASP B C 1
ATOM 6000 O O . ASP B 1 259 ? -8.203 35.656 10.781 1 82.69 259 ASP B O 1
ATOM 6004 N N . LEU B 1 260 ? -7.273 33.688 11.281 1 84.19 260 LEU B N 1
ATOM 6005 C CA . LEU B 1 260 ? -6.828 34.156 12.594 1 84.19 260 LEU B CA 1
ATOM 6006 C C . LEU B 1 260 ? -5.844 35.312 12.453 1 84.19 260 LEU B C 1
ATOM 6008 O O . LEU B 1 260 ? -5.938 36.312 13.195 1 84.19 260 LEU B O 1
ATOM 6012 N N . SER B 1 261 ? -4.887 35.188 11.609 1 86.31 261 SER B N 1
ATOM 6013 C CA . SER B 1 261 ? -3.932 36.25 11.359 1 86.31 261 SER B CA 1
ATOM 6014 C C . SER B 1 261 ? -4.641 37.562 10.969 1 86.31 261 SER B C 1
ATOM 6016 O O . SER B 1 261 ? -4.289 38.625 11.453 1 86.31 261 SER B O 1
ATOM 6018 N N . HIS B 1 262 ? -5.633 37.438 10.125 1 85.19 262 HIS B N 1
ATOM 6019 C CA . HIS B 1 262 ? -6.418 38.594 9.703 1 85.19 262 HIS B CA 1
ATOM 6020 C C . HIS B 1 262 ? -7.18 39.188 10.875 1 85.19 262 HIS B C 1
ATOM 6022 O O . HIS B 1 262 ? -7.199 40.406 11.047 1 85.19 262 HIS B O 1
ATOM 6028 N N . ASP B 1 263 ? -7.711 38.344 11.68 1 85.19 263 ASP B N 1
ATOM 6029 C CA . ASP B 1 263 ? -8.531 38.781 12.805 1 85.19 263 ASP B CA 1
ATOM 6030 C C . ASP B 1 263 ? -7.68 39.469 13.875 1 85.19 263 ASP B C 1
ATOM 6032 O O . ASP B 1 263 ? -8.18 40.312 14.625 1 85.19 263 ASP B O 1
ATOM 6036 N N . ILE B 1 264 ? -6.488 39.094 13.969 1 88.94 264 ILE B N 1
ATOM 6037 C CA . ILE B 1 264 ? -5.578 39.719 14.93 1 88.94 264 ILE B CA 1
ATOM 6038 C C . ILE B 1 264 ? -5.016 41.031 14.352 1 88.94 264 ILE B C 1
ATOM 6040 O O . ILE B 1 264 ? -4.852 42 15.078 1 88.94 264 ILE B O 1
ATOM 6044 N N . LYS B 1 265 ? -4.836 41.062 13.078 1 88.62 265 LYS B N 1
ATOM 6045 C CA . LYS B 1 265 ? -4.23 42.219 12.406 1 88.62 265 LYS B CA 1
ATOM 6046 C C . LYS B 1 265 ? -5.098 43.469 12.555 1 88.62 265 LYS B C 1
ATOM 6048 O O . LYS B 1 265 ? -4.582 44.562 12.805 1 88.62 265 LYS B O 1
ATOM 6053 N N . THR B 1 266 ? -6.32 43.344 12.453 1 89.12 266 THR B N 1
ATOM 6054 C CA . THR B 1 266 ? -7.238 44.469 12.461 1 89.12 266 THR B CA 1
ATOM 6055 C C . THR B 1 266 ? -7.191 45.188 13.805 1 89.12 266 THR B C 1
ATOM 6057 O O . THR B 1 266 ? -6.93 46.406 13.859 1 89.12 266 THR B O 1
ATOM 6060 N N . PRO B 1 267 ? -7.422 44.531 14.922 1 92.94 267 PRO B N 1
ATOM 6061 C CA . PRO B 1 267 ? -7.305 45.219 16.203 1 92.94 267 PRO B CA 1
ATOM 6062 C C . PRO B 1 267 ? -5.887 45.719 16.469 1 92.94 267 PRO B C 1
ATOM 6064 O O . PRO B 1 267 ? -5.703 46.781 17.094 1 92.94 267 PRO B O 1
ATOM 6067 N N . MET B 1 268 ? -4.957 45.062 16.031 1 93 268 MET B N 1
ATOM 6068 C CA . MET B 1 268 ? -3.574 45.5 16.25 1 93 268 MET B CA 1
ATOM 6069 C C . MET B 1 268 ? -3.268 46.812 15.531 1 93 268 MET B C 1
ATOM 6071 O O . MET B 1 268 ? -2.518 47.625 16.047 1 93 268 MET B O 1
ATOM 6075 N N . THR B 1 269 ? -3.807 46.969 14.391 1 92.31 269 THR B N 1
ATOM 6076 C CA . THR B 1 269 ? -3.645 48.219 13.648 1 92.31 269 THR B CA 1
ATOM 6077 C C . THR B 1 269 ? -4.238 49.375 14.43 1 92.31 269 THR B C 1
ATOM 6079 O O . THR B 1 269 ? -3.643 50.438 14.484 1 92.31 269 THR B O 1
ATOM 6082 N N . THR B 1 270 ? -5.352 49.156 15 1 94 270 THR B N 1
ATOM 6083 C CA . THR B 1 270 ? -5.996 50.156 15.82 1 94 270 THR B CA 1
ATOM 6084 C C . THR B 1 270 ? -5.133 50.5 17.031 1 94 270 THR B C 1
ATOM 6086 O O . THR B 1 270 ? -4.926 51.688 17.328 1 94 270 THR B O 1
ATOM 6089 N N . ILE B 1 271 ? -4.672 49.5 17.688 1 95.25 271 ILE B N 1
ATOM 6090 C CA . ILE B 1 271 ? -3.826 49.719 18.859 1 95.25 271 ILE B CA 1
ATOM 6091 C C . ILE B 1 271 ? -2.58 50.5 18.469 1 95.25 271 ILE B C 1
ATOM 6093 O O . ILE B 1 271 ? -2.207 51.469 19.141 1 95.25 271 ILE B O 1
ATOM 6097 N N . LYS B 1 272 ? -2.045 50.156 17.406 1 94.06 272 LYS B N 1
ATOM 6098 C CA . LYS B 1 272 ? -0.839 50.812 16.922 1 94.06 272 LYS B CA 1
ATOM 6099 C C . LYS B 1 272 ? -1.113 52.25 16.578 1 94.06 272 LYS B C 1
ATOM 6101 O O . LYS B 1 272 ? -0.378 53.156 17 1 94.06 272 LYS B O 1
ATOM 6106 N N . SER B 1 273 ? -2.1 52.531 15.852 1 94.44 273 SER B N 1
ATOM 6107 C CA . SER B 1 273 ? -2.434 53.875 15.406 1 94.44 273 SER B CA 1
ATOM 6108 C C . SER B 1 273 ? -2.775 54.781 16.594 1 94.44 273 SER B C 1
ATOM 6110 O O . SER B 1 273 ? -2.314 55.906 16.656 1 94.44 273 SER B O 1
ATOM 6112 N N . TYR B 1 274 ? -3.553 54.219 17.5 1 94.69 274 TYR B N 1
ATOM 6113 C CA . TYR B 1 274 ? -3.973 55 18.656 1 94.69 274 TYR B CA 1
ATOM 6114 C C . TYR B 1 274 ? -2.797 55.281 19.594 1 94.69 274 TYR B C 1
ATOM 6116 O O . TYR B 1 274 ? -2.654 56.406 20.109 1 94.69 274 TYR B O 1
ATOM 6124 N N . SER B 1 275 ? -2.053 54.312 19.781 1 94.31 275 SER B N 1
ATOM 6125 C CA . SER B 1 275 ? -0.888 54.5 20.641 1 94.31 275 SER B CA 1
ATOM 6126 C C . SER B 1 275 ? 0.104 55.469 20.016 1 94.31 275 SER B C 1
ATOM 6128 O O . SER B 1 275 ? 0.73 56.25 20.719 1 94.31 275 SER B O 1
ATOM 6130 N N . ALA B 1 276 ? 0.256 55.469 18.734 1 93.25 276 ALA B N 1
ATOM 6131 C CA . ALA B 1 276 ? 1.111 56.406 18.047 1 93.25 276 ALA B CA 1
ATOM 6132 C C . ALA B 1 276 ? 0.602 57.844 18.219 1 93.25 276 ALA B C 1
ATOM 6134 O O . ALA B 1 276 ? 1.382 58.75 18.516 1 93.25 276 ALA B O 1
ATOM 6135 N N . ALA B 1 277 ? -0.654 58.031 18.047 1 94 277 ALA B N 1
ATOM 6136 C CA . ALA B 1 277 ? -1.27 59.344 18.203 1 94 277 ALA B CA 1
ATOM 6137 C C . ALA B 1 277 ? -1.064 59.875 19.625 1 94 277 ALA B C 1
ATOM 6139 O O . ALA B 1 277 ? -0.783 61.062 19.812 1 94 277 ALA B O 1
ATOM 6140 N N . LEU B 1 278 ? -1.164 59.062 20.562 1 93 278 LEU B N 1
ATOM 6141 C CA . LEU B 1 278 ? -0.985 59.438 21.969 1 93 278 LEU B CA 1
ATOM 6142 C C . LEU B 1 278 ? 0.471 59.781 22.25 1 93 278 LEU B C 1
ATOM 6144 O O . LEU B 1 278 ? 0.754 60.781 22.922 1 93 278 LEU B O 1
ATOM 6148 N N . SER B 1 279 ? 1.315 58.969 21.766 1 90.88 279 SER B N 1
ATOM 6149 C CA . SER B 1 279 ? 2.742 59.156 22 1 90.88 279 SER B CA 1
ATOM 6150 C C . SER B 1 279 ? 3.248 60.438 21.359 1 90.88 279 SER B C 1
ATOM 6152 O O . SER B 1 279 ? 4.164 61.062 21.875 1 90.88 279 SER B O 1
ATOM 6154 N N . GLN B 1 280 ? 2.639 60.844 20.297 1 91.12 280 GLN B N 1
ATOM 6155 C CA . GLN B 1 280 ? 3.059 62.062 19.562 1 91.12 280 GLN B CA 1
ATOM 6156 C C . GLN B 1 280 ? 2.33 63.281 20.078 1 91.12 280 GLN B C 1
ATOM 6158 O O . GLN B 1 280 ? 2.574 64.375 19.594 1 91.12 280 GLN B O 1
ATOM 6163 N N . GLY B 1 281 ? 1.453 63.125 21.016 1 87.31 281 GLY B N 1
ATOM 6164 C CA . GLY B 1 281 ? 0.738 64.25 21.609 1 87.31 281 GLY B CA 1
ATOM 6165 C C . GLY B 1 281 ? -0.25 64.875 20.672 1 87.31 281 GLY B C 1
ATOM 6166 O O . GLY B 1 281 ? -0.449 66.125 20.703 1 87.31 281 GLY B O 1
ATOM 6167 N N . MET B 1 282 ? -0.798 64.125 19.906 1 87 282 MET B N 1
ATOM 6168 C CA . MET B 1 282 ? -1.672 64.688 18.859 1 87 282 MET B CA 1
ATOM 6169 C C . MET B 1 282 ? -3.062 64.938 19.406 1 87 282 MET B C 1
ATOM 6171 O O . MET B 1 282 ? -3.9 65.562 18.719 1 87 282 MET B O 1
ATOM 6175 N N . LEU B 1 283 ? -3.26 64.5 20.594 1 83.44 283 LEU B N 1
ATOM 6176 C CA . LEU B 1 283 ? -4.594 64.625 21.172 1 83.44 283 LEU B CA 1
ATOM 6177 C C . LEU B 1 283 ? -4.605 65.75 22.219 1 83.44 283 LEU B C 1
ATOM 6179 O O . LEU B 1 283 ? -3.756 65.75 23.109 1 83.44 283 LEU B O 1
ATOM 6183 N N . ASP B 1 284 ? -5.559 66.625 22.047 1 79.19 284 ASP B N 1
ATOM 6184 C CA . ASP B 1 284 ? -5.59 67.812 22.906 1 79.19 284 ASP B CA 1
ATOM 6185 C C . ASP B 1 284 ? -6.555 67.625 24.078 1 79.19 284 ASP B C 1
ATOM 6187 O O . ASP B 1 284 ? -6.305 68.062 25.188 1 79.19 284 ASP B O 1
ATOM 6191 N N . SER B 1 285 ? -7.594 66.875 23.891 1 89.56 285 SER B N 1
ATOM 6192 C CA . SER B 1 285 ? -8.617 66.75 24.938 1 89.56 285 SER B CA 1
ATOM 6193 C C . SER B 1 285 ? -8.43 65.5 25.766 1 89.56 285 SER B C 1
ATOM 6195 O O . SER B 1 285 ? -8.148 64.438 25.219 1 89.56 285 SER B O 1
ATOM 6197 N N . GLU B 1 286 ? -8.555 65.688 27.031 1 86.69 286 GLU B N 1
ATOM 6198 C CA . GLU B 1 286 ? -8.477 64.562 27.953 1 86.69 286 GLU B CA 1
ATOM 6199 C C . GLU B 1 286 ? -9.578 63.5 27.672 1 86.69 286 GLU B C 1
ATOM 6201 O O . GLU B 1 286 ? -9.383 62.312 27.859 1 86.69 286 GLU B O 1
ATOM 6206 N N . GLU B 1 287 ? -10.656 64 27.219 1 89.88 287 GLU B N 1
ATOM 6207 C CA . GLU B 1 287 ? -11.766 63.125 26.891 1 89.88 287 GLU B CA 1
ATOM 6208 C C . GLU B 1 287 ? -11.422 62.219 25.703 1 89.88 287 GLU B C 1
ATOM 6210 O O . GLU B 1 287 ? -11.75 61.031 25.703 1 89.88 287 GLU B O 1
ATOM 6215 N N . GLN B 1 288 ? -10.773 62.781 24.781 1 92 288 GLN B N 1
ATOM 6216 C CA . GLN B 1 288 ? -10.352 62 23.625 1 92 288 GLN B CA 1
ATOM 6217 C C . GLN B 1 288 ? -9.289 60.969 24 1 92 288 GLN B C 1
ATOM 6219 O O . GLN B 1 288 ? -9.305 59.844 23.5 1 92 288 GLN B O 1
ATOM 6224 N N . LYS B 1 289 ? -8.406 61.375 24.781 1 92.5 289 LYS B N 1
ATOM 6225 C CA . LYS B 1 289 ? -7.379 60.469 25.25 1 92.5 289 LYS B CA 1
ATOM 6226 C C . LYS B 1 289 ? -8 59.25 25.953 1 92.5 289 LYS B C 1
ATOM 6228 O O . LYS B 1 289 ? -7.609 58.125 25.719 1 92.5 289 LYS B O 1
ATOM 6233 N N . LYS B 1 290 ? -8.914 59.531 26.812 1 91.12 290 LYS B N 1
ATOM 6234 C CA . LYS B 1 290 ? -9.586 58.469 27.547 1 91.12 290 LYS B CA 1
ATOM 6235 C C . LYS B 1 290 ? -10.305 57.5 26.594 1 91.12 290 LYS B C 1
ATOM 6237 O O . LYS B 1 290 ? -10.336 56.281 26.828 1 91.12 290 LYS B O 1
ATOM 6242 N N . GLN B 1 291 ? -10.836 58.031 25.562 1 92.56 291 GLN B N 1
ATOM 6243 C CA . GLN B 1 291 ? -11.469 57.188 24.562 1 92.56 291 GLN B CA 1
ATOM 6244 C C . GLN B 1 291 ? -10.453 56.281 23.891 1 92.56 291 GLN B C 1
ATOM 6246 O O . GLN B 1 291 ? -10.742 55.094 23.625 1 92.56 291 GLN B O 1
ATOM 6251 N N . TYR B 1 292 ? -9.352 56.781 23.609 1 93.94 292 TYR B N 1
ATOM 6252 C CA . TYR B 1 292 ? -8.297 56 22.984 1 93.94 292 TYR B CA 1
ATOM 6253 C C . TYR B 1 292 ? -7.793 54.906 23.938 1 93.94 292 TYR B C 1
ATOM 6255 O O . TYR B 1 292 ? -7.547 53.781 23.516 1 93.94 292 TYR B O 1
ATOM 6263 N N . TYR B 1 293 ? -7.656 55.312 25.25 1 93.81 293 TYR B N 1
ATOM 6264 C CA . TYR B 1 293 ? -7.262 54.312 26.25 1 93.81 293 TYR B CA 1
ATOM 6265 C C . TYR B 1 293 ? -8.234 53.125 26.266 1 93.81 293 TYR B C 1
ATOM 6267 O O . TYR B 1 293 ? -7.812 51.969 26.219 1 93.81 293 TYR B O 1
ATOM 6275 N N . ASN B 1 294 ? -9.406 53.438 26.25 1 93.44 294 ASN B N 1
ATOM 6276 C CA . ASN B 1 294 ? -10.438 52.438 26.312 1 93.44 294 ASN B CA 1
ATOM 6277 C C . ASN B 1 294 ? -10.453 51.562 25.062 1 93.44 294 ASN B C 1
ATOM 6279 O O . ASN B 1 294 ? -10.656 50.344 25.156 1 93.44 294 ASN B O 1
ATOM 6283 N N . ALA B 1 295 ? -10.281 52.219 24 1 93.88 295 ALA B N 1
ATOM 6284 C CA . ALA B 1 295 ? -10.25 51.469 22.734 1 93.88 295 ALA B CA 1
ATOM 6285 C C . ALA B 1 295 ? -9.078 50.5 22.703 1 93.88 295 ALA B C 1
ATOM 6287 O O . ALA B 1 295 ? -9.234 49.344 22.312 1 93.88 295 ALA B O 1
ATOM 6288 N N . ILE B 1 296 ? -7.926 50.969 23.031 1 95.5 296 ILE B N 1
ATOM 6289 C CA . ILE B 1 296 ? -6.734 50.125 23.062 1 95.5 296 ILE B CA 1
ATOM 6290 C C . ILE B 1 296 ? -6.953 48.969 24.031 1 95.5 296 ILE B C 1
ATOM 6292 O O . ILE B 1 296 ? -6.633 47.812 23.703 1 95.5 296 ILE B O 1
ATOM 6296 N N . TYR B 1 297 ? -7.465 49.281 25.156 1 94.12 297 TYR B N 1
ATOM 6297 C CA . TYR B 1 297 ? -7.715 48.25 26.156 1 94.12 297 TYR B CA 1
ATOM 6298 C C . TYR B 1 297 ? -8.68 47.188 25.625 1 94.12 297 TYR B C 1
ATOM 6300 O O . TYR B 1 297 ? -8.398 46 25.703 1 94.12 297 TYR B O 1
ATOM 6308 N N . LYS B 1 298 ? -9.742 47.594 25.078 1 91.69 298 LYS B N 1
ATOM 6309 C CA . LYS B 1 298 ? -10.742 46.688 24.547 1 91.69 298 LYS B CA 1
ATOM 6310 C C . LYS B 1 298 ? -10.164 45.812 23.438 1 91.69 298 LYS B C 1
ATOM 6312 O O . LYS B 1 298 ? -10.398 44.625 23.391 1 91.69 298 LYS B O 1
ATOM 6317 N N . LYS B 1 299 ? -9.461 46.438 22.5 1 93.75 299 LYS B N 1
ATOM 6318 C CA . LYS B 1 299 ? -8.852 45.719 21.391 1 93.75 299 LYS B CA 1
ATOM 6319 C C . LYS B 1 299 ? -7.797 44.719 21.906 1 93.75 299 LYS B C 1
ATOM 6321 O O . LYS B 1 299 ? -7.641 43.625 21.344 1 93.75 299 LYS B O 1
ATOM 6326 N N . SER B 1 300 ? -7.055 45.094 22.859 1 93.81 300 SER B N 1
ATOM 6327 C CA . SER B 1 300 ? -6.055 44.219 23.438 1 93.81 300 SER B CA 1
ATOM 6328 C C . SER B 1 300 ? -6.711 43 24.094 1 93.81 300 SER B C 1
ATOM 6330 O O . SER B 1 300 ? -6.18 41.875 24.031 1 93.81 300 SER B O 1
ATOM 6332 N N . GLU B 1 301 ? -7.781 43.156 24.766 1 90.19 301 GLU B N 1
ATOM 6333 C CA . GLU B 1 301 ? -8.539 42.062 25.344 1 90.19 301 GLU B CA 1
ATOM 6334 C C . GLU B 1 301 ? -9.008 41.094 24.266 1 90.19 301 GLU B C 1
ATOM 6336 O O . GLU B 1 301 ? -8.945 39.875 24.453 1 90.19 301 GLU B O 1
ATOM 6341 N N . ARG B 1 302 ? -9.375 41.688 23.266 1 88.25 302 ARG B N 1
ATOM 6342 C CA . ARG B 1 302 ? -9.844 40.875 22.156 1 88.25 302 ARG B CA 1
ATOM 6343 C C . ARG B 1 302 ? -8.719 40.031 21.578 1 88.25 302 ARG B C 1
ATOM 6345 O O . ARG B 1 302 ? -8.883 38.812 21.422 1 88.25 302 ARG B O 1
ATOM 6352 N N . VAL B 1 303 ? -7.672 40.594 21.203 1 92.25 303 VAL B N 1
ATOM 6353 C CA . VAL B 1 303 ? -6.535 39.875 20.641 1 92.25 303 VAL B CA 1
ATOM 6354 C C . VAL B 1 303 ? -6.066 38.812 21.625 1 92.25 303 VAL B C 1
ATOM 6356 O O . VAL B 1 303 ? -5.746 37.688 21.234 1 92.25 303 VAL B O 1
ATOM 6359 N N . SER B 1 304 ? -6.012 39.156 22.906 1 89.94 304 SER B N 1
ATOM 6360 C CA . SER B 1 304 ? -5.629 38.188 23.922 1 89.94 304 SER B CA 1
ATOM 6361 C C . SER B 1 304 ? -6.555 37 23.922 1 89.94 304 SER B C 1
ATOM 6363 O O . SER B 1 304 ? -6.098 35.844 24.062 1 89.94 304 SER B O 1
ATOM 6365 N N . GLY B 1 305 ? -7.797 37.219 23.781 1 87.19 305 GLY B N 1
ATOM 6366 C CA . GLY B 1 305 ? -8.758 36.125 23.703 1 87.19 305 GLY B CA 1
ATOM 6367 C C . GLY B 1 305 ? -8.547 35.25 22.5 1 87.19 305 GLY B C 1
ATOM 6368 O O . GLY B 1 305 ? -8.633 34 22.609 1 87.19 305 GLY B O 1
ATOM 6369 N N . LEU B 1 306 ? -8.305 35.812 21.359 1 88.19 306 LEU B N 1
ATOM 6370 C CA . LEU B 1 306 ? -8.055 35.062 20.141 1 88.19 306 LEU B CA 1
ATOM 6371 C C . LEU B 1 306 ? -6.832 34.156 20.297 1 88.19 306 LEU B C 1
ATOM 6373 O O . LEU B 1 306 ? -6.855 33 19.891 1 88.19 306 LEU B O 1
ATOM 6377 N N . ILE B 1 307 ? -5.812 34.656 20.828 1 88.88 307 ILE B N 1
ATOM 6378 C CA . ILE B 1 307 ? -4.559 33.906 21 1 88.88 307 ILE B CA 1
ATOM 6379 C C . ILE B 1 307 ? -4.762 32.781 22.016 1 88.88 307 ILE B C 1
ATOM 6381 O O . ILE B 1 307 ? -4.199 31.703 21.859 1 88.88 307 ILE B O 1
ATOM 6385 N N . GLU B 1 308 ? -5.422 33.125 23.062 1 87.38 308 GLU B N 1
ATOM 6386 C CA . GLU B 1 308 ? -5.711 32.094 24.062 1 87.38 308 GLU B CA 1
ATOM 6387 C C . GLU B 1 308 ? -6.484 30.938 23.438 1 87.38 308 GLU B C 1
ATOM 6389 O O . GLU B 1 308 ? -6.227 29.781 23.75 1 87.38 308 GLU B O 1
ATOM 6394 N N . ASP B 1 309 ? -7.398 31.281 22.609 1 87.12 309 ASP B N 1
ATOM 6395 C CA . ASP B 1 309 ? -8.156 30.25 21.906 1 87.12 309 ASP B CA 1
ATOM 6396 C C . ASP B 1 309 ? -7.234 29.391 21.047 1 87.12 309 ASP B C 1
ATOM 6398 O O . ASP B 1 309 ? -7.359 28.156 21.031 1 87.12 309 ASP B O 1
ATOM 6402 N N . LEU B 1 310 ? -6.445 30.031 20.359 1 87.19 310 LEU B N 1
ATOM 6403 C CA . LEU B 1 310 ? -5.508 29.297 19.5 1 87.19 310 LEU B CA 1
ATOM 6404 C C . LEU B 1 310 ? -4.609 28.391 20.328 1 87.19 310 LEU B C 1
ATOM 6406 O O . LEU B 1 310 ? -4.406 27.219 19.984 1 87.19 310 LEU B O 1
ATOM 6410 N N . PHE B 1 311 ? -4.086 28.938 21.391 1 86.38 311 PHE B N 1
ATOM 6411 C CA . PHE B 1 311 ? -3.217 28.188 22.297 1 86.38 311 PHE B CA 1
ATOM 6412 C C . PHE B 1 311 ? -3.928 26.953 22.828 1 86.38 311 PHE B C 1
ATOM 6414 O O . PHE B 1 311 ? -3.379 25.859 22.797 1 86.38 311 PHE B O 1
ATOM 6421 N N . GLU B 1 312 ? -5.102 27.172 23.281 1 88.25 312 GLU B N 1
ATOM 6422 C CA . GLU B 1 312 ? -5.879 26.062 23.828 1 88.25 312 GLU B CA 1
ATOM 6423 C C . GLU B 1 312 ? -6.188 25.031 22.75 1 88.25 312 GLU B C 1
ATOM 6425 O O . GLU B 1 312 ? -6.125 23.828 23.016 1 88.25 312 GLU B O 1
ATOM 6430 N N . PHE B 1 313 ? -6.539 25.484 21.609 1 87.81 313 PHE B N 1
ATOM 6431 C CA . PHE B 1 313 ? -6.859 24.609 20.5 1 87.81 313 PHE B CA 1
ATOM 6432 C C . PHE B 1 313 ? -5.672 23.719 20.156 1 87.81 313 PHE B C 1
ATOM 6434 O O . PHE B 1 313 ? -5.812 22.5 20.031 1 87.81 313 PHE B O 1
ATOM 6441 N N . VAL B 1 314 ? -4.531 24.297 19.953 1 85.69 314 VAL B N 1
ATOM 6442 C CA . VAL B 1 314 ? -3.324 23.594 19.562 1 85.69 314 VAL B CA 1
ATOM 6443 C C . VAL B 1 314 ? -2.938 22.578 20.641 1 85.69 314 VAL B C 1
ATOM 6445 O O . VAL B 1 314 ? -2.533 21.453 20.328 1 85.69 314 VAL B O 1
ATOM 6448 N N . LYS B 1 315 ? -3.047 22.984 21.859 1 87.44 315 LYS B N 1
ATOM 6449 C CA . LYS B 1 315 ? -2.723 22.094 22.984 1 87.44 315 LYS B CA 1
ATOM 6450 C C . LYS B 1 315 ? -3.623 20.859 22.984 1 87.44 315 LYS B C 1
ATOM 6452 O O . LYS B 1 315 ? -3.15 19.734 23.172 1 87.44 315 LYS B O 1
ATOM 6457 N N . LEU B 1 316 ? -4.824 21.078 22.703 1 88.12 316 LEU B N 1
ATOM 6458 C CA . LEU B 1 316 ? -5.801 20 22.75 1 88.12 316 LEU B CA 1
ATOM 6459 C C . LEU B 1 316 ? -5.648 19.078 21.531 1 88.12 316 LEU B C 1
ATOM 6461 O O . LEU B 1 316 ? -6.062 17.922 21.578 1 88.12 316 LEU B O 1
ATOM 6465 N N . GLU B 1 317 ? -5.102 19.672 20.5 1 81.75 317 GLU B N 1
ATOM 6466 C CA . GLU B 1 317 ? -4.863 18.891 19.281 1 81.75 317 GLU B CA 1
ATOM 6467 C C . GLU B 1 317 ? -3.713 17.906 19.484 1 81.75 317 GLU B C 1
ATOM 6469 O O . GLU B 1 317 ? -3.635 16.891 18.797 1 81.75 317 GLU B O 1
ATOM 6474 N N . ASN B 1 318 ? -2.914 18.344 20.344 1 78.38 318 ASN B N 1
ATOM 6475 C CA . ASN B 1 318 ? -1.8 17.453 20.656 1 78.38 318 ASN B CA 1
ATOM 6476 C C . ASN B 1 318 ? -2.262 16.219 21.438 1 78.38 318 ASN B C 1
ATOM 6478 O O . ASN B 1 318 ? -2.812 16.344 22.531 1 78.38 318 ASN B O 1
ATOM 6482 N N . ASN B 1 319 ? -2.078 15.062 20.844 1 72.56 319 ASN B N 1
ATOM 6483 C CA . ASN B 1 319 ? -2.527 13.805 21.422 1 72.56 319 ASN B CA 1
ATOM 6484 C C . ASN B 1 319 ? -1.802 13.508 22.734 1 72.56 319 ASN B C 1
ATOM 6486 O O . ASN B 1 319 ? -2.293 12.734 23.547 1 72.56 319 ASN B O 1
ATOM 6490 N N . SER B 1 320 ? -0.683 14.156 22.891 1 76.25 320 SER B N 1
ATOM 6491 C CA . SER B 1 320 ? 0.105 13.875 24.078 1 76.25 320 SER B CA 1
ATOM 6492 C C . SER B 1 320 ? -0.283 14.797 25.234 1 76.25 320 SER B C 1
ATOM 6494 O O . SER B 1 320 ? 0.29 14.719 26.312 1 76.25 320 SER B O 1
ATOM 6496 N N . PHE B 1 321 ? -1.292 15.609 24.938 1 84.25 321 PHE B N 1
ATOM 6497 C CA . PHE B 1 321 ? -1.725 16.516 26 1 84.25 321 PHE B CA 1
ATOM 6498 C C . PHE B 1 321 ? -2.367 15.734 27.141 1 84.25 321 PHE B C 1
ATOM 6500 O O . PHE B 1 321 ? -3.199 14.852 26.906 1 84.25 321 PHE B O 1
ATOM 6507 N N . LYS B 1 322 ? -1.929 15.992 28.375 1 88.44 322 LYS B N 1
ATOM 6508 C CA . LYS B 1 322 ? -2.434 15.273 29.531 1 88.44 322 LYS B CA 1
ATOM 6509 C C . LYS B 1 322 ? -3.449 16.109 30.297 1 88.44 322 LYS B C 1
ATOM 6511 O O . LYS B 1 322 ? -3.141 17.234 30.734 1 88.44 322 LYS B O 1
ATOM 6516 N N . PHE B 1 323 ? -4.617 15.578 30.484 1 91.75 323 PHE B N 1
ATOM 6517 C CA . PHE B 1 323 ? -5.664 16.203 31.281 1 91.75 323 PHE B CA 1
ATOM 6518 C C . PHE B 1 323 ? -5.41 15.992 32.781 1 91.75 323 PHE B C 1
ATOM 6520 O O . PHE B 1 323 ? -4.965 14.922 33.188 1 91.75 323 PHE B O 1
ATOM 6527 N N . ASN B 1 324 ? -5.57 17.062 33.5 1 93.62 324 ASN B N 1
ATOM 6528 C CA . ASN B 1 324 ? -5.469 16.953 34.969 1 93.62 324 ASN B CA 1
ATOM 6529 C C . ASN B 1 324 ? -6.844 16.766 35.594 1 93.62 324 ASN B C 1
ATOM 6531 O O . ASN B 1 324 ? -7.461 17.734 36.031 1 93.62 324 ASN B O 1
ATOM 6535 N N . TYR B 1 325 ? -7.199 15.438 35.844 1 94.75 325 TYR B N 1
ATOM 6536 C CA . TYR B 1 325 ? -8.523 15.125 36.375 1 94.75 325 TYR B CA 1
ATOM 6537 C C . TYR B 1 325 ? -8.508 15.156 37.875 1 94.75 325 TYR B C 1
ATOM 6539 O O . TYR B 1 325 ? -7.625 14.57 38.531 1 94.75 325 TYR B O 1
ATOM 6547 N N . LEU B 1 326 ? -9.391 15.922 38.375 1 96.06 326 LEU B N 1
ATOM 6548 C CA . LEU B 1 326 ? -9.625 15.953 39.812 1 96.06 326 LEU B CA 1
ATOM 6549 C C . LEU B 1 326 ? -11.086 15.672 40.125 1 96.06 326 LEU B C 1
ATOM 6551 O O . LEU B 1 326 ? -11.977 15.992 39.344 1 96.06 326 LEU B O 1
ATOM 6555 N N . LYS B 1 327 ? -11.289 14.969 41.25 1 96.44 327 LYS B N 1
ATOM 6556 C CA . LYS B 1 327 ? -12.664 14.742 41.688 1 96.44 327 LYS B CA 1
ATOM 6557 C C . LYS B 1 327 ? -13.281 16.031 42.25 1 96.44 327 LYS B C 1
ATOM 6559 O O . LYS B 1 327 ? -12.836 16.547 43.25 1 96.44 327 LYS B O 1
ATOM 6564 N N . VAL B 1 328 ? -14.18 16.547 41.531 1 95.69 328 VAL B N 1
ATOM 6565 C CA . VAL B 1 328 ? -14.75 17.844 41.906 1 95.69 328 VAL B CA 1
ATOM 6566 C C . VAL B 1 328 ? -16.281 17.75 41.906 1 95.69 328 VAL B C 1
ATOM 6568 O O . VAL B 1 328 ? -16.844 16.891 41.219 1 95.69 328 VAL B O 1
ATOM 6571 N N . ASP B 1 329 ? -16.891 18.609 42.75 1 96.62 329 ASP B N 1
ATOM 6572 C CA . ASP B 1 329 ? -18.328 18.766 42.719 1 96.62 329 ASP B CA 1
ATOM 6573 C C . ASP B 1 329 ? -18.766 19.594 41.5 1 96.62 329 ASP B C 1
ATOM 6575 O O . ASP B 1 329 ? -18.609 20.828 41.5 1 96.62 329 ASP B O 1
ATOM 6579 N N . ILE B 1 330 ? -19.406 18.875 40.562 1 95.69 330 ILE B N 1
ATOM 6580 C CA . ILE B 1 330 ? -19.75 19.531 39.312 1 95.69 330 ILE B CA 1
ATOM 6581 C C . ILE B 1 330 ? -20.797 20.609 39.531 1 95.69 330 ILE B C 1
ATOM 6583 O O . ILE B 1 330 ? -20.812 21.641 38.844 1 95.69 330 ILE B O 1
ATOM 6587 N N . CYS B 1 331 ? -21.656 20.453 40.469 1 96.44 331 CYS B N 1
ATOM 6588 C CA . CYS B 1 331 ? -22.688 21.438 40.781 1 96.44 331 CYS B CA 1
ATOM 6589 C C . CYS B 1 331 ? -22.062 22.734 41.281 1 96.44 331 CYS B C 1
ATOM 6591 O O . CYS B 1 331 ? -22.375 23.812 40.781 1 96.44 331 CYS B O 1
ATOM 6593 N N . GLU B 1 332 ? -21.172 22.594 42.156 1 96.19 332 GLU B N 1
ATOM 6594 C CA . GLU B 1 332 ? -20.5 23.766 42.719 1 96.19 332 GLU B CA 1
ATOM 6595 C C . GLU B 1 332 ? -19.625 24.438 41.688 1 96.19 332 GLU B C 1
ATOM 6597 O O . GLU B 1 332 ? -19.531 25.672 41.656 1 96.19 332 GLU B O 1
ATOM 6602 N N . LEU B 1 333 ? -18.984 23.609 41 1 96.38 333 LEU B N 1
ATOM 6603 C CA . LEU B 1 333 ? -18.141 24.156 39.938 1 96.38 333 LEU B CA 1
ATOM 6604 C C . LEU B 1 333 ? -18.953 24.984 38.969 1 96.38 333 LEU B C 1
ATOM 6606 O O . LEU B 1 333 ? -18.547 26.094 38.594 1 96.38 333 LEU B O 1
ATOM 6610 N N . LEU B 1 334 ? -20.078 24.484 38.562 1 96.81 334 LEU B N 1
ATOM 6611 C CA . LEU B 1 334 ? -20.953 25.188 37.625 1 96.81 334 LEU B CA 1
ATOM 6612 C C . LEU B 1 334 ? -21.453 26.5 38.219 1 96.81 334 LEU B C 1
ATOM 6614 O O . LEU B 1 334 ? -21.469 27.516 37.531 1 96.81 334 LEU B O 1
ATOM 6618 N N . ARG B 1 335 ? -21.812 26.516 39.438 1 96.44 335 ARG B N 1
ATOM 6619 C CA . ARG B 1 335 ? -22.266 27.719 40.125 1 96.44 335 ARG B CA 1
ATOM 6620 C C . ARG B 1 335 ? -21.172 28.781 40.156 1 96.44 335 ARG B C 1
ATOM 6622 O O . ARG B 1 335 ? -21.438 29.969 39.938 1 96.44 335 ARG B O 1
ATOM 6629 N N . THR B 1 336 ? -19.984 28.297 40.438 1 95.5 336 THR B N 1
ATOM 6630 C CA . THR B 1 336 ? -18.844 29.203 40.531 1 95.5 336 THR B CA 1
ATOM 6631 C C . THR B 1 336 ? -18.578 29.875 39.188 1 95.5 336 THR B C 1
ATOM 6633 O O . THR B 1 336 ? -18.281 31.062 39.125 1 95.5 336 THR B O 1
ATOM 6636 N N . ILE B 1 337 ? -18.734 29.125 38.125 1 95.19 337 ILE B N 1
ATOM 6637 C CA . ILE B 1 337 ? -18.516 29.656 36.781 1 95.19 337 ILE B CA 1
ATOM 6638 C C . ILE B 1 337 ? -19.594 30.688 36.438 1 95.19 337 ILE B C 1
ATOM 6640 O O . ILE B 1 337 ? -19.297 31.766 35.906 1 95.19 337 ILE B O 1
ATOM 6644 N N . ILE B 1 338 ? -20.781 30.422 36.781 1 95.06 338 ILE B N 1
ATOM 6645 C CA . ILE B 1 338 ? -21.922 31.266 36.438 1 95.06 338 ILE B CA 1
ATOM 6646 C C . ILE B 1 338 ? -21.797 32.594 37.156 1 95.06 338 ILE B C 1
ATOM 6648 O O . ILE B 1 338 ? -22.094 33.656 36.594 1 95.06 338 ILE B O 1
ATOM 6652 N N . VAL B 1 339 ? -21.328 32.562 38.344 1 94.69 339 VAL B N 1
ATOM 6653 C CA . VAL B 1 339 ? -21.203 33.781 39.188 1 94.69 339 VAL B CA 1
ATOM 6654 C C . VAL B 1 339 ? -20.25 34.75 38.5 1 94.69 339 VAL B C 1
ATOM 6656 O O . VAL B 1 339 ? -20.438 35.969 38.594 1 94.69 339 VAL B O 1
ATOM 6659 N N . GLU B 1 340 ? -19.344 34.219 37.875 1 92.88 340 GLU B N 1
ATOM 6660 C CA . GLU B 1 340 ? -18.359 35.062 37.219 1 92.88 340 GLU B CA 1
ATOM 6661 C C . GLU B 1 340 ? -18.984 35.875 36.094 1 92.88 340 GLU B C 1
ATOM 6663 O O . GLU B 1 340 ? -18.469 36.938 35.75 1 92.88 340 GLU B O 1
ATOM 6668 N N . TYR B 1 341 ? -20.094 35.469 35.531 1 92.88 341 TYR B N 1
ATOM 6669 C CA . TYR B 1 341 ? -20.719 36.125 34.406 1 92.88 341 TYR B CA 1
ATOM 6670 C C . TYR B 1 341 ? -21.984 36.875 34.844 1 92.88 341 TYR B C 1
ATOM 6672 O O . TYR B 1 341 ? -22.656 37.5 34.031 1 92.88 341 TYR B O 1
ATOM 6680 N N . TYR B 1 342 ? -22.266 36.812 36.094 1 92.19 342 TYR B N 1
ATOM 6681 C CA . TYR B 1 342 ? -23.516 37.344 36.594 1 92.19 342 TYR B CA 1
ATOM 6682 C C . TYR B 1 342 ? -23.625 38.812 36.344 1 92.19 342 TYR B C 1
ATOM 6684 O O . TYR B 1 342 ? -24.672 39.312 35.875 1 92.19 342 TYR B O 1
ATOM 6692 N N . GLU B 1 343 ? -22.594 39.531 36.656 1 91 343 GLU B N 1
ATOM 6693 C CA . GLU B 1 343 ? -22.594 40.969 36.469 1 91 343 GLU B CA 1
ATOM 6694 C C . GLU B 1 343 ? -22.828 41.344 35 1 91 343 GLU B C 1
ATOM 6696 O O . GLU B 1 343 ? -23.594 42.25 34.719 1 91 343 GLU B O 1
ATOM 6701 N N . GLU B 1 344 ? -22.156 40.719 34.25 1 89 344 GLU B N 1
ATOM 6702 C CA . GLU B 1 344 ? -22.281 40.969 32.812 1 89 344 GLU B CA 1
ATOM 6703 C C . GLU B 1 344 ? -23.688 40.656 32.312 1 89 344 GLU B C 1
ATOM 6705 O O . GLU B 1 344 ? -24.25 41.375 31.5 1 89 344 GLU B O 1
ATOM 6710 N N . ILE B 1 345 ? -24.266 39.594 32.75 1 91.31 345 ILE B N 1
ATOM 6711 C CA . ILE B 1 345 ? -25.609 39.156 32.375 1 91.31 345 ILE B CA 1
ATOM 6712 C C . ILE B 1 345 ? -26.641 40.219 32.812 1 91.31 345 ILE B C 1
ATOM 6714 O O . ILE B 1 345 ? -27.531 40.562 32.062 1 91.31 345 ILE B O 1
ATOM 6718 N N . GLU B 1 346 ? -26.406 40.719 33.938 1 90.62 346 GLU B N 1
ATOM 6719 C CA . GLU B 1 346 ? -27.297 41.75 34.5 1 90.62 346 GLU B CA 1
ATOM 6720 C C . GLU B 1 346 ? -27.172 43.062 33.75 1 90.62 346 GLU B C 1
ATOM 6722 O O . GLU B 1 346 ? -28.172 43.719 33.469 1 90.62 346 GLU B O 1
ATOM 6727 N N . GLU B 1 347 ? -26 43.312 33.438 1 88.81 347 GLU B N 1
ATOM 6728 C CA . GLU B 1 347 ? -25.75 44.562 32.719 1 88.81 347 GLU B CA 1
ATOM 6729 C C . GLU B 1 347 ? -26.406 44.531 31.344 1 88.81 347 GLU B C 1
ATOM 6731 O O . GLU B 1 347 ? -26.844 45.562 30.828 1 88.81 347 GLU B O 1
ATOM 6736 N N . ASP B 1 348 ? -26.516 43.438 30.828 1 89 348 ASP B N 1
ATOM 6737 C CA . ASP B 1 348 ? -27.109 43.312 29.5 1 89 348 ASP B CA 1
ATOM 6738 C C . ASP B 1 348 ? -28.641 43.219 29.578 1 89 348 ASP B C 1
ATOM 6740 O O . ASP B 1 348 ? -29.312 43.094 28.562 1 89 348 ASP B O 1
ATOM 6744 N N . GLY B 1 349 ? -29.078 43.219 30.781 1 89.62 349 GLY B N 1
ATOM 6745 C CA . GLY B 1 349 ? -30.516 43.188 30.969 1 89.62 349 GLY B CA 1
ATOM 6746 C C . GLY B 1 349 ? -31.125 41.812 30.766 1 89.62 349 GLY B C 1
ATOM 6747 O O . GLY B 1 349 ? -32.312 41.719 30.406 1 89.62 349 GLY B O 1
ATOM 6748 N N . ILE B 1 350 ? -30.359 40.875 30.922 1 93.19 350 ILE B N 1
ATOM 6749 C CA . ILE B 1 350 ? -30.812 39.5 30.703 1 93.19 350 ILE B CA 1
ATOM 6750 C C . ILE B 1 350 ? -31.156 38.844 32.031 1 93.19 350 ILE B C 1
ATOM 6752 O O . ILE B 1 350 ? -30.453 39.062 33.031 1 93.19 350 ILE B O 1
ATOM 6756 N N . GLU B 1 351 ? -32.188 38.156 32.062 1 94.88 351 GLU B N 1
ATOM 6757 C CA . GLU B 1 351 ? -32.594 37.406 33.281 1 94.88 351 GLU B CA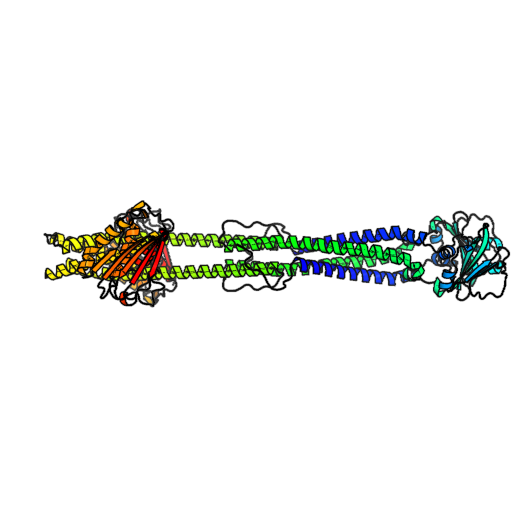 1
ATOM 6758 C C . GLU B 1 351 ? -31.938 36 33.281 1 94.88 351 GLU B C 1
ATOM 6760 O O . GLU B 1 351 ? -32.031 35.281 32.312 1 94.88 351 GLU B O 1
ATOM 6765 N N . LEU B 1 352 ? -31.297 35.656 34.344 1 95.62 352 LEU B N 1
ATOM 6766 C CA . LEU B 1 352 ? -30.609 34.375 34.469 1 95.62 352 LEU B CA 1
ATOM 6767 C C . LEU B 1 352 ? -31.438 33.406 35.312 1 95.62 352 LEU B C 1
ATOM 6769 O O . LEU B 1 352 ? -31.859 33.75 36.438 1 95.62 352 LEU B O 1
ATOM 6773 N N . HIS B 1 353 ? -31.734 32.281 34.75 1 96.06 353 HIS B N 1
ATOM 6774 C CA . HIS B 1 353 ? -32.438 31.188 35.438 1 96.06 353 HIS B CA 1
ATOM 6775 C C . HIS B 1 353 ? -31.531 29.984 35.688 1 96.06 353 HIS B C 1
ATOM 6777 O O . HIS B 1 353 ? -31.031 29.391 34.719 1 96.06 353 HIS B O 1
ATOM 6783 N N . ILE B 1 354 ? -31.328 29.609 36.906 1 96.62 354 ILE B N 1
ATOM 6784 C CA . ILE B 1 354 ? -30.406 28.531 37.25 1 96.62 354 ILE B CA 1
ATOM 6785 C C . ILE B 1 354 ? -31.172 27.406 37.938 1 96.62 354 ILE B C 1
ATOM 6787 O O . ILE B 1 354 ? -31.969 27.641 38.844 1 96.62 354 ILE B O 1
ATOM 6791 N N . ASN B 1 355 ? -31.078 26.25 37.438 1 96.88 355 ASN B N 1
ATOM 6792 C CA . ASN B 1 355 ? -31.609 25.047 38.031 1 96.88 355 ASN B CA 1
ATOM 6793 C C . ASN B 1 355 ? -30.547 23.984 38.219 1 96.88 355 ASN B C 1
ATOM 6795 O O . ASN B 1 355 ? -30.375 23.094 37.375 1 96.88 355 ASN B O 1
ATOM 6799 N N . ILE B 1 356 ? -29.812 24 39.312 1 96.75 356 ILE B N 1
ATOM 6800 C CA . ILE B 1 356 ? -28.719 23.094 39.656 1 96.75 356 ILE B CA 1
ATOM 6801 C C . ILE B 1 356 ? -29.047 22.406 40.969 1 96.75 356 ILE B C 1
ATOM 6803 O O . ILE B 1 356 ? -29.375 23.062 41.969 1 96.75 356 ILE B O 1
ATOM 6807 N N . PRO B 1 357 ? -28.953 21.125 41.031 1 94.75 357 PRO B N 1
ATOM 6808 C CA . PRO B 1 357 ? -29.266 20.422 42.281 1 94.75 357 PRO B CA 1
ATOM 6809 C C . PRO B 1 357 ? -28.406 20.891 43.438 1 94.75 357 PRO B C 1
ATOM 6811 O O . PRO B 1 357 ? -27.25 21.266 43.25 1 94.75 357 PRO B O 1
ATOM 6814 N N . GLU B 1 358 ? -28.938 20.766 44.688 1 93 358 GLU B N 1
ATOM 6815 C CA . GLU B 1 358 ? -28.219 21.141 45.875 1 93 358 GLU B CA 1
ATOM 6816 C C . GLU B 1 358 ? -27.266 20.031 46.312 1 93 358 GLU B C 1
ATOM 6818 O O . GLU B 1 358 ? -26.234 20.297 46.938 1 93 358 GLU B O 1
ATOM 6823 N N . GLU B 1 359 ? -27.625 18.812 45.875 1 93.62 359 GLU B N 1
ATOM 6824 C CA . GLU B 1 359 ? -26.797 17.672 46.25 1 93.62 359 GLU B CA 1
ATOM 6825 C C . GLU B 1 359 ? -25.484 17.672 45.469 1 93.62 359 GLU B C 1
ATOM 6827 O O . GLU B 1 359 ? -25.484 18 44.25 1 93.62 359 GLU B O 1
ATOM 6832 N N . SER B 1 360 ? -24.469 17.375 46.156 1 93.31 360 SER B N 1
ATOM 6833 C CA . SER B 1 360 ? -23.156 17.328 45.5 1 93.31 360 SER B CA 1
ATOM 6834 C C . SER B 1 360 ? -23.047 16.141 44.562 1 93.31 360 SER B C 1
ATOM 6836 O O . SER B 1 360 ? -23.531 15.039 44.906 1 93.31 360 SER B O 1
ATOM 6838 N N . LYS B 1 361 ? -22.578 16.406 43.438 1 93.5 361 LYS B N 1
ATOM 6839 C CA . LYS B 1 361 ? -22.266 15.359 42.438 1 93.5 361 LYS B CA 1
ATOM 6840 C C . LYS B 1 361 ? -20.781 15.391 42.062 1 93.5 361 LYS B C 1
ATOM 6842 O O . LYS B 1 361 ? -20.328 16.328 41.406 1 93.5 361 LYS B O 1
ATOM 6847 N N . PHE B 1 362 ? -20.109 14.297 42.375 1 94.31 362 PHE B N 1
ATOM 6848 C CA . PHE B 1 362 ? -18.672 14.289 42.156 1 94.31 362 PHE B CA 1
ATOM 6849 C C . PHE B 1 362 ? -18.312 13.562 40.875 1 94.31 362 PHE B C 1
ATOM 6851 O O . PHE B 1 362 ? -18.938 12.547 40.531 1 94.31 362 PHE B O 1
ATOM 6858 N N . HIS B 1 363 ? -17.453 14.141 40.125 1 94.88 363 HIS B N 1
ATOM 6859 C CA . HIS B 1 363 ? -16.953 13.562 38.875 1 94.88 363 HIS B CA 1
ATOM 6860 C C . HIS B 1 363 ? -15.5 13.961 38.656 1 94.88 363 HIS B C 1
ATOM 6862 O O . HIS B 1 363 ? -14.992 14.898 39.25 1 94.88 363 HIS B O 1
ATOM 6868 N N . LEU B 1 364 ? -14.82 13.133 37.844 1 95.38 364 LEU B N 1
ATOM 6869 C CA . LEU B 1 364 ? -13.453 13.453 37.469 1 95.38 364 LEU B CA 1
ATOM 6870 C C . LEU B 1 364 ? -13.43 14.492 36.344 1 95.38 364 LEU B C 1
ATOM 6872 O O . LEU B 1 364 ? -13.852 14.219 35.219 1 95.38 364 LEU B O 1
ATOM 6876 N N . ILE B 1 365 ? -12.93 15.711 36.688 1 95.56 365 ILE B N 1
ATOM 6877 C CA . ILE B 1 365 ? -12.992 16.828 35.75 1 95.56 365 ILE B CA 1
ATOM 6878 C C . ILE B 1 365 ? -11.672 17.594 35.781 1 95.56 365 ILE B C 1
ATOM 6880 O O . ILE B 1 365 ? -11.039 17.719 36.812 1 95.56 365 ILE B O 1
ATOM 6884 N N . ASP B 1 366 ? -11.219 17.984 34.656 1 96.38 366 ASP B N 1
ATOM 6885 C CA . ASP B 1 366 ? -10.211 19.031 34.594 1 96.38 366 ASP B CA 1
ATOM 6886 C C . ASP B 1 366 ? -10.844 20.406 34.75 1 96.38 366 ASP B C 1
ATOM 6888 O O . ASP B 1 366 ? -11.492 20.922 33.844 1 96.38 366 ASP B O 1
ATOM 6892 N N . ILE B 1 367 ? -10.594 21.031 35.812 1 95.69 367 ILE B N 1
ATOM 6893 C CA . ILE B 1 367 ? -11.32 22.234 36.25 1 95.69 367 ILE B CA 1
ATOM 6894 C C . ILE B 1 367 ? -11.086 23.359 35.25 1 95.69 367 ILE B C 1
ATOM 6896 O O . ILE B 1 367 ? -12.031 24.016 34.812 1 95.69 367 ILE B O 1
ATOM 6900 N N . ARG B 1 368 ? -9.867 23.578 34.906 1 93.44 368 ARG B N 1
ATOM 6901 C CA . ARG B 1 368 ? -9.508 24.688 34.031 1 93.44 368 ARG B CA 1
ATOM 6902 C C . ARG B 1 368 ? -10.18 24.547 32.656 1 93.44 368 ARG B C 1
ATOM 6904 O O . ARG B 1 368 ? -10.781 25.5 32.156 1 93.44 368 ARG B O 1
ATOM 6911 N N . LEU B 1 369 ? -10.086 23.359 32.156 1 94.25 369 LEU B N 1
ATOM 6912 C CA . LEU B 1 369 ? -10.602 23.125 30.812 1 94.25 369 LEU B CA 1
ATOM 6913 C C . LEU B 1 369 ? -12.125 23.078 30.828 1 94.25 369 LEU B C 1
ATOM 6915 O O . LEU B 1 369 ? -12.773 23.578 29.906 1 94.25 369 LEU B O 1
ATOM 6919 N N . PHE B 1 370 ? -12.633 22.484 31.828 1 95.88 370 PHE B N 1
ATOM 6920 C CA . PHE B 1 370 ? -14.086 22.438 31.938 1 95.88 370 PHE B CA 1
ATOM 6921 C C . PHE B 1 370 ? -14.68 23.828 32.062 1 95.88 370 PHE B C 1
ATOM 6923 O O . PHE B 1 370 ? -15.688 24.141 31.438 1 95.88 370 PHE B O 1
ATOM 6930 N N . LYS B 1 371 ? -14.07 24.641 32.844 1 95.81 371 LYS B N 1
ATOM 6931 C CA . LYS B 1 371 ? -14.477 26.031 32.969 1 95.81 371 LYS B CA 1
ATOM 6932 C C . LYS B 1 371 ? -14.461 26.734 31.609 1 95.81 371 LYS B C 1
ATOM 6934 O O . LYS B 1 371 ? -15.375 27.484 31.266 1 95.81 371 LYS B O 1
ATOM 6939 N N . ARG B 1 372 ? -13.453 26.453 30.906 1 93.19 372 ARG B N 1
ATOM 6940 C CA . ARG B 1 372 ? -13.328 27.031 29.578 1 93.19 372 ARG B CA 1
ATOM 6941 C C . ARG B 1 372 ? -14.484 26.609 28.672 1 93.19 372 ARG B C 1
ATOM 6943 O O . ARG B 1 372 ? -15.031 27.422 27.938 1 93.19 372 ARG B O 1
ATOM 6950 N N . ALA B 1 373 ? -14.789 25.344 28.766 1 95.88 373 ALA B N 1
ATOM 6951 C CA . ALA B 1 373 ? -15.867 24.812 27.938 1 95.88 373 ALA B CA 1
ATOM 6952 C C . ALA B 1 373 ? -17.188 25.484 28.25 1 95.88 373 ALA B C 1
ATOM 6954 O O . ALA B 1 373 ? -17.875 25.984 27.344 1 95.88 373 ALA B O 1
ATOM 6955 N N . ILE B 1 374 ? -17.484 25.609 29.469 1 96.25 374 ILE B N 1
ATOM 6956 C CA . ILE B 1 374 ? -18.734 26.203 29.922 1 96.25 374 ILE B CA 1
ATOM 6957 C C . ILE B 1 374 ? -18.734 27.703 29.578 1 96.25 374 ILE B C 1
ATOM 6959 O O . ILE B 1 374 ? -19.75 28.234 29.094 1 96.25 374 ILE B O 1
ATOM 6963 N N . SER B 1 375 ? -17.625 28.344 29.828 1 94.5 375 SER B N 1
ATOM 6964 C CA . SER B 1 375 ? -17.484 29.766 29.547 1 94.5 375 SER B CA 1
ATOM 6965 C C . SER B 1 375 ? -17.719 30.078 28.062 1 94.5 375 SER B C 1
ATOM 6967 O O . SER B 1 375 ? -18.359 31.078 27.734 1 94.5 375 SER B O 1
ATOM 6969 N N . ASN B 1 376 ? -17.266 29.234 27.25 1 92.5 376 ASN B N 1
ATOM 6970 C CA . ASN B 1 376 ? -17.438 29.422 25.812 1 92.5 376 ASN B CA 1
ATOM 6971 C C . ASN B 1 376 ? -18.922 29.469 25.438 1 92.5 376 ASN B C 1
ATOM 6973 O O . ASN B 1 376 ? -19.328 30.297 24.625 1 92.5 376 ASN B O 1
ATOM 6977 N N . ILE B 1 377 ? -19.641 28.594 26.016 1 94.69 377 ILE B N 1
ATOM 6978 C CA . ILE B 1 377 ? -21.062 28.5 25.688 1 94.69 377 ILE B CA 1
ATOM 6979 C C . ILE B 1 377 ? -21.797 29.719 26.234 1 94.69 377 ILE B C 1
ATOM 6981 O O . ILE B 1 377 ? -22.625 30.312 25.547 1 94.69 377 ILE B O 1
ATOM 6985 N N . ILE B 1 378 ? -21.484 30.078 27.422 1 93.38 378 ILE B N 1
ATOM 6986 C CA . ILE B 1 378 ? -22.125 31.234 28.047 1 93.38 378 ILE B CA 1
ATOM 6987 C C . ILE B 1 378 ? -21.781 32.5 27.25 1 93.38 378 ILE B C 1
ATOM 6989 O O . ILE B 1 378 ? -22.672 33.312 26.969 1 93.38 378 ILE B O 1
ATOM 6993 N N . GLU B 1 379 ? -20.516 32.625 26.922 1 88.75 379 GLU B N 1
ATOM 6994 C CA . GLU B 1 379 ? -20.078 33.812 26.156 1 88.75 379 GLU B CA 1
ATOM 6995 C C . GLU B 1 379 ? -20.781 33.875 24.797 1 88.75 379 GLU B C 1
ATOM 6997 O O . GLU B 1 379 ? -21.125 34.969 24.328 1 88.75 379 GLU B O 1
ATOM 7002 N N . ASN B 1 380 ? -21 32.75 24.219 1 87.62 380 ASN B N 1
ATOM 7003 C CA . ASN B 1 380 ? -21.75 32.719 22.969 1 87.62 380 ASN B CA 1
ATOM 7004 C C . ASN B 1 380 ? -23.172 33.188 23.141 1 87.62 380 ASN B C 1
ATOM 7006 O O . ASN B 1 380 ? -23.703 33.938 22.281 1 87.62 380 ASN B O 1
ATOM 7010 N N . SER B 1 381 ? -23.75 32.812 24.188 1 89.44 381 SER B N 1
ATOM 7011 C CA . SER B 1 381 ? -25.109 33.219 24.5 1 89.44 381 SER B CA 1
ATOM 7012 C C . SER B 1 381 ? -25.203 34.719 24.734 1 89.44 381 SER B C 1
ATOM 7014 O O . SER B 1 381 ? -26.234 35.344 24.438 1 89.44 381 SER B O 1
ATOM 7016 N N . LEU B 1 382 ? -24.156 35.281 25.234 1 87.81 382 LEU B N 1
ATOM 7017 C CA . LEU B 1 382 ? -24.141 36.688 25.531 1 87.81 382 LEU B CA 1
ATOM 7018 C C . LEU B 1 382 ? -23.828 37.5 24.266 1 87.81 382 LEU B C 1
ATOM 7020 O O . LEU B 1 382 ? -24.422 38.562 24.031 1 87.81 382 LEU B O 1
ATOM 7024 N N . LYS B 1 383 ? -22.922 36.938 23.5 1 81.62 383 LYS B N 1
ATOM 7025 C CA . LYS B 1 383 ? -22.422 37.656 22.328 1 81.62 383 LYS B CA 1
ATOM 7026 C C . LYS B 1 383 ? -23.438 37.625 21.188 1 81.62 383 LYS B C 1
ATOM 7028 O O . LYS B 1 383 ? -23.625 38.625 20.469 1 81.62 383 LYS B O 1
ATOM 7033 N N . TYR B 1 384 ? -23.953 36.469 20.953 1 78.5 384 TYR B N 1
ATOM 7034 C CA . TYR B 1 384 ? -24.812 36.281 19.797 1 78.5 384 TYR B CA 1
ATOM 7035 C C . TYR B 1 384 ? -26.281 36.25 20.219 1 78.5 384 TYR B C 1
ATOM 7037 O O . TYR B 1 384 ? -27.047 35.375 19.781 1 78.5 384 TYR B O 1
ATOM 7045 N N . ASN B 1 385 ? -26.625 37.125 21.125 1 72.56 385 ASN B N 1
ATOM 7046 C CA . ASN B 1 385 ? -27.953 37.125 21.734 1 72.56 385 ASN B CA 1
ATOM 7047 C C . ASN B 1 385 ? -28.734 38.375 21.406 1 72.56 385 ASN B C 1
ATOM 7049 O O . ASN B 1 385 ? -29.469 38.906 22.25 1 72.56 385 ASN B O 1
ATOM 7053 N N . GLU B 1 386 ? -28.625 38.781 20.188 1 74.31 386 GLU B N 1
ATOM 7054 C CA . GLU B 1 386 ? -29.422 39.969 19.906 1 74.31 386 GLU B CA 1
ATOM 7055 C C . GLU B 1 386 ? -30.875 39.75 20.328 1 74.31 386 GLU B C 1
ATOM 7057 O O . GLU B 1 386 ? -31.5 38.75 19.969 1 74.31 386 GLU B O 1
ATOM 7062 N N . ASN B 1 387 ? -31.406 40.469 21.312 1 74.81 387 ASN B N 1
ATOM 7063 C CA . ASN B 1 387 ? -32.781 40.531 21.766 1 74.81 387 ASN B CA 1
ATOM 7064 C C . ASN B 1 387 ? -33.094 39.438 22.797 1 74.81 387 ASN B C 1
ATOM 7066 O O . ASN B 1 387 ? -34.25 39.125 23.031 1 74.81 387 ASN B O 1
ATOM 7070 N N . ALA B 1 388 ? -31.984 38.844 23.25 1 81.31 388 ALA B N 1
ATOM 7071 C CA . ALA B 1 388 ? -32.25 37.812 24.25 1 81.31 388 ALA B CA 1
ATOM 7072 C C . ALA B 1 388 ? -32.719 38.438 25.562 1 81.31 388 ALA B C 1
ATOM 7074 O O . ALA B 1 388 ? -32.219 39.5 25.969 1 81.31 388 ALA B O 1
ATOM 7075 N N . LYS B 1 389 ? -33.656 37.781 26.25 1 90.5 389 LYS B N 1
ATOM 7076 C CA . LYS B 1 389 ? -34.188 38.281 27.531 1 90.5 389 LYS B CA 1
ATOM 7077 C C . LYS B 1 389 ? -33.875 37.312 28.672 1 90.5 389 LYS B C 1
ATOM 7079 O O . LYS B 1 389 ? -33.844 37.719 29.828 1 90.5 389 LYS B O 1
ATOM 7084 N N . ASN B 1 390 ? -33.594 36.125 28.219 1 93.62 390 ASN B N 1
ATOM 7085 C CA . ASN B 1 390 ? -33.375 35.125 29.234 1 93.62 390 ASN B CA 1
ATOM 7086 C C . ASN B 1 390 ? -32.25 34.188 28.875 1 93.62 390 ASN B C 1
ATOM 7088 O O . ASN B 1 390 ? -32 33.906 27.703 1 93.62 390 ASN B O 1
ATOM 7092 N N . ILE B 1 391 ? -31.547 33.688 29.844 1 95.06 391 ILE B N 1
ATOM 7093 C CA . ILE B 1 391 ? -30.594 32.594 29.766 1 95.06 391 ILE B CA 1
ATOM 7094 C C . ILE B 1 391 ? -30.922 31.531 30.812 1 95.06 391 ILE B C 1
ATOM 7096 O O . ILE B 1 391 ? -31.188 31.875 31.969 1 95.06 391 ILE B O 1
ATOM 7100 N N . TYR B 1 392 ? -31 30.312 30.375 1 95.31 392 TYR B N 1
ATOM 7101 C CA . TYR B 1 392 ? -31.312 29.188 31.266 1 95.31 392 TYR B CA 1
ATOM 7102 C C . TYR B 1 392 ? -30.141 28.234 31.391 1 95.31 392 TYR B C 1
ATOM 7104 O O . TYR B 1 392 ? -29.578 27.797 30.375 1 95.31 392 TYR B O 1
ATOM 7112 N N . ILE B 1 393 ? -29.703 27.922 32.562 1 97.06 393 ILE B N 1
ATOM 7113 C CA . ILE B 1 393 ? -28.656 26.938 32.812 1 97.06 393 ILE B CA 1
ATOM 7114 C C . ILE B 1 393 ? -29.156 25.891 33.812 1 97.06 393 ILE B C 1
ATOM 7116 O O . ILE B 1 393 ? -29.641 26.234 34.906 1 97.06 393 ILE B O 1
ATOM 7120 N N . SER B 1 394 ? -29.078 24.672 33.438 1 96.88 394 SER B N 1
ATOM 7121 C CA . SER B 1 394 ? -29.578 23.625 34.312 1 96.88 394 SER B CA 1
ATOM 7122 C C . SER B 1 394 ? -28.641 22.406 34.312 1 96.88 394 SER B C 1
ATOM 7124 O O . SER B 1 394 ? -27.891 22.203 33.344 1 96.88 394 SER B O 1
ATOM 7126 N N . LEU B 1 395 ? -28.578 21.719 35.312 1 97.12 395 LEU B N 1
ATOM 7127 C CA . LEU B 1 395 ? -27.906 20.438 35.469 1 97.12 395 LEU B CA 1
ATOM 7128 C C . LEU B 1 395 ? -28.875 19.359 35.938 1 97.12 395 LEU B C 1
ATOM 7130 O O . LEU B 1 395 ? -29.531 19.531 36.969 1 97.12 395 LEU B O 1
ATOM 7134 N N . LYS B 1 396 ? -29.031 18.406 35.156 1 95.06 396 LYS B N 1
ATOM 7135 C CA . LYS B 1 396 ? -29.922 17.281 35.5 1 95.06 396 LYS B CA 1
ATOM 7136 C C . LYS B 1 396 ? -29.141 15.969 35.5 1 95.06 396 LYS B C 1
ATOM 7138 O O . LYS B 1 396 ? -28.234 15.758 34.688 1 95.06 396 LYS B O 1
ATOM 7143 N N . GLU B 1 397 ? -29.5 15.195 36.469 1 92.62 397 GLU B N 1
ATOM 7144 C CA . GLU B 1 397 ? -28.906 13.867 36.562 1 92.62 397 GLU B CA 1
ATOM 7145 C C . GLU B 1 397 ? -29.844 12.789 36.031 1 92.62 397 GLU B C 1
ATOM 7147 O O . GLU B 1 397 ? -31.016 12.742 36.406 1 92.62 397 GLU B O 1
ATOM 7152 N N . ASP B 1 398 ? -29.344 12.172 35.062 1 88.25 398 ASP B N 1
ATOM 7153 C CA . ASP B 1 398 ? -30.062 10.984 34.625 1 88.25 398 ASP B CA 1
ATOM 7154 C C . ASP B 1 398 ? -29.375 9.711 35.125 1 88.25 398 ASP B C 1
ATOM 7156 O O . ASP B 1 398 ? -28.406 9.781 35.875 1 88.25 398 ASP B O 1
ATOM 7160 N N . ASN B 1 399 ? -29.891 8.516 34.812 1 87.31 399 ASN B N 1
ATOM 7161 C CA . ASN B 1 399 ? -29.391 7.238 35.312 1 87.31 399 ASN B CA 1
ATOM 7162 C C . ASN B 1 399 ? -27.922 7.043 34.969 1 87.31 399 ASN B C 1
ATOM 7164 O O . ASN B 1 399 ? -27.125 6.602 35.781 1 87.31 399 ASN B O 1
ATOM 7168 N N . GLU B 1 400 ? -27.5 7.516 33.781 1 91.31 400 GLU B N 1
ATOM 7169 C CA . GLU B 1 400 ? -26.156 7.148 33.375 1 91.31 400 GLU B CA 1
ATOM 7170 C C . GLU B 1 400 ? -25.312 8.383 33.094 1 91.31 400 GLU B C 1
ATOM 7172 O O . GLU B 1 400 ? -24.094 8.281 32.875 1 91.31 400 GLU B O 1
ATOM 7177 N N . SER B 1 401 ? -25.953 9.539 33.156 1 93.56 401 SER B N 1
ATOM 7178 C CA . SER B 1 401 ? -25.188 10.703 32.75 1 93.56 401 SER B CA 1
ATOM 7179 C C . SER B 1 401 ? -25.625 11.961 33.5 1 93.56 401 SER B C 1
ATOM 7181 O O . SER B 1 401 ? -26.688 11.984 34.094 1 93.56 401 SER B O 1
ATOM 7183 N N . TYR B 1 402 ? -24.734 12.922 33.594 1 94.69 402 TYR B N 1
ATOM 7184 C CA . TYR B 1 402 ? -25.062 14.297 33.969 1 94.69 402 TYR B CA 1
ATOM 7185 C C . TYR B 1 402 ? -25.297 15.156 32.75 1 94.69 402 TYR B C 1
ATOM 7187 O O . TYR B 1 402 ? -24.484 15.172 31.828 1 94.69 402 TYR B O 1
ATOM 7195 N N . ASN B 1 403 ? -26.422 15.828 32.719 1 96.44 403 ASN B N 1
ATOM 7196 C CA . ASN B 1 403 ? -26.766 16.688 31.578 1 96.44 403 ASN B CA 1
ATOM 7197 C C . ASN B 1 403 ? -26.75 18.156 31.969 1 96.44 403 ASN B C 1
ATOM 7199 O O . ASN B 1 403 ? -27.5 18.578 32.844 1 96.44 403 ASN B O 1
ATOM 7203 N N . ILE B 1 404 ? -25.875 18.906 31.328 1 97.12 404 ILE B N 1
ATOM 7204 C CA . ILE B 1 404 ? -25.828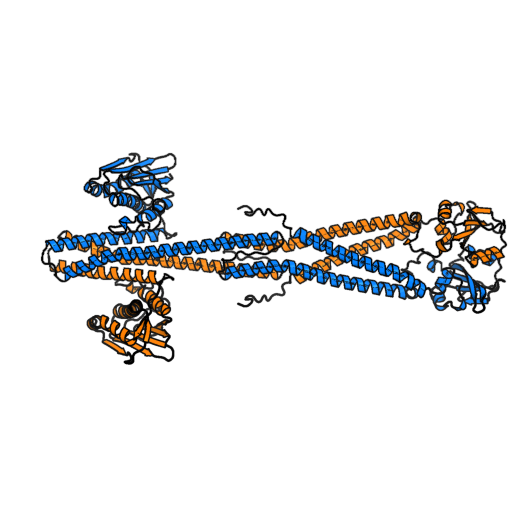 20.359 31.516 1 97.12 404 ILE B CA 1
ATOM 7205 C C . ILE B 1 404 ? -26.453 21.047 30.297 1 97.12 404 ILE B C 1
ATOM 7207 O O . ILE B 1 404 ? -25.969 20.891 29.172 1 97.12 404 ILE B O 1
ATOM 7211 N N . ASP B 1 405 ? -27.484 21.797 30.5 1 96.75 405 ASP B N 1
ATOM 7212 C CA . ASP B 1 405 ? -28.156 22.531 29.438 1 96.75 405 ASP B CA 1
ATOM 7213 C C . ASP B 1 405 ? -27.938 24.031 29.578 1 96.75 405 ASP B C 1
ATOM 7215 O O . ASP B 1 405 ? -28.109 24.594 30.672 1 96.75 405 ASP B O 1
ATOM 7219 N N . ILE B 1 406 ? -27.5 24.641 28.594 1 96.25 406 ILE B N 1
ATOM 7220 C CA . ILE B 1 406 ? -27.391 26.094 28.516 1 96.25 406 ILE B CA 1
ATOM 7221 C C . ILE B 1 406 ? -28.203 26.609 27.328 1 96.25 406 ILE B C 1
ATOM 7223 O O . ILE B 1 406 ? -27.922 26.281 26.172 1 96.25 406 ILE B O 1
ATOM 7227 N N . GLU B 1 407 ? -29.219 27.391 27.672 1 94.62 407 GLU B N 1
ATOM 7228 C CA . GLU B 1 407 ? -30.172 27.828 26.656 1 94.62 407 GLU B CA 1
ATOM 7229 C C . GLU B 1 407 ? -30.391 29.344 26.719 1 94.62 407 GLU B C 1
ATOM 7231 O O . GLU B 1 407 ? -30.438 29.922 27.797 1 94.62 407 GLU B O 1
ATOM 7236 N N . ASP B 1 408 ? -30.375 29.891 25.531 1 93.12 408 ASP B N 1
ATOM 7237 C CA . ASP B 1 408 ? -30.75 31.297 25.422 1 93.12 408 ASP B CA 1
ATOM 7238 C C . ASP B 1 408 ? -31.969 31.469 24.531 1 93.12 408 ASP B C 1
ATOM 7240 O O . ASP B 1 408 ? -32.375 30.531 23.859 1 93.12 408 ASP B O 1
ATOM 7244 N N . ASP B 1 409 ? -32.656 32.656 24.609 1 90.88 409 ASP B N 1
ATOM 7245 C CA . ASP B 1 409 ? -33.844 32.906 23.797 1 90.88 409 ASP B CA 1
ATOM 7246 C C . ASP B 1 409 ? -33.562 34 22.766 1 90.88 409 ASP B C 1
ATOM 7248 O O . ASP B 1 409 ? -34.438 34.844 22.516 1 90.88 409 ASP B O 1
ATOM 7252 N N . GLY B 1 410 ? -32.344 33.969 22.312 1 88.5 410 GLY B N 1
ATOM 7253 C CA . GLY B 1 410 ? -31.969 35 21.344 1 88.5 410 GLY B CA 1
ATOM 7254 C C . GLY B 1 410 ? -32.312 34.625 19.922 1 88.5 410 GLY B C 1
ATOM 7255 O O . GLY B 1 410 ? -33.406 34.062 19.672 1 88.5 410 GLY B O 1
ATOM 7256 N N . VAL B 1 411 ? -31.484 35.031 18.906 1 84.31 411 VAL B N 1
ATOM 7257 C CA . VAL B 1 411 ? -31.734 34.875 17.484 1 84.31 411 VAL B CA 1
ATOM 7258 C C . VAL B 1 411 ? -31.547 33.406 17.078 1 84.31 411 VAL B C 1
ATOM 7260 O O . VAL B 1 411 ? -32.125 32.938 16.078 1 84.31 411 VAL B O 1
ATOM 7263 N N . GLY B 1 412 ? -30.75 32.688 17.797 1 86.25 412 GLY B N 1
ATOM 7264 C CA . GLY B 1 412 ? -30.516 31.281 17.5 1 86.25 412 GLY B CA 1
ATOM 7265 C C . GLY B 1 412 ? -29.375 31.078 16.516 1 86.25 412 GLY B C 1
ATOM 7266 O O . GLY B 1 412 ? -28.594 31.984 16.266 1 86.25 412 GLY B O 1
ATOM 7267 N N . VAL B 1 413 ? -29.172 29.797 16.109 1 87.5 413 VAL B N 1
ATOM 7268 C CA . VAL B 1 413 ? -28.094 29.422 15.188 1 87.5 413 VAL B CA 1
ATOM 7269 C C . VAL B 1 413 ? -28.656 29.266 13.773 1 87.5 413 VAL B C 1
ATOM 7271 O O . VAL B 1 413 ? -29.656 28.562 13.57 1 87.5 413 VAL B O 1
ATOM 7274 N N . PRO B 1 414 ? -28.047 29.953 12.828 1 86.12 414 PRO B N 1
ATOM 7275 C CA . PRO B 1 414 ? -28.5 29.797 11.453 1 86.12 414 PRO B CA 1
ATOM 7276 C C . PRO B 1 414 ? -28.469 28.344 10.977 1 86.12 414 PRO B C 1
ATOM 7278 O O . PRO B 1 414 ? -27.547 27.594 11.32 1 86.12 414 PRO B O 1
ATOM 7281 N N . ASP B 1 415 ? -29.344 28 10.117 1 85.75 415 ASP B N 1
ATOM 7282 C CA . ASP B 1 415 ? -29.5 26.625 9.641 1 85.75 415 ASP B CA 1
ATOM 7283 C C . ASP B 1 415 ? -28.266 26.172 8.867 1 85.75 415 ASP B C 1
ATOM 7285 O O . ASP B 1 415 ? -27.875 25.016 8.93 1 85.75 415 ASP B O 1
ATOM 7289 N N . LYS B 1 416 ? -27.656 27.062 8.195 1 86 416 LYS B N 1
ATOM 7290 C CA . LYS B 1 416 ? -26.531 26.75 7.301 1 86 416 LYS B CA 1
ATOM 7291 C C . LYS B 1 416 ? -25.344 26.188 8.078 1 86 416 LYS B C 1
ATOM 7293 O O . LYS B 1 416 ? -24.547 25.422 7.527 1 86 416 LYS B O 1
ATOM 7298 N N . ILE B 1 417 ? -25.234 26.5 9.391 1 87.06 417 ILE B N 1
ATOM 7299 C CA . ILE B 1 417 ? -24.031 26.094 10.094 1 87.06 417 ILE B CA 1
ATOM 7300 C C . ILE B 1 417 ? -24.391 25.156 11.25 1 87.06 417 ILE B C 1
ATOM 7302 O O . ILE B 1 417 ? -23.516 24.719 11.992 1 87.06 417 ILE B O 1
ATOM 7306 N N . LYS B 1 418 ? -25.594 24.766 11.391 1 88.62 418 LYS B N 1
ATOM 7307 C CA . LYS B 1 418 ? -26.062 23.938 12.508 1 88.62 418 LYS B CA 1
ATOM 7308 C C . LYS B 1 418 ? -25.312 22.609 12.555 1 88.62 418 LYS B C 1
ATOM 7310 O O . LYS B 1 418 ? -24.922 22.141 13.625 1 88.62 418 LYS B O 1
ATOM 7315 N N . GLU B 1 419 ? -25.141 22.125 11.391 1 88.62 419 GLU B N 1
ATOM 7316 C CA . GLU B 1 419 ? -24.531 20.797 11.32 1 88.62 419 GLU B CA 1
ATOM 7317 C C . GLU B 1 419 ? -23.031 20.875 11.555 1 88.62 419 GLU B C 1
ATOM 7319 O O . GLU B 1 419 ? -22.422 19.875 11.961 1 88.62 419 GLU B O 1
ATOM 7324 N N . THR B 1 420 ? -22.453 22.016 11.336 1 88.44 420 THR B N 1
ATOM 7325 C CA . THR B 1 420 ? -21 22.125 11.414 1 88.44 420 THR B CA 1
ATOM 7326 C C . THR B 1 420 ? -20.578 23.078 12.523 1 88.44 420 THR B C 1
ATOM 7328 O O . THR B 1 420 ? -19.438 23.547 12.555 1 88.44 420 THR B O 1
ATOM 7331 N N . ILE B 1 421 ? -21.438 23.359 13.438 1 90.06 421 ILE B N 1
ATOM 7332 C CA . ILE B 1 421 ? -21.25 24.422 14.422 1 90.06 421 ILE B CA 1
ATOM 7333 C C . ILE B 1 421 ? -20.078 24.062 15.336 1 90.06 421 ILE B C 1
ATOM 7335 O O . ILE B 1 421 ? -19.438 24.953 15.914 1 90.06 421 ILE B O 1
ATOM 7339 N N . PHE B 1 422 ? -19.766 22.766 15.43 1 91.31 422 PHE B N 1
ATOM 7340 C CA . PHE B 1 422 ? -18.703 22.344 16.328 1 91.31 422 PHE B CA 1
ATOM 7341 C C . PHE B 1 422 ? -17.406 22.125 15.562 1 91.31 422 PHE B C 1
ATOM 7343 O O . PHE B 1 422 ? -16.391 21.734 16.141 1 91.31 422 PHE B O 1
ATOM 7350 N N . ASP B 1 423 ? -17.469 22.422 14.289 1 86.56 423 ASP B N 1
ATOM 7351 C CA . ASP B 1 423 ? -16.266 22.312 13.484 1 86.56 423 ASP B CA 1
ATOM 7352 C C . ASP B 1 423 ? -15.352 23.531 13.711 1 86.56 423 ASP B C 1
ATOM 7354 O O . ASP B 1 423 ? -15.812 24.578 14.148 1 86.56 423 ASP B O 1
ATOM 7358 N N . GLU B 1 424 ? -14.133 23.281 13.445 1 80.12 424 GLU B N 1
ATOM 7359 C CA . GLU B 1 424 ? -13.156 24.344 13.641 1 80.12 424 GLU B CA 1
ATOM 7360 C C . GLU B 1 424 ? -13.375 25.484 12.648 1 80.12 424 GLU B C 1
ATOM 7362 O O . GLU B 1 424 ? -13.664 25.25 11.477 1 80.12 424 GLU B O 1
ATOM 7367 N N . PHE B 1 425 ? -13.531 26.672 13.195 1 74.69 425 PHE B N 1
ATOM 7368 C CA . PHE B 1 425 ? -13.508 27.906 12.422 1 74.69 425 PHE B CA 1
ATOM 7369 C C . PHE B 1 425 ? -14.852 28.156 11.75 1 74.69 425 PHE B C 1
ATOM 7371 O O . PHE B 1 425 ? -14.922 28.812 10.711 1 74.69 425 PHE B O 1
ATOM 7378 N N . VAL B 1 426 ? -15.812 27.469 12.211 1 78.44 426 VAL B N 1
ATOM 7379 C CA . VAL B 1 426 ? -17.156 27.734 11.711 1 78.44 426 VAL B CA 1
ATOM 7380 C C . VAL B 1 426 ? -17.734 28.969 12.398 1 78.44 426 VAL B C 1
ATOM 7382 O O . VAL B 1 426 ? -17.734 29.062 13.633 1 78.44 426 VAL B O 1
ATOM 7385 N N . ARG B 1 427 ? -18.047 29.969 11.5 1 77.31 427 ARG B N 1
ATOM 7386 C CA . ARG B 1 427 ? -18.641 31.203 12 1 77.31 427 ARG B CA 1
ATOM 7387 C C . ARG B 1 427 ? -19.875 31.578 11.188 1 77.31 427 ARG B C 1
ATOM 7389 O O . ARG B 1 427 ? -19.953 31.297 9.992 1 77.31 427 ARG B O 1
ATOM 7396 N N . GLY B 1 428 ? -20.875 32.094 11.844 1 68.62 428 GLY B N 1
ATOM 7397 C CA . GLY B 1 428 ? -22.031 32.625 11.117 1 68.62 428 GLY B CA 1
ATOM 7398 C C . GLY B 1 428 ? -21.719 33.875 10.328 1 68.62 428 GLY B C 1
ATOM 7399 O O . GLY B 1 428 ? -20.781 34.594 10.648 1 68.62 428 GLY B O 1
ATOM 7400 N N . ASP B 1 429 ? -22.188 34.062 8.984 1 58.81 429 ASP B N 1
ATOM 7401 C CA . ASP B 1 429 ? -21.953 35.156 8.047 1 58.81 429 ASP B CA 1
ATOM 7402 C C . ASP B 1 429 ? -21.953 36.5 8.758 1 58.81 429 ASP B C 1
ATOM 7404 O O . ASP B 1 429 ? -21.109 37.375 8.461 1 58.81 429 ASP B O 1
ATOM 7408 N N . GLU B 1 430 ? -22.953 36.812 9.516 1 53.28 430 GLU B N 1
ATOM 7409 C CA . GLU B 1 430 ? -23.125 38.125 10.102 1 53.28 430 GLU B CA 1
ATOM 7410 C C . GLU B 1 430 ? -22.031 38.438 11.117 1 53.28 430 GLU B C 1
ATOM 7412 O O . GLU B 1 430 ? -21.688 39.594 11.352 1 53.28 430 GLU B O 1
ATOM 7417 N N . SER B 1 431 ? -21.453 37.469 11.523 1 51.12 431 SER B N 1
ATOM 7418 C CA . SER B 1 431 ? -20.5 37.625 12.617 1 51.12 431 SER B CA 1
ATOM 7419 C C . SER B 1 431 ? -19.094 37.875 12.086 1 51.12 431 SER B C 1
ATOM 7421 O O . SER B 1 431 ? -18.203 38.312 12.836 1 51.12 431 SER B O 1
ATOM 7423 N N . ARG B 1 432 ? -18.812 37.594 10.805 1 49.75 432 ARG B N 1
ATOM 7424 C CA . ARG B 1 432 ? -17.516 37.812 10.188 1 49.75 432 ARG B CA 1
ATOM 7425 C C . ARG B 1 432 ? -17.156 39.281 10.141 1 49.75 432 ARG B C 1
ATOM 7427 O O . ARG B 1 432 ? -15.977 39.656 10.109 1 49.75 432 ARG B O 1
ATOM 7434 N N . GLN B 1 433 ? -18.172 40.125 9.805 1 47.69 433 GLN B N 1
ATOM 7435 C CA . GLN B 1 433 ? -17.891 41.531 9.609 1 47.69 433 GLN B CA 1
ATOM 7436 C C . GLN B 1 433 ? -17.531 42.219 10.93 1 47.69 433 GLN B C 1
ATOM 7438 O O . GLN B 1 433 ? -16.906 43.281 10.938 1 47.69 433 GLN B O 1
ATOM 7443 N N . THR B 1 434 ? -18.375 41.844 11.93 1 45.38 434 THR B N 1
ATOM 7444 C CA . THR B 1 434 ? -18.281 42.812 13.039 1 45.38 434 THR B CA 1
ATOM 7445 C C . THR B 1 434 ? -17.25 42.344 14.062 1 45.38 434 THR B C 1
ATOM 7447 O O . THR B 1 434 ? -16.359 43.094 14.43 1 45.38 434 THR B O 1
ATOM 7450 N N . ASP B 1 435 ? -17.719 41.719 15.336 1 48.84 435 ASP B N 1
ATOM 7451 C CA . ASP B 1 435 ? -17.266 41.688 16.719 1 48.84 435 ASP B CA 1
ATOM 7452 C C . ASP B 1 435 ? -16.688 40.344 17.078 1 48.84 435 ASP B C 1
ATOM 7454 O O . ASP B 1 435 ? -16.25 40.125 18.203 1 48.84 435 ASP B O 1
ATOM 7458 N N . GLY B 1 436 ? -16.172 39.469 16.875 1 55.16 436 GLY B N 1
ATOM 7459 C CA . GLY B 1 436 ? -15.484 39.062 18.078 1 55.16 436 GLY B CA 1
ATOM 7460 C C . GLY B 1 436 ? -15.039 37.594 18.047 1 55.16 436 GLY B C 1
ATOM 7461 O O . GLY B 1 436 ? -14.516 37.094 19.031 1 55.16 436 GLY B O 1
ATOM 7462 N N . GLY B 1 437 ? -15.312 36.438 17.109 1 65.12 437 GLY B N 1
ATOM 7463 C CA . GLY B 1 437 ? -14.859 35.156 17.609 1 65.12 437 GLY B CA 1
ATOM 7464 C C . GLY B 1 437 ? -13.992 34.406 16.625 1 65.12 437 GLY B C 1
ATOM 7465 O O . GLY B 1 437 ? -13.93 34.75 15.445 1 65.12 437 GLY B O 1
ATOM 7466 N N . THR B 1 438 ? -13.047 33.562 17.031 1 69.19 438 THR B N 1
ATOM 7467 C CA . THR B 1 438 ? -12.125 32.75 16.25 1 69.19 438 THR B CA 1
ATOM 7468 C C . THR B 1 438 ? -12.867 31.609 15.562 1 69.19 438 THR B C 1
ATOM 7470 O O . THR B 1 438 ? -12.344 30.984 14.625 1 69.19 438 THR B O 1
ATOM 7473 N N . GLY B 1 439 ? -14.117 31.359 15.984 1 79.81 439 GLY B N 1
ATOM 7474 C CA . GLY B 1 439 ? -14.789 30.156 15.562 1 79.81 439 GLY B CA 1
ATOM 7475 C C . GLY B 1 439 ? -14.188 28.891 16.156 1 79.81 439 GLY B C 1
ATOM 7476 O O . GLY B 1 439 ? -14.469 27.781 15.695 1 79.81 439 GLY B O 1
ATOM 7477 N N . LEU B 1 440 ? -13.328 29.062 17.125 1 88.06 440 LEU B N 1
ATOM 7478 C CA . LEU B 1 440 ? -12.664 27.922 17.75 1 88.06 440 LEU B CA 1
ATOM 7479 C C . LEU B 1 440 ? -13.344 27.547 19.062 1 88.06 440 LEU B C 1
ATOM 7481 O O . LEU B 1 440 ? -13.125 26.453 19.594 1 88.06 440 LEU B O 1
ATOM 7485 N N . GLY B 1 441 ? -14.125 28.438 19.578 1 89.81 441 GLY B N 1
ATOM 7486 C CA . GLY B 1 441 ? -14.695 28.266 20.906 1 89.81 441 GLY B CA 1
ATOM 7487 C C . GLY B 1 441 ? -15.445 26.953 21.062 1 89.81 441 GLY B C 1
ATOM 7488 O O . GLY B 1 441 ? -15.141 26.172 21.953 1 89.81 441 GLY B O 1
ATOM 7489 N N . LEU B 1 442 ? -16.328 26.703 20.141 1 92 442 LEU B N 1
ATOM 7490 C CA . LEU B 1 442 ? -17.188 25.531 20.266 1 92 442 LEU B CA 1
ATOM 7491 C C . LEU B 1 442 ? -16.422 24.266 19.938 1 92 442 LEU B C 1
ATOM 7493 O O . LEU B 1 442 ? -16.719 23.188 20.469 1 92 442 LEU B O 1
ATOM 7497 N N . SER B 1 443 ? -15.5 24.375 19 1 91.31 443 SER B N 1
ATOM 7498 C CA . SER B 1 443 ? -14.68 23.203 18.688 1 91.31 443 SER B CA 1
ATOM 7499 C C . SER B 1 443 ? -13.812 22.812 19.875 1 91.31 443 SER B C 1
ATOM 7501 O O . SER B 1 443 ? -13.648 21.625 20.172 1 91.31 443 SER B O 1
ATOM 7503 N N . ILE B 1 444 ? -13.242 23.797 20.531 1 92.62 444 ILE B N 1
ATOM 7504 C CA . ILE B 1 444 ? -12.469 23.562 21.75 1 92.62 444 ILE B CA 1
ATOM 7505 C C . ILE B 1 444 ? -13.359 22.922 22.812 1 92.62 444 ILE B C 1
ATOM 7507 O O . ILE B 1 444 ? -12.961 21.953 23.453 1 92.62 444 ILE B O 1
ATOM 7511 N N . THR B 1 445 ? -14.586 23.453 22.906 1 95.69 445 THR B N 1
ATOM 7512 C CA . THR B 1 445 ? -15.547 22.906 23.859 1 95.69 445 THR B CA 1
ATOM 7513 C C . THR B 1 445 ? -15.828 21.438 23.578 1 95.69 445 THR B C 1
ATOM 7515 O O . THR B 1 445 ? -15.805 20.609 24.484 1 95.69 445 THR B O 1
ATOM 7518 N N . LYS B 1 446 ? -16.078 21.141 22.391 1 95.25 446 LYS B N 1
ATOM 7519 C CA . LYS B 1 446 ? -16.344 19.766 21.984 1 95.25 446 LYS B CA 1
ATOM 7520 C C . LYS B 1 446 ? -15.188 18.844 22.375 1 95.25 446 LYS B C 1
ATOM 7522 O O . LYS B 1 446 ? -15.406 17.781 22.953 1 95.25 446 LYS B O 1
ATOM 7527 N N . LYS B 1 447 ? -13.953 19.25 22.094 1 93 447 LYS B N 1
ATOM 7528 C CA . LYS B 1 447 ? -12.773 18.453 22.406 1 93 447 LYS B CA 1
ATOM 7529 C C . LYS B 1 447 ? -12.625 18.219 23.906 1 93 447 LYS B C 1
ATOM 7531 O O . LYS B 1 447 ? -12.297 17.125 24.344 1 93 447 LYS B O 1
ATOM 7536 N N . ILE B 1 448 ? -12.867 19.281 24.625 1 94.94 448 ILE B N 1
ATOM 7537 C CA . ILE B 1 448 ? -12.766 19.203 26.078 1 94.94 448 ILE B CA 1
ATOM 7538 C C . ILE B 1 448 ? -13.781 18.203 26.609 1 94.94 448 ILE B C 1
ATOM 7540 O O . ILE B 1 448 ? -13.438 17.312 27.406 1 94.94 448 ILE B O 1
ATOM 7544 N N . ILE B 1 449 ? -14.977 18.266 26.156 1 96.31 449 ILE B N 1
ATOM 7545 C CA . ILE B 1 449 ? -16.062 17.422 26.641 1 96.31 449 ILE B CA 1
ATOM 7546 C C . ILE B 1 449 ? -15.82 15.977 26.234 1 96.31 449 ILE B C 1
ATOM 7548 O O . ILE B 1 449 ? -16.016 15.055 27.016 1 96.31 449 ILE B O 1
ATOM 7552 N N . GLU B 1 450 ? -15.391 15.789 25.047 1 94.25 450 GLU B N 1
ATOM 7553 C CA . GLU B 1 450 ? -15.094 14.445 24.547 1 94.25 450 GLU B CA 1
ATOM 7554 C C . GLU B 1 450 ? -14 13.789 25.391 1 94.25 450 GLU B C 1
ATOM 7556 O O . GLU B 1 450 ? -14.062 12.586 25.656 1 94.25 450 GLU B O 1
ATOM 7561 N N . ASN B 1 451 ? -13.016 14.555 25.734 1 93.56 451 ASN B N 1
ATOM 7562 C CA . ASN B 1 451 ? -11.93 14.016 26.547 1 93.56 451 ASN B CA 1
ATOM 7563 C C . ASN B 1 451 ? -12.375 13.766 27.984 1 93.56 451 ASN B C 1
ATOM 7565 O O . ASN B 1 451 ? -11.656 13.141 28.766 1 93.56 451 ASN B O 1
ATOM 7569 N N . HIS B 1 452 ? -13.508 14.273 28.281 1 94.25 452 HIS B N 1
ATOM 7570 C CA . HIS B 1 452 ? -14.141 13.969 29.562 1 94.25 452 HIS B CA 1
ATOM 7571 C C . HIS B 1 452 ? -15.172 12.859 29.422 1 94.25 452 HIS B C 1
ATOM 7573 O O . HIS B 1 452 ? -16.062 12.719 30.25 1 94.25 452 HIS B O 1
ATOM 7579 N N . ASN B 1 453 ? -15.117 12.109 28.25 1 92.94 453 ASN B N 1
ATOM 7580 C CA . ASN B 1 453 ? -16.016 11.008 27.922 1 92.94 453 ASN B CA 1
ATOM 7581 C C . ASN B 1 453 ? -17.453 11.477 27.812 1 92.94 453 ASN B C 1
ATOM 7583 O O . ASN B 1 453 ? -18.375 10.789 28.266 1 92.94 453 ASN B O 1
ATOM 7587 N N . GLY B 1 454 ? -17.609 12.695 27.391 1 95.5 454 GLY B N 1
ATOM 7588 C CA . GLY B 1 454 ? -18.922 13.273 27.203 1 95.5 454 GLY B CA 1
ATOM 7589 C C . GLY B 1 454 ? -19.219 13.641 25.766 1 95.5 454 GLY B C 1
ATOM 7590 O O . GLY B 1 454 ? -18.422 13.344 24.875 1 95.5 454 GLY B O 1
ATOM 7591 N N . ILE B 1 455 ? -20.484 14.125 25.625 1 96.19 455 ILE B N 1
ATOM 7592 C CA . ILE B 1 455 ? -20.906 14.586 24.297 1 96.19 455 ILE B CA 1
ATOM 7593 C C . ILE B 1 455 ? -21.594 15.953 24.422 1 96.19 455 ILE B C 1
ATOM 7595 O O . ILE B 1 455 ? -22.234 16.234 25.422 1 96.19 455 ILE B O 1
ATOM 7599 N N . ILE B 1 456 ? -21.312 16.797 23.453 1 96.69 456 ILE B N 1
ATOM 7600 C CA . ILE B 1 456 ? -22 18.078 23.359 1 96.69 456 ILE B CA 1
ATOM 7601 C C . ILE B 1 456 ? -22.875 18.109 22.109 1 96.69 456 ILE B C 1
ATOM 7603 O O . ILE B 1 456 ? -22.469 17.625 21.047 1 96.69 456 ILE B O 1
ATOM 7607 N N . GLU B 1 457 ? -24.078 18.625 22.25 1 95.94 457 GLU B N 1
ATOM 7608 C CA . GLU B 1 457 ? -25.016 18.688 21.125 1 95.94 457 GLU B CA 1
ATOM 7609 C C . GLU B 1 457 ? -25.781 20.016 21.109 1 95.94 457 GLU B C 1
ATOM 7611 O O . GLU B 1 457 ? -25.922 20.656 22.156 1 95.94 457 GLU B O 1
ATOM 7616 N N . LEU B 1 458 ? -26.078 20.406 19.953 1 94.88 458 LEU B N 1
ATOM 7617 C CA . LEU B 1 458 ? -27.016 21.516 19.766 1 94.88 458 LEU B CA 1
ATOM 7618 C C . LEU B 1 458 ? -28.438 21 19.609 1 94.88 458 LEU B C 1
ATOM 7620 O O . LEU B 1 458 ? -28.734 20.219 18.688 1 94.88 458 LEU B O 1
ATOM 7624 N N . LEU B 1 459 ? -29.25 21.328 20.516 1 93.19 459 LEU B N 1
ATOM 7625 C CA . LEU B 1 459 ? -30.641 20.859 20.484 1 93.19 459 LEU B CA 1
ATOM 7626 C C . LEU B 1 459 ? -31.547 21.875 19.797 1 93.19 459 LEU B C 1
ATOM 7628 O O . LEU B 1 459 ? -31.234 23.078 19.766 1 93.19 459 LEU B O 1
ATOM 7632 N N . ASP B 1 460 ? -32.656 21.344 19.25 1 85.31 460 ASP B N 1
ATOM 7633 C CA . ASP B 1 460 ? -33.625 22.219 18.625 1 85.31 460 ASP B CA 1
ATOM 7634 C C . ASP B 1 460 ? -34.344 23.062 19.672 1 85.31 460 ASP B C 1
ATOM 7636 O O . ASP B 1 460 ? -34.688 22.578 20.75 1 85.31 460 ASP B O 1
ATOM 7640 N N . SER B 1 461 ? -34.25 24.344 19.469 1 78.56 461 SER B N 1
ATOM 7641 C CA . SER B 1 461 ? -34.938 25.266 20.344 1 78.56 461 SER B CA 1
ATOM 7642 C C . SER B 1 461 ? -35.875 26.188 19.562 1 78.56 461 SER B C 1
ATOM 7644 O O . SER B 1 461 ? -35.656 26.438 18.375 1 78.56 461 SER B O 1
ATOM 7646 N N . LYS B 1 462 ? -37.062 26.422 20.156 1 74.88 462 LYS B N 1
ATOM 7647 C CA . LYS B 1 462 ? -38.031 27.297 19.531 1 74.88 462 LYS B CA 1
ATOM 7648 C C . LYS B 1 462 ? -37.438 28.688 19.312 1 74.88 462 LYS B C 1
ATOM 7650 O O . LYS B 1 462 ? -37.688 29.312 18.266 1 74.88 462 LYS B O 1
ATOM 7655 N N . LYS B 1 463 ? -36.75 29.219 20.25 1 82.56 463 LYS B N 1
ATOM 7656 C CA . LYS B 1 463 ? -36.094 30.516 20.203 1 82.56 463 LYS B CA 1
ATOM 7657 C C . LYS B 1 463 ? -34.688 30.438 20.734 1 82.56 463 LYS B C 1
ATOM 7659 O O . LYS B 1 463 ? -34.406 29.766 21.734 1 82.56 463 LYS B O 1
ATOM 7664 N N . GLY B 1 464 ? -33.75 30.984 20.047 1 90.12 464 GLY B N 1
ATOM 7665 C CA . GLY B 1 464 ? -32.375 31.078 20.516 1 90.12 464 GLY B CA 1
ATOM 7666 C C . GLY B 1 464 ? -31.578 29.797 20.281 1 90.12 464 GLY B C 1
ATOM 7667 O O . GLY B 1 464 ? -31.781 29.125 19.266 1 90.12 464 GLY B O 1
ATOM 7668 N N . ALA B 1 465 ? -30.641 29.469 21.078 1 92.44 465 ALA B N 1
ATOM 7669 C CA . ALA B 1 465 ? -29.75 28.312 20.969 1 92.44 465 ALA B CA 1
ATOM 7670 C C . ALA B 1 465 ? -29.719 27.516 22.266 1 92.44 465 ALA B C 1
ATOM 7672 O O . ALA B 1 465 ? -29.719 28.094 23.359 1 92.44 465 ALA B O 1
ATOM 7673 N N . LYS B 1 466 ? -29.797 26.266 22.156 1 95.06 466 LYS B N 1
ATOM 7674 C CA . LYS B 1 466 ? -29.734 25.375 23.312 1 95.06 466 LYS B CA 1
ATOM 7675 C C . LYS B 1 466 ? -28.609 24.344 23.141 1 95.06 466 LYS B C 1
ATOM 7677 O O . LYS B 1 466 ? -28.672 23.5 22.25 1 95.06 466 LYS B O 1
ATOM 7682 N N . PHE B 1 467 ? -27.672 24.406 24 1 96.44 467 PHE B N 1
ATOM 7683 C CA . PHE B 1 467 ? -26.562 23.453 24.016 1 96.44 467 PHE B CA 1
ATOM 7684 C C . PHE B 1 467 ? -26.703 22.484 25.172 1 96.44 467 PHE B C 1
ATOM 7686 O O . PHE B 1 467 ? -27.016 22.875 26.297 1 96.44 467 PHE B O 1
ATOM 7693 N N . ARG B 1 468 ? -26.5 21.172 24.922 1 97.38 468 ARG B N 1
ATOM 7694 C CA . ARG B 1 468 ? -26.531 20.156 25.969 1 97.38 468 ARG B CA 1
ATOM 7695 C C . ARG B 1 468 ? -25.203 19.422 26.047 1 97.38 468 ARG B C 1
ATOM 7697 O O . ARG B 1 468 ? -24.719 18.906 25.047 1 97.38 468 ARG B O 1
ATOM 7704 N N . ILE B 1 469 ? -24.641 19.453 27.172 1 97.25 469 ILE B N 1
ATOM 7705 C CA . ILE B 1 469 ? -23.453 18.656 27.469 1 97.25 469 ILE B CA 1
ATOM 7706 C C . ILE B 1 469 ? -23.828 17.438 28.297 1 97.25 469 ILE B C 1
ATOM 7708 O O . ILE B 1 469 ? -24.469 17.562 29.344 1 97.25 469 ILE B O 1
ATOM 7712 N N . LYS B 1 470 ? -23.516 16.25 27.812 1 96.44 470 LYS B N 1
ATOM 7713 C CA . LYS B 1 470 ? -23.781 15 28.516 1 96.44 470 LYS B CA 1
ATOM 7714 C C . LYS B 1 470 ? -22.469 14.352 28.969 1 96.44 470 LYS B C 1
ATOM 7716 O O . LYS B 1 470 ? -21.609 14.031 28.141 1 96.44 470 LYS B O 1
ATOM 7721 N N . ILE B 1 471 ? -22.328 14.188 30.203 1 94.75 471 ILE B N 1
ATOM 7722 C CA . ILE B 1 471 ? -21.141 13.539 30.75 1 94.75 471 ILE B CA 1
ATOM 7723 C C . ILE B 1 471 ? -21.531 12.211 31.406 1 94.75 471 ILE B C 1
ATOM 7725 O O . ILE B 1 471 ? -22.438 12.164 32.219 1 94.75 471 ILE B O 1
ATOM 7729 N N . ARG B 1 472 ? -20.781 11.203 31.078 1 92 472 ARG B N 1
ATOM 7730 C CA . ARG B 1 472 ? -21.078 9.891 31.641 1 92 472 ARG B CA 1
ATOM 7731 C C . ARG B 1 472 ? -20.641 9.797 33.094 1 92 472 ARG B C 1
ATOM 7733 O O . ARG B 1 472 ? -19.562 10.297 33.438 1 92 472 ARG B O 1
ATOM 7740 N N . LYS B 1 473 ? -21.469 9.188 33.875 1 86.62 473 LYS B N 1
ATOM 7741 C CA . LYS B 1 473 ? -21.188 9.016 35.281 1 86.62 473 LYS B CA 1
ATOM 7742 C C . LYS B 1 473 ? -20.078 7.984 35.5 1 86.62 473 LYS B C 1
ATOM 7744 O O . LYS B 1 473 ? -19.922 7.047 34.719 1 86.62 473 LYS B O 1
#

Nearest PDB structures (foldseek):
  4q20-assembly1_B  TM=8.191E-01  e=3.262E-14  Caulobacter vibrioides CB15
  4q20-assembly1_A  TM=7.829E-01  e=7.358E-14  Caulobacter vibrioides CB15
  4u7o-assembly1_B  TM=6.705E-01  e=9.894E-15  Lactiplantibacillus plantarum JDM1
  5c93-assembly1_B  TM=6.556E-01  e=5.449E-15  Lactiplantibacillus plantarum 16
  3d36-assembly1_B  TM=7.376E-01  e=4.423E-11  Geobacillus stearothermophilus 10

Organism: NCBI:txid29372

Radius of gyration: 57.47 Å; Cα contacts (8 Å, |Δi|>4): 1316; chains: 2; bounding box: 73×167×106 Å

InterPro domains:
  IPR003594 Histidine kinase/HSP90-like ATPase domain [PF02518] (366-472)
  IPR003594 Histidine kinase/HSP90-like ATPase domain [SM00387] (365-473)
  IPR003660 HAMP domain [PS50885] (192-244)
  IPR003661 Signal transduction histidine kinase, dimerisation/phosphoacceptor domain [PF00512] (253-318)
  IPR003661 Signal transduction histidine kinase, dimerisation/phosphoacceptor domain [SM00388] (252-319)
  IPR003661 Signal transduction histidine kinase, dimerisation/phosphoacceptor domain [cd00082] (250-315)
  IPR004358 Signal transduction histidine kinase-related protein, C-terminal [PR00344] (402-416)
  IPR004358 Signal transduction histidine kinase-related protein, C-terminal [PR00344] (420-430)
  IPR004358 Signal transduction histidine kinase-related protein, C-terminal [PR00344] (436-454)
  IPR005467 Histidine kinase domain [PS50109] (259-473)
  IPR036097 Signal transduction histidine kinase, dimerisation/phosphoacceptor domain superfamily [SSF47384] (235-320)
  IPR036890 Histidine kinase/HSP90-like ATPase superfamily [G3DSA:3.30.565.10] (323-473)
  IPR036890 Histidine kinase/HSP90-like ATPase superfamily [SSF55874] (308-471)
  IPR050398 Heme sensor protein HssS/ArlS-like [PTHR45528] (18-471)

Foldseek 3Di:
DPPPDPDPDPFAAPVRVVVVLVVVLVVVLVVLVVVLVVVCVVVVVVLCVVLVAVVNCLVVQHAEAPVSHDLVVCVVQQKKKFKAAPQFATDDIRHDDPDPDRGDDPVRVVCCCPVQDDVQWGWRWHWYAHPVRHIIIMIMTGGCVSPPDCVVLVPPPCVSNVSVVVSNVVSVVVSVVVSVVSVVVSVVVVVVQVVVLVVQLVVLVVCVVVVNLPDQRDDDDGPVSVSSSVVSNVVSVVVVVVVVVVVVVVVVVVVLVVLLVVVLVVLVVLLVVLVVCVVVVVDDDPVVNVVSVVSNVVSVVQSVVSVVLVVLLVLLPDPPRDADWDWDFPLVLVVVLVVVCVVVCVVVQAAEAEAGDPDTDIDTARSVLQSLLVVLLVVCCSPQFVVWRYWYWYWDDDPWKIKIKIWIQGAADDPVCQVPLLPFQDDDPVVSPDDHDSSSSNVSSQSRLVVQVWGKHWDDDPGYTMIMIIGTD/DPPPDPDPDPFAAPVRVVVVLVVVLVVVLVVLVVVLVVVCVVVVVVLCVVLVAPVNCLVVQHAEAPVRHDLVVCVVQQKKKFWAAPQFATDDIRHDDPDPDRGDDPVRVVCCCVVLDDVQWGWRWHWYAHPVRHIIIMIMTGGCVSPPDPCPLVPPPCVSNVSVVVSNVVSVVVSVVVSVVSVVVSVVVVVCQVVVLVVQLVVLVVCVVVVNLPDQRDDDDGPVSVSSSVVSNVVSVVVVVVVVVVVVVVVVVVVLVVLLVVVLVVLVVLLVVLVVCVVVVVDDDPVVNVVSVVSNVVSVVQSVVSVVLVVLLVLLPDPPRDADWDWDFPLVLVVVLVVVCVVVCVVVQAAEAEAGDPDTDIDTARSVLQSLLVVLVVVCCSVQFVVWRYWYWHWDDDPWKIKIKIWIQGAADDPVCQVPLLPFQDDDPVVSPDDHDSSSSNVSSQSRLVVQVKGKHWDDDPGYTMIMIIGTD

Sequence (946 aa):
MKKIFRFNRKKEKLIVSVFKRYVSFVIVLGIVCSIAYLYIALELPKVIEKNSLPLIDVISGEYIDYTTINIKELKELNGEMEIINKNGVIVKRYGEIPHEGNRYSQAELLNLATRKEDGKYRILMNMVKDKDNQEYYCLLRIPKDKLRLNLNLFKLPFSVGKPFYKEYGKVISIAAGATILFIILYSIYTARKLKKPLTEIDNALVSIINGNYSEKIEFKGEEEFEGIRDTLNYLIEKLNNSEEENRRLEKSKNKLLLDLSHDIKTPMTTIKSYSAALSQGMLDSEEQKKQYYNAIYKKSERVSGLIEDLFEFVKLENNSFKFNYLKVDICELLRTIIVEYYEEIEEDGIELHINIPEESKFHLIDIRLFKRAISNIIENSLKYNENAKNIYISLKEDNESYNIDIEDDGVGVPDKIKETIFDEFVRGDESRQTDGGTGLGLSITKKIIENHNGIIELLDSKKGAKFRIKIRKMKKIFRFNRKKEKLIVSVFKRYVSFVIVLGIVCSIAYLYIALELPKVIEKNSLPLIDVISGEYIDYTTINIKELKELNGEMEIINKNGVIVKRYGEIPHEGNRYSQAELLNLATRKEDGKYRILMNMVKDKDNQEYYCLLRIPKDKLRLNLNLFKLPFSVGKPFYKEYGKVISIAAGATILFIILYSIYTARKLKKPLTEIDNALVSIINGNYSEKIEFKGEEEFEGIRDTLNYLIEKLNNSEEENRRLEKSKNKLLLDLSHDIKTPMTTIKSYSAALSQGMLDSEEQKKQYYNAIYKKSERVSGLIEDLFEFVKLENNSFKFNYLKVDICELLRTIIVEYYEEIEEDGIELHINIPEESKFHLIDIRLFKRAISNIIENSLKYNENAKNIYISLKEDNESYNIDIEDDGVGVPDKIKETIFDEFVRGDESRQTDGGTGLGLSITKKIIENHNGIIELLDSKKGAKFRIKIRK

pLDDT: mean 84.46, std 14.02, range [28.23, 97.38]

Solvent-accessible surface area (backbone atoms only — not comparable to full-atom values): 50636 Å² total; per-residue (Å²): 138,70,82,77,78,78,80,77,80,95,60,54,43,53,46,55,57,43,33,51,50,48,51,52,49,49,51,53,52,47,48,50,51,48,52,46,49,51,49,48,67,63,48,46,59,51,52,48,65,72,62,54,42,56,59,52,35,49,71,71,48,43,78,40,52,59,81,65,44,58,62,66,60,35,52,74,56,64,25,32,38,34,34,21,40,90,83,25,37,56,76,44,76,44,68,90,67,87,68,88,67,65,61,42,52,69,69,54,50,36,48,43,43,22,50,31,50,59,91,65,22,30,37,47,42,24,35,25,26,43,97,85,68,50,66,29,40,32,43,33,34,32,32,37,90,76,55,59,84,57,81,37,73,81,66,40,53,60,82,77,30,43,68,55,53,52,54,50,49,53,46,51,50,54,46,50,53,51,50,54,52,49,42,52,52,51,17,51,51,53,32,50,66,56,43,51,51,52,51,51,51,42,50,51,51,53,36,47,64,72,67,50,54,84,68,80,73,84,77,78,64,37,41,69,52,40,52,41,43,51,52,50,41,49,40,34,49,51,51,45,52,50,51,51,49,51,49,50,52,50,51,52,51,46,50,45,51,45,50,50,30,52,63,43,46,57,43,35,50,50,35,29,52,48,24,46,39,57,52,68,60,69,62,86,47,70,68,58,48,45,51,47,24,46,49,38,24,53,36,31,51,49,46,47,49,49,36,49,50,50,36,53,44,50,48,66,66,38,85,81,55,78,82,65,69,38,81,37,44,53,46,58,51,51,52,55,56,50,57,73,44,45,65,59,39,50,72,68,60,32,45,80,44,79,47,62,60,88,64,82,40,76,44,73,40,34,64,71,58,51,50,49,34,54,47,41,55,52,49,46,50,65,70,58,20,68,82,33,50,41,38,40,40,36,46,45,78,54,97,61,29,41,36,38,37,44,31,29,45,19,75,36,73,60,76,89,42,61,88,44,48,55,34,77,54,39,67,62,77,79,51,72,78,71,67,81,77,73,23,39,56,48,22,44,26,45,53,52,37,42,75,54,61,26,46,67,46,79,50,94,47,97,48,14,42,29,39,38,38,38,32,57,110,136,71,82,76,77,78,79,77,78,97,59,53,42,54,45,57,56,43,33,52,48,47,51,53,49,50,51,53,52,48,49,49,51,48,52,45,49,53,49,48,65,62,48,48,60,52,52,47,64,71,62,54,42,55,61,52,35,48,71,71,50,45,79,40,53,59,83,65,44,57,62,68,61,36,52,73,56,63,26,32,39,34,36,21,39,91,84,24,38,58,77,46,77,42,70,90,68,86,69,87,66,66,60,43,54,68,69,54,49,37,49,41,44,24,48,30,50,57,90,66,23,30,35,48,41,26,36,26,26,42,97,86,66,50,66,29,38,32,43,34,35,32,33,35,84,73,57,66,72,42,88,42,77,82,63,41,52,60,83,76,31,43,68,56,52,52,56,51,50,53,46,51,50,51,46,51,52,50,50,54,52,49,43,52,53,51,17,52,52,53,31,50,65,57,44,50,51,52,50,51,51,43,51,50,52,50,36,48,66,70,68,51,55,84,66,81,72,82,78,77,64,38,40,70,54,40,51,40,44,52,51,49,41,48,40,34,51,50,52,46,52,50,51,50,50,51,50,50,52,50,50,52,52,46,51,45,50,45,51,50,31,52,63,44,46,56,44,35,50,51,36,30,54,48,23,48,40,56,52,69,58,70,63,86,48,70,69,57,49,45,51,47,24,44,48,38,23,53,37,32,51,48,45,48,50,48,38,49,49,49,36,52,42,50,48,67,66,37,84,82,56,78,80,64,68,37,81,38,43,52,46,58,52,50,51,55,56,50,56,73,45,44,62,61,39,49,72,67,62,31,45,80,45,78,49,61,61,88,64,83,42,74,42,74,40,33,64,71,57,52,50,49,33,54,46,40,54,52,50,45,51,65,69,58,20,70,81,32,50,41,37,40,39,35,47,45,77,54,98,61,27,39,35,37,37,44,32,29,45,18,73,37,72,60,75,91,42,60,88,42,49,56,35,75,54,40,68,63,76,79,51,72,76,71,68,81,77,73,24,39,55,50,24,44,25,44,54,52,35,41,76,55,61,24,48,69,44,79,48,94,49,97,47,13,42,29,39,38,39,38,32,57,110